Protein AF-A0A947X190-F1 (afdb_monomer)

Secondary structure (DSSP, 8-state):
-HHHHHHHHHHHTTTTTTTGGGS-TTSHHHHHHHHHHHSPPPTT-TTHHHHHHHHHHHHHHHHHTSSHHHHHHHHHHHHTT--HHHHHHHHHHHHHHHHHHHHHT-PPP-HHHHHHHHHTPSPPPHHHHHHHHHHHHHHSSSEEHHHHHHHHHHHTT-TTTHHHHHHHHHHHHHHHTTTTEEEETTTEEEEHHHHHTT-EEEEE--HHHHHHTEEE-TTTTGGGTT-SEEEETTS-EEEEEESSTT-EEEE-STTTTTT--TT-EEEEEEEEPPPSSSPPPEEEEEEEE-SSPPPP-HHHHHHHHHHHHHHHHHH-S-EEHHHHHHHHHHH-TTTTSS----HHHHHHHTT-EEETTEEESSHHHHHHHHHHHHHHHHHHH---HHHHHHHHHHHHHHH-TT--HHHHHHHHHHT-SHHHHHHHHHHHS-S---GGGGG--SSTTSTHHHHHHHHHHHHH--SHHHHHHHHHHHHHHHHHTT-HHHHHHHHHHHHHH-TT-HHHHHHHHHHHHHTT-HHHHHHHHTTSSS--TTHHHHGGGSSPPTT-----TTSBPTTSS-SBGGGTTTTGGGSPPHHHHHHHHHHHHHHHHHT--HHHHHHHHHHHHHHHHT-TT--HHHHHSS-HHHHHHHHHHHHHSHHHHHHHHHTTSHHHHHHHHHGGGS-HHHHHHHHHHTT--EEEEEEEEEETTTEEEEEETTT--EEEE--SSGGGT--TT-EEEEEEEE-SSSEEEEEEEEE--TT-HHHHHHHHHHT-HHHHHHHHHHHHSPPP--PPTTTTTTTS-HHHHHHHHHHHTT--HHHHHHHHHHHHHHHHHHHHTTS-BGGGTSB-HHHHHH-TTTHHHHHHHHHHHHHHHHHHHSS--S--S----S----HHHH-

Solvent-accessible surface area (backbone atoms only — not comparable to full-atom values): 48759 Å² total; per-residue (Å²): 111,75,68,56,49,55,51,47,34,67,68,52,34,75,70,50,62,72,64,49,86,81,49,53,82,89,40,73,66,47,39,39,52,48,31,61,71,62,57,63,76,75,89,87,58,98,53,61,73,61,52,50,53,39,43,30,52,46,52,47,22,44,69,71,44,56,59,54,36,50,45,52,24,49,53,51,30,47,76,70,66,50,56,72,66,58,49,49,49,56,50,25,52,58,49,50,52,53,52,47,44,36,69,74,74,66,45,77,85,54,68,69,57,53,42,49,41,34,65,58,43,67,75,80,51,72,64,57,48,35,32,38,51,46,50,52,25,68,75,46,67,60,36,40,52,76,56,45,52,53,52,34,42,58,73,70,70,29,84,74,44,40,87,64,47,49,61,49,46,48,56,51,48,63,64,33,42,83,57,46,28,30,73,46,70,84,51,21,31,32,37,42,60,74,50,56,56,73,32,22,36,16,40,72,41,41,65,66,36,61,74,72,56,38,47,76,28,30,43,36,38,20,82,64,71,84,53,75,39,44,22,38,84,86,66,50,64,40,50,76,47,62,83,46,98,76,34,40,30,38,32,55,60,94,67,74,62,68,92,60,54,67,72,40,42,35,31,39,34,55,49,63,73,80,70,53,35,92,62,83,38,55,30,39,38,48,80,44,78,53,86,72,82,49,79,89,47,73,67,57,18,50,49,51,40,50,34,47,56,50,42,27,68,74,76,55,37,55,41,43,32,43,57,39,47,54,46,45,29,64,80,35,72,76,59,35,69,50,68,49,62,31,49,63,62,35,35,54,71,42,59,32,50,75,62,84,30,31,34,32,77,47,73,68,27,53,46,47,41,55,47,53,58,46,45,54,52,38,59,74,75,37,87,51,70,70,59,38,55,51,50,49,51,31,50,55,38,56,70,35,94,81,50,51,74,65,56,41,42,50,35,29,38,68,37,55,41,66,92,37,41,58,60,52,37,62,68,67,40,76,74,84,42,58,74,69,32,63,74,36,71,88,49,89,85,28,64,12,48,50,50,55,39,40,51,49,40,48,73,68,36,81,50,44,43,15,33,20,34,23,22,40,43,41,15,54,51,27,38,34,34,46,34,43,74,61,10,50,57,26,39,51,51,12,31,72,41,37,76,75,41,48,64,55,31,48,53,50,12,47,56,23,46,50,42,68,31,44,62,53,15,54,59,33,36,66,72,42,97,57,83,53,81,68,54,68,70,38,54,78,65,67,57,81,82,86,81,74,83,78,78,54,64,72,37,70,30,91,85,72,78,71,42,37,18,64,82,67,48,53,75,64,67,74,52,77,59,56,71,78,41,48,72,50,56,53,46,50,54,50,51,50,57,75,71,46,61,67,73,66,38,50,53,54,47,51,33,35,41,3,18,62,69,34,32,56,87,51,51,70,71,80,61,60,88,52,60,69,71,58,41,53,54,45,51,55,50,36,78,65,38,51,40,55,58,37,30,43,26,60,49,57,48,43,47,61,50,47,43,58,39,46,32,90,50,29,44,73,71,54,34,55,47,53,62,56,44,82,76,44,65,54,39,42,28,33,31,72,42,70,44,69,53,54,16,34,31,36,29,33,69,87,79,64,51,72,47,63,28,58,35,47,68,63,23,64,74,63,53,71,72,43,34,32,37,37,27,64,30,74,32,89,85,58,27,27,75,54,69,31,71,48,79,49,58,92,92,42,58,65,62,52,40,50,50,42,71,68,40,47,39,36,54,54,25,5,54,51,21,43,68,76,43,81,83,79,81,84,80,56,94,66,52,71,81,72,65,59,65,61,70,63,52,50,54,53,55,67,74,49,66,93,54,55,68,65,60,47,52,53,51,51,51,52,52,52,26,50,50,50,52,64,46,50,41,70,39,64,33,68,94,64,75,54,33,20,52,56,56,25,64,72,32,86,88,37,29,66,55,51,54,49,53,48,51,52,52,54,56,49,55,50,57,59,63,73,55,80,77,82,71,88,78,80,76,92,70,77,82,64,75,60,53,77,80,73,102

pLDDT: mean 82.23, std 15.61, range [27.31, 98.56]

Radius of gyration: 35.64 Å; Cα contacts (8 Å, |Δi|>4): 1270; chains: 1; bounding box: 79×90×108 Å

Nearest PDB structures (foldseek):
  2dba-assembly1_A  TM=6.737E-01  e=2.102E+00  Homo sapiens
  8xup-assembly1_B  TM=3.691E-01  e=4.586E-01  Escherichia coli K-12
  3cv0-assembly1_A  TM=3.196E-01  e=8.073E-01  unclassified
  8hmd-assembly1_C  TM=2.553E-01  e=1.845E+00  Tetrahymena thermophila
  6voa-assembly1_F  TM=2.696E-01  e=1.927E+00  Bos taurus

Mean predicted aligned error: 16.57 Å

Sequence (887 aa):
MQRDRERLVYLFGEEALVGLDDYDLDDESDVLELVDRFLPVPAGASVVGAQSALRAIVVRQILDDDPPEAWRAVARMRDAGLDRDDVLSQLAMVISESVWITLSEKEKPDPARLAGTLDALPLPSVEQIAEALVAVVRAEPGIQADEHVERVLAMLGSENRRRILEPLAARVLDHLVDGPLYWLAGDVTVAFHDTIGGRTFTHRFNDAERELGILTVSVDLAAYGRFDIVRLADGTEIDQFSIEPGHLAWRGADGWLDGFQPGDLLGVSATFDLPAGDEPVEATVSIDRVADEPLMTVALAAAMRAAYDAEQHEHGLPVSAEDLVVWLCHHHPDLFTHPLRPLSDWCDEAGLELSGSMVAHDASVWRRELVHRRVHQVVDLVPEPHWRKLLGRAMEVLDDPNASIDDIRTSLGECAEPETLDVLADILIPEHFAPEDEFLRESVFSPGYVFDLVQRATAIARRPRETATAEYLACVLYERCGQPLIAAAHLARAVEARPQLGPVVERMGWYCFDRGDARGATRWWRELDEVHPAASTIAPFLTPATGRTKIGRNDPCWCGSGRKFKQCHQAVSELPALPDRIAWLCRKATLWLEHTIGETRELVTDLAIAWVAGDAEADAYDVLDVDETEMQARFSRAFADPLLFDTALHEGGLFSWFLSDRGELLPDDEHLLATAWLTSDRSVHEVVSVERGVGMTLRNLATGDVADVRERTASRTARVGERYCARVVPDGASRQIIGGVFPVRTGHEETVLELCAQADPLELCAWAGALAQPPRIVHRPGMFESMLDRDAIEAVLDELGDADESTVLARLHAEISRQAQARWLDDTIPALGGLTPRQAAADPTRREQLERLLAEFDLRDERVRDLDLGLDGVTGGPITYDTAALR

Structure (mmCIF, N/CA/C/O backbone):
data_AF-A0A947X190-F1
#
_entry.id   AF-A0A947X190-F1
#
loop_
_atom_site.group_PDB
_atom_site.id
_atom_site.type_symbol
_atom_site.label_atom_id
_atom_site.label_alt_id
_atom_site.label_comp_id
_atom_site.label_asym_id
_atom_site.label_entity_id
_atom_site.label_seq_id
_atom_site.pdbx_PDB_ins_code
_atom_site.Cartn_x
_atom_site.Cartn_y
_atom_site.Cartn_z
_atom_site.occupancy
_atom_site.B_iso_or_equiv
_atom_site.auth_seq_id
_atom_site.auth_comp_id
_atom_site.auth_asym_id
_atom_site.auth_atom_id
_atom_site.pdbx_PDB_model_num
ATOM 1 N N . MET A 1 1 ? 18.424 -5.015 58.286 1.00 43.94 1 MET A N 1
ATOM 2 C CA . MET A 1 1 ? 18.359 -6.495 58.291 1.00 43.94 1 MET A CA 1
ATOM 3 C C . MET A 1 1 ? 16.967 -7.058 58.009 1.00 43.94 1 MET A C 1
ATOM 5 O O . MET A 1 1 ? 16.830 -7.721 56.998 1.00 43.94 1 MET A O 1
ATOM 9 N N . GLN A 1 2 ? 15.929 -6.850 58.840 1.00 46.47 2 GLN A N 1
ATOM 10 C CA . GLN A 1 2 ? 14.586 -7.398 58.528 1.00 46.47 2 GLN A CA 1
ATOM 11 C C . GLN A 1 2 ? 13.784 -6.528 57.535 1.00 46.47 2 GLN A C 1
ATOM 13 O O . GLN A 1 2 ? 13.003 -7.073 56.766 1.00 46.47 2 GLN A O 1
ATOM 18 N N . ARG A 1 3 ? 14.020 -5.203 57.515 1.00 50.19 3 ARG A N 1
ATOM 19 C CA . ARG A 1 3 ? 13.452 -4.266 56.522 1.00 50.19 3 ARG A CA 1
ATOM 20 C C . ARG A 1 3 ? 14.071 -4.430 55.126 1.00 50.19 3 ARG A C 1
ATOM 22 O O . ARG A 1 3 ? 13.334 -4.452 54.153 1.00 50.19 3 ARG A O 1
ATOM 29 N N . ASP A 1 4 ? 15.387 -4.633 55.048 1.00 68.06 4 ASP A N 1
ATOM 30 C CA . ASP A 1 4 ? 16.101 -4.840 53.775 1.00 68.06 4 ASP A CA 1
ATOM 31 C C . ASP A 1 4 ? 15.642 -6.133 53.086 1.00 68.06 4 ASP A C 1
ATOM 33 O O . ASP A 1 4 ? 15.403 -6.150 51.885 1.00 68.06 4 ASP A O 1
ATOM 37 N N . ARG A 1 5 ? 15.401 -7.199 53.866 1.00 78.44 5 ARG A N 1
ATOM 38 C CA . ARG A 1 5 ? 14.895 -8.472 53.334 1.00 78.44 5 ARG A CA 1
ATOM 39 C C . ARG A 1 5 ? 13.503 -8.343 52.716 1.00 78.44 5 ARG A C 1
ATOM 41 O O . ARG A 1 5 ? 13.261 -8.943 51.683 1.00 78.44 5 ARG A O 1
ATOM 48 N N . GLU A 1 6 ? 12.593 -7.580 53.319 1.00 84.12 6 GLU A N 1
ATOM 49 C CA . GLU A 1 6 ? 11.239 -7.398 52.769 1.00 84.12 6 GLU A CA 1
ATOM 50 C C . GLU A 1 6 ? 11.269 -6.711 51.393 1.00 84.12 6 GLU A C 1
ATOM 52 O O . GLU A 1 6 ? 10.565 -7.131 50.478 1.00 84.12 6 GLU A O 1
ATOM 57 N N . ARG A 1 7 ? 12.126 -5.697 51.234 1.00 87.62 7 ARG A N 1
ATOM 58 C CA . ARG A 1 7 ? 12.315 -4.960 49.975 1.00 87.62 7 ARG A CA 1
ATOM 59 C C . ARG A 1 7 ? 12.973 -5.809 48.899 1.00 87.62 7 ARG A C 1
ATOM 61 O O . ARG A 1 7 ? 12.493 -5.828 47.773 1.00 87.62 7 ARG A O 1
ATOM 68 N N . LEU A 1 8 ? 14.021 -6.546 49.265 1.00 85.00 8 LEU A N 1
ATOM 69 C CA . LEU A 1 8 ? 14.718 -7.453 48.354 1.00 85.00 8 LEU A CA 1
ATOM 70 C C . LEU A 1 8 ? 13.801 -8.582 47.872 1.00 85.00 8 LEU A C 1
ATOM 72 O O . LEU A 1 8 ? 13.749 -8.851 46.678 1.00 85.00 8 LEU A O 1
ATOM 76 N N . VAL A 1 9 ? 13.016 -9.186 48.774 1.00 86.56 9 VAL A N 1
ATOM 77 C CA . VAL A 1 9 ? 12.019 -10.206 48.401 1.00 86.56 9 VAL A CA 1
ATOM 78 C C . VAL A 1 9 ? 10.952 -9.623 47.484 1.00 86.56 9 VAL A C 1
ATOM 80 O O . VAL A 1 9 ? 10.546 -10.282 46.534 1.00 86.56 9 VAL A O 1
ATOM 83 N N . TYR A 1 10 ? 10.489 -8.400 47.748 1.00 87.44 10 TYR A N 1
ATOM 84 C CA . TYR A 1 10 ? 9.511 -7.751 46.881 1.00 87.44 10 TYR A CA 1
ATOM 85 C C . TYR A 1 10 ? 10.069 -7.534 45.465 1.00 87.44 10 TYR A C 1
ATOM 87 O O . TYR A 1 10 ? 9.442 -7.948 44.491 1.00 87.44 10 TYR A O 1
ATOM 95 N N . LEU A 1 11 ? 11.257 -6.938 45.351 1.00 85.81 11 LEU A N 1
ATOM 96 C CA . LEU A 1 11 ? 11.868 -6.595 44.067 1.00 85.81 11 LEU A CA 1
ATOM 97 C C . LEU A 1 11 ? 12.297 -7.828 43.267 1.00 85.81 11 LEU A C 1
ATOM 99 O O . LEU A 1 11 ? 11.975 -7.920 42.091 1.00 85.81 11 LEU A O 1
ATOM 103 N N . PHE A 1 12 ? 12.959 -8.797 43.895 1.00 85.19 12 PHE A N 1
ATOM 104 C CA . PHE A 1 12 ? 13.644 -9.874 43.172 1.00 85.19 12 PHE A CA 1
ATOM 105 C C . PHE A 1 12 ? 13.062 -11.272 43.437 1.00 85.19 12 PHE A C 1
ATOM 107 O O . PHE A 1 12 ? 13.390 -12.223 42.735 1.00 85.19 12 PHE A O 1
ATOM 114 N N . GLY A 1 13 ? 12.136 -11.414 44.390 1.00 81.38 13 GLY A N 1
ATOM 115 C CA . GLY A 1 13 ? 11.599 -12.713 44.815 1.00 81.38 13 GLY A CA 1
ATOM 116 C C . GLY A 1 13 ? 12.499 -13.432 45.829 1.00 81.38 13 GLY A C 1
ATOM 117 O O . GLY A 1 13 ? 13.647 -13.054 46.049 1.00 81.38 13 GLY A O 1
ATOM 118 N N . GLU A 1 14 ? 11.977 -14.472 46.494 1.00 79.44 14 GLU A N 1
ATOM 119 C CA . GLU A 1 14 ? 12.763 -15.241 47.481 1.00 79.44 14 GLU A CA 1
ATOM 120 C C . GLU A 1 14 ? 13.876 -16.082 46.839 1.00 79.44 14 GLU A C 1
ATOM 122 O O . GLU A 1 14 ? 14.898 -16.317 47.480 1.00 79.44 14 GLU A O 1
ATOM 127 N N . GLU A 1 15 ? 13.699 -16.508 45.588 1.00 68.94 15 GLU A N 1
ATOM 128 C CA . GLU A 1 15 ? 14.662 -17.346 44.861 1.00 68.94 15 GLU A CA 1
ATOM 129 C C . GLU A 1 15 ? 15.924 -16.564 44.473 1.00 68.94 15 GLU A C 1
ATOM 131 O O . GLU A 1 15 ? 17.030 -17.076 44.623 1.00 68.94 15 GLU A O 1
ATOM 136 N N . ALA A 1 16 ? 15.785 -15.290 44.090 1.00 64.81 16 ALA A N 1
ATOM 137 C CA . ALA A 1 16 ? 16.913 -14.426 43.737 1.00 64.81 16 ALA A CA 1
ATOM 138 C C . ALA A 1 16 ? 17.776 -14.009 44.943 1.00 64.81 16 ALA A C 1
ATOM 140 O O . ALA A 1 16 ? 18.898 -13.540 44.769 1.00 64.81 16 ALA A O 1
ATOM 141 N N . LEU A 1 17 ? 17.292 -14.200 46.182 1.00 69.38 17 LEU A N 1
ATOM 142 C CA . LEU A 1 17 ? 18.107 -13.993 47.388 1.00 69.38 17 LEU A CA 1
ATOM 143 C C . LEU A 1 17 ? 19.280 -14.979 47.480 1.00 69.38 17 LEU A C 1
ATOM 145 O O . LEU A 1 17 ? 20.244 -14.707 48.194 1.00 69.38 17 LEU A O 1
ATOM 149 N N . VAL A 1 18 ? 19.202 -16.117 46.785 1.00 66.12 18 VAL A N 1
ATOM 150 C CA . VAL A 1 18 ? 20.277 -17.107 46.687 1.00 66.12 18 VAL A CA 1
ATOM 151 C C . VAL A 1 18 ? 21.195 -16.689 45.531 1.00 66.12 18 VAL A C 1
ATOM 153 O O . VAL A 1 18 ? 20.984 -17.093 44.395 1.00 66.12 18 VAL A O 1
ATOM 156 N N . GLY A 1 19 ? 22.167 -15.815 45.810 1.00 65.94 19 GLY A N 1
ATOM 157 C CA . GLY A 1 19 ? 23.104 -15.265 44.809 1.00 65.94 19 GLY A CA 1
ATOM 158 C C . GLY A 1 19 ? 23.200 -13.735 44.796 1.00 65.94 19 GLY A C 1
ATOM 159 O O . GLY A 1 19 ? 24.113 -13.179 44.202 1.00 65.94 19 GLY A O 1
ATOM 160 N N . LEU A 1 20 ? 22.314 -13.034 45.513 1.00 66.81 20 LEU A N 1
ATOM 161 C CA . LEU A 1 20 ? 22.385 -11.575 45.689 1.00 66.81 20 LEU A CA 1
ATOM 162 C C . LEU A 1 20 ? 23.667 -11.099 46.408 1.00 66.81 20 LEU A C 1
ATOM 164 O O . LEU A 1 20 ? 24.019 -9.934 46.282 1.00 66.81 20 LEU A O 1
ATOM 168 N N . ASP A 1 21 ? 24.365 -11.984 47.132 1.00 68.75 21 ASP A N 1
ATOM 169 C CA . ASP A 1 21 ? 25.657 -11.692 47.780 1.00 68.75 21 ASP A CA 1
ATOM 170 C C . ASP A 1 21 ? 26.804 -11.461 46.767 1.00 68.75 21 ASP A C 1
ATOM 172 O O . ASP A 1 21 ? 27.844 -10.919 47.148 1.00 68.75 21 ASP A O 1
ATOM 176 N N . ASP A 1 22 ? 26.619 -11.856 45.499 1.00 73.31 22 ASP A N 1
ATOM 177 C CA . ASP A 1 22 ? 27.591 -11.660 44.412 1.00 73.31 22 ASP A CA 1
ATOM 178 C C . ASP A 1 22 ? 27.496 -10.266 43.759 1.00 73.31 22 ASP A C 1
ATOM 180 O O . ASP A 1 22 ? 28.365 -9.910 42.964 1.00 73.31 22 ASP A O 1
ATOM 184 N N . TYR A 1 23 ? 26.477 -9.475 44.116 1.00 73.88 23 TYR A N 1
ATOM 185 C CA . TYR A 1 23 ? 26.198 -8.148 43.564 1.00 73.88 23 TYR A CA 1
ATOM 186 C C . TYR A 1 23 ? 26.402 -7.049 44.619 1.00 73.88 23 TYR A C 1
ATOM 188 O O . TYR A 1 23 ? 25.886 -7.142 45.738 1.00 73.88 23 TYR A O 1
ATOM 196 N N . ASP A 1 24 ? 27.115 -5.973 44.272 1.00 80.06 24 ASP A N 1
ATOM 197 C CA . ASP A 1 24 ? 27.251 -4.789 45.124 1.00 80.06 24 ASP A CA 1
ATOM 198 C C . ASP A 1 24 ? 26.073 -3.827 44.898 1.00 80.06 24 ASP A C 1
ATOM 200 O O . ASP A 1 24 ? 26.026 -3.073 43.931 1.00 80.06 24 ASP A O 1
ATOM 204 N N . LEU A 1 25 ? 25.107 -3.824 45.821 1.00 75.12 25 LEU A N 1
ATOM 205 C CA . LEU A 1 25 ? 23.915 -2.967 45.737 1.00 75.12 25 LEU A CA 1
ATOM 206 C C . LEU A 1 25 ? 24.216 -1.458 45.865 1.00 75.12 25 LEU A C 1
ATOM 208 O O . LEU A 1 25 ? 23.323 -0.644 45.619 1.00 75.12 25 LEU A O 1
ATOM 212 N N . ASP A 1 26 ? 25.442 -1.073 46.240 1.00 73.62 26 ASP A N 1
ATOM 213 C CA . ASP A 1 26 ? 25.895 0.321 46.209 1.00 73.62 26 ASP A CA 1
ATOM 214 C C . ASP A 1 26 ? 26.429 0.743 44.816 1.00 73.62 26 ASP A C 1
ATOM 216 O O . ASP A 1 26 ? 26.522 1.955 44.549 1.00 73.62 26 ASP A O 1
ATOM 220 N N . ASP A 1 27 ? 26.739 -0.219 43.930 1.00 79.31 27 ASP A N 1
ATOM 221 C CA . ASP A 1 27 ? 27.249 -0.019 42.567 1.00 79.31 27 ASP A CA 1
ATOM 222 C C . ASP A 1 27 ? 26.120 0.095 41.522 1.00 79.31 27 ASP A C 1
ATOM 224 O O . ASP A 1 27 ? 25.148 -0.659 41.507 1.00 79.31 27 ASP A O 1
ATOM 228 N N . GLU A 1 28 ? 26.229 1.079 40.624 1.00 68.19 28 GLU A N 1
ATOM 229 C CA . GLU A 1 28 ? 25.186 1.360 39.627 1.00 68.19 28 GLU A CA 1
ATOM 230 C C . GLU A 1 28 ? 25.111 0.307 38.513 1.00 68.19 28 GLU A C 1
ATOM 232 O O . GLU A 1 28 ? 24.028 0.082 37.973 1.00 68.19 28 GLU A O 1
ATOM 237 N N . SER A 1 29 ? 26.234 -0.327 38.164 1.00 74.12 29 SER A N 1
ATOM 238 C CA . SER A 1 29 ? 26.289 -1.354 37.122 1.00 74.12 29 SER A CA 1
ATOM 239 C C . SER A 1 29 ? 25.637 -2.646 37.604 1.00 74.12 29 SER A C 1
ATOM 241 O O . SER A 1 29 ? 24.849 -3.237 36.869 1.00 74.12 29 SER A O 1
ATOM 243 N N . ASP A 1 30 ? 25.909 -3.036 38.848 1.00 76.38 30 ASP A N 1
ATOM 244 C CA . ASP A 1 30 ? 25.371 -4.258 39.452 1.00 76.38 30 ASP A CA 1
ATOM 245 C C . ASP A 1 30 ? 23.852 -4.153 39.673 1.00 76.38 30 ASP A C 1
ATOM 247 O O . ASP A 1 30 ? 23.105 -5.088 39.383 1.00 76.38 30 ASP A O 1
ATOM 251 N N . VAL A 1 31 ? 23.355 -2.989 40.114 1.00 75.44 31 VAL A N 1
ATOM 252 C CA . VAL A 1 31 ? 21.905 -2.742 40.236 1.00 75.44 31 VAL A CA 1
ATOM 253 C C . VAL A 1 31 ? 21.217 -2.741 38.868 1.00 75.44 31 VAL A C 1
ATOM 255 O O . VAL A 1 31 ? 20.101 -3.250 38.750 1.00 75.44 31 VAL A O 1
ATOM 258 N N . LEU A 1 32 ? 21.856 -2.189 37.831 1.00 72.75 32 LEU A N 1
ATOM 259 C CA . LEU A 1 32 ? 21.314 -2.205 36.471 1.00 72.75 32 LEU A CA 1
ATOM 260 C C . LEU A 1 32 ? 21.244 -3.634 35.912 1.00 72.75 32 LEU A C 1
ATOM 262 O O . LEU A 1 32 ? 20.209 -4.013 35.369 1.00 72.75 32 LEU A O 1
ATOM 266 N N . GLU A 1 33 ? 22.284 -4.446 36.121 1.00 79.88 33 GLU A N 1
ATOM 267 C CA . GLU A 1 33 ? 22.295 -5.863 35.735 1.00 79.88 33 GLU A CA 1
ATOM 268 C C . GLU A 1 33 ? 21.179 -6.650 36.443 1.00 79.88 33 GLU A C 1
ATOM 270 O O . GLU A 1 33 ? 20.461 -7.429 35.813 1.00 79.88 33 GLU A O 1
ATOM 275 N N . LEU A 1 34 ? 20.969 -6.405 37.742 1.00 78.50 34 LEU A N 1
ATOM 276 C CA . LEU A 1 34 ? 19.871 -7.011 38.500 1.00 78.50 34 LEU A CA 1
ATOM 277 C C . LEU A 1 34 ? 18.490 -6.602 37.967 1.00 78.50 34 LEU A C 1
ATOM 279 O O . LEU A 1 34 ? 17.583 -7.436 37.923 1.00 78.50 34 LEU A O 1
ATOM 283 N N . VAL A 1 35 ? 18.315 -5.341 37.561 1.00 77.44 35 VAL A N 1
ATOM 284 C CA . VAL A 1 35 ? 17.068 -4.862 36.945 1.00 77.44 35 VAL A CA 1
ATOM 285 C C . VAL A 1 35 ? 16.822 -5.545 35.607 1.00 77.44 35 VAL A C 1
ATOM 287 O O . VAL A 1 35 ? 15.732 -6.074 35.408 1.00 77.44 35 VAL A O 1
ATOM 290 N N . ASP A 1 36 ? 17.816 -5.596 34.723 1.00 77.50 36 ASP A N 1
ATOM 291 C CA . ASP A 1 36 ? 17.668 -6.232 33.410 1.00 77.50 36 ASP A CA 1
ATOM 292 C C . ASP A 1 36 ? 17.388 -7.738 33.535 1.00 77.50 36 ASP A C 1
ATOM 294 O O . ASP A 1 36 ? 16.601 -8.300 32.773 1.00 77.50 36 ASP A O 1
ATOM 298 N N . ARG A 1 37 ? 17.983 -8.391 34.540 1.00 80.06 37 ARG A N 1
ATOM 299 C CA . ARG A 1 37 ? 17.834 -9.830 34.778 1.00 80.06 37 ARG A CA 1
ATOM 300 C C . ARG A 1 37 ? 16.507 -10.217 35.434 1.00 80.06 37 ARG A C 1
ATOM 302 O O . ARG A 1 37 ? 15.926 -11.234 35.063 1.00 80.06 37 ARG A O 1
ATOM 309 N N . PHE A 1 38 ? 16.051 -9.467 36.438 1.00 77.75 38 PHE A N 1
ATOM 310 C CA . PHE A 1 38 ? 14.934 -9.879 37.305 1.00 77.75 38 PHE A CA 1
ATOM 311 C C . PHE A 1 38 ? 13.694 -8.982 37.217 1.00 77.75 38 PHE A C 1
ATOM 313 O O . PHE A 1 38 ? 12.629 -9.367 37.706 1.00 77.75 38 PHE A O 1
ATOM 320 N N . LEU A 1 39 ? 13.817 -7.803 36.606 1.00 77.12 39 LEU A N 1
ATOM 321 C CA . LEU A 1 39 ? 12.749 -6.819 36.420 1.00 77.12 39 LEU A CA 1
ATOM 322 C C . LEU A 1 39 ? 12.704 -6.315 34.960 1.00 77.12 39 LEU A C 1
ATOM 324 O O . LEU A 1 39 ? 12.708 -5.093 34.741 1.00 77.12 39 LEU A O 1
ATOM 328 N N . PRO A 1 40 ? 12.659 -7.219 33.959 1.00 68.31 40 PRO A N 1
ATOM 329 C CA . PRO A 1 40 ? 12.755 -6.838 32.556 1.00 68.31 40 PRO A CA 1
ATOM 330 C C . PRO A 1 40 ? 11.620 -5.890 32.153 1.00 68.31 40 PRO A C 1
ATOM 332 O O . PRO A 1 40 ? 10.482 -5.984 32.624 1.00 68.31 40 PRO A O 1
ATOM 335 N N . VAL A 1 41 ? 11.947 -4.935 31.287 1.00 59.75 41 VAL A N 1
ATOM 336 C CA . VAL A 1 41 ? 10.968 -4.035 30.672 1.00 59.75 41 VAL A CA 1
ATOM 337 C C . VAL A 1 41 ? 10.273 -4.790 29.525 1.00 59.75 41 VAL A C 1
ATOM 339 O O . VAL A 1 41 ? 10.973 -5.433 28.743 1.00 59.75 41 VAL A O 1
ATOM 342 N N . PRO A 1 42 ? 8.932 -4.740 29.393 1.00 54.28 42 PRO A N 1
ATOM 343 C CA . PRO A 1 42 ? 8.220 -5.377 28.281 1.00 54.28 42 PRO A CA 1
ATOM 344 C C . PRO A 1 42 ? 8.731 -4.912 26.904 1.00 54.28 42 PRO A C 1
ATOM 346 O O . PRO A 1 42 ? 9.037 -3.731 26.717 1.00 54.28 42 PRO A O 1
ATOM 349 N N . ALA A 1 43 ? 8.806 -5.828 25.934 1.00 43.22 43 ALA A N 1
ATOM 350 C CA . ALA A 1 43 ? 9.196 -5.514 24.558 1.00 43.22 43 ALA A CA 1
ATOM 351 C C . ALA A 1 43 ? 8.166 -4.575 23.892 1.00 43.22 43 ALA A C 1
ATOM 353 O O . ALA A 1 43 ? 6.964 -4.761 24.060 1.00 43.22 43 ALA A O 1
ATOM 354 N N . GLY A 1 44 ? 8.640 -3.550 23.167 1.00 41.19 44 GLY A N 1
ATOM 355 C CA . GLY A 1 44 ? 7.799 -2.560 22.465 1.00 41.19 44 GLY A CA 1
ATOM 356 C C . GLY A 1 44 ? 8.035 -1.086 22.841 1.00 41.19 44 GLY A C 1
ATOM 357 O O . GLY A 1 44 ? 7.518 -0.190 22.177 1.00 41.19 44 GLY A O 1
ATOM 358 N N . ALA A 1 45 ? 8.841 -0.787 23.865 1.00 39.12 45 ALA A N 1
ATOM 359 C CA . ALA A 1 45 ? 9.225 0.589 24.189 1.00 39.12 45 ALA A CA 1
ATOM 360 C C . ALA A 1 45 ? 10.390 1.064 23.300 1.00 39.12 45 ALA A C 1
ATOM 362 O O . ALA A 1 45 ? 11.462 0.463 23.302 1.00 39.12 45 ALA A O 1
ATOM 363 N N . SER A 1 46 ? 10.231 2.196 22.605 1.00 35.16 46 SER A N 1
ATOM 364 C CA . SER A 1 46 ? 11.221 2.754 21.661 1.00 35.16 46 SER A CA 1
ATOM 365 C C . SER A 1 46 ? 12.590 3.125 22.268 1.00 35.16 46 SER A C 1
ATOM 367 O O . SER A 1 46 ? 13.489 3.543 21.541 1.00 35.16 46 SER A O 1
ATOM 369 N N . VAL A 1 47 ? 12.781 2.975 23.589 1.00 44.62 47 VAL A N 1
ATOM 370 C CA . VAL A 1 47 ? 14.031 3.290 24.302 1.00 44.62 47 VAL A CA 1
ATOM 371 C C . VAL A 1 47 ? 14.253 2.352 25.508 1.00 44.62 47 VAL A C 1
ATOM 373 O O . VAL A 1 47 ? 14.272 2.796 26.659 1.00 44.62 47 VAL A O 1
ATOM 376 N N . VAL A 1 48 ? 14.430 1.047 25.268 1.00 49.88 48 VAL A N 1
ATOM 377 C CA . VAL A 1 48 ? 14.622 0.012 26.318 1.00 49.88 48 VAL A CA 1
ATOM 378 C C . VAL A 1 48 ? 15.694 0.410 27.354 1.00 49.88 48 VAL A C 1
ATOM 380 O O . VAL A 1 48 ? 15.439 0.377 28.557 1.00 49.88 48 VAL A O 1
ATOM 383 N N . GLY A 1 49 ? 16.852 0.918 26.911 1.00 53.59 49 GLY A N 1
ATOM 384 C CA . GLY A 1 49 ? 17.957 1.289 27.811 1.00 53.59 49 GLY A CA 1
ATOM 385 C C . GLY A 1 49 ? 17.675 2.470 28.756 1.00 53.59 49 GLY A C 1
ATOM 386 O O . GLY A 1 49 ? 18.220 2.525 29.856 1.00 53.59 49 GLY A O 1
ATOM 387 N N . ALA A 1 50 ? 16.802 3.412 28.378 1.00 53.31 50 ALA A N 1
ATOM 388 C CA . ALA A 1 50 ? 16.436 4.528 29.256 1.00 53.31 50 ALA A CA 1
ATOM 389 C C . ALA A 1 50 ? 15.443 4.095 30.346 1.00 53.31 50 ALA A C 1
ATOM 391 O O . ALA A 1 50 ? 15.489 4.607 31.466 1.00 53.31 50 ALA A O 1
ATOM 392 N N . GLN A 1 51 ? 14.564 3.136 30.039 1.00 61.66 51 GLN A N 1
ATOM 393 C CA . GLN A 1 51 ? 13.595 2.613 31.000 1.00 61.66 51 GLN A CA 1
ATOM 394 C C . GLN A 1 51 ? 14.250 1.708 32.051 1.00 61.66 51 GLN A C 1
ATOM 396 O O . GLN A 1 51 ? 13.936 1.859 33.234 1.00 61.66 51 GLN A O 1
ATOM 401 N N . SER A 1 52 ? 15.215 0.860 31.669 1.00 67.69 52 SER A N 1
ATOM 402 C CA . SER A 1 52 ? 16.020 0.087 32.631 1.00 67.69 52 SER A CA 1
ATOM 403 C C . SER A 1 52 ? 16.780 0.998 33.601 1.00 67.69 52 SER A C 1
ATOM 405 O O . SER A 1 52 ? 16.744 0.783 34.812 1.00 67.69 52 SER A O 1
ATOM 407 N N . ALA A 1 53 ? 17.376 2.090 33.107 1.00 64.81 53 ALA A N 1
ATOM 408 C CA . ALA A 1 53 ? 18.059 3.069 33.955 1.00 64.81 53 ALA A CA 1
ATOM 409 C C . ALA A 1 53 ? 17.108 3.766 34.951 1.00 64.81 53 ALA A C 1
ATOM 411 O O . ALA A 1 53 ? 17.450 3.950 36.120 1.00 64.81 53 ALA A O 1
ATOM 412 N N . LEU A 1 54 ? 15.890 4.126 34.527 1.00 66.94 54 LEU A N 1
ATOM 413 C CA . LEU A 1 54 ? 14.874 4.696 35.422 1.00 66.94 54 LEU A CA 1
ATOM 414 C C . LEU A 1 54 ? 14.401 3.684 36.477 1.00 66.94 54 LEU A C 1
ATOM 416 O O . LEU A 1 54 ? 14.258 4.047 37.647 1.00 66.94 54 LEU A O 1
ATOM 420 N N . ARG A 1 55 ? 14.206 2.413 36.098 1.00 79.88 55 ARG A N 1
ATOM 421 C CA . ARG A 1 55 ? 13.872 1.331 37.039 1.00 79.88 55 ARG A CA 1
ATOM 422 C C . ARG A 1 55 ? 14.998 1.079 38.045 1.00 79.88 55 ARG A C 1
ATOM 424 O O . ARG A 1 55 ? 14.701 0.906 39.223 1.00 79.88 55 ARG A O 1
ATOM 431 N N . ALA A 1 56 ? 16.263 1.151 37.633 1.00 80.69 56 ALA A N 1
ATOM 432 C CA . ALA A 1 56 ? 17.412 1.058 38.537 1.00 80.69 56 ALA A CA 1
ATOM 433 C C . ALA A 1 56 ? 17.419 2.174 39.593 1.00 80.69 56 ALA A C 1
ATOM 435 O O . ALA A 1 56 ? 17.644 1.908 40.775 1.00 80.69 56 ALA A O 1
ATOM 436 N N . ILE A 1 57 ? 17.071 3.409 39.209 1.00 79.12 57 ILE A N 1
ATOM 437 C CA . ILE A 1 57 ? 16.913 4.517 40.165 1.00 79.12 57 ILE A CA 1
ATOM 438 C C . ILE A 1 57 ? 15.795 4.211 41.174 1.00 79.12 57 ILE A C 1
ATOM 440 O O . ILE A 1 57 ? 15.988 4.401 42.373 1.00 79.12 57 ILE A O 1
ATOM 444 N N . VAL A 1 58 ? 14.643 3.707 40.718 1.00 84.81 58 VAL A N 1
ATOM 445 C CA . VAL A 1 58 ? 13.519 3.327 41.596 1.00 84.81 58 VAL A CA 1
ATOM 446 C C . VAL A 1 58 ? 13.908 2.207 42.562 1.00 84.81 58 VAL A C 1
ATOM 448 O O . VAL A 1 58 ? 13.629 2.303 43.757 1.00 84.81 58 VAL A O 1
ATOM 451 N N . VAL A 1 59 ? 14.575 1.162 42.064 1.00 86.75 59 VAL A N 1
ATOM 452 C CA . VAL A 1 59 ? 15.085 0.045 42.872 1.00 86.75 59 VAL A CA 1
ATOM 453 C C . VAL A 1 59 ? 15.991 0.563 43.980 1.00 86.75 59 VAL A C 1
ATOM 455 O O . VAL A 1 59 ? 15.787 0.223 45.145 1.00 86.75 59 VAL A O 1
ATOM 458 N N . ARG A 1 60 ? 16.926 1.456 43.649 1.00 84.06 60 ARG A N 1
ATOM 459 C CA . ARG A 1 60 ? 17.831 2.054 44.628 1.00 84.06 60 ARG A CA 1
ATOM 460 C C . ARG A 1 60 ? 17.089 2.874 45.681 1.00 84.06 60 ARG A C 1
ATOM 462 O O . ARG A 1 60 ? 17.307 2.665 46.867 1.00 84.06 60 ARG A O 1
ATOM 469 N N . GLN A 1 61 ? 16.144 3.727 45.282 1.00 85.56 61 GLN A N 1
ATOM 470 C CA . GLN A 1 61 ? 15.327 4.497 46.234 1.00 85.56 61 GLN A CA 1
ATOM 471 C C . GLN A 1 61 ? 14.526 3.599 47.187 1.00 85.56 61 GLN A C 1
ATOM 473 O O . GLN A 1 61 ? 14.372 3.918 48.368 1.00 85.56 61 GLN A O 1
ATOM 478 N N . ILE A 1 62 ? 14.026 2.462 46.692 1.00 88.88 62 ILE A N 1
ATOM 479 C CA . ILE A 1 62 ? 13.336 1.463 47.513 1.00 88.88 62 ILE A CA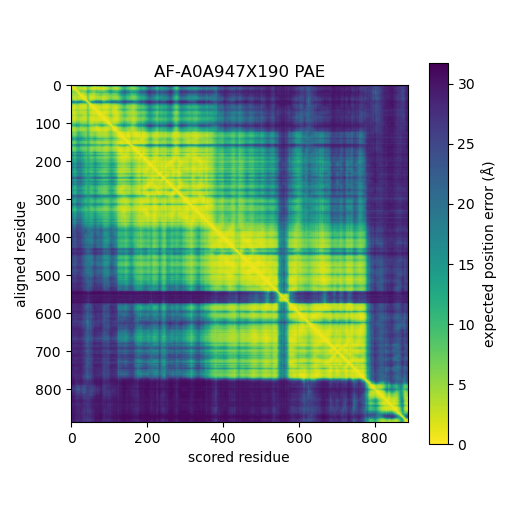 1
ATOM 480 C C . ILE A 1 62 ? 14.305 0.829 48.515 1.00 88.88 62 ILE A C 1
ATOM 482 O O . ILE A 1 62 ? 13.972 0.748 49.701 1.00 88.88 62 ILE A O 1
ATOM 486 N N . LEU A 1 63 ? 15.480 0.383 48.061 1.00 85.50 63 LEU A N 1
ATOM 487 C CA . LEU A 1 63 ? 16.489 -0.256 48.908 1.00 85.50 63 LEU A CA 1
ATOM 488 C C . LEU A 1 63 ? 17.003 0.711 49.985 1.00 85.50 63 LEU A C 1
ATOM 490 O O . LEU A 1 63 ? 16.935 0.377 51.173 1.00 85.50 63 LEU A O 1
ATOM 494 N N . ASP A 1 64 ? 17.375 1.926 49.581 1.00 84.56 64 ASP A N 1
ATOM 495 C CA . ASP A 1 64 ? 17.973 2.967 50.424 1.00 84.56 64 ASP A CA 1
ATOM 496 C C . ASP A 1 64 ? 16.966 3.647 51.370 1.00 84.56 64 ASP A C 1
ATOM 498 O O . ASP A 1 64 ? 17.364 4.287 52.345 1.00 84.56 64 ASP A O 1
ATOM 502 N N . ASP A 1 65 ? 15.655 3.472 51.145 1.00 85.44 65 ASP A N 1
ATOM 503 C CA . ASP A 1 65 ? 14.583 4.221 51.827 1.00 85.44 65 ASP A CA 1
ATOM 504 C C . ASP A 1 65 ? 14.694 5.744 51.654 1.00 85.44 65 ASP A C 1
ATOM 506 O O . ASP A 1 65 ? 14.323 6.497 52.561 1.00 85.44 65 ASP A O 1
ATOM 510 N N . ASP A 1 66 ? 15.233 6.202 50.525 1.00 82.25 66 ASP A N 1
ATOM 511 C CA . ASP A 1 66 ? 15.479 7.619 50.260 1.00 82.25 66 ASP A CA 1
ATOM 512 C C . ASP A 1 66 ? 14.970 8.018 48.860 1.00 82.25 66 ASP A C 1
ATOM 514 O O . ASP A 1 66 ? 15.586 7.652 47.859 1.00 82.25 66 ASP A O 1
ATOM 518 N N . PRO A 1 67 ? 13.851 8.759 48.751 1.00 85.62 67 PRO A N 1
ATOM 519 C CA . PRO A 1 67 ? 13.011 9.227 49.853 1.00 85.62 67 PRO A CA 1
ATOM 520 C C . PRO A 1 67 ? 12.168 8.085 50.464 1.00 85.62 67 PRO A C 1
ATOM 522 O O . PRO A 1 67 ? 11.707 7.198 49.738 1.00 85.62 67 PRO A O 1
ATOM 525 N N . PRO A 1 68 ? 11.863 8.115 51.777 1.00 87.50 68 PRO A N 1
ATOM 526 C CA . PRO A 1 68 ? 11.086 7.058 52.439 1.00 87.50 68 PRO A CA 1
ATOM 527 C C . PRO A 1 68 ? 9.650 6.942 51.906 1.00 87.50 68 PRO A C 1
ATOM 529 O O . PRO A 1 68 ? 8.963 5.936 52.108 1.00 87.50 68 PRO A O 1
ATOM 532 N N . GLU A 1 69 ? 9.167 7.982 51.228 1.00 92.25 69 GLU A N 1
ATOM 533 C CA . GLU A 1 69 ? 7.899 8.006 50.510 1.00 92.25 69 GLU A CA 1
ATOM 534 C C . GLU A 1 69 ? 7.843 6.971 49.372 1.00 92.25 69 GLU A C 1
ATOM 536 O O . GLU A 1 69 ? 6.757 6.460 49.104 1.00 92.25 69 GLU A O 1
ATOM 541 N N . ALA A 1 70 ? 8.976 6.574 48.772 1.00 89.56 70 ALA A N 1
ATOM 542 C CA . ALA A 1 70 ? 9.018 5.561 47.712 1.00 89.56 70 ALA A CA 1
ATOM 543 C C . ALA A 1 70 ? 8.540 4.190 48.220 1.00 89.56 70 ALA A C 1
ATOM 545 O O . ALA A 1 70 ? 7.606 3.603 47.672 1.00 89.56 70 ALA A O 1
ATOM 546 N N . TRP A 1 71 ? 9.092 3.707 49.340 1.00 91.44 71 TRP A N 1
ATOM 547 C CA . TRP A 1 71 ? 8.656 2.440 49.937 1.00 91.44 71 TRP A CA 1
ATOM 548 C C . TRP A 1 71 ? 7.236 2.515 50.519 1.00 91.44 71 TRP A C 1
ATOM 550 O O . TRP A 1 71 ? 6.477 1.545 50.459 1.00 91.44 71 TRP A O 1
ATOM 560 N N . ARG A 1 72 ? 6.828 3.675 51.056 1.00 93.00 72 ARG A N 1
ATOM 561 C CA . ARG A 1 72 ? 5.433 3.881 51.486 1.00 93.00 72 ARG A CA 1
ATOM 562 C C . ARG A 1 72 ? 4.466 3.794 50.308 1.00 93.00 72 ARG A C 1
ATOM 564 O O . ARG A 1 72 ? 3.395 3.214 50.471 1.00 93.00 72 ARG A O 1
ATOM 571 N N . ALA A 1 73 ? 4.835 4.340 49.151 1.00 91.56 73 ALA A N 1
ATOM 572 C CA . ALA A 1 73 ? 4.041 4.245 47.935 1.00 91.56 73 ALA A CA 1
ATOM 573 C C . ALA A 1 73 ? 3.913 2.789 47.467 1.00 91.56 73 ALA A C 1
ATOM 575 O O . ALA A 1 73 ? 2.791 2.341 47.247 1.00 91.56 73 ALA A O 1
ATOM 576 N N . VAL A 1 74 ? 5.014 2.021 47.441 1.00 92.81 74 VAL A N 1
ATOM 577 C CA . VAL A 1 74 ? 4.989 0.568 47.162 1.00 92.81 74 VAL A CA 1
ATOM 578 C C . VAL A 1 74 ? 3.986 -0.153 48.064 1.00 92.81 74 VAL A C 1
ATOM 580 O O . VAL A 1 74 ? 3.127 -0.884 47.577 1.00 92.81 74 VAL A O 1
ATOM 583 N N . ALA A 1 75 ? 4.052 0.082 49.379 1.00 90.94 75 ALA A N 1
ATOM 584 C CA . ALA A 1 75 ? 3.151 -0.563 50.330 1.00 90.94 75 ALA A CA 1
ATOM 585 C C . ALA A 1 75 ? 1.677 -0.209 50.069 1.00 90.94 75 ALA A C 1
ATOM 587 O O . ALA A 1 75 ? 0.837 -1.106 50.028 1.00 90.94 75 ALA A O 1
ATOM 588 N N . ARG A 1 76 ? 1.362 1.076 49.840 1.00 93.56 76 ARG A N 1
ATOM 589 C CA . ARG A 1 76 ? -0.011 1.518 49.538 1.00 93.56 76 ARG A CA 1
ATOM 590 C C . ARG A 1 76 ? -0.544 0.910 48.242 1.00 93.56 76 ARG A C 1
ATOM 592 O O . ARG A 1 76 ? -1.698 0.500 48.208 1.00 93.56 76 ARG A O 1
ATOM 599 N N . MET A 1 77 ? 0.273 0.858 47.192 1.00 93.06 77 MET A N 1
ATOM 600 C CA . MET A 1 77 ? -0.138 0.330 45.888 1.00 93.06 77 MET A CA 1
ATOM 601 C C . MET A 1 77 ? -0.313 -1.192 45.912 1.00 93.06 77 MET A C 1
ATOM 603 O O . MET A 1 77 ? -1.293 -1.701 45.376 1.00 93.06 77 MET A O 1
ATOM 607 N N . ARG A 1 78 ? 0.555 -1.914 46.631 1.00 90.69 78 ARG A N 1
ATOM 608 C CA . ARG A 1 78 ? 0.388 -3.353 46.878 1.00 90.69 78 ARG A CA 1
ATOM 609 C C . ARG A 1 78 ? -0.898 -3.647 47.651 1.00 90.69 78 ARG A C 1
ATOM 611 O O . ARG A 1 78 ? -1.626 -4.570 47.304 1.00 90.69 78 ARG A O 1
ATOM 618 N N . ASP A 1 79 ? -1.197 -2.855 48.682 1.00 90.31 79 ASP A N 1
ATOM 619 C CA . ASP A 1 79 ? -2.437 -2.995 49.457 1.00 90.31 79 ASP A CA 1
ATOM 620 C C . ASP A 1 79 ? -3.686 -2.649 48.619 1.00 90.31 79 ASP A C 1
ATOM 622 O O . ASP A 1 79 ? -4.774 -3.151 48.901 1.00 90.31 79 ASP A O 1
ATOM 626 N N . ALA A 1 80 ? -3.528 -1.829 47.572 1.00 85.69 80 ALA A N 1
ATOM 627 C CA . ALA A 1 80 ? -4.556 -1.538 46.572 1.00 85.69 80 ALA A CA 1
ATOM 628 C C . ALA A 1 80 ? -4.680 -2.619 45.478 1.00 85.69 80 ALA A C 1
ATOM 630 O O . ALA A 1 80 ? -5.592 -2.537 44.659 1.00 85.69 80 ALA A O 1
ATOM 631 N N . GLY A 1 81 ? -3.820 -3.645 45.490 1.00 88.56 81 GLY A N 1
ATOM 632 C CA . GLY A 1 81 ? -3.890 -4.796 44.589 1.00 88.56 81 GLY A CA 1
ATOM 633 C C . GLY A 1 81 ? -3.119 -4.655 43.275 1.00 88.56 81 GLY A C 1
ATOM 634 O O . GLY A 1 81 ? -3.298 -5.510 42.415 1.00 88.56 81 GLY A O 1
ATOM 635 N N . LEU A 1 82 ? -2.279 -3.624 43.119 1.00 87.06 82 LEU A N 1
ATOM 636 C CA . LEU A 1 82 ? -1.413 -3.490 41.944 1.00 87.06 82 LEU A CA 1
ATOM 637 C C . LEU A 1 82 ? -0.316 -4.557 41.978 1.00 87.06 82 LEU A C 1
ATOM 639 O O . LEU A 1 82 ? 0.225 -4.872 43.049 1.00 87.06 82 LEU A O 1
ATOM 643 N N . ASP A 1 83 ? 0.025 -5.090 40.807 1.00 88.44 83 ASP A N 1
ATOM 644 C CA . ASP A 1 83 ? 1.155 -5.997 40.684 1.00 88.44 83 ASP A CA 1
ATOM 645 C C . ASP A 1 83 ? 2.497 -5.249 40.782 1.00 88.44 83 ASP A C 1
ATOM 647 O O . ASP A 1 83 ? 2.574 -4.028 40.955 1.00 88.44 83 ASP A O 1
ATOM 651 N N . ARG A 1 84 ? 3.593 -6.006 40.769 1.00 87.56 84 ARG A N 1
ATOM 652 C CA . ARG A 1 84 ? 4.931 -5.440 40.951 1.00 87.56 84 ARG A CA 1
ATOM 653 C C . ARG A 1 84 ? 5.357 -4.553 39.781 1.00 87.56 84 ARG A C 1
ATOM 655 O O . ARG A 1 84 ? 6.035 -3.553 40.019 1.00 87.56 84 AR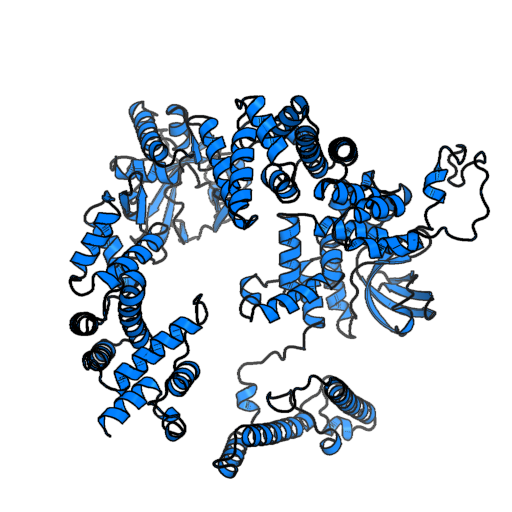G A O 1
ATOM 662 N N . ASP A 1 85 ? 4.975 -4.895 38.560 1.00 82.75 85 ASP A N 1
ATOM 663 C CA . ASP A 1 85 ? 5.420 -4.180 37.368 1.00 82.75 85 ASP A CA 1
ATOM 664 C C . ASP A 1 85 ? 4.663 -2.860 37.215 1.00 82.75 85 ASP A C 1
ATOM 666 O O . ASP A 1 85 ? 5.288 -1.837 36.917 1.00 82.75 85 ASP A O 1
ATOM 670 N N . ASP A 1 86 ? 3.371 -2.835 37.546 1.00 81.06 86 ASP A N 1
ATOM 671 C CA . ASP A 1 86 ? 2.567 -1.614 37.632 1.00 81.06 86 ASP A CA 1
ATOM 672 C C . ASP A 1 86 ? 3.127 -0.646 38.679 1.00 81.06 86 ASP A C 1
ATOM 674 O O . ASP A 1 86 ? 3.290 0.553 38.425 1.00 81.06 86 ASP A O 1
ATOM 678 N N . VAL A 1 87 ? 3.487 -1.166 39.857 1.00 88.69 87 VAL A N 1
ATOM 679 C CA . VAL A 1 87 ? 4.089 -0.372 40.937 1.00 88.69 87 VAL A CA 1
ATOM 680 C C . VAL A 1 87 ? 5.405 0.261 40.496 1.00 88.69 87 VAL A C 1
ATOM 682 O O . VAL A 1 87 ? 5.607 1.465 40.682 1.00 88.69 87 VAL A O 1
ATOM 685 N N . LEU A 1 88 ? 6.307 -0.532 39.915 1.00 85.94 88 LEU A N 1
ATOM 686 C CA . LEU A 1 88 ? 7.603 -0.038 39.455 1.00 85.94 88 LEU A CA 1
ATOM 687 C C . LEU A 1 88 ? 7.454 0.955 38.301 1.00 85.94 88 LEU A C 1
ATOM 689 O O . LEU A 1 88 ? 8.187 1.942 38.254 1.00 85.94 88 LEU A O 1
ATOM 693 N N . SER A 1 89 ? 6.483 0.742 37.414 1.00 81.56 89 SER A N 1
ATOM 694 C CA . SER A 1 89 ? 6.210 1.637 36.289 1.00 81.56 89 SER A CA 1
ATOM 695 C C . SER A 1 89 ? 5.682 2.994 36.762 1.00 81.56 89 SER A C 1
ATOM 697 O O . SER A 1 89 ? 6.207 4.027 36.342 1.00 81.56 89 SER A O 1
ATOM 699 N N . GLN A 1 90 ? 4.736 3.028 37.710 1.00 85.06 90 GLN A N 1
ATOM 700 C CA . GLN A 1 90 ? 4.253 4.294 38.278 1.00 85.06 90 GLN A CA 1
ATOM 701 C C . GLN A 1 90 ? 5.354 5.050 39.035 1.00 85.06 90 GLN A C 1
ATOM 703 O O . GLN A 1 90 ? 5.461 6.270 38.912 1.00 85.06 90 GLN A O 1
ATOM 708 N N . LEU A 1 91 ? 6.215 4.348 39.780 1.00 86.06 91 LEU A N 1
ATOM 709 C CA . LEU A 1 91 ? 7.373 4.971 40.428 1.00 86.06 91 LEU A CA 1
ATOM 710 C C . LEU A 1 91 ? 8.362 5.528 39.396 1.00 86.06 91 LEU A C 1
ATOM 712 O O . LEU A 1 91 ? 8.814 6.665 39.536 1.00 86.06 91 LEU A O 1
ATOM 716 N N . ALA A 1 92 ? 8.650 4.779 38.329 1.00 81.31 92 ALA A N 1
ATOM 717 C CA . ALA A 1 92 ? 9.544 5.217 37.260 1.00 81.31 92 ALA A CA 1
ATOM 718 C C . ALA A 1 92 ? 9.006 6.457 36.529 1.00 81.31 92 ALA A C 1
ATOM 720 O O . ALA A 1 92 ? 9.793 7.341 36.192 1.00 81.31 92 ALA A O 1
ATOM 721 N N . MET A 1 93 ? 7.684 6.586 36.352 1.00 74.94 93 MET A N 1
ATOM 722 C CA . MET A 1 93 ? 7.058 7.795 35.797 1.00 74.94 93 MET A CA 1
ATOM 723 C C . MET A 1 93 ? 7.315 9.036 36.664 1.00 74.94 93 MET A C 1
ATOM 725 O O . MET A 1 93 ? 7.682 10.086 36.134 1.00 74.94 93 MET A O 1
ATOM 729 N N . VAL A 1 94 ? 7.198 8.914 37.993 1.00 82.25 94 VAL A N 1
ATOM 730 C CA . VAL A 1 94 ? 7.499 10.014 38.931 1.00 82.25 94 VAL A CA 1
ATOM 731 C C . VAL A 1 94 ? 8.971 10.433 38.840 1.00 82.25 94 VAL A C 1
ATOM 733 O O . VAL A 1 94 ? 9.297 11.623 38.854 1.00 82.25 94 VAL A O 1
ATOM 736 N N . ILE A 1 95 ? 9.878 9.463 38.710 1.00 76.81 95 ILE A N 1
ATOM 737 C CA . ILE A 1 95 ? 11.312 9.738 38.557 1.00 76.81 95 ILE A CA 1
ATOM 738 C C . ILE A 1 95 ? 11.620 10.372 37.205 1.00 76.81 95 ILE A C 1
ATOM 740 O O . ILE A 1 95 ? 12.364 11.352 37.155 1.00 76.81 95 ILE A O 1
ATOM 744 N N . SER A 1 96 ? 11.008 9.876 36.132 1.00 68.94 96 SER A N 1
ATOM 745 C CA . SER A 1 96 ? 11.143 10.436 34.788 1.00 68.94 96 SER A CA 1
ATOM 746 C C . SER A 1 96 ? 10.756 11.916 34.753 1.00 68.94 96 SER A C 1
ATOM 748 O O . SER A 1 96 ? 11.477 12.719 34.165 1.00 68.94 96 SER A O 1
ATOM 750 N N . GLU A 1 97 ? 9.676 12.308 35.436 1.00 69.81 97 GLU A N 1
ATOM 751 C CA . GLU A 1 97 ? 9.267 13.715 35.558 1.00 69.81 97 GLU A CA 1
ATOM 752 C C . GLU A 1 97 ? 10.352 14.570 36.242 1.00 69.81 97 GLU A C 1
ATOM 754 O O . GLU A 1 97 ? 10.757 15.617 35.730 1.00 69.81 97 GLU A O 1
ATOM 759 N N . SER A 1 98 ? 10.873 14.104 37.382 1.00 68.56 98 SER A N 1
ATOM 760 C CA . SER A 1 98 ? 11.922 14.800 38.144 1.00 68.56 98 SER A CA 1
ATOM 761 C C . SER A 1 98 ? 13.219 14.971 37.334 1.00 68.56 98 SER A C 1
ATOM 763 O O . SER A 1 98 ? 13.842 16.043 37.333 1.00 68.56 98 SER A O 1
ATOM 765 N N . VAL A 1 99 ? 13.605 13.930 36.588 1.00 64.94 99 VAL A N 1
ATOM 766 C CA . VAL A 1 99 ? 14.755 13.950 35.672 1.00 64.94 99 VAL A CA 1
ATOM 767 C C . VAL A 1 99 ? 14.510 14.932 34.526 1.00 64.94 99 VAL A C 1
ATOM 769 O O . VAL A 1 99 ? 15.374 15.762 34.234 1.00 64.94 99 VAL A O 1
ATOM 772 N N . TRP A 1 100 ? 13.326 14.898 33.913 1.00 60.25 100 TRP A N 1
ATOM 773 C CA . TRP A 1 100 ? 12.975 15.776 32.801 1.00 60.25 100 TRP A CA 1
ATOM 774 C C . TRP A 1 100 ? 12.999 17.258 33.195 1.00 60.25 100 TRP A C 1
ATOM 776 O O . TRP A 1 100 ? 13.585 18.055 32.466 1.00 60.25 100 TRP A O 1
ATOM 786 N N . ILE A 1 101 ? 12.466 17.637 34.364 1.00 63.09 101 ILE A N 1
ATOM 787 C CA . ILE A 1 101 ? 12.526 19.017 34.895 1.00 63.09 101 ILE A CA 1
ATOM 788 C C . ILE A 1 101 ? 13.978 19.481 35.056 1.00 63.09 101 ILE A C 1
ATOM 790 O O . ILE A 1 101 ? 14.352 20.588 34.659 1.00 63.09 101 ILE A O 1
ATOM 794 N N . THR A 1 102 ? 14.823 18.610 35.607 1.00 61.59 102 THR A N 1
ATOM 795 C CA . THR A 1 102 ? 16.240 18.915 35.830 1.00 61.59 102 THR A CA 1
ATOM 796 C C . THR A 1 102 ? 16.972 19.174 34.507 1.00 61.59 102 THR A C 1
ATOM 798 O O . THR A 1 102 ? 17.807 20.079 34.418 1.00 61.59 102 THR A O 1
ATOM 801 N N . LEU A 1 103 ? 16.645 18.409 33.460 1.00 55.12 103 LEU A N 1
ATOM 802 C CA . LEU A 1 103 ? 17.274 18.512 32.142 1.00 55.12 103 LEU A CA 1
ATOM 803 C C . LEU A 1 103 ? 16.725 19.670 31.291 1.00 55.12 103 LEU A C 1
ATOM 805 O O . LEU A 1 103 ? 17.506 20.367 30.639 1.00 55.12 103 LEU A O 1
ATOM 809 N N . SER A 1 104 ? 15.408 19.881 31.290 1.00 50.12 104 SER A N 1
ATOM 810 C CA . SER A 1 104 ? 14.719 20.838 30.408 1.00 50.12 104 SER A CA 1
ATOM 811 C C . SER A 1 104 ? 14.667 22.256 30.987 1.00 50.12 104 SER A C 1
ATOM 813 O O . SER A 1 104 ? 15.054 23.215 30.316 1.00 50.12 104 SER A O 1
ATOM 815 N N . GLU A 1 105 ? 14.265 22.401 32.252 1.00 66.00 105 GLU A N 1
ATOM 816 C CA . GLU A 1 105 ? 14.062 23.696 32.917 1.00 66.00 105 GLU A CA 1
ATOM 817 C C . GLU A 1 105 ? 15.333 24.194 33.632 1.00 66.00 105 GLU A C 1
ATOM 819 O O . GLU A 1 105 ? 15.404 25.346 34.067 1.00 66.00 105 GLU A O 1
ATOM 824 N N . LYS A 1 106 ? 16.375 23.349 33.718 1.00 63.31 106 LYS A N 1
ATOM 825 C CA . LYS A 1 106 ? 17.623 23.590 34.477 1.00 63.31 106 LYS A CA 1
ATOM 826 C C . LYS A 1 106 ? 17.376 23.913 35.956 1.00 63.31 106 LYS A C 1
ATOM 828 O O . LYS A 1 106 ? 18.210 24.560 36.603 1.00 63.31 106 LYS A O 1
ATOM 833 N N . GLU A 1 107 ? 16.240 23.480 36.492 1.00 72.19 107 GLU A N 1
ATOM 834 C CA . GLU A 1 107 ? 15.939 23.566 37.916 1.00 72.19 107 GLU A CA 1
ATOM 835 C C . GLU A 1 107 ? 16.692 22.473 38.686 1.00 72.19 107 GLU A C 1
ATOM 837 O O . GLU A 1 107 ? 17.087 21.446 38.138 1.00 72.19 107 GLU A O 1
ATOM 842 N N . LYS A 1 108 ? 16.943 22.703 39.979 1.00 69.69 108 LYS A N 1
ATOM 843 C CA . LYS A 1 108 ? 17.508 21.658 40.843 1.00 69.69 108 LYS A CA 1
ATOM 844 C C . LYS A 1 108 ? 16.397 20.693 41.270 1.00 69.69 108 LYS A C 1
ATOM 846 O O . LYS A 1 108 ? 15.285 21.173 41.491 1.00 69.69 108 LYS A O 1
ATOM 851 N N . PRO A 1 109 ? 16.705 19.400 41.489 1.00 65.25 109 PRO A N 1
ATOM 852 C CA . PRO A 1 109 ? 15.754 18.457 42.066 1.00 65.25 109 PRO A CA 1
ATOM 853 C C . PRO A 1 109 ? 15.154 19.024 43.356 1.00 65.25 109 PRO A C 1
ATOM 855 O O . PRO A 1 109 ? 15.893 19.513 44.216 1.00 65.25 109 PRO A O 1
ATOM 858 N N . ASP A 1 110 ? 13.828 18.979 43.470 1.00 79.38 110 ASP A N 1
ATOM 859 C CA . ASP A 1 110 ? 13.056 19.451 44.622 1.00 79.38 110 ASP A CA 1
ATOM 860 C C . ASP A 1 110 ? 12.559 18.230 45.418 1.00 79.38 110 ASP A C 1
ATOM 862 O O . ASP A 1 110 ? 11.558 17.615 45.038 1.00 79.38 110 ASP A O 1
ATOM 866 N N . PRO A 1 111 ? 13.242 17.842 46.515 1.00 78.56 111 PRO A N 1
ATOM 867 C CA . PRO A 1 111 ? 12.902 16.627 47.254 1.00 78.56 111 PRO A CA 1
ATOM 868 C C . PRO A 1 111 ? 11.506 16.677 47.879 1.00 78.56 111 PRO A C 1
ATOM 870 O O . PRO A 1 111 ? 10.858 15.644 48.012 1.00 78.56 111 PRO A O 1
ATOM 873 N N . ALA A 1 112 ? 11.020 17.870 48.243 1.00 81.81 112 ALA A N 1
ATOM 874 C CA . ALA A 1 112 ? 9.681 18.029 48.806 1.00 81.81 112 ALA A CA 1
ATOM 875 C C . ALA A 1 112 ? 8.599 17.790 47.744 1.00 81.81 112 ALA A C 1
ATOM 877 O O . ALA A 1 112 ? 7.552 17.220 48.048 1.00 81.81 112 ALA A O 1
ATOM 878 N N . ARG A 1 113 ? 8.872 18.188 46.496 1.00 79.50 113 ARG A N 1
ATOM 879 C CA . ARG A 1 113 ? 8.000 17.920 45.348 1.00 79.50 113 ARG A CA 1
ATOM 880 C C . ARG A 1 113 ? 7.973 16.434 45.006 1.00 79.50 113 ARG A C 1
ATOM 882 O O . ARG A 1 113 ? 6.889 15.876 44.920 1.00 79.50 113 ARG A O 1
ATOM 889 N N . LEU A 1 114 ? 9.142 15.793 44.906 1.00 81.12 114 LEU A N 1
ATOM 890 C CA . LEU A 1 114 ? 9.248 14.348 44.668 1.00 81.12 114 LEU A CA 1
ATOM 891 C C . LEU A 1 114 ? 8.482 13.543 45.732 1.00 81.12 114 LEU A C 1
ATOM 893 O O . LEU A 1 114 ? 7.666 12.691 45.391 1.00 81.12 114 LEU A O 1
ATOM 897 N N . ALA A 1 115 ? 8.692 13.857 47.014 1.00 84.38 115 ALA A N 1
ATOM 898 C CA . ALA A 1 115 ? 7.973 13.228 48.120 1.00 84.38 115 ALA A CA 1
ATOM 899 C C . ALA A 1 115 ? 6.451 13.445 48.021 1.00 84.38 115 ALA A C 1
ATOM 901 O O . ALA A 1 115 ? 5.683 12.502 48.200 1.00 84.38 115 ALA A O 1
ATOM 902 N N . GLY A 1 116 ? 6.012 14.663 47.679 1.00 83.94 116 GLY A N 1
ATOM 903 C CA . GLY A 1 116 ? 4.598 14.985 47.481 1.00 83.94 116 GLY A CA 1
ATOM 904 C C . GLY A 1 116 ? 3.938 14.183 46.354 1.00 83.94 116 GLY A C 1
ATOM 905 O O . GLY A 1 116 ? 2.819 13.701 46.532 1.00 83.94 116 GLY A O 1
ATOM 906 N N . THR A 1 117 ? 4.631 13.994 45.227 1.00 81.38 117 THR A N 1
ATOM 907 C CA . THR A 1 117 ? 4.131 13.194 44.099 1.00 81.38 117 THR A CA 1
ATOM 908 C C . THR A 1 117 ? 4.088 11.701 44.440 1.00 81.38 117 THR A C 1
ATOM 910 O O . THR A 1 117 ? 3.089 11.038 44.161 1.00 81.38 117 THR A O 1
ATOM 913 N N . LEU A 1 118 ? 5.117 11.173 45.120 1.00 86.94 118 LEU A N 1
ATOM 914 C CA . LEU A 1 118 ? 5.143 9.786 45.607 1.00 86.94 118 LEU A CA 1
ATOM 915 C C . LEU A 1 118 ? 4.024 9.507 46.618 1.00 86.94 118 LEU A C 1
ATOM 917 O O . LEU A 1 118 ? 3.401 8.447 46.572 1.00 86.94 118 LEU A O 1
ATOM 921 N N . ASP A 1 119 ? 3.719 10.450 47.514 1.00 87.00 119 ASP A N 1
ATOM 922 C CA . ASP A 1 119 ? 2.615 10.322 48.474 1.00 87.00 119 ASP A CA 1
ATOM 923 C C . ASP A 1 119 ? 1.230 10.307 47.819 1.00 87.00 119 ASP A C 1
ATOM 925 O O . ASP A 1 119 ? 0.275 9.795 48.407 1.00 87.00 119 ASP A O 1
ATOM 929 N N . ALA A 1 120 ? 1.125 10.809 46.591 1.00 82.62 120 ALA A N 1
ATOM 930 C CA . ALA A 1 120 ? -0.121 10.833 45.848 1.00 82.62 120 ALA A CA 1
ATOM 931 C C . ALA A 1 120 ? -0.397 9.542 45.045 1.00 82.62 120 ALA A C 1
ATOM 933 O O . ALA A 1 120 ? -1.494 9.402 44.501 1.00 82.62 120 ALA A O 1
ATOM 934 N N . LEU A 1 121 ? 0.543 8.588 44.992 1.00 87.56 121 LEU A N 1
ATOM 935 C CA . LEU A 1 121 ? 0.336 7.267 44.377 1.00 87.56 121 LEU A CA 1
ATOM 936 C C . LEU A 1 121 ? -0.621 6.373 45.201 1.00 87.56 121 LEU A C 1
ATOM 938 O O . LEU A 1 121 ? -0.554 6.416 46.444 1.00 87.56 121 LEU A O 1
ATOM 942 N N . PRO A 1 122 ? -1.445 5.513 44.552 1.00 88.62 122 PRO A N 1
ATOM 943 C CA . PRO A 1 122 ? -1.452 5.192 43.110 1.00 88.62 122 PRO A CA 1
ATOM 944 C C . PRO A 1 122 ? -2.079 6.269 42.213 1.00 88.62 122 PRO A C 1
ATOM 946 O O . PRO A 1 122 ? -2.953 7.031 42.637 1.00 88.62 122 PRO A O 1
ATOM 949 N N . LEU A 1 123 ? -1.637 6.303 40.956 1.00 84.31 123 LEU A N 1
ATOM 950 C CA . LEU A 1 123 ? -2.331 6.990 39.868 1.00 84.31 123 LEU A CA 1
ATOM 951 C C . LEU A 1 123 ? -3.571 6.183 39.441 1.00 84.31 123 LEU A C 1
ATOM 953 O O . LEU A 1 123 ? -3.546 4.954 39.554 1.00 84.31 123 LEU A O 1
ATOM 957 N N . PRO A 1 124 ? -4.642 6.844 38.961 1.00 85.69 124 PRO A N 1
ATOM 958 C CA . PRO A 1 124 ? -5.727 6.161 38.261 1.00 85.69 124 PRO A CA 1
ATOM 959 C C . PRO A 1 124 ? -5.195 5.356 37.067 1.00 85.69 124 PRO A C 1
ATOM 961 O O . PRO A 1 124 ? -4.222 5.769 36.431 1.00 85.69 124 PRO A O 1
ATOM 964 N N . SER A 1 125 ? -5.829 4.217 36.782 1.00 84.00 125 SER A N 1
ATOM 965 C CA . SER A 1 125 ? -5.491 3.391 35.617 1.00 84.00 125 SER A CA 1
ATOM 966 C C . SER A 1 125 ? -5.884 4.081 34.307 1.00 84.00 125 SER A C 1
ATOM 968 O O . SER A 1 125 ? -6.651 5.049 34.311 1.00 84.00 125 SER A O 1
ATOM 970 N N . VAL A 1 126 ? -5.373 3.583 33.179 1.00 83.56 126 VAL A N 1
ATOM 971 C CA . VAL A 1 126 ? -5.737 4.099 31.849 1.00 83.56 126 VAL A CA 1
ATOM 972 C C . VAL A 1 126 ? -7.243 3.975 31.620 1.00 83.56 126 VAL A C 1
ATOM 974 O O . VAL A 1 126 ? -7.862 4.932 31.169 1.00 83.56 126 VAL A O 1
ATOM 977 N N . GLU A 1 127 ? -7.851 2.865 32.038 1.00 86.44 127 GLU A N 1
ATOM 978 C CA . GLU A 1 127 ? -9.295 2.627 31.945 1.00 86.44 127 GLU A CA 1
ATOM 979 C C . GLU A 1 127 ? -10.076 3.640 32.787 1.00 86.44 127 GLU A C 1
ATOM 981 O O . GLU A 1 127 ? -11.037 4.230 32.312 1.00 86.44 127 GLU A O 1
ATOM 986 N N . GLN A 1 128 ? -9.629 3.928 34.015 1.00 90.19 128 GLN A N 1
ATOM 987 C CA . GLN A 1 128 ? -10.273 4.935 34.867 1.00 90.19 128 GLN A CA 1
ATOM 988 C C . GLN A 1 128 ? -10.167 6.350 34.286 1.00 90.19 128 GLN A C 1
ATOM 990 O O . GLN A 1 128 ? -11.072 7.166 34.468 1.00 90.19 128 GLN A O 1
ATOM 995 N N . ILE A 1 129 ? -9.054 6.664 33.618 1.00 90.06 129 ILE A N 1
ATOM 996 C CA . ILE A 1 129 ? -8.869 7.939 32.918 1.00 90.06 129 ILE A CA 1
ATOM 997 C C . ILE A 1 129 ? -9.781 7.994 31.688 1.00 90.06 129 ILE A C 1
ATOM 999 O O . ILE A 1 129 ? -10.435 9.015 31.484 1.00 90.06 129 ILE A O 1
ATOM 1003 N N . ALA A 1 130 ? -9.875 6.909 30.918 1.00 92.31 130 ALA A N 1
ATOM 1004 C CA . ALA A 1 130 ? -10.758 6.804 29.762 1.00 92.31 130 ALA A CA 1
ATOM 1005 C C . ALA A 1 130 ? -12.235 6.963 30.158 1.00 92.31 130 ALA A C 1
ATOM 1007 O O . ALA A 1 130 ? -12.929 7.828 29.622 1.00 92.31 130 ALA A O 1
ATOM 1008 N N . GLU A 1 131 ? -12.675 6.236 31.190 1.00 95.00 131 GLU A N 1
ATOM 1009 C CA . GLU A 1 131 ? -14.006 6.374 31.792 1.00 95.00 131 GLU A CA 1
ATOM 1010 C C . GLU A 1 131 ? -14.290 7.811 32.230 1.00 95.00 131 GLU A C 1
ATOM 1012 O O . GLU A 1 131 ? -15.379 8.352 32.009 1.00 95.00 131 GLU A O 1
ATOM 1017 N N . ALA A 1 132 ? -13.297 8.460 32.840 1.00 94.75 132 ALA A N 1
ATOM 1018 C CA . ALA A 1 132 ? -13.417 9.837 33.276 1.00 94.75 132 ALA A CA 1
ATOM 1019 C C . ALA A 1 132 ? -13.538 10.821 32.099 1.00 94.75 132 ALA A C 1
ATOM 1021 O O . ALA A 1 132 ? -14.358 11.742 32.158 1.00 94.75 132 ALA A O 1
ATOM 1022 N N . LEU A 1 133 ? -12.753 10.626 31.037 1.00 94.81 133 LEU A N 1
ATOM 1023 C CA . LEU A 1 133 ? -12.790 11.431 29.815 1.00 94.81 133 LEU A CA 1
ATOM 1024 C C . LEU A 1 133 ? -14.176 11.364 29.164 1.00 94.81 133 LEU A C 1
ATOM 1026 O O . LEU A 1 133 ? -14.794 12.411 28.946 1.00 94.81 133 LEU A O 1
ATOM 1030 N N . VAL A 1 134 ? -14.707 10.161 28.946 1.00 95.38 134 VAL A N 1
ATOM 1031 C CA . VAL A 1 134 ? -16.042 9.967 28.360 1.00 95.38 134 VAL A CA 1
ATOM 1032 C C . VAL A 1 134 ? -17.134 10.541 29.264 1.00 95.38 134 VAL A C 1
ATOM 1034 O O . VAL A 1 134 ? -18.022 11.256 28.794 1.00 95.38 134 VAL A O 1
ATOM 1037 N N . ALA A 1 135 ? -17.061 10.304 30.578 1.00 95.38 135 ALA A N 1
ATOM 1038 C CA . ALA A 1 135 ? -18.058 10.804 31.523 1.00 95.38 135 ALA A CA 1
ATOM 1039 C C . ALA A 1 135 ? -18.138 12.340 31.563 1.00 95.38 135 ALA A C 1
ATOM 1041 O O . ALA A 1 135 ? -19.237 12.890 31.675 1.00 95.38 135 ALA A O 1
ATOM 1042 N N . VAL A 1 136 ? -17.002 13.040 31.458 1.00 95.75 136 VAL A N 1
ATOM 1043 C CA . VAL A 1 136 ? -16.964 14.512 31.438 1.00 95.75 136 VAL A CA 1
ATOM 1044 C C . VAL A 1 136 ? -17.665 15.068 30.198 1.00 95.75 136 VAL A C 1
ATOM 1046 O O . VAL A 1 136 ? -18.499 15.964 30.333 1.00 95.75 136 VAL A O 1
ATOM 1049 N N . VAL A 1 137 ? -17.396 14.507 29.017 1.00 95.25 137 VAL A N 1
ATOM 1050 C CA . VAL A 1 137 ? -18.032 14.941 27.759 1.00 95.25 137 VAL A CA 1
ATOM 1051 C C . VAL A 1 137 ? -19.511 14.575 27.725 1.00 95.25 137 VAL A C 1
ATOM 1053 O O . VAL A 1 137 ? -20.333 15.353 27.255 1.00 95.25 137 VAL A O 1
ATOM 1056 N N . ARG A 1 138 ? -19.899 13.426 28.283 1.00 94.00 138 ARG A N 1
ATOM 1057 C CA . ARG A 1 138 ? -21.315 13.055 28.400 1.00 94.00 138 ARG A CA 1
ATOM 1058 C C . ARG A 1 138 ? -22.087 14.004 29.323 1.00 94.00 138 ARG A C 1
ATOM 1060 O O . ARG A 1 138 ? -23.261 14.284 29.082 1.00 94.00 138 ARG A O 1
ATOM 1067 N N . ALA A 1 139 ? -21.451 14.495 30.387 1.00 94.38 139 ALA A N 1
ATOM 1068 C CA . ALA A 1 139 ? -22.070 15.439 31.315 1.00 94.38 139 ALA A CA 1
ATOM 1069 C C . ALA A 1 139 ? -22.260 16.835 30.700 1.00 94.38 139 ALA A C 1
ATOM 1071 O O . ALA A 1 139 ? -23.256 17.502 30.989 1.00 94.38 139 ALA A O 1
ATOM 1072 N N . GLU A 1 140 ? -21.327 17.268 29.855 1.00 91.94 140 GLU A N 1
ATOM 1073 C CA . GLU A 1 140 ? -21.408 18.520 29.108 1.00 91.94 140 GLU A CA 1
ATOM 1074 C C . GLU A 1 140 ? -20.851 18.291 27.696 1.00 91.94 140 GLU A C 1
ATOM 1076 O O . GLU A 1 140 ? -19.645 18.342 27.497 1.00 91.94 140 GLU A O 1
ATOM 1081 N N . PRO A 1 141 ? -21.709 17.982 26.710 1.00 88.38 141 PRO A N 1
ATOM 1082 C CA . PRO A 1 141 ? -21.257 17.770 25.339 1.00 88.38 141 PRO A CA 1
ATOM 1083 C C . PRO A 1 141 ? -20.731 19.065 24.718 1.00 88.38 141 PRO A C 1
ATOM 1085 O O . PRO A 1 141 ? -21.344 20.121 24.885 1.00 88.38 141 PRO A O 1
ATOM 1088 N N . GLY A 1 142 ? -19.651 18.970 23.941 1.00 89.81 142 GLY A N 1
ATOM 1089 C CA . GLY A 1 142 ? -19.074 20.108 23.228 1.00 89.81 142 GLY A CA 1
ATOM 1090 C C . GLY A 1 142 ? -18.087 20.938 24.058 1.00 89.81 142 GLY A C 1
ATOM 1091 O O . GLY A 1 142 ? -18.053 22.163 23.936 1.00 89.81 142 GLY A O 1
ATOM 1092 N N . ILE A 1 143 ? -17.299 20.290 24.922 1.00 93.25 143 ILE A N 1
ATOM 1093 C CA . ILE A 1 143 ? -16.233 20.945 25.701 1.00 93.25 143 ILE A CA 1
ATOM 1094 C C . ILE A 1 143 ? -15.002 21.139 24.809 1.00 93.25 143 ILE A C 1
ATOM 1096 O O . ILE A 1 143 ? -14.680 20.275 24.004 1.00 93.25 143 ILE A O 1
ATOM 1100 N N . GLN A 1 144 ? -14.288 22.252 24.967 1.00 92.44 144 GLN A N 1
ATOM 1101 C CA . GLN A 1 144 ? -12.997 22.472 24.300 1.00 92.44 144 GLN A CA 1
ATOM 1102 C C . GLN A 1 144 ? -11.950 21.453 24.774 1.00 92.44 144 GLN A C 1
ATOM 1104 O O . GLN A 1 144 ? -11.869 21.211 25.976 1.00 92.44 144 GLN A O 1
ATOM 1109 N N . ALA A 1 145 ? -11.118 20.905 23.888 1.00 86.06 145 ALA A N 1
ATOM 1110 C CA . ALA A 1 145 ? -10.147 19.852 24.216 1.00 86.06 145 ALA A CA 1
ATOM 1111 C C . ALA A 1 145 ? -9.246 20.217 25.418 1.00 86.06 145 ALA A C 1
ATOM 1113 O O . ALA A 1 145 ? -9.116 19.438 26.365 1.00 86.06 145 ALA A O 1
ATOM 1114 N N . ASP A 1 146 ? -8.737 21.453 25.463 1.00 83.44 146 ASP A N 1
ATOM 1115 C CA . ASP A 1 146 ? -7.952 21.964 26.598 1.00 83.44 146 ASP A CA 1
ATOM 1116 C C . ASP A 1 146 ? -8.750 21.972 27.919 1.00 83.44 146 ASP A C 1
ATOM 1118 O O . ASP A 1 146 ? -8.240 21.635 28.989 1.00 83.44 146 ASP A O 1
ATOM 1122 N N . GLU A 1 147 ? -10.031 22.349 27.870 1.00 92.44 147 GLU A N 1
ATOM 1123 C CA . GLU A 1 147 ? -10.907 22.368 29.046 1.00 92.44 147 GLU A CA 1
ATOM 1124 C C . GLU A 1 147 ? -11.339 20.953 29.462 1.00 92.44 147 GLU A C 1
ATOM 1126 O O . GLU A 1 147 ? -11.581 20.691 30.646 1.00 92.44 147 GLU A O 1
ATOM 1131 N N . HIS A 1 148 ? -11.416 20.028 28.507 1.00 93.06 148 HIS A N 1
ATOM 1132 C CA . HIS A 1 148 ? -11.784 18.641 28.747 1.00 93.06 148 HIS A CA 1
ATOM 1133 C C . HIS A 1 148 ? -10.771 17.972 29.676 1.00 93.06 148 HIS A C 1
ATOM 1135 O O . HIS A 1 148 ? -11.164 17.452 30.725 1.00 93.06 148 HIS A O 1
ATOM 1141 N N . VAL A 1 149 ? -9.474 18.092 29.371 1.00 90.06 149 VAL A N 1
ATOM 1142 C CA . VAL A 1 149 ? -8.398 17.572 30.228 1.00 90.06 149 VAL A CA 1
ATOM 1143 C C . VAL A 1 149 ? -8.448 18.212 31.621 1.00 90.06 149 VAL A C 1
ATOM 1145 O O . VAL A 1 149 ? -8.422 17.498 32.626 1.00 90.06 149 VAL A O 1
ATOM 1148 N N . GLU A 1 150 ? -8.622 19.535 31.725 1.00 90.75 150 GLU A N 1
ATOM 1149 C CA . GLU A 1 150 ? -8.721 20.220 33.026 1.00 90.75 150 GLU A CA 1
ATOM 1150 C C . GLU A 1 150 ? -9.861 19.681 33.902 1.00 90.75 150 GLU A C 1
ATOM 1152 O O . GLU A 1 150 ? -9.690 19.444 35.105 1.00 90.75 150 GLU A O 1
ATOM 1157 N N . ARG A 1 151 ? -11.039 19.470 33.311 1.00 92.38 151 ARG A N 1
ATOM 1158 C CA . ARG A 1 151 ? -12.221 18.969 34.026 1.00 92.38 151 ARG A CA 1
ATOM 1159 C C . ARG A 1 151 ? -12.055 17.518 34.462 1.00 92.38 151 ARG A C 1
ATOM 1161 O O . ARG A 1 151 ? -12.484 17.166 35.563 1.00 92.38 151 ARG A O 1
ATOM 1168 N N . VAL A 1 152 ? -11.389 16.699 33.654 1.00 92.50 152 VAL A N 1
ATOM 1169 C CA . VAL A 1 152 ? -11.046 15.312 33.997 1.00 92.50 152 VAL A CA 1
ATOM 1170 C C . VAL A 1 152 ? -10.084 15.277 35.178 1.00 92.50 152 VAL A C 1
ATOM 1172 O O . VAL A 1 152 ? -10.331 14.579 36.162 1.00 92.50 152 VAL A O 1
ATOM 1175 N N . LEU A 1 153 ? -9.036 16.102 35.154 1.00 90.19 153 LEU A N 1
ATOM 1176 C CA . LEU A 1 153 ? -8.084 16.209 36.261 1.00 90.19 153 LEU A CA 1
ATOM 1177 C C . LEU A 1 153 ? -8.759 16.670 37.559 1.00 90.19 153 LEU A C 1
ATOM 1179 O O . LEU A 1 153 ? -8.439 16.150 38.637 1.00 90.19 153 LEU A O 1
ATOM 1183 N N . ALA A 1 154 ? -9.709 17.606 37.467 1.00 89.25 154 ALA A N 1
ATOM 1184 C CA . ALA A 1 154 ? -10.519 18.044 38.598 1.00 89.25 154 ALA A CA 1
ATOM 1185 C C . ALA A 1 154 ? -11.409 16.913 39.143 1.00 89.25 154 ALA A C 1
ATOM 1187 O O . ALA A 1 154 ? -11.469 16.720 40.360 1.00 89.25 154 ALA A O 1
ATOM 1188 N N . MET A 1 155 ? -12.047 16.132 38.264 1.00 89.69 155 MET A N 1
ATOM 1189 C CA . MET A 1 155 ? -12.883 14.989 38.646 1.00 89.69 155 MET A CA 1
ATOM 1190 C C . MET A 1 155 ? -12.078 13.877 39.335 1.00 89.69 155 MET A C 1
ATOM 1192 O O . MET A 1 155 ? -12.539 13.308 40.323 1.00 89.69 155 MET A O 1
ATOM 1196 N N . LEU A 1 156 ? -10.852 13.622 38.876 1.00 87.06 156 LEU A N 1
ATOM 1197 C CA . LEU A 1 156 ? -9.934 12.632 39.453 1.00 87.06 156 LEU A CA 1
ATOM 1198 C C . LEU A 1 156 ? -9.249 13.106 40.759 1.00 87.06 156 LEU A C 1
ATOM 1200 O O . LEU A 1 156 ? -8.518 12.341 41.396 1.00 87.06 156 LEU A O 1
ATOM 1204 N N . GLY A 1 157 ? -9.480 14.355 41.192 1.00 76.12 157 GLY A N 1
ATOM 1205 C CA . GLY A 1 157 ? -8.938 14.907 42.441 1.00 76.12 157 GLY A CA 1
ATOM 1206 C C . GLY A 1 157 ? -7.410 15.051 42.423 1.00 76.12 157 GLY A C 1
ATOM 1207 O O . GLY A 1 157 ? -6.716 14.494 43.277 1.00 76.12 157 GLY A O 1
ATOM 1208 N N . SER A 1 158 ? -6.874 15.766 41.428 1.00 66.12 158 SER A N 1
ATOM 1209 C CA . SER A 1 158 ? -5.488 15.574 40.965 1.00 66.12 158 SER A CA 1
ATOM 1210 C C . SER A 1 158 ? -4.497 16.716 41.214 1.00 66.12 158 SER A C 1
ATOM 1212 O O . SER A 1 158 ? -3.420 16.687 40.626 1.00 66.12 158 SER A O 1
ATOM 1214 N N . GLU A 1 159 ? -4.779 17.711 42.066 1.00 68.06 159 GLU A N 1
ATOM 1215 C CA . GLU A 1 159 ? -3.921 18.916 42.162 1.00 68.06 159 GLU A CA 1
ATOM 1216 C C . GLU A 1 159 ? -2.430 18.613 42.428 1.00 68.06 159 GLU A C 1
ATOM 1218 O O . GLU A 1 159 ? -1.561 19.206 41.794 1.00 68.06 159 GLU A O 1
ATOM 1223 N N . ASN A 1 160 ? -2.119 17.627 43.280 1.00 67.12 160 ASN A N 1
ATOM 1224 C CA . ASN A 1 160 ? -0.735 17.230 43.593 1.00 67.12 160 ASN A CA 1
ATOM 1225 C C . ASN A 1 160 ? -0.106 16.256 42.572 1.00 67.12 160 ASN A C 1
ATOM 1227 O O . ASN A 1 160 ? 1.062 15.910 42.705 1.00 67.12 160 ASN A O 1
ATOM 1231 N N . ARG A 1 161 ? -0.873 15.792 41.577 1.00 73.75 161 ARG A N 1
ATOM 1232 C CA . ARG A 1 161 ? -0.472 14.804 40.549 1.00 73.75 161 ARG A CA 1
ATOM 1233 C C . ARG A 1 161 ? -0.553 15.346 39.126 1.00 73.75 161 ARG A C 1
ATOM 1235 O O . ARG A 1 161 ? -0.271 14.623 38.173 1.00 73.75 161 ARG A O 1
ATOM 1242 N N . ARG A 1 162 ? -0.959 16.609 38.989 1.00 77.25 162 ARG A N 1
ATOM 1243 C CA . ARG A 1 162 ? -1.319 17.237 37.722 1.00 77.25 162 ARG A CA 1
ATOM 1244 C C . ARG A 1 162 ? -0.253 17.049 36.646 1.00 77.25 162 ARG A C 1
ATOM 1246 O O . ARG A 1 162 ? -0.585 16.615 35.563 1.00 77.25 162 ARG A O 1
ATOM 1253 N N . ARG A 1 163 ? 1.024 17.268 36.959 1.00 73.88 163 ARG A N 1
ATOM 1254 C CA . ARG A 1 163 ? 2.117 17.186 35.973 1.00 73.88 163 ARG A CA 1
ATOM 1255 C C . ARG A 1 163 ? 2.334 15.802 35.354 1.00 73.88 163 ARG A C 1
ATOM 1257 O O . ARG A 1 163 ? 2.848 15.728 34.246 1.00 73.88 163 ARG A O 1
ATOM 1264 N N . ILE A 1 164 ? 1.952 14.730 36.049 1.00 74.31 164 ILE A N 1
ATOM 1265 C CA . ILE A 1 164 ? 2.028 13.360 35.518 1.00 74.31 164 ILE A CA 1
ATOM 1266 C C . ILE A 1 164 ? 0.711 12.973 34.851 1.00 74.31 164 ILE A C 1
ATOM 1268 O O . ILE A 1 164 ? 0.711 12.362 33.785 1.00 74.31 164 ILE A O 1
ATOM 1272 N N . LEU A 1 165 ? -0.414 13.331 35.474 1.00 79.31 165 LEU A N 1
ATOM 1273 C CA . LEU A 1 165 ? -1.735 12.957 34.977 1.00 79.31 165 LEU A CA 1
ATOM 1274 C C . LEU A 1 165 ? -2.179 13.762 33.764 1.00 79.31 165 LEU A C 1
ATOM 1276 O O . LEU A 1 165 ? -2.911 13.222 32.954 1.00 79.31 165 LEU A O 1
ATOM 1280 N N . GLU A 1 166 ? -1.755 15.013 33.619 1.00 84.38 166 GLU A N 1
ATOM 1281 C CA . GLU A 1 166 ? -2.136 15.875 32.497 1.00 84.38 166 GLU A CA 1
ATOM 1282 C C . GLU A 1 166 ? -1.588 15.337 31.161 1.00 84.38 166 GLU A C 1
ATOM 1284 O O . GLU A 1 166 ? -2.405 15.071 30.282 1.00 84.38 166 GLU A O 1
ATOM 1289 N N . PRO A 1 167 ? -0.280 15.024 31.008 1.00 73.00 167 PRO A N 1
ATOM 1290 C CA . PRO A 1 167 ? 0.219 14.381 29.791 1.00 73.00 167 PRO A CA 1
ATOM 1291 C C . PRO A 1 167 ? -0.374 12.991 29.557 1.00 73.00 167 PRO A C 1
ATOM 1293 O O . PRO A 1 167 ? -0.614 12.619 28.414 1.00 73.00 167 PRO A O 1
ATOM 1296 N N . LEU A 1 168 ? -0.608 12.211 30.622 1.00 78.56 168 LEU A N 1
ATOM 1297 C CA . LEU A 1 168 ? -1.217 10.886 30.495 1.00 78.56 168 LEU A CA 1
ATOM 1298 C C . LEU A 1 168 ? -2.667 10.991 30.007 1.00 78.56 168 LEU A C 1
ATOM 1300 O O . LEU A 1 168 ? -3.037 10.287 29.078 1.00 78.56 168 LEU A O 1
ATOM 1304 N N . ALA A 1 169 ? -3.465 11.884 30.593 1.00 86.19 169 ALA A N 1
ATOM 1305 C CA . ALA A 1 169 ? -4.853 12.114 30.210 1.00 86.19 169 ALA A CA 1
ATOM 1306 C C . ALA A 1 169 ? -4.973 12.689 28.798 1.00 86.19 169 ALA A C 1
ATOM 1308 O O . ALA A 1 169 ? -5.846 12.244 28.069 1.00 86.19 169 ALA A O 1
ATOM 1309 N N . ALA A 1 170 ? -4.086 13.604 28.394 1.00 82.88 170 ALA A N 1
ATOM 1310 C CA . ALA A 1 170 ? -4.025 14.086 27.015 1.00 82.88 170 ALA A CA 1
ATOM 1311 C C . ALA A 1 170 ? -3.747 12.934 26.036 1.00 82.88 170 ALA A C 1
ATOM 1313 O O . ALA A 1 170 ? -4.454 12.766 25.056 1.00 82.88 170 ALA A O 1
ATOM 1314 N N . ARG A 1 171 ? -2.792 12.057 26.362 1.00 79.81 171 ARG A N 1
ATOM 1315 C CA . ARG A 1 171 ? -2.453 10.911 25.509 1.00 79.81 171 ARG A CA 1
ATOM 1316 C C . ARG A 1 171 ? -3.570 9.862 25.432 1.00 79.81 171 ARG A C 1
ATOM 1318 O O . ARG A 1 171 ? -3.719 9.210 24.408 1.00 79.81 171 ARG A O 1
ATOM 1325 N N . VAL A 1 172 ? -4.323 9.666 26.520 1.00 85.31 172 VAL A N 1
ATOM 1326 C CA . VAL A 1 172 ? -5.521 8.807 26.519 1.00 85.31 172 VAL A CA 1
ATOM 1327 C C . VAL A 1 172 ? -6.659 9.480 25.751 1.00 85.31 172 VAL A C 1
ATOM 1329 O O . VAL A 1 172 ? -7.360 8.797 25.021 1.00 85.31 172 VAL A O 1
ATOM 1332 N N . LEU A 1 173 ? -6.829 10.800 25.869 1.00 89.69 173 LEU A N 1
ATOM 1333 C CA . LEU A 1 173 ? -7.796 11.557 25.074 1.00 89.69 173 LEU A CA 1
ATOM 1334 C C . LEU A 1 173 ? -7.528 11.372 23.580 1.00 89.69 173 LEU A C 1
ATOM 1336 O O . LEU A 1 173 ? -8.448 10.974 22.878 1.00 89.69 173 LEU A O 1
ATOM 1340 N N . ASP A 1 174 ? -6.286 11.575 23.134 1.00 84.75 174 ASP A N 1
ATOM 1341 C CA . ASP A 1 174 ? -5.887 11.391 21.732 1.00 84.75 174 ASP A CA 1
ATOM 1342 C C . ASP A 1 174 ? -6.263 9.991 21.216 1.00 84.75 174 ASP A C 1
ATOM 1344 O O . ASP A 1 174 ? -6.774 9.856 20.111 1.00 84.75 174 ASP A O 1
ATOM 1348 N N . HIS A 1 175 ? -6.079 8.953 22.041 1.00 85.31 175 HIS A N 1
ATOM 1349 C CA . HIS A 1 175 ? -6.453 7.573 21.699 1.00 85.31 175 HIS A CA 1
ATOM 1350 C C . HIS A 1 175 ? -7.974 7.365 21.595 1.00 85.31 175 HIS A C 1
ATOM 1352 O O . HIS A 1 175 ? -8.434 6.564 20.791 1.00 85.31 175 HIS A O 1
ATOM 1358 N N . LEU A 1 176 ? -8.775 8.095 22.376 1.00 89.88 176 LEU A N 1
ATOM 1359 C CA . LEU A 1 176 ? -10.236 7.952 22.380 1.00 89.88 176 LEU A CA 1
ATOM 1360 C C . LEU A 1 176 ? -10.956 8.757 21.287 1.00 89.88 176 LEU A C 1
ATOM 1362 O O . LEU A 1 176 ? -12.138 8.497 21.053 1.00 89.88 176 LEU A O 1
ATOM 1366 N N . VAL A 1 177 ? -10.301 9.737 20.651 1.00 86.88 177 VAL A N 1
ATOM 1367 C CA . VAL A 1 177 ? -10.889 10.610 19.603 1.00 86.88 177 VAL A CA 1
ATOM 1368 C C . VAL A 1 177 ? -11.257 9.834 18.327 1.00 86.88 177 VAL A C 1
ATOM 1370 O O . VAL A 1 177 ? -12.137 10.251 17.572 1.00 86.88 177 VAL A O 1
ATOM 1373 N N . ASP A 1 178 ? -10.673 8.651 18.138 1.00 75.81 178 ASP A N 1
ATOM 1374 C CA . ASP A 1 178 ? -11.029 7.723 17.059 1.00 75.81 178 ASP A CA 1
ATOM 1375 C C . ASP A 1 178 ? -11.985 6.597 17.501 1.00 75.81 178 ASP A C 1
ATOM 1377 O O . ASP A 1 178 ? -12.413 5.788 16.682 1.00 75.81 178 ASP A O 1
ATOM 1381 N N . GLY A 1 179 ? -12.400 6.592 18.774 1.00 86.12 179 GLY A N 1
ATOM 1382 C CA . GLY A 1 179 ? -13.332 5.620 19.351 1.00 86.12 179 GLY A CA 1
ATOM 1383 C C . GLY A 1 179 ? -14.604 6.280 19.907 1.00 86.12 179 GLY A C 1
ATOM 1384 O O . GLY A 1 179 ? -15.453 6.750 19.140 1.00 86.12 179 GLY A O 1
ATOM 1385 N N . PRO A 1 180 ? -14.803 6.310 21.240 1.00 92.38 180 PRO A N 1
ATOM 1386 C CA . PRO A 1 180 ? -16.024 6.835 21.857 1.00 92.38 180 PRO A CA 1
ATOM 1387 C C . PRO A 1 180 ? -16.136 8.368 21.819 1.00 92.38 180 PRO A C 1
ATOM 1389 O O . PRO A 1 180 ? -17.241 8.902 21.983 1.00 92.38 180 PRO A O 1
ATOM 1392 N N . LEU A 1 181 ? -15.021 9.079 21.646 1.00 94.44 181 LEU A N 1
ATOM 1393 C CA . LEU A 1 181 ? -14.962 10.535 21.550 1.00 94.44 181 LEU A CA 1
ATOM 1394 C C . LEU A 1 181 ? -14.724 10.967 20.104 1.00 94.44 181 LEU A C 1
ATOM 1396 O O . LEU A 1 181 ? -14.368 10.156 19.261 1.00 94.44 181 LEU A O 1
ATOM 1400 N N . TYR A 1 182 ? -14.972 12.242 19.819 1.00 93.06 182 TYR A N 1
ATOM 1401 C CA . TYR A 1 182 ? -14.777 12.839 18.501 1.00 93.06 182 TYR A CA 1
ATOM 1402 C C . TYR A 1 182 ? -14.442 14.324 18.638 1.00 93.06 182 TYR A C 1
ATOM 1404 O O . TYR A 1 182 ? -15.005 14.997 19.512 1.00 93.06 182 TYR A O 1
ATOM 1412 N N . TRP A 1 183 ? -13.578 14.843 17.765 1.00 92.12 183 TRP A N 1
ATOM 1413 C CA . TRP A 1 183 ? -13.275 16.271 17.671 1.00 92.12 183 TRP A CA 1
ATOM 1414 C C . TRP A 1 183 ? -13.968 16.905 16.469 1.00 92.12 183 TRP A C 1
ATOM 1416 O O . TRP A 1 183 ? -13.769 16.496 15.334 1.00 92.12 183 TRP A O 1
ATOM 1426 N N . LEU A 1 184 ? -14.801 17.904 16.749 1.00 89.94 184 LEU A N 1
ATOM 1427 C CA . LEU A 1 184 ? -15.398 18.794 15.756 1.00 89.94 184 LEU A CA 1
ATOM 1428 C C . LEU A 1 184 ? -14.594 20.088 15.648 1.00 89.94 184 LEU A C 1
ATOM 1430 O O . LEU A 1 184 ? -13.809 20.404 16.552 1.00 89.94 184 LEU A O 1
ATOM 1434 N N . ALA A 1 185 ? -14.890 20.873 14.609 1.00 85.94 185 ALA A N 1
ATOM 1435 C CA . ALA A 1 185 ? -14.191 22.119 14.352 1.00 85.94 185 ALA A CA 1
ATOM 1436 C C . ALA A 1 185 ? -14.070 23.028 15.591 1.00 85.94 185 ALA A C 1
ATOM 1438 O O . ALA A 1 185 ? -15.050 23.274 16.309 1.00 85.94 185 ALA A O 1
ATOM 1439 N N . GLY A 1 186 ? -12.884 23.597 15.800 1.00 83.94 186 GLY A N 1
ATOM 1440 C CA . GLY A 1 186 ? -12.540 24.432 16.946 1.00 83.94 186 GLY A CA 1
ATOM 1441 C C . GLY A 1 186 ? -12.214 23.627 18.201 1.00 83.94 186 GLY A C 1
ATOM 1442 O O . GLY A 1 186 ? -12.559 24.073 19.298 1.00 83.94 186 GLY A O 1
ATOM 1443 N N . ASP A 1 187 ? -11.603 22.451 18.036 1.00 86.44 187 ASP A N 1
ATOM 1444 C CA . ASP A 1 187 ? -11.180 21.537 19.105 1.00 86.44 187 ASP A CA 1
ATOM 1445 C C . ASP A 1 187 ? -12.315 21.200 20.090 1.00 86.44 187 ASP A C 1
ATOM 1447 O O . ASP A 1 187 ? -12.145 21.187 21.313 1.00 86.44 187 ASP A O 1
ATOM 1451 N N . VAL A 1 188 ? -13.525 20.977 19.567 1.00 90.75 188 VAL A N 1
ATOM 1452 C CA . VAL A 1 188 ? -14.717 20.680 20.371 1.00 90.75 188 VAL A CA 1
ATOM 1453 C C . VAL A 1 188 ? -14.866 19.171 20.527 1.00 90.75 188 VAL A C 1
ATOM 1455 O O . VAL A 1 188 ? -15.126 18.461 19.561 1.00 90.75 188 VAL A O 1
ATOM 1458 N N . THR A 1 189 ? -14.777 18.673 21.759 1.00 94.19 189 THR A N 1
ATOM 1459 C CA . THR A 1 189 ? -14.938 17.249 22.063 1.00 94.19 189 THR A CA 1
ATOM 1460 C C . THR A 1 189 ? -16.401 16.881 22.297 1.00 94.19 189 THR A C 1
ATOM 1462 O O . THR A 1 189 ? -17.096 17.466 23.139 1.00 94.19 189 THR A O 1
ATOM 1465 N N . VAL A 1 190 ? -16.864 15.862 21.575 1.00 94.94 190 VAL A N 1
ATOM 1466 C CA . VAL A 1 190 ? -18.194 15.259 21.714 1.00 94.94 190 VAL A CA 1
ATOM 1467 C C . VAL A 1 190 ? -18.081 13.750 21.929 1.00 94.94 190 VAL A C 1
ATOM 1469 O O . VAL A 1 190 ? -17.091 13.132 21.555 1.00 94.94 190 VAL A O 1
ATOM 1472 N N . ALA A 1 191 ? -19.093 13.149 22.555 1.00 95.00 191 ALA A N 1
ATOM 1473 C CA . ALA A 1 191 ? -19.203 11.698 22.652 1.00 95.00 191 ALA A CA 1
ATOM 1474 C C . ALA A 1 191 ? -19.924 11.199 21.394 1.00 95.00 191 ALA A C 1
ATOM 1476 O O . ALA A 1 191 ? -21.094 11.538 21.176 1.00 95.00 191 ALA A O 1
ATOM 1477 N N . PHE A 1 192 ? -19.217 10.455 20.544 1.00 94.88 192 PHE A N 1
ATOM 1478 C CA . PHE A 1 192 ? -19.673 10.083 19.202 1.00 94.88 192 PHE A CA 1
ATOM 1479 C C . PHE A 1 192 ? -20.986 9.294 19.262 1.00 94.88 192 PHE A C 1
ATOM 1481 O O . PHE A 1 192 ? -22.018 9.733 18.752 1.00 94.88 192 PHE A O 1
ATOM 1488 N N . HIS A 1 193 ? -20.968 8.183 19.999 1.00 94.69 193 HIS A N 1
ATOM 1489 C CA . HIS A 1 193 ? -22.088 7.256 20.167 1.00 94.69 193 HIS A CA 1
ATOM 1490 C C . HIS A 1 193 ? -23.316 7.907 20.825 1.00 94.69 193 HIS A C 1
ATOM 1492 O O . HIS A 1 193 ? -24.450 7.681 20.398 1.00 94.69 193 HIS A O 1
ATOM 1498 N N . ASP A 1 194 ? -23.100 8.782 21.812 1.00 94.19 194 ASP A N 1
ATOM 1499 C CA . ASP A 1 194 ? -24.158 9.595 22.420 1.00 94.19 194 ASP A CA 1
ATOM 1500 C C . ASP A 1 194 ? -24.786 10.566 21.399 1.00 94.19 194 ASP A C 1
ATOM 1502 O O . ASP A 1 194 ? -25.997 10.795 21.409 1.00 94.19 194 ASP A O 1
ATOM 1506 N N . THR A 1 195 ? -23.974 11.124 20.495 1.00 94.12 195 THR A N 1
ATOM 1507 C CA . THR A 1 195 ? -24.405 12.110 19.495 1.00 94.12 195 THR A CA 1
ATOM 1508 C C . THR A 1 195 ? -25.274 11.479 18.409 1.00 94.12 195 THR A C 1
ATOM 1510 O O . THR A 1 195 ? -26.264 12.088 17.990 1.00 94.12 195 THR A O 1
ATOM 1513 N N . ILE A 1 196 ? -24.955 10.259 17.972 1.00 94.25 196 ILE A N 1
ATOM 1514 C CA . ILE A 1 196 ? -25.678 9.548 16.904 1.00 94.25 196 ILE A CA 1
ATOM 1515 C C . ILE A 1 196 ? -26.819 8.649 17.417 1.00 94.25 196 ILE A C 1
ATOM 1517 O O . ILE A 1 196 ? -27.636 8.173 16.625 1.00 94.25 196 ILE A O 1
ATOM 1521 N N . GLY A 1 197 ? -26.882 8.400 18.728 1.00 93.88 197 GLY A N 1
ATOM 1522 C CA . GLY A 1 197 ? -27.821 7.464 19.342 1.00 93.88 197 GLY A CA 1
ATOM 1523 C C . GLY A 1 197 ? -29.289 7.775 19.042 1.00 93.88 197 GLY A C 1
ATOM 1524 O O . GLY A 1 197 ? -29.735 8.921 19.097 1.00 93.88 197 GLY A O 1
ATOM 1525 N N . GLY A 1 198 ? -30.066 6.733 18.726 1.00 93.38 198 GLY A N 1
ATOM 1526 C CA . GLY A 1 198 ? -31.506 6.851 18.467 1.00 93.38 198 GLY A CA 1
ATOM 1527 C C . GLY A 1 198 ? -31.875 7.545 17.151 1.00 93.38 198 GLY A C 1
ATOM 1528 O O . GLY A 1 198 ? -33.029 7.948 16.985 1.00 93.38 198 GLY A O 1
ATOM 1529 N N . ARG A 1 199 ? -30.922 7.697 16.225 1.00 96.38 199 ARG A N 1
ATOM 1530 C CA . ARG A 1 199 ? -31.152 8.290 14.902 1.00 96.38 199 ARG A CA 1
ATOM 1531 C C . ARG A 1 199 ? -31.492 7.242 13.847 1.00 96.38 199 ARG A C 1
ATOM 1533 O O . ARG A 1 199 ? -31.211 6.056 14.002 1.00 96.38 199 ARG A O 1
ATOM 1540 N N . THR A 1 200 ? -32.111 7.702 12.767 1.00 96.69 200 THR A N 1
ATOM 1541 C CA . THR A 1 200 ? -32.396 6.940 11.553 1.00 96.69 200 THR A CA 1
ATOM 1542 C C . THR A 1 200 ? -31.852 7.707 10.356 1.00 96.69 200 THR A C 1
ATOM 1544 O O . THR A 1 200 ? -32.367 8.773 10.006 1.00 96.69 200 THR A O 1
ATOM 1547 N N . PHE A 1 201 ? -30.822 7.154 9.727 1.00 97.19 201 PHE A N 1
ATOM 1548 C CA . PHE A 1 201 ? -30.251 7.679 8.490 1.00 97.19 201 PHE A CA 1
ATOM 1549 C C . PHE A 1 201 ? -30.881 6.989 7.288 1.00 97.19 201 PHE A C 1
ATOM 1551 O O . PHE A 1 201 ? -31.498 5.933 7.417 1.00 97.19 201 PHE A O 1
ATOM 1558 N N . THR A 1 202 ? -30.787 7.608 6.116 1.00 96.69 202 THR A N 1
ATOM 1559 C CA . THR A 1 202 ? -31.449 7.093 4.917 1.00 96.69 202 THR A CA 1
ATOM 1560 C C . THR A 1 202 ? -30.495 6.979 3.757 1.00 96.69 202 THR A C 1
ATOM 1562 O O . THR A 1 202 ? -29.797 7.943 3.472 1.00 96.69 202 THR A O 1
ATOM 1565 N N . HIS A 1 203 ? -30.553 5.865 3.039 1.00 96.38 203 HIS A N 1
ATOM 1566 C CA . HIS A 1 203 ? -29.716 5.598 1.880 1.00 96.38 203 HIS A CA 1
ATOM 1567 C C . HIS A 1 203 ? -30.566 5.188 0.677 1.00 96.38 203 HIS A C 1
ATOM 1569 O O . HIS A 1 203 ? -31.586 4.504 0.823 1.00 96.38 203 HIS A O 1
ATOM 1575 N N . ARG A 1 204 ? -30.171 5.625 -0.521 1.00 95.38 204 ARG A N 1
ATOM 1576 C CA . ARG A 1 204 ? -30.865 5.268 -1.760 1.00 95.38 204 ARG A CA 1
ATOM 1577 C C . ARG A 1 204 ? -30.209 4.047 -2.391 1.00 95.38 204 ARG A C 1
ATOM 1579 O O . ARG A 1 204 ? -29.200 4.172 -3.074 1.00 95.38 204 ARG A O 1
ATOM 1586 N N . PHE A 1 205 ? -30.859 2.900 -2.227 1.00 96.19 205 PHE A N 1
ATOM 1587 C CA . PHE A 1 205 ? -30.345 1.623 -2.708 1.00 96.19 205 PHE A CA 1
ATOM 1588 C C . PHE A 1 205 ? -30.221 1.609 -4.231 1.00 96.19 205 PHE A C 1
ATOM 1590 O O . PHE A 1 205 ? -31.186 1.935 -4.930 1.00 96.19 205 PHE A O 1
ATOM 1597 N N . ASN A 1 206 ? -29.060 1.230 -4.759 1.00 94.00 206 ASN A N 1
ATOM 1598 C CA . ASN A 1 206 ? -28.782 1.301 -6.196 1.00 94.00 206 ASN A CA 1
ATOM 1599 C C . ASN A 1 206 ? -28.541 -0.074 -6.856 1.00 94.00 206 ASN A C 1
ATOM 1601 O O . ASN A 1 206 ? -28.547 -1.121 -6.210 1.00 94.00 206 ASN A O 1
ATOM 1605 N N . ASP A 1 207 ? -28.401 -0.075 -8.186 1.00 93.94 207 ASP A N 1
ATOM 1606 C CA . ASP A 1 207 ? -28.224 -1.305 -8.970 1.00 93.94 207 ASP A CA 1
ATOM 1607 C C . ASP A 1 207 ? -26.898 -2.022 -8.652 1.00 93.94 207 ASP A C 1
ATOM 1609 O O . ASP A 1 207 ? -26.882 -3.250 -8.580 1.00 93.94 207 ASP A O 1
ATOM 1613 N N . ALA A 1 208 ? -25.810 -1.276 -8.427 1.00 90.19 208 ALA A N 1
ATOM 1614 C CA . ALA A 1 208 ? -24.490 -1.841 -8.142 1.00 90.19 208 ALA A CA 1
ATOM 1615 C C . ALA A 1 208 ? -24.451 -2.512 -6.763 1.00 90.19 208 ALA A C 1
ATOM 1617 O O . ALA A 1 208 ? -23.961 -3.627 -6.624 1.00 90.19 208 ALA A O 1
ATOM 1618 N N . GLU A 1 209 ? -25.041 -1.875 -5.756 1.00 93.75 209 GLU A N 1
ATOM 1619 C CA . GLU A 1 209 ? -25.205 -2.446 -4.417 1.00 93.75 209 GLU A CA 1
ATOM 1620 C C . GLU A 1 209 ? -26.004 -3.749 -4.436 1.00 93.75 209 GLU A C 1
ATOM 1622 O O . GLU A 1 209 ? -25.630 -4.728 -3.789 1.00 93.75 209 GLU A O 1
ATOM 1627 N N . ARG A 1 210 ? -27.069 -3.805 -5.246 1.00 93.00 210 ARG A N 1
ATOM 1628 C CA . ARG A 1 210 ? -27.839 -5.034 -5.449 1.00 93.00 210 ARG A CA 1
ATOM 1629 C C . ARG A 1 210 ? -27.024 -6.130 -6.123 1.00 93.00 210 ARG A C 1
ATOM 1631 O O . ARG A 1 210 ? -27.143 -7.287 -5.729 1.00 93.00 210 ARG A O 1
ATOM 1638 N N . GLU A 1 211 ? -26.269 -5.790 -7.160 1.00 90.56 211 GLU A N 1
ATOM 1639 C CA . GLU A 1 211 ? -25.443 -6.751 -7.892 1.00 90.56 211 GLU A CA 1
ATOM 1640 C C . GLU A 1 211 ? -24.327 -7.323 -7.009 1.00 90.56 211 GLU A C 1
ATOM 1642 O O . GLU A 1 211 ? -24.078 -8.527 -7.037 1.00 90.56 211 GLU A O 1
ATOM 1647 N N . LEU A 1 212 ? -23.708 -6.474 -6.187 1.00 90.19 212 LEU A N 1
ATOM 1648 C CA . LEU A 1 212 ? -22.615 -6.843 -5.289 1.00 90.19 212 LEU A CA 1
ATOM 1649 C C . LEU A 1 212 ? -23.095 -7.443 -3.955 1.00 90.19 212 LEU A C 1
ATOM 1651 O O . LEU A 1 212 ? -22.294 -8.048 -3.242 1.00 90.19 212 LEU A O 1
ATOM 1655 N N . GLY A 1 213 ? -24.377 -7.289 -3.609 1.00 93.19 213 GLY A N 1
ATOM 1656 C CA . GLY A 1 213 ? -24.951 -7.757 -2.344 1.00 93.19 213 GLY A CA 1
ATOM 1657 C C . GLY A 1 213 ? -24.497 -6.948 -1.124 1.00 93.19 213 GLY A C 1
ATOM 1658 O O . GLY A 1 213 ? -24.413 -7.497 -0.023 1.00 93.19 213 GLY A O 1
ATOM 1659 N N . ILE A 1 214 ? -24.191 -5.663 -1.316 1.00 94.81 214 ILE A N 1
ATOM 1660 C CA . ILE A 1 214 ? -23.590 -4.786 -0.301 1.00 94.81 214 ILE A CA 1
ATOM 1661 C C . ILE A 1 214 ? -24.454 -3.549 -0.053 1.00 94.81 214 ILE A C 1
ATOM 1663 O O . ILE A 1 214 ? -25.276 -3.192 -0.891 1.00 94.81 214 ILE A O 1
ATOM 1667 N N . LEU A 1 215 ? -24.233 -2.878 1.075 1.00 95.12 215 LEU A N 1
ATOM 1668 C CA . LEU A 1 215 ? -24.785 -1.556 1.370 1.00 95.12 215 LEU A CA 1
ATOM 1669 C C . LEU A 1 215 ? -23.643 -0.595 1.708 1.00 95.12 215 LEU A C 1
ATOM 1671 O O . LEU A 1 215 ? -22.831 -0.887 2.587 1.00 95.12 215 LEU A O 1
ATOM 1675 N N . THR A 1 216 ? -23.562 0.535 1.011 1.00 93.25 216 THR A N 1
ATOM 1676 C CA . THR A 1 216 ? -22.519 1.540 1.244 1.00 93.25 216 THR A CA 1
ATOM 1677 C C . THR A 1 216 ? -22.808 2.358 2.501 1.00 93.25 216 THR A C 1
ATOM 1679 O O . THR A 1 216 ? -23.927 2.819 2.726 1.00 93.25 216 THR A O 1
ATOM 1682 N N . VAL A 1 217 ? -21.787 2.542 3.343 1.00 93.06 217 VAL A N 1
ATOM 1683 C CA . VAL A 1 217 ? -21.922 3.239 4.634 1.00 93.06 217 VAL A CA 1
ATOM 1684 C C . VAL A 1 217 ? -21.318 4.641 4.585 1.00 93.06 217 VAL A C 1
ATOM 1686 O O . VAL A 1 217 ? -21.732 5.529 5.316 1.00 93.06 217 VAL A O 1
ATOM 1689 N N . SER A 1 218 ? -20.381 4.882 3.673 1.00 87.31 218 SER A N 1
ATOM 1690 C CA . SER A 1 218 ? -19.384 5.958 3.771 1.00 87.31 218 SER A CA 1
ATOM 1691 C C . SER A 1 218 ? -19.909 7.395 3.628 1.00 87.31 218 SER A C 1
ATOM 1693 O O . SER A 1 218 ? -19.161 8.328 3.897 1.00 87.31 218 SER A O 1
ATOM 1695 N N . VAL A 1 219 ? -21.158 7.596 3.191 1.00 93.25 219 VAL A N 1
ATOM 1696 C CA . VAL A 1 219 ? -21.768 8.934 3.041 1.00 93.25 219 VAL A CA 1
ATOM 1697 C C . VAL A 1 219 ? -23.099 8.997 3.775 1.00 93.25 219 VAL A C 1
ATOM 1699 O O . VAL A 1 219 ? -23.206 9.597 4.839 1.00 93.25 219 VAL A O 1
ATOM 1702 N N . ASP A 1 220 ? -24.127 8.348 3.229 1.00 95.75 220 ASP A N 1
ATOM 1703 C CA . ASP A 1 220 ? -25.495 8.462 3.739 1.00 95.75 220 ASP A CA 1
ATOM 1704 C C . ASP A 1 220 ? -25.681 7.849 5.127 1.00 95.75 220 ASP A C 1
ATOM 1706 O O . ASP A 1 220 ? -26.554 8.286 5.878 1.00 95.75 220 ASP A O 1
ATOM 1710 N N . LEU A 1 221 ? -24.864 6.850 5.461 1.00 96.06 221 LEU A N 1
ATOM 1711 C CA . LEU A 1 221 ? -24.873 6.154 6.742 1.00 96.06 221 LEU A CA 1
ATOM 1712 C C . LEU A 1 221 ? -23.569 6.396 7.518 1.00 96.06 221 LEU A C 1
ATOM 1714 O O . LEU A 1 221 ? -23.238 5.594 8.386 1.00 96.06 221 LEU A O 1
ATOM 1718 N N . ALA A 1 222 ? -22.837 7.484 7.230 1.00 93.88 222 ALA A N 1
ATOM 1719 C CA . ALA A 1 222 ? -21.482 7.712 7.751 1.00 93.88 222 ALA A CA 1
ATOM 1720 C C . ALA A 1 222 ? -21.408 7.673 9.288 1.00 93.88 222 ALA A C 1
ATOM 1722 O O . ALA A 1 222 ? -20.418 7.228 9.853 1.00 93.88 222 ALA A O 1
ATOM 1723 N N . ALA A 1 223 ? -22.500 8.036 9.967 1.00 93.12 223 ALA A N 1
ATOM 1724 C CA . ALA A 1 223 ? -22.634 7.942 11.419 1.00 93.12 223 ALA A CA 1
ATOM 1725 C C . ALA A 1 223 ? -22.488 6.512 11.975 1.00 93.12 223 ALA A C 1
ATOM 1727 O O . ALA A 1 223 ? -22.296 6.346 13.171 1.00 93.12 223 ALA A O 1
ATOM 1728 N N . TYR A 1 224 ? -22.620 5.479 11.146 1.00 94.19 224 TYR A N 1
ATOM 1729 C CA . TYR A 1 224 ? -22.514 4.075 11.544 1.00 94.19 224 TYR A CA 1
ATOM 1730 C C . TYR A 1 224 ? -21.177 3.441 11.149 1.00 94.19 224 TYR A C 1
ATOM 1732 O O . TYR A 1 224 ? -21.053 2.220 11.184 1.00 94.19 224 TYR A O 1
ATOM 1740 N N . GLY A 1 225 ? -20.183 4.256 10.779 1.00 89.50 225 GLY A N 1
ATOM 1741 C CA . GLY A 1 225 ? -18.860 3.781 10.380 1.00 89.50 225 GLY A CA 1
ATOM 1742 C C . GLY A 1 225 ? -17.967 3.284 11.522 1.00 89.50 225 GLY A C 1
ATOM 1743 O O . GLY A 1 225 ? -17.010 2.570 11.248 1.00 89.50 225 GLY A O 1
ATOM 1744 N N . ARG A 1 226 ? -18.283 3.627 12.780 1.00 89.56 226 ARG A N 1
ATOM 1745 C CA . ARG A 1 226 ? -17.452 3.347 13.971 1.00 89.56 226 ARG A CA 1
ATOM 1746 C C . ARG A 1 226 ? -17.994 2.241 14.886 1.00 89.56 226 ARG A C 1
ATOM 1748 O O . ARG A 1 226 ? -17.766 2.273 16.089 1.00 89.56 226 ARG A O 1
ATOM 1755 N N . PHE A 1 227 ? -18.752 1.288 14.348 1.00 92.81 227 PHE A N 1
ATOM 1756 C CA . PHE A 1 227 ? -19.151 0.102 15.113 1.00 92.81 227 PHE A CA 1
ATOM 1757 C C . PHE A 1 227 ? -18.159 -1.033 14.886 1.00 92.81 227 PHE A C 1
ATOM 1759 O O . PHE A 1 227 ? -17.897 -1.394 13.739 1.00 92.81 227 PHE A O 1
ATOM 1766 N N . ASP A 1 228 ? -17.675 -1.652 15.960 1.00 92.50 228 ASP A N 1
ATOM 1767 C CA . ASP A 1 228 ? -16.768 -2.801 15.870 1.00 92.50 228 ASP A CA 1
ATOM 1768 C C . ASP A 1 228 ? -17.487 -4.041 15.337 1.00 92.50 228 ASP A C 1
ATOM 1770 O O . ASP A 1 228 ? -16.964 -4.784 14.507 1.00 92.50 228 ASP A O 1
ATOM 1774 N N . ILE A 1 229 ? -18.724 -4.252 15.795 1.00 93.88 229 ILE A N 1
ATOM 1775 C CA . ILE A 1 229 ? -19.549 -5.400 15.418 1.00 93.88 229 ILE A CA 1
ATOM 1776 C C . ILE A 1 229 ? -20.937 -4.905 15.034 1.00 93.88 229 ILE A C 1
ATOM 1778 O O . ILE A 1 229 ? -21.612 -4.231 15.815 1.00 93.88 229 ILE A O 1
ATOM 1782 N N . VAL A 1 230 ? -21.403 -5.297 13.849 1.00 96.44 230 VAL A N 1
ATOM 1783 C CA . VAL A 1 230 ? -22.739 -4.956 13.354 1.00 96.44 230 VAL A CA 1
ATOM 1784 C C . VAL A 1 230 ? -23.558 -6.230 13.177 1.00 96.44 230 VAL A C 1
ATOM 1786 O O . VAL A 1 230 ? -23.130 -7.179 12.523 1.00 96.44 230 VAL A O 1
ATOM 1789 N N . ARG A 1 231 ? -24.765 -6.258 13.750 1.00 96.25 231 ARG A N 1
ATOM 1790 C CA . ARG A 1 231 ? -25.707 -7.379 13.643 1.00 96.25 231 ARG A CA 1
ATOM 1791 C C . ARG A 1 231 ? -27.079 -6.939 13.166 1.00 96.25 231 ARG A C 1
ATOM 1793 O O . ARG A 1 231 ? -27.553 -5.864 13.508 1.00 96.25 231 ARG A O 1
ATOM 1800 N N . LEU A 1 232 ? -27.775 -7.807 12.447 1.00 94.12 232 LEU A N 1
ATOM 1801 C CA . LEU A 1 232 ? -29.203 -7.674 12.174 1.00 94.12 232 LEU A CA 1
ATOM 1802 C C . LEU A 1 232 ? -30.039 -8.007 13.418 1.00 94.12 232 LEU A C 1
ATOM 1804 O O . LEU A 1 232 ? -29.585 -8.673 14.348 1.00 94.12 232 LEU A O 1
ATOM 1808 N N . ALA A 1 233 ? -31.313 -7.608 13.406 1.00 89.25 233 ALA A N 1
ATOM 1809 C CA . ALA A 1 233 ? -32.264 -7.869 14.493 1.00 89.25 233 ALA A CA 1
ATOM 1810 C C . ALA A 1 233 ? -32.489 -9.363 14.824 1.00 89.25 233 ALA A C 1
ATOM 1812 O O . ALA A 1 233 ? -33.013 -9.683 15.892 1.00 89.25 233 ALA A O 1
ATOM 1813 N N . ASP A 1 234 ? -32.126 -10.279 13.924 1.00 88.75 234 ASP A N 1
ATOM 1814 C CA . ASP A 1 234 ? -32.175 -11.727 14.155 1.00 88.75 234 ASP A CA 1
ATOM 1815 C C . ASP A 1 234 ? -30.869 -12.308 14.737 1.00 88.75 234 ASP A C 1
ATOM 1817 O O . ASP A 1 234 ? -30.802 -13.510 15.001 1.00 88.75 234 ASP A O 1
ATOM 1821 N N . GLY A 1 235 ? -29.866 -11.459 14.989 1.00 89.50 235 GLY A N 1
ATOM 1822 C CA . GLY A 1 235 ? -28.551 -11.812 15.527 1.00 89.50 235 GLY A CA 1
ATOM 1823 C C . GLY A 1 235 ? -27.497 -12.139 14.466 1.00 89.50 235 GLY A C 1
ATOM 1824 O O . GLY A 1 235 ? -26.349 -12.405 14.825 1.00 89.50 235 GLY A O 1
ATOM 1825 N N . THR A 1 236 ? -27.855 -12.119 13.179 1.00 91.94 236 THR A N 1
ATOM 1826 C CA . THR A 1 236 ? -26.911 -12.367 12.081 1.00 91.94 236 THR A CA 1
ATOM 1827 C C . THR A 1 236 ? -25.877 -11.251 12.014 1.00 91.94 236 THR A C 1
ATOM 1829 O O . THR A 1 236 ? -26.243 -10.081 11.983 1.00 91.94 236 THR A O 1
ATOM 1832 N N . GLU A 1 237 ? -24.596 -11.604 11.990 1.00 94.31 237 GLU A N 1
ATOM 1833 C CA . GLU A 1 237 ? -23.504 -10.639 11.832 1.00 94.31 237 GLU A CA 1
ATOM 1834 C C . GLU A 1 237 ? -23.422 -10.120 10.395 1.00 94.31 237 GLU A C 1
ATOM 1836 O O . GLU A 1 237 ? -23.742 -10.841 9.447 1.00 94.31 237 GLU A O 1
ATOM 1841 N N . ILE A 1 238 ? -23.022 -8.861 10.253 1.00 95.06 238 ILE A N 1
ATOM 1842 C CA . ILE A 1 238 ? -22.756 -8.201 8.981 1.00 95.06 238 ILE A CA 1
ATOM 1843 C C . ILE A 1 238 ? -21.246 -8.025 8.860 1.00 95.06 238 ILE A C 1
ATOM 1845 O O . ILE A 1 238 ? -20.620 -7.415 9.726 1.00 95.06 238 ILE A O 1
ATOM 1849 N N . ASP A 1 239 ? -20.687 -8.502 7.754 1.00 93.88 239 ASP A N 1
ATOM 1850 C CA . ASP A 1 239 ? -19.288 -8.287 7.415 1.00 93.88 239 ASP A CA 1
ATOM 1851 C C . ASP A 1 239 ? -19.077 -6.818 7.036 1.00 93.88 239 ASP A C 1
ATOM 1853 O O . ASP A 1 239 ? -19.801 -6.257 6.204 1.00 93.88 239 ASP A O 1
ATOM 1857 N N . GLN A 1 240 ? -18.057 -6.202 7.624 1.00 92.00 240 GLN A N 1
ATOM 1858 C CA . GLN A 1 240 ? -17.661 -4.822 7.360 1.00 92.00 240 GLN A CA 1
ATOM 1859 C C . GLN A 1 240 ? -16.325 -4.815 6.621 1.00 92.00 240 GLN A C 1
ATOM 1861 O O . GLN A 1 240 ? -15.378 -5.473 7.046 1.00 92.00 240 GLN A O 1
ATOM 1866 N N . PHE A 1 241 ? -16.234 -4.095 5.505 1.00 87.06 241 PHE A N 1
ATOM 1867 C CA . PHE A 1 241 ? -14.994 -4.003 4.733 1.00 87.06 241 PHE A CA 1
ATOM 1868 C C . PHE A 1 241 ? -14.932 -2.699 3.934 1.00 87.06 241 PHE A C 1
ATOM 1870 O O . PHE A 1 241 ? -15.955 -2.079 3.640 1.00 87.06 241 PHE A O 1
ATOM 1877 N N . SER A 1 242 ? -13.721 -2.285 3.567 1.00 79.75 242 SER A N 1
ATOM 1878 C CA . SER A 1 242 ? -13.496 -1.112 2.722 1.00 79.75 242 SER A CA 1
ATOM 1879 C C . SER A 1 242 ? -13.469 -1.542 1.256 1.00 79.75 242 SER A C 1
ATOM 1881 O O . SER A 1 242 ? -12.694 -2.425 0.898 1.00 79.75 242 SER A O 1
ATOM 1883 N N . ILE A 1 243 ? -14.305 -0.942 0.403 1.00 74.19 243 ILE A N 1
ATOM 1884 C CA . ILE A 1 243 ? -14.258 -1.181 -1.054 1.00 74.19 243 ILE A CA 1
ATOM 1885 C C . ILE A 1 243 ? -12.977 -0.566 -1.637 1.00 74.19 243 ILE A C 1
ATOM 1887 O O . ILE A 1 243 ? -12.288 -1.177 -2.444 1.00 74.19 243 ILE A O 1
ATOM 1891 N N . GLU A 1 244 ? -12.656 0.635 -1.165 1.00 66.56 244 GLU A N 1
ATOM 1892 C CA . GLU A 1 244 ? -11.421 1.388 -1.389 1.00 66.56 244 GLU A CA 1
ATOM 1893 C C . GLU A 1 244 ? -11.063 2.079 -0.063 1.00 66.56 244 GLU A C 1
ATOM 1895 O O . GLU A 1 244 ? -11.953 2.209 0.787 1.00 66.56 244 GLU A O 1
ATOM 1900 N N . PRO A 1 245 ? -9.821 2.543 0.170 1.00 57.25 245 PRO A N 1
ATOM 1901 C CA . PRO A 1 245 ? -9.466 3.238 1.408 1.00 57.25 245 PRO A CA 1
ATOM 1902 C C . PRO A 1 245 ? -10.459 4.368 1.744 1.00 57.25 245 PRO A C 1
ATOM 1904 O O . PRO A 1 245 ? -10.702 5.259 0.929 1.00 57.25 245 PRO A O 1
ATOM 1907 N N . GLY A 1 246 ? -11.081 4.301 2.928 1.00 63.81 246 GLY A N 1
ATOM 1908 C CA . GLY A 1 246 ? -12.080 5.276 3.393 1.00 63.81 246 GLY A CA 1
ATOM 1909 C C . GLY A 1 246 ? -13.519 5.068 2.889 1.00 63.81 246 GLY A C 1
ATOM 1910 O O . GLY A 1 246 ? -14.378 5.909 3.162 1.00 63.81 246 GLY A O 1
ATOM 1911 N N . HIS A 1 247 ? -13.800 3.965 2.181 1.00 79.06 247 HIS A N 1
ATOM 1912 C CA . HIS A 1 247 ? -15.119 3.618 1.637 1.00 79.06 247 HIS A CA 1
ATOM 1913 C C . HIS A 1 247 ? -15.696 2.350 2.270 1.00 79.06 247 HIS A C 1
ATOM 1915 O O . HIS A 1 247 ? -15.700 1.275 1.665 1.00 79.06 247 HIS A O 1
ATOM 1921 N N . LEU A 1 248 ? -16.196 2.481 3.500 1.00 88.31 248 LEU A N 1
ATOM 1922 C CA . LEU A 1 248 ? -16.814 1.381 4.237 1.00 88.31 248 LEU A CA 1
ATOM 1923 C C . LEU A 1 248 ? -18.120 0.893 3.587 1.00 88.31 248 LEU A C 1
ATOM 1925 O O . LEU A 1 248 ? -18.997 1.695 3.241 1.00 88.31 248 LEU A O 1
ATOM 1929 N N . ALA A 1 249 ? -18.268 -0.427 3.501 1.00 93.06 249 ALA A N 1
ATOM 1930 C CA . ALA A 1 249 ? -19.481 -1.111 3.087 1.00 93.06 249 ALA A CA 1
ATOM 1931 C C . ALA A 1 249 ? -19.799 -2.311 3.987 1.00 93.06 249 ALA A C 1
ATOM 1933 O O . ALA A 1 249 ? -18.928 -2.907 4.623 1.00 93.06 249 ALA A O 1
ATOM 1934 N N . TRP A 1 250 ? -21.078 -2.668 3.999 1.00 96.12 250 TRP A N 1
ATOM 1935 C CA . TRP A 1 250 ? -21.638 -3.786 4.747 1.00 96.12 250 TRP A CA 1
ATOM 1936 C C . TRP A 1 250 ? -22.077 -4.907 3.812 1.00 96.12 250 TRP A C 1
ATOM 1938 O O . TRP A 1 250 ? -22.720 -4.653 2.791 1.00 96.12 250 TRP A O 1
ATOM 1948 N N . ARG A 1 251 ? -21.792 -6.156 4.186 1.00 94.94 251 ARG A N 1
ATOM 1949 C CA . ARG A 1 251 ? -22.253 -7.364 3.494 1.00 94.94 251 ARG A CA 1
ATOM 1950 C C . ARG A 1 251 ? -22.855 -8.341 4.500 1.00 94.94 251 ARG A C 1
ATOM 1952 O O . ARG A 1 251 ? -22.190 -8.797 5.416 1.00 94.94 251 ARG A O 1
ATOM 1959 N N . GLY A 1 252 ? -24.129 -8.666 4.319 1.00 90.88 252 GLY A N 1
ATOM 1960 C CA . GLY A 1 252 ? -24.796 -9.738 5.054 1.00 90.88 252 GLY A CA 1
ATOM 1961 C C . GLY A 1 252 ? -24.774 -11.062 4.288 1.00 90.88 252 GLY A C 1
ATOM 1962 O O . GLY A 1 252 ? -24.166 -11.186 3.225 1.00 90.88 252 GLY A O 1
ATOM 1963 N N . ALA A 1 253 ? -25.500 -12.048 4.815 1.00 89.94 253 ALA A N 1
ATOM 1964 C CA . ALA A 1 253 ? -25.686 -13.339 4.156 1.00 89.94 253 ALA A CA 1
ATOM 1965 C C . ALA A 1 253 ? -26.360 -13.209 2.774 1.00 89.94 253 ALA A C 1
ATOM 1967 O O . ALA A 1 253 ? -27.108 -12.263 2.511 1.00 89.94 253 ALA A O 1
ATOM 1968 N N . ASP A 1 254 ? -26.154 -14.207 1.911 1.00 87.62 254 ASP A N 1
ATOM 1969 C CA . ASP A 1 254 ? -26.758 -14.255 0.577 1.00 87.62 254 ASP A CA 1
ATOM 1970 C C . ASP A 1 254 ? -28.269 -13.966 0.617 1.00 87.62 254 ASP A C 1
ATOM 1972 O O . ASP A 1 254 ? -29.045 -14.646 1.296 1.00 87.62 254 ASP A O 1
ATOM 1976 N N . GLY A 1 255 ? -28.689 -12.947 -0.137 1.00 86.06 255 GLY A N 1
ATOM 1977 C CA . GLY A 1 255 ? -30.088 -12.533 -0.251 1.00 86.06 255 GLY A CA 1
ATOM 1978 C C . GLY A 1 255 ? -30.610 -11.634 0.879 1.00 86.06 255 GLY A C 1
ATOM 1979 O O . GLY A 1 255 ? -31.804 -11.331 0.892 1.00 86.06 255 GLY A O 1
ATOM 1980 N N . TRP A 1 256 ? -29.765 -11.150 1.802 1.00 92.25 256 TRP A N 1
ATOM 1981 C CA . TRP A 1 256 ? -30.197 -10.260 2.897 1.00 92.25 256 TRP A CA 1
ATOM 1982 C C . TRP A 1 256 ? -30.865 -8.952 2.423 1.00 92.25 256 TRP A C 1
ATOM 1984 O O . TRP A 1 256 ? -31.688 -8.384 3.140 1.00 92.25 256 TRP A O 1
ATOM 1994 N N . LEU A 1 257 ? -30.587 -8.520 1.185 1.00 94.06 257 LEU A N 1
ATOM 1995 C CA . LEU A 1 257 ? -31.178 -7.337 0.543 1.00 94.06 257 LEU A CA 1
ATOM 1996 C C . LEU A 1 257 ? -32.278 -7.658 -0.491 1.00 94.06 257 LEU A C 1
ATOM 1998 O O . LEU A 1 257 ? -32.824 -6.739 -1.102 1.00 94.06 257 LEU A O 1
ATOM 2002 N N . ASP A 1 258 ? -32.678 -8.924 -0.674 1.00 91.75 258 ASP A N 1
ATOM 2003 C CA . ASP A 1 258 ? -33.651 -9.338 -1.710 1.00 91.75 258 ASP A CA 1
ATOM 2004 C C . ASP A 1 258 ? -35.047 -8.702 -1.547 1.00 91.75 258 ASP A C 1
ATOM 2006 O O . ASP A 1 258 ? -35.835 -8.629 -2.499 1.00 91.75 258 ASP A O 1
ATOM 2010 N N . GLY A 1 259 ? -35.370 -8.230 -0.338 1.00 91.62 259 GLY A N 1
ATOM 2011 C CA . GLY A 1 259 ? -36.609 -7.509 -0.033 1.00 91.62 259 GLY A CA 1
ATOM 2012 C C . GLY A 1 259 ? -36.686 -6.093 -0.624 1.00 91.62 259 GLY A C 1
ATOM 2013 O O . GLY A 1 259 ? -37.775 -5.502 -0.678 1.00 91.62 259 GLY A O 1
ATOM 2014 N N . PHE A 1 260 ? -35.562 -5.557 -1.099 1.00 95.38 260 PHE A N 1
ATOM 2015 C CA . PHE A 1 260 ? -35.435 -4.196 -1.611 1.00 95.38 260 PHE A CA 1
ATOM 2016 C C . PHE A 1 260 ? -35.217 -4.183 -3.125 1.00 95.38 260 PHE A C 1
ATOM 2018 O O . PHE A 1 260 ? -34.790 -5.161 -3.739 1.00 95.38 260 PHE A O 1
ATOM 2025 N N . GLN A 1 261 ? -35.596 -3.081 -3.761 1.00 94.56 261 GLN A N 1
ATOM 2026 C CA . GLN A 1 261 ? -35.416 -2.846 -5.187 1.00 94.56 261 GLN A CA 1
ATOM 2027 C C . GLN A 1 261 ? -34.569 -1.586 -5.395 1.00 94.56 261 GLN A C 1
ATOM 2029 O O . GLN A 1 261 ? -34.718 -0.638 -4.627 1.00 94.56 261 GLN A O 1
ATOM 2034 N N . PRO A 1 262 ? -33.722 -1.539 -6.436 1.00 95.62 262 PRO A N 1
ATOM 2035 C CA . PRO A 1 262 ? -32.986 -0.335 -6.791 1.00 95.62 262 PRO A CA 1
ATOM 2036 C C . PRO A 1 262 ? -33.932 0.860 -6.951 1.00 95.62 262 PRO A C 1
ATOM 2038 O O . PRO A 1 262 ? -34.993 0.756 -7.575 1.00 95.62 262 PRO A O 1
ATOM 2041 N N . GLY A 1 263 ? -33.561 1.983 -6.344 1.00 92.81 263 GLY A N 1
ATOM 2042 C CA . GLY A 1 263 ? -34.375 3.186 -6.192 1.00 92.81 263 GLY A CA 1
ATOM 2043 C C . GLY A 1 263 ? -35.181 3.256 -4.891 1.00 92.81 263 GLY A C 1
ATOM 2044 O O . GLY A 1 263 ? -35.686 4.337 -4.576 1.00 92.81 263 GLY A O 1
ATOM 2045 N N . ASP A 1 264 ? -35.294 2.162 -4.127 1.00 95.88 264 ASP A N 1
ATOM 2046 C CA . ASP A 1 264 ? -35.895 2.192 -2.793 1.00 95.88 264 ASP A CA 1
ATOM 2047 C C . ASP A 1 264 ? -35.089 3.104 -1.859 1.00 95.88 264 ASP A C 1
ATOM 2049 O O . ASP A 1 264 ? -33.858 3.086 -1.839 1.00 95.88 264 ASP A O 1
ATOM 2053 N N . LEU A 1 265 ? -35.806 3.878 -1.044 1.00 96.69 265 LEU A N 1
ATOM 2054 C CA . LEU A 1 265 ? -35.212 4.634 0.048 1.00 96.69 265 LEU A CA 1
ATOM 2055 C C . LEU A 1 265 ? -35.220 3.763 1.306 1.00 96.69 265 LEU A C 1
ATOM 2057 O O . LEU A 1 265 ? -36.289 3.401 1.807 1.00 96.69 265 LEU A O 1
ATOM 2061 N N . LEU A 1 266 ? -34.037 3.415 1.795 1.00 97.12 266 LEU A N 1
ATOM 2062 C CA . LEU A 1 266 ? -33.849 2.588 2.981 1.00 97.12 266 LEU A CA 1
ATOM 2063 C C . LEU A 1 266 ? -33.620 3.492 4.185 1.00 97.12 266 LEU A C 1
ATOM 2065 O O . LEU A 1 266 ? -32.765 4.365 4.131 1.00 97.12 266 LEU A O 1
ATOM 2069 N N . GLY A 1 267 ? -34.384 3.296 5.253 1.00 96.75 267 GLY A N 1
ATOM 2070 C CA . GLY A 1 267 ? -34.137 3.875 6.565 1.00 96.75 267 GLY A CA 1
ATOM 2071 C C . GLY A 1 267 ? -33.369 2.868 7.404 1.00 96.75 267 GLY A C 1
ATOM 2072 O O . GLY A 1 267 ? -33.833 1.744 7.585 1.00 96.75 267 GLY A O 1
ATOM 2073 N N . VAL A 1 268 ? -32.204 3.273 7.892 1.00 97.12 268 VAL A N 1
ATOM 2074 C CA . VAL A 1 268 ? -31.312 2.449 8.702 1.00 97.12 268 VAL A CA 1
ATOM 2075 C C . VAL A 1 268 ? -31.225 3.063 10.088 1.00 97.12 268 VAL A C 1
ATOM 2077 O O . VAL A 1 268 ? -30.927 4.250 10.230 1.00 97.12 268 VAL A O 1
ATOM 2080 N N . SER A 1 269 ? -31.499 2.258 11.107 1.00 96.50 269 SER A N 1
ATOM 2081 C CA . SER A 1 269 ? -31.338 2.642 12.509 1.00 96.50 269 SER A CA 1
ATOM 2082 C C . SER A 1 269 ? -30.516 1.609 13.259 1.00 96.50 269 SER A C 1
ATOM 2084 O O . SER A 1 269 ? -30.631 0.417 12.983 1.00 96.50 269 SER A O 1
ATOM 2086 N N . ALA A 1 270 ? -29.734 2.066 14.233 1.00 96.31 270 ALA A N 1
ATOM 2087 C CA . ALA A 1 270 ? -28.892 1.226 15.074 1.00 96.31 270 ALA A CA 1
ATOM 2088 C C . ALA A 1 270 ? -29.288 1.351 16.553 1.00 96.31 270 ALA A C 1
ATOM 2090 O O . ALA A 1 270 ? -29.611 2.439 17.034 1.00 96.31 270 ALA A O 1
ATOM 2091 N N . THR A 1 271 ? -29.253 0.231 17.274 1.00 96.06 271 THR A N 1
ATOM 2092 C CA . THR A 1 271 ? -29.362 0.164 18.738 1.00 96.06 271 THR A CA 1
ATOM 2093 C C . THR A 1 271 ? -28.081 -0.445 19.292 1.00 96.06 271 THR A C 1
ATOM 2095 O O . THR A 1 271 ? -27.682 -1.513 18.840 1.00 96.06 271 THR A O 1
ATOM 2098 N N . PHE A 1 272 ? -27.457 0.216 20.259 1.00 95.69 272 PHE A N 1
ATOM 2099 C CA . PHE A 1 272 ? -26.175 -0.174 20.849 1.00 95.69 272 PHE A CA 1
ATOM 2100 C C . PHE A 1 272 ? -26.097 0.337 22.291 1.00 95.69 272 PHE A C 1
ATOM 2102 O O . PHE A 1 272 ? -26.813 1.276 22.662 1.00 95.69 272 PHE A O 1
ATOM 2109 N N . ASP A 1 273 ? -25.233 -0.282 23.091 1.00 94.06 273 ASP A N 1
ATOM 2110 C CA . ASP A 1 273 ? -24.887 0.222 24.416 1.00 94.06 273 ASP A CA 1
ATOM 2111 C C . ASP A 1 273 ? -23.832 1.329 24.294 1.00 94.06 273 ASP A C 1
ATOM 2113 O O . ASP A 1 273 ? -22.984 1.312 23.404 1.00 94.06 273 ASP A O 1
ATOM 2117 N N . LEU A 1 274 ? -23.912 2.335 25.168 1.00 92.81 274 LEU A N 1
ATOM 2118 C CA . LEU A 1 274 ? -22.975 3.455 25.139 1.00 92.81 274 LEU A CA 1
ATOM 2119 C C . LEU A 1 274 ? -21.650 3.050 25.795 1.00 92.81 274 LEU A C 1
ATOM 2121 O O . LEU A 1 274 ? -21.686 2.640 26.962 1.00 92.81 274 LEU A O 1
ATOM 2125 N N . PRO A 1 275 ? -20.505 3.247 25.121 1.00 91.69 275 PRO A N 1
ATOM 2126 C CA . PRO A 1 275 ? -19.210 2.965 25.717 1.00 91.69 275 PRO A CA 1
ATOM 2127 C C . PRO A 1 275 ? -18.937 3.909 26.896 1.00 91.69 275 PRO A C 1
ATOM 2129 O O . PRO A 1 275 ? -19.344 5.081 26.919 1.00 91.69 275 PRO A O 1
ATOM 2132 N N . ALA A 1 276 ? -18.280 3.377 27.913 1.00 87.62 276 ALA A N 1
ATOM 2133 C CA . ALA A 1 276 ? -17.706 4.082 29.040 1.00 87.62 276 ALA A CA 1
ATOM 2134 C C . ALA A 1 276 ? -16.239 4.447 28.775 1.00 87.62 276 ALA A C 1
ATOM 2136 O O . ALA A 1 276 ? -15.826 5.501 29.236 1.00 87.62 276 ALA A O 1
ATOM 2137 N N . GLY A 1 277 ? -15.487 3.652 28.014 1.00 88.44 277 GLY A N 1
ATOM 2138 C CA . GLY A 1 277 ? -14.102 3.895 27.615 1.00 88.44 277 GLY A CA 1
ATOM 2139 C C . GLY A 1 277 ? -13.822 3.328 26.220 1.00 88.44 277 GLY A C 1
ATOM 2140 O O . GLY A 1 277 ? -14.578 3.595 25.292 1.00 88.44 277 GLY A O 1
ATOM 2141 N N . ASP A 1 278 ? -12.728 2.580 26.079 1.00 82.31 278 ASP A N 1
ATOM 2142 C CA . ASP A 1 278 ? -12.236 2.028 24.803 1.00 82.31 278 ASP A CA 1
ATOM 2143 C C . ASP A 1 278 ? -12.764 0.609 24.503 1.00 82.31 278 ASP A C 1
ATOM 2145 O O . ASP A 1 278 ? -12.137 -0.178 23.797 1.00 82.31 278 ASP A O 1
ATOM 2149 N N . GLU A 1 279 ? -13.877 0.207 25.120 1.00 87.88 279 GLU A N 1
ATOM 2150 C CA . GLU A 1 279 ? -14.480 -1.092 24.832 1.00 87.88 279 GLU A CA 1
ATOM 2151 C C . GLU A 1 279 ? -15.136 -1.142 23.440 1.00 87.88 279 GLU A C 1
ATOM 2153 O O . GLU A 1 279 ? -15.698 -0.141 22.986 1.00 87.88 279 GLU A O 1
ATOM 2158 N N . PRO A 1 280 ? -15.141 -2.322 22.788 1.00 90.06 280 PRO A N 1
ATOM 2159 C CA . PRO A 1 280 ? -15.771 -2.474 21.486 1.00 90.06 280 PRO A CA 1
ATOM 2160 C C . PRO A 1 280 ? -17.289 -2.276 21.570 1.00 90.06 280 PRO A C 1
ATOM 2162 O O . PRO A 1 280 ? -17.956 -2.780 22.482 1.00 90.06 280 PRO A O 1
ATOM 2165 N N . VAL A 1 281 ? -17.846 -1.589 20.578 1.00 93.38 281 VAL A N 1
ATOM 2166 C CA . VAL A 1 281 ? -19.266 -1.265 20.468 1.00 93.38 281 VAL A CA 1
ATOM 2167 C C . VAL A 1 281 ? -19.955 -2.220 19.497 1.00 93.38 281 VAL A C 1
ATOM 2169 O O . VAL A 1 281 ? -19.705 -2.233 18.291 1.00 93.38 281 VAL A O 1
ATOM 2172 N N . GLU A 1 282 ? -20.893 -2.999 20.034 1.00 95.44 282 GLU A N 1
ATOM 2173 C CA . GLU A 1 282 ? -21.768 -3.873 19.255 1.00 95.44 282 GLU A CA 1
ATOM 2174 C C . GLU A 1 282 ? -23.105 -3.180 18.955 1.00 95.44 282 GLU A C 1
ATOM 2176 O O . GLU A 1 282 ? -23.828 -2.751 19.861 1.00 95.44 282 GLU A O 1
ATOM 2181 N N . ALA A 1 283 ? -23.463 -3.106 17.672 1.00 96.75 283 ALA A N 1
ATOM 2182 C CA . ALA A 1 283 ? -24.691 -2.483 17.200 1.00 96.75 283 ALA A CA 1
ATOM 2183 C C . ALA A 1 283 ? -25.644 -3.490 16.551 1.00 96.75 283 ALA A C 1
ATOM 2185 O O . ALA A 1 283 ? -25.277 -4.265 15.671 1.00 96.75 283 ALA A O 1
ATOM 2186 N N . THR A 1 284 ? -26.919 -3.423 16.934 1.00 97.44 284 THR A N 1
ATOM 2187 C CA . THR A 1 284 ? -28.017 -4.088 16.226 1.00 97.44 284 THR A CA 1
ATOM 2188 C C . THR A 1 284 ? -28.681 -3.105 15.267 1.00 97.44 284 THR A C 1
ATOM 2190 O O . THR A 1 284 ? -29.297 -2.130 15.705 1.00 97.44 284 THR A O 1
ATOM 2193 N N . VAL A 1 285 ? -28.590 -3.368 13.965 1.00 96.62 285 VAL A N 1
ATOM 2194 C CA . VAL A 1 285 ? -29.153 -2.539 12.898 1.00 96.62 285 VAL A CA 1
ATOM 2195 C C . VAL A 1 285 ? -30.477 -3.093 12.370 1.00 96.62 285 VAL A C 1
ATOM 2197 O O . VAL A 1 285 ? -30.684 -4.303 12.237 1.00 96.62 285 VAL A O 1
ATOM 2200 N N . SER A 1 286 ? -31.388 -2.183 12.038 1.00 94.88 286 SER A N 1
ATOM 2201 C CA . SER A 1 286 ? -32.637 -2.469 11.333 1.00 94.88 286 SER A CA 1
ATOM 2202 C C . SER A 1 286 ? -32.723 -1.640 10.059 1.00 94.88 286 SER A C 1
ATOM 2204 O O . SER A 1 286 ? -32.395 -0.453 10.063 1.00 94.88 286 SER A O 1
ATOM 2206 N N . ILE A 1 287 ? -33.177 -2.278 8.980 1.00 95.38 287 ILE A N 1
ATOM 2207 C CA . ILE A 1 287 ? -33.286 -1.683 7.648 1.00 95.38 287 ILE A CA 1
ATOM 2208 C C . ILE A 1 287 ? -34.739 -1.800 7.197 1.00 95.38 287 ILE A C 1
ATOM 2210 O O . ILE A 1 287 ? -35.253 -2.904 7.012 1.00 95.38 287 ILE A O 1
ATOM 2214 N N . ASP A 1 288 ? -35.392 -0.661 6.995 1.00 94.88 288 ASP A N 1
ATOM 2215 C CA . ASP A 1 288 ? -36.795 -0.578 6.600 1.00 94.88 288 ASP A CA 1
ATOM 2216 C C . ASP A 1 288 ? -36.966 0.283 5.346 1.00 94.88 288 ASP A C 1
ATOM 2218 O O . ASP A 1 288 ? -36.267 1.274 5.143 1.00 94.88 288 ASP A O 1
ATOM 2222 N N . ARG A 1 289 ? -37.947 -0.040 4.497 1.00 96.00 289 ARG A N 1
ATOM 2223 C CA . ARG A 1 289 ? -38.284 0.819 3.353 1.00 96.00 289 ARG A CA 1
ATOM 2224 C C . ARG A 1 289 ? -39.054 2.052 3.830 1.00 96.00 289 ARG A C 1
ATOM 2226 O O . ARG A 1 289 ? -40.135 1.931 4.410 1.00 96.00 289 ARG A O 1
ATOM 2233 N N . VAL A 1 290 ? -38.561 3.239 3.493 1.00 95.38 290 VAL A N 1
ATOM 2234 C CA . VAL A 1 290 ? -39.248 4.511 3.739 1.00 95.38 290 VAL A CA 1
ATOM 2235 C C . VAL A 1 290 ? -40.340 4.700 2.682 1.00 95.38 290 VAL A C 1
ATOM 2237 O O . VAL A 1 290 ? -40.061 4.797 1.490 1.00 95.38 290 VAL A O 1
ATOM 2240 N N . ALA A 1 291 ? -41.605 4.712 3.114 1.00 87.81 291 ALA A N 1
ATOM 2241 C CA . ALA A 1 291 ? -42.754 4.745 2.204 1.00 87.81 291 ALA A CA 1
ATOM 2242 C C . ALA A 1 291 ? -43.007 6.126 1.574 1.00 87.81 291 ALA A C 1
ATOM 2244 O O . ALA A 1 291 ? -43.349 6.205 0.395 1.00 87.81 291 ALA A O 1
ATOM 2245 N N . ASP A 1 292 ? -42.844 7.194 2.357 1.00 87.62 292 ASP A N 1
ATOM 2246 C CA . ASP A 1 292 ? -43.043 8.575 1.920 1.00 87.62 292 ASP A CA 1
ATOM 2247 C C . ASP A 1 292 ? -41.688 9.285 1.887 1.00 87.62 292 ASP A C 1
ATOM 2249 O O . ASP A 1 292 ? -41.084 9.521 2.933 1.00 87.62 292 ASP A O 1
ATOM 2253 N N . GLU A 1 293 ? -41.205 9.618 0.688 1.00 87.00 293 GLU A N 1
ATOM 2254 C CA . GLU A 1 293 ? -39.908 10.274 0.518 1.00 87.00 293 GLU A CA 1
ATOM 2255 C C . GLU A 1 293 ? -39.915 11.674 1.166 1.00 87.00 293 GLU A C 1
ATOM 2257 O O . GLU A 1 293 ? -40.704 12.539 0.757 1.00 87.00 293 GLU A O 1
ATOM 2262 N N . PRO A 1 294 ? -39.040 11.932 2.156 1.00 87.88 294 PRO A N 1
ATOM 2263 C CA . PRO A 1 294 ? -38.972 13.225 2.826 1.00 87.88 294 PRO A CA 1
ATOM 2264 C C . PRO A 1 294 ? -38.640 14.363 1.854 1.00 87.88 294 PRO A C 1
ATOM 2266 O O . PRO A 1 294 ? -37.972 14.179 0.834 1.00 87.88 294 PRO A O 1
ATOM 2269 N N . LEU A 1 295 ? -39.103 15.578 2.155 1.00 88.44 295 LEU A N 1
ATOM 2270 C CA . LEU A 1 295 ? -38.801 16.750 1.331 1.00 88.44 295 LEU A CA 1
ATOM 2271 C C . LEU A 1 295 ? -37.438 17.335 1.703 1.00 88.44 295 LEU A C 1
ATOM 2273 O O . LEU A 1 295 ? -37.175 17.600 2.875 1.00 88.44 295 LEU A O 1
ATOM 2277 N N . MET A 1 296 ? -36.622 17.630 0.690 1.00 89.56 296 MET A N 1
ATOM 2278 C CA . MET A 1 296 ? -35.479 18.520 0.866 1.00 89.56 296 MET A CA 1
ATOM 2279 C C . MET A 1 296 ? -35.987 19.935 1.154 1.00 89.56 296 MET A C 1
ATOM 2281 O O . MET A 1 296 ? -36.877 20.436 0.460 1.00 89.56 296 MET A O 1
ATOM 2285 N N . THR A 1 297 ? -35.434 20.593 2.174 1.00 90.75 297 THR A N 1
ATOM 2286 C CA . THR A 1 297 ? -35.777 21.984 2.491 1.00 90.75 297 THR A CA 1
ATOM 2287 C C . THR A 1 297 ? -34.539 22.863 2.461 1.00 90.75 297 THR A C 1
ATOM 2289 O O . THR A 1 297 ? -33.441 22.421 2.786 1.00 90.75 297 THR A O 1
ATOM 2292 N N . VAL A 1 298 ? -34.737 24.148 2.160 1.00 90.12 298 VAL A N 1
ATOM 2293 C CA . VAL A 1 298 ? -33.664 25.157 2.168 1.00 90.12 298 VAL A CA 1
ATOM 2294 C C . VAL A 1 298 ? -32.961 25.232 3.530 1.00 90.12 298 VAL A C 1
ATOM 2296 O O . VAL A 1 298 ? -31.776 25.532 3.590 1.00 90.12 298 VAL A O 1
ATOM 2299 N N . ALA A 1 299 ? -33.671 24.943 4.627 1.00 92.19 299 ALA A N 1
ATOM 2300 C CA . ALA A 1 299 ? -33.083 24.934 5.963 1.00 92.19 299 ALA A CA 1
ATOM 2301 C C . ALA A 1 299 ? -32.105 23.765 6.169 1.00 92.19 299 ALA A C 1
ATOM 2303 O O . ALA A 1 299 ? -31.076 23.962 6.804 1.00 92.19 299 ALA A O 1
ATOM 2304 N N . LEU A 1 300 ? -32.397 22.583 5.611 1.00 93.19 300 LEU A N 1
ATOM 2305 C CA . LEU A 1 300 ? -31.512 21.414 5.699 1.00 93.19 300 LEU A CA 1
ATOM 2306 C C . LEU A 1 300 ? -30.246 21.620 4.858 1.00 93.19 300 LEU A C 1
ATOM 2308 O O . LEU A 1 300 ? -29.144 21.442 5.364 1.00 93.19 300 LEU A O 1
ATOM 2312 N N . ALA A 1 301 ? -30.395 22.112 3.624 1.00 93.19 301 ALA A N 1
ATOM 2313 C CA . ALA A 1 301 ? -29.255 22.464 2.776 1.00 93.19 301 ALA A CA 1
ATOM 2314 C C . ALA A 1 301 ? -28.384 23.570 3.407 1.00 93.19 301 ALA A C 1
ATOM 2316 O O . ALA A 1 301 ? -27.158 23.499 3.379 1.00 93.19 301 ALA A O 1
ATOM 2317 N N . ALA A 1 302 ? -29.001 24.575 4.043 1.00 94.94 302 ALA A N 1
ATOM 2318 C CA . ALA A 1 302 ? -28.267 25.613 4.766 1.00 94.94 302 ALA A CA 1
ATOM 2319 C C . ALA A 1 302 ? -27.538 25.076 6.010 1.00 94.94 302 ALA A C 1
ATOM 2321 O O . ALA A 1 302 ? -26.443 25.547 6.306 1.00 94.94 302 ALA A O 1
ATOM 2322 N N . ALA A 1 303 ? -28.116 24.102 6.724 1.00 95.81 303 ALA A N 1
ATOM 2323 C CA . ALA A 1 303 ? -27.456 23.443 7.850 1.00 95.81 303 ALA A CA 1
ATOM 2324 C C . ALA A 1 303 ? -26.245 22.620 7.385 1.00 95.81 303 ALA A C 1
ATOM 2326 O O . ALA A 1 303 ? -25.174 22.755 7.966 1.00 95.81 303 ALA A O 1
ATOM 2327 N N . MET A 1 304 ? -26.383 21.854 6.294 1.00 96.06 304 MET A N 1
ATOM 2328 C CA . MET A 1 304 ? -25.262 21.141 5.664 1.00 96.06 304 MET A CA 1
ATOM 2329 C C . MET A 1 304 ? -24.146 22.105 5.260 1.00 96.06 304 MET A C 1
ATOM 2331 O O . MET A 1 304 ? -22.974 21.877 5.547 1.00 96.06 304 MET A O 1
ATOM 2335 N N . ARG A 1 305 ? -24.512 23.233 4.639 1.00 96.19 305 ARG A N 1
ATOM 2336 C CA . ARG A 1 305 ? -23.539 24.251 4.251 1.00 96.19 305 ARG A CA 1
ATOM 2337 C C . ARG A 1 305 ? -22.815 24.856 5.455 1.00 96.19 305 ARG A C 1
ATOM 2339 O O . ARG A 1 305 ? -21.615 25.083 5.376 1.00 96.19 305 ARG A O 1
ATOM 2346 N N . ALA A 1 306 ? -23.529 25.107 6.551 1.00 95.44 306 ALA A N 1
ATOM 2347 C CA . ALA A 1 306 ? -22.940 25.631 7.779 1.00 95.44 306 ALA A CA 1
ATOM 2348 C C . ALA A 1 306 ? -21.979 24.631 8.440 1.00 95.44 306 ALA A C 1
ATOM 2350 O O . ALA A 1 306 ? -20.921 25.054 8.893 1.00 95.44 306 ALA A O 1
ATOM 2351 N N . ALA A 1 307 ? -22.326 23.338 8.445 1.00 94.75 307 ALA A N 1
ATOM 2352 C CA . ALA A 1 307 ? -21.446 22.267 8.912 1.00 94.75 307 ALA A CA 1
ATOM 2353 C C . ALA A 1 307 ? -20.139 22.256 8.112 1.00 94.75 307 ALA A C 1
ATOM 2355 O O . ALA A 1 307 ? -19.055 22.376 8.671 1.00 94.75 307 ALA A O 1
ATOM 2356 N N . TYR A 1 308 ? -20.262 22.235 6.782 1.00 96.00 308 TYR A N 1
ATOM 2357 C CA . TYR A 1 308 ? -19.118 22.263 5.881 1.00 96.00 308 TYR A CA 1
ATOM 2358 C C . TYR A 1 308 ? -18.244 23.509 6.062 1.00 96.00 308 TYR A C 1
ATOM 2360 O O . TYR A 1 308 ? -17.030 23.391 6.179 1.00 96.00 308 TYR A O 1
ATOM 2368 N N . ASP A 1 309 ? -18.839 24.707 6.071 1.00 94.75 309 ASP A N 1
ATOM 2369 C CA . ASP A 1 309 ? -18.078 25.955 6.173 1.00 94.75 309 ASP A CA 1
ATOM 2370 C C . ASP A 1 309 ? -17.376 26.084 7.546 1.00 94.75 309 ASP A C 1
ATOM 2372 O O . ASP A 1 309 ? -16.357 26.767 7.625 1.00 94.75 309 ASP A O 1
ATOM 2376 N N . ALA A 1 310 ? -17.890 25.451 8.612 1.00 91.56 310 ALA A N 1
ATOM 2377 C CA . ALA A 1 310 ? -17.250 25.431 9.929 1.00 91.56 310 ALA A CA 1
ATOM 2378 C C . ALA A 1 310 ? -15.975 24.574 9.930 1.00 91.56 310 ALA A C 1
ATOM 2380 O O . ALA A 1 310 ? -14.907 25.098 10.243 1.00 91.56 310 ALA A O 1
ATOM 2381 N N . GLU A 1 311 ? -16.084 23.314 9.504 1.00 90.38 311 GLU A N 1
ATOM 2382 C CA . GLU A 1 311 ? -14.956 22.374 9.411 1.00 90.38 311 GLU A CA 1
ATOM 2383 C C . GLU A 1 311 ? -13.914 22.869 8.391 1.00 90.38 311 GLU A C 1
ATOM 2385 O O . GLU A 1 311 ? -12.734 23.064 8.691 1.00 90.38 311 GLU A O 1
ATOM 2390 N N . GLN A 1 312 ? -14.362 23.235 7.185 1.00 91.12 312 GLN A N 1
ATOM 2391 C CA . GLN A 1 312 ? -13.467 23.665 6.113 1.00 91.12 312 GLN A CA 1
ATOM 2392 C C . GLN A 1 312 ? -12.687 24.940 6.457 1.00 91.12 312 GLN A C 1
ATOM 2394 O O . GLN A 1 312 ? -11.566 25.111 5.970 1.00 91.12 312 GLN A O 1
ATOM 2399 N N . HIS A 1 313 ? -13.253 25.851 7.255 1.00 88.62 313 HIS A N 1
ATOM 2400 C CA . HIS A 1 313 ? -12.563 27.082 7.640 1.00 88.62 313 HIS A CA 1
ATOM 2401 C C . HIS A 1 313 ? -11.305 26.815 8.470 1.00 88.62 313 HIS A C 1
ATOM 2403 O O . HIS A 1 313 ? -10.351 27.592 8.388 1.00 88.62 313 HIS A O 1
ATOM 2409 N N . GLU A 1 314 ? -11.302 25.735 9.244 1.00 81.56 314 GLU A N 1
ATOM 2410 C CA . GLU A 1 314 ? -10.222 25.400 10.159 1.00 81.56 314 GLU A CA 1
ATOM 2411 C C . GLU A 1 314 ? -9.021 24.796 9.439 1.00 81.56 314 GLU A C 1
ATOM 2413 O O . GLU A 1 314 ? -7.918 25.342 9.508 1.00 81.56 314 GLU A O 1
ATOM 2418 N N . HIS A 1 315 ? -9.236 23.710 8.696 1.00 79.75 315 HIS A N 1
ATOM 2419 C CA . HIS A 1 315 ? -8.143 22.965 8.070 1.00 79.75 315 HIS A CA 1
ATOM 2420 C C . HIS A 1 315 ? -7.967 23.289 6.576 1.00 79.75 315 HIS A C 1
ATOM 2422 O O . HIS A 1 315 ? -6.897 23.081 6.005 1.00 79.75 315 HIS A O 1
ATOM 2428 N N . GLY A 1 316 ? -8.983 23.847 5.909 1.00 85.88 316 GLY A N 1
ATOM 2429 C CA . GLY A 1 316 ? -8.903 24.247 4.501 1.00 85.88 316 GLY A CA 1
ATOM 2430 C C . GLY A 1 316 ? -8.861 23.091 3.493 1.00 85.88 316 GLY A C 1
ATOM 2431 O O . GLY A 1 316 ? -8.612 23.360 2.309 1.00 85.88 316 GLY A O 1
ATOM 2432 N N . LEU A 1 317 ? -9.111 21.858 3.948 1.00 89.50 317 LEU A N 1
ATOM 2433 C CA . LEU A 1 317 ? -9.164 20.605 3.174 1.00 89.50 317 LEU A CA 1
ATOM 2434 C C . LEU A 1 317 ? -10.632 20.180 2.933 1.00 89.50 317 LEU A C 1
ATOM 2436 O O . LEU A 1 317 ? -11.544 20.834 3.448 1.00 89.50 317 LEU A O 1
ATOM 244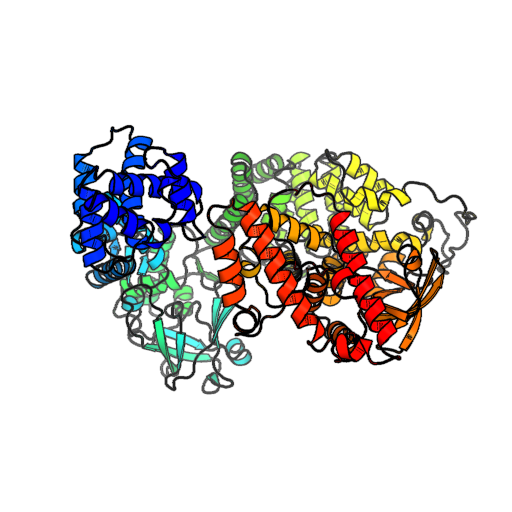0 N N . PRO A 1 318 ? -10.898 19.145 2.115 1.00 91.00 318 PRO A N 1
ATOM 2441 C CA . PRO A 1 318 ? -12.206 18.508 2.046 1.00 91.00 318 PRO A CA 1
ATOM 2442 C C . PRO A 1 318 ? -12.634 18.009 3.425 1.00 91.00 318 PRO A C 1
ATOM 2444 O O . PRO A 1 318 ? -11.788 17.632 4.230 1.00 91.00 318 PRO A O 1
ATOM 2447 N N . VAL A 1 319 ? -13.937 18.008 3.676 1.00 93.31 319 VAL A N 1
ATOM 2448 C CA . VAL A 1 319 ? -14.530 17.610 4.963 1.00 93.31 319 VAL A CA 1
ATOM 2449 C C . VAL A 1 319 ? -15.133 16.219 4.796 1.00 93.31 319 VAL A C 1
ATOM 2451 O O . VAL A 1 319 ? -15.681 15.937 3.729 1.00 93.31 319 VAL A O 1
ATOM 2454 N N . SER A 1 320 ? -15.024 15.333 5.784 1.00 92.00 320 SER A N 1
ATOM 2455 C CA . SER A 1 320 ? -15.616 13.998 5.665 1.00 92.00 320 SER A CA 1
ATOM 2456 C C . SER A 1 320 ? -17.133 14.033 5.892 1.00 92.00 320 SER A C 1
ATOM 2458 O O . SER A 1 320 ? -17.667 14.906 6.578 1.00 92.00 320 SER A O 1
ATOM 2460 N N . ALA A 1 321 ? -17.863 13.073 5.323 1.00 93.50 321 ALA A N 1
ATOM 2461 C CA . ALA A 1 321 ? -19.285 12.901 5.612 1.00 93.50 321 ALA A CA 1
ATOM 2462 C C . ALA A 1 321 ? -19.532 12.573 7.099 1.00 93.50 321 ALA A C 1
ATOM 2464 O O . ALA A 1 321 ? -20.588 12.930 7.627 1.00 93.50 321 ALA A O 1
ATOM 2465 N N . GLU A 1 322 ? -18.557 11.945 7.770 1.00 93.00 322 GLU A N 1
ATOM 2466 C CA . GLU A 1 322 ? -18.564 11.695 9.215 1.00 93.00 322 GLU A CA 1
ATOM 2467 C C . GLU A 1 322 ? -18.535 13.016 10.006 1.00 93.00 322 GLU A C 1
ATOM 2469 O O . GLU A 1 322 ? -19.439 13.265 10.805 1.00 93.00 322 GLU A O 1
ATOM 2474 N N . ASP A 1 323 ? -17.601 13.923 9.701 1.00 93.06 323 ASP A N 1
ATOM 2475 C CA . ASP A 1 323 ? -17.527 15.248 10.340 1.00 93.06 323 ASP A CA 1
ATOM 2476 C C . ASP A 1 323 ? -18.848 16.007 10.180 1.00 93.06 323 ASP A C 1
ATOM 2478 O O . ASP A 1 323 ? -19.425 16.512 11.146 1.00 93.06 323 ASP A O 1
ATOM 2482 N N . LEU A 1 324 ? -19.384 16.033 8.953 1.00 95.12 324 LEU A N 1
ATOM 2483 C CA . LEU A 1 324 ? -20.643 16.713 8.658 1.00 95.12 324 LEU A CA 1
ATOM 2484 C C . LEU A 1 324 ? -21.803 16.140 9.472 1.00 95.12 324 LEU A C 1
ATOM 2486 O O . LEU A 1 324 ? -22.604 16.900 10.024 1.00 95.12 324 LEU A O 1
ATOM 2490 N N . VAL A 1 325 ? -21.933 14.811 9.532 1.00 95.06 325 VAL A N 1
ATOM 2491 C CA . VAL A 1 325 ? -23.057 14.187 10.231 1.00 95.06 325 VAL A CA 1
ATOM 2492 C C . VAL A 1 325 ? -22.930 14.362 11.739 1.00 95.06 325 VAL A C 1
ATOM 2494 O O . VAL A 1 325 ? -23.929 14.712 12.369 1.00 95.06 325 VAL A O 1
ATOM 2497 N N . VAL A 1 326 ? -21.736 14.214 12.320 1.00 94.75 326 VAL A N 1
ATOM 2498 C CA . VAL A 1 326 ? -21.505 14.432 13.757 1.00 94.75 326 VAL A CA 1
ATOM 2499 C C . VAL A 1 326 ? -21.779 15.894 14.112 1.00 94.75 326 VAL A C 1
ATOM 2501 O O . VAL A 1 326 ? -22.523 16.162 15.062 1.00 94.75 326 VAL A O 1
ATOM 2504 N N . TRP A 1 327 ? -21.300 16.842 13.299 1.00 95.19 327 TRP A N 1
ATOM 2505 C CA . TRP A 1 327 ? -21.559 18.269 13.482 1.00 95.19 327 TRP A CA 1
ATOM 2506 C C . TRP A 1 327 ? -23.056 18.588 13.449 1.00 95.19 327 TRP A C 1
ATOM 2508 O O . TRP A 1 327 ? -23.574 19.257 14.352 1.00 95.19 327 TRP A O 1
ATOM 2518 N N . LEU A 1 328 ? -23.773 18.087 12.433 1.00 96.19 328 LEU A N 1
ATOM 2519 C CA . LEU A 1 328 ? -25.220 18.281 12.278 1.00 96.19 328 LEU A CA 1
ATOM 2520 C C . LEU A 1 328 ? -25.972 17.695 13.466 1.00 96.19 328 LEU A C 1
ATOM 2522 O O . LEU A 1 328 ? -26.900 18.313 13.988 1.00 96.19 328 LEU A O 1
ATOM 2526 N N . CYS A 1 329 ? -25.563 16.508 13.901 1.00 95.50 329 CYS A N 1
ATOM 2527 C CA . CYS A 1 329 ? -26.173 15.808 15.010 1.00 95.50 329 CYS A CA 1
ATOM 2528 C C . CYS A 1 329 ? -25.989 16.563 16.332 1.00 95.50 329 CYS A C 1
ATOM 2530 O O . CYS A 1 329 ? -26.955 16.699 17.089 1.00 95.50 329 CYS A O 1
ATOM 2532 N N . HIS A 1 330 ? -24.794 17.094 16.581 1.00 94.69 330 HIS A N 1
ATOM 2533 C CA . HIS A 1 330 ? -24.479 17.871 17.775 1.00 94.69 330 HIS A CA 1
ATOM 2534 C C . HIS A 1 330 ? -25.249 19.204 17.823 1.00 94.69 330 HIS A C 1
ATOM 2536 O O . HIS A 1 330 ? -25.909 19.512 18.817 1.00 94.69 330 HIS A O 1
ATOM 2542 N N . HIS A 1 331 ? -25.230 19.977 16.733 1.00 94.50 331 HIS A N 1
ATOM 2543 C CA . HIS A 1 331 ? -25.841 21.312 16.684 1.00 94.50 331 HIS A CA 1
ATOM 2544 C C . HIS A 1 331 ? -27.360 21.288 16.482 1.00 94.50 331 HIS A C 1
ATOM 2546 O O . HIS A 1 331 ? -28.062 22.238 16.849 1.00 94.50 331 HIS A O 1
ATOM 2552 N N . HIS A 1 332 ? -27.887 20.200 15.919 1.00 94.56 332 HIS A N 1
ATOM 2553 C CA . HIS A 1 332 ? -29.313 20.006 15.687 1.00 94.56 332 HIS A CA 1
ATOM 2554 C C . HIS A 1 332 ? -29.782 18.630 16.201 1.00 94.56 332 HIS A C 1
ATOM 2556 O O . HIS A 1 332 ? -30.018 17.708 15.411 1.00 94.56 332 HIS A O 1
ATOM 2562 N N . PRO A 1 333 ? -30.004 18.491 17.525 1.00 92.06 333 PRO A N 1
ATOM 2563 C CA . PRO A 1 333 ? -30.414 17.225 18.145 1.00 92.06 333 PRO A CA 1
ATOM 2564 C C . PRO A 1 333 ? -31.736 16.645 17.618 1.00 92.06 333 PRO A C 1
ATOM 2566 O O . PRO A 1 333 ? -31.964 15.446 17.719 1.00 92.06 333 PRO A O 1
ATOM 2569 N N . ASP A 1 334 ? -32.602 17.479 17.034 1.00 93.06 334 ASP A N 1
ATOM 2570 C CA . ASP A 1 334 ? -33.891 17.047 16.479 1.00 93.06 334 ASP A CA 1
ATOM 2571 C C . ASP A 1 334 ? -33.768 16.365 15.096 1.00 93.06 334 ASP A C 1
ATOM 2573 O O . ASP A 1 334 ? -34.717 15.712 14.643 1.00 93.06 334 ASP A O 1
ATOM 2577 N N . LEU A 1 335 ? -32.628 16.511 14.401 1.00 95.12 335 LEU A N 1
ATOM 2578 C CA . LEU A 1 335 ? -32.406 15.900 13.085 1.00 95.12 335 LEU A CA 1
ATOM 2579 C C . LEU A 1 335 ? -32.223 14.385 13.189 1.00 95.12 335 LEU A C 1
ATOM 2581 O O . LEU A 1 335 ? -31.681 13.872 14.165 1.00 95.12 335 LEU A O 1
ATOM 2585 N N . PHE A 1 336 ? -32.654 13.668 12.148 1.00 95.31 336 PHE A N 1
ATOM 2586 C CA . PHE A 1 336 ? -32.560 12.205 12.042 1.00 95.31 336 PHE A CA 1
ATOM 2587 C C . PHE A 1 336 ? -33.319 11.429 13.133 1.00 95.31 336 PHE A C 1
ATOM 2589 O O . PHE A 1 336 ? -33.200 10.216 13.218 1.00 95.31 336 PHE A O 1
ATOM 2596 N N . THR A 1 337 ? -34.170 12.083 13.929 1.00 94.00 337 THR A N 1
ATOM 2597 C CA . THR A 1 337 ? -35.133 11.411 14.833 1.00 94.00 337 THR A CA 1
ATOM 2598 C C . THR A 1 337 ? -36.243 10.664 14.078 1.00 94.00 337 THR A C 1
ATOM 2600 O O . THR A 1 337 ? -37.036 9.923 14.656 1.00 94.00 337 THR A O 1
ATOM 2603 N N . HIS A 1 338 ? -36.324 10.902 12.773 1.00 91.50 338 HIS A N 1
ATOM 2604 C CA . HIS A 1 338 ? -37.159 10.239 11.786 1.00 91.50 338 HIS A CA 1
ATOM 2605 C C . HIS A 1 338 ? -36.403 10.251 10.446 1.00 91.50 338 HIS A C 1
ATOM 2607 O O . HIS A 1 338 ? -35.512 11.090 10.277 1.00 91.50 338 HIS A O 1
ATOM 2613 N N . PRO A 1 339 ? -36.760 9.377 9.485 1.00 94.19 339 PRO A N 1
ATOM 2614 C CA . PRO A 1 339 ? -36.130 9.363 8.170 1.00 94.19 339 PRO A CA 1
ATOM 2615 C C . PRO A 1 339 ? -36.173 10.741 7.495 1.00 94.19 339 PRO A C 1
ATOM 2617 O O . PRO A 1 339 ? -37.247 11.332 7.344 1.00 94.19 339 PRO A O 1
ATOM 2620 N N . LEU A 1 340 ? -35.006 11.242 7.087 1.00 95.06 340 LEU A N 1
ATOM 2621 C CA . LEU A 1 340 ? -34.851 12.437 6.252 1.00 95.06 340 LEU A CA 1
ATOM 2622 C C . LEU A 1 340 ? -34.420 12.025 4.836 1.00 95.06 340 LEU A C 1
ATOM 2624 O O . LEU A 1 340 ? -34.545 10.864 4.468 1.00 95.06 340 LEU A O 1
ATOM 2628 N N . ARG A 1 341 ? -34.014 12.976 3.991 1.00 93.94 341 ARG A N 1
ATOM 2629 C CA . ARG A 1 341 ? -33.370 12.623 2.719 1.00 93.94 341 ARG A CA 1
ATOM 2630 C C . ARG A 1 341 ? -31.937 12.131 2.953 1.00 93.94 341 ARG A C 1
ATOM 2632 O O . ARG A 1 341 ? -31.339 12.601 3.925 1.00 93.94 341 ARG A O 1
ATOM 2639 N N . PRO A 1 342 ? -31.388 11.289 2.056 1.00 94.69 342 PRO A N 1
ATOM 2640 C CA . PRO A 1 342 ? -29.985 10.877 2.100 1.00 94.69 342 PRO A CA 1
ATOM 2641 C C . PRO A 1 342 ? -29.035 12.071 2.172 1.00 94.69 342 PRO A C 1
ATOM 2643 O O . PRO A 1 342 ? -29.327 13.101 1.568 1.00 94.69 342 PRO A O 1
ATOM 2646 N N . LEU A 1 343 ? -27.929 11.954 2.911 1.00 94.31 343 LEU A N 1
ATOM 2647 C CA . LEU A 1 343 ? -26.963 13.049 3.086 1.00 94.31 343 LEU A CA 1
ATOM 2648 C C . LEU A 1 343 ? -26.357 13.489 1.749 1.00 94.31 343 LEU A C 1
ATOM 2650 O O . LEU A 1 343 ? -26.123 14.680 1.554 1.00 94.31 343 LEU A O 1
ATOM 2654 N N . SER A 1 344 ? -26.204 12.558 0.808 1.00 93.19 344 SER A N 1
ATOM 2655 C CA . SER A 1 344 ? -25.801 12.838 -0.572 1.00 93.19 344 SER A CA 1
ATOM 2656 C C . SER A 1 344 ? -26.679 13.898 -1.252 1.00 93.19 344 SER A C 1
ATOM 2658 O O . SER A 1 344 ? -26.159 14.886 -1.771 1.00 93.19 344 SER A O 1
ATOM 2660 N N . ASP A 1 345 ? -28.009 13.790 -1.130 1.00 93.12 345 ASP A N 1
ATOM 2661 C CA . ASP A 1 345 ? -28.950 14.797 -1.644 1.00 93.12 345 ASP A CA 1
ATOM 2662 C C . ASP A 1 345 ? -28.740 16.179 -0.971 1.00 93.12 345 ASP A C 1
ATOM 2664 O O . ASP A 1 345 ? -29.052 17.216 -1.561 1.00 93.12 345 ASP A O 1
ATOM 2668 N N . TRP A 1 346 ? -28.262 16.226 0.284 1.00 95.00 346 TRP A N 1
ATOM 2669 C CA . TRP A 1 346 ? -28.037 17.486 1.013 1.00 95.00 346 TRP A CA 1
ATOM 2670 C C . TRP A 1 346 ? -26.768 18.179 0.535 1.00 95.00 346 TRP A C 1
ATOM 2672 O O . TRP A 1 346 ? -26.767 19.405 0.425 1.00 95.00 346 TRP A O 1
ATOM 2682 N N . CYS A 1 347 ? -25.708 17.416 0.260 1.00 93.88 347 CYS A N 1
ATOM 2683 C CA . CYS A 1 347 ? -24.470 17.934 -0.313 1.00 93.88 347 CYS A CA 1
ATOM 2684 C C . CYS A 1 347 ? -24.744 18.599 -1.667 1.00 93.88 347 CYS A C 1
ATOM 2686 O O . CYS A 1 347 ? -24.386 19.766 -1.851 1.00 93.88 347 CYS A O 1
ATOM 2688 N N . ASP A 1 348 ? -25.482 17.918 -2.546 1.00 91.75 348 ASP A N 1
ATOM 2689 C CA . ASP A 1 348 ? -25.867 18.441 -3.859 1.00 91.75 348 ASP A CA 1
ATOM 2690 C C . ASP A 1 348 ? -26.649 19.762 -3.744 1.00 91.75 348 ASP A C 1
ATOM 2692 O O . ASP A 1 348 ? -26.298 20.766 -4.372 1.00 91.75 348 ASP A O 1
ATOM 2696 N N . GLU A 1 349 ? -27.685 19.807 -2.896 1.00 94.38 349 GLU A N 1
ATOM 2697 C CA . GLU A 1 349 ? -28.506 21.013 -2.705 1.00 94.38 349 GLU A CA 1
ATOM 2698 C C . GLU A 1 349 ? -27.726 22.151 -2.010 1.00 94.38 349 GLU A C 1
ATOM 2700 O O . GLU A 1 349 ? -28.002 23.332 -2.238 1.00 94.38 349 GLU A O 1
ATOM 2705 N N . ALA A 1 350 ? -26.721 21.823 -1.191 1.00 94.94 350 ALA A N 1
ATOM 2706 C CA . ALA A 1 350 ? -25.804 22.785 -0.573 1.00 94.94 350 ALA A CA 1
ATOM 2707 C C . ALA A 1 350 ? -24.711 23.299 -1.537 1.00 94.94 350 ALA A C 1
ATOM 2709 O O . ALA A 1 350 ? -23.928 24.185 -1.167 1.00 94.94 350 ALA A O 1
ATOM 2710 N N . GLY A 1 351 ? -24.666 22.782 -2.771 1.00 93.56 351 GLY A N 1
ATOM 2711 C CA . GLY A 1 351 ? -23.649 23.116 -3.767 1.00 93.56 351 GLY A CA 1
ATOM 2712 C C . GLY A 1 351 ? -22.264 22.589 -3.394 1.00 93.56 351 GLY A C 1
ATOM 2713 O O . GLY A 1 351 ? -21.272 23.287 -3.613 1.00 93.56 351 GLY A O 1
ATOM 2714 N N . LEU A 1 352 ? -22.213 21.411 -2.774 1.00 94.75 352 LEU A N 1
ATOM 2715 C CA . LEU A 1 352 ? -20.994 20.691 -2.429 1.00 94.75 352 LEU A CA 1
ATOM 2716 C C . LEU A 1 352 ? -20.823 19.512 -3.387 1.00 94.75 352 LEU A C 1
ATOM 2718 O O . LEU A 1 352 ? -21.769 18.787 -3.672 1.00 94.75 352 LEU A O 1
ATOM 2722 N N . GLU A 1 353 ? -19.608 19.336 -3.882 1.00 92.00 353 GLU A N 1
ATOM 2723 C CA . GLU A 1 353 ? -19.197 18.181 -4.667 1.00 92.00 353 GLU A CA 1
ATOM 2724 C C . GLU A 1 353 ? -18.807 17.047 -3.716 1.00 92.00 353 GLU A C 1
ATOM 2726 O O . GLU A 1 353 ? -18.037 17.262 -2.777 1.00 92.00 353 GLU A O 1
ATOM 2731 N N . LEU A 1 354 ? -19.332 15.849 -3.970 1.00 88.44 354 LEU A N 1
ATOM 2732 C CA . LEU A 1 354 ? -18.956 14.615 -3.287 1.00 88.44 354 LEU A CA 1
ATOM 2733 C C . LEU A 1 354 ? -17.911 13.865 -4.111 1.00 88.44 354 LEU A C 1
ATOM 2735 O O . LEU A 1 354 ? -18.098 13.640 -5.306 1.00 88.44 354 LEU A O 1
ATOM 2739 N N . SER A 1 355 ? -16.837 13.438 -3.455 1.00 84.62 355 SER A N 1
ATOM 2740 C CA . SER A 1 355 ? -15.862 12.507 -4.017 1.00 84.62 355 SER A CA 1
ATOM 2741 C C . SER A 1 355 ? -15.554 11.468 -2.955 1.00 84.62 355 SER A C 1
ATOM 2743 O O . SER A 1 355 ? -14.800 11.721 -2.013 1.00 84.62 355 SER A O 1
ATOM 2745 N N . GLY A 1 356 ? -16.170 10.302 -3.106 1.00 83.69 356 GLY A N 1
ATOM 2746 C CA . GLY A 1 356 ? -16.117 9.268 -2.092 1.00 83.69 356 GLY A CA 1
ATOM 2747 C C . GLY A 1 356 ? -16.848 9.650 -0.809 1.00 83.69 356 GLY A C 1
ATOM 2748 O O . GLY A 1 356 ? -17.979 10.124 -0.871 1.00 83.69 356 GLY A O 1
ATOM 2749 N N . SER A 1 357 ? -16.199 9.476 0.343 1.00 88.06 357 SER A N 1
ATOM 2750 C CA . SER A 1 357 ? -16.700 9.916 1.657 1.00 88.06 357 SER A CA 1
ATOM 2751 C C . SER A 1 357 ? -16.390 11.380 1.992 1.00 88.06 357 SER A C 1
ATOM 2753 O O . SER A 1 357 ? -16.767 11.857 3.060 1.00 88.06 357 SER A O 1
ATOM 2755 N N . MET A 1 358 ? -15.729 12.113 1.094 1.00 90.62 358 MET A N 1
ATOM 2756 C CA . MET A 1 358 ? -15.320 13.500 1.318 1.00 90.62 358 MET A CA 1
ATOM 2757 C C . MET A 1 358 ? -16.199 14.477 0.531 1.00 90.62 358 MET A C 1
ATOM 2759 O O . MET A 1 358 ? -16.706 14.155 -0.548 1.00 90.62 358 MET A O 1
ATOM 2763 N N . VAL A 1 359 ? -16.300 15.714 1.022 1.00 92.19 359 VAL A N 1
ATOM 2764 C CA . VAL A 1 359 ? -16.992 16.827 0.360 1.00 92.19 359 VAL A CA 1
ATOM 2765 C C . VAL A 1 359 ? -16.098 18.047 0.166 1.00 92.19 359 VAL A C 1
ATOM 2767 O O . VAL A 1 359 ? -15.277 18.393 1.021 1.00 92.19 359 VAL A O 1
ATOM 2770 N N . ALA A 1 360 ? -16.314 18.780 -0.926 1.00 93.38 360 ALA A N 1
ATOM 2771 C CA . ALA A 1 360 ? -15.735 20.105 -1.103 1.00 93.38 360 ALA A CA 1
ATOM 2772 C C . ALA A 1 360 ? -16.638 21.065 -1.885 1.00 93.38 360 ALA A C 1
ATOM 2774 O O . ALA A 1 360 ? -17.487 20.654 -2.663 1.00 93.38 360 ALA A O 1
ATOM 2775 N N . HIS A 1 361 ? -16.433 22.373 -1.716 1.00 92.50 361 HIS A N 1
ATOM 2776 C CA . HIS A 1 361 ? -17.178 23.392 -2.462 1.00 92.50 361 HIS A CA 1
ATOM 2777 C C . HIS A 1 361 ? -16.550 23.757 -3.814 1.00 92.50 361 HIS A C 1
ATOM 2779 O O . HIS A 1 361 ? -17.217 24.388 -4.635 1.00 92.50 361 HIS A O 1
ATOM 2785 N N . ASP A 1 362 ? -15.271 23.425 -4.036 1.00 87.19 362 ASP A N 1
ATOM 2786 C CA . ASP A 1 362 ? -14.588 23.676 -5.303 1.00 87.19 362 ASP A CA 1
ATOM 2787 C C . ASP A 1 362 ? -13.291 22.860 -5.489 1.00 87.19 362 ASP A C 1
ATOM 2789 O O . ASP A 1 362 ? -12.649 22.408 -4.538 1.00 87.19 362 ASP A O 1
ATOM 2793 N N . ALA A 1 363 ? -12.845 22.763 -6.745 1.00 81.25 363 ALA A N 1
ATOM 2794 C CA . ALA A 1 363 ? -11.650 22.025 -7.162 1.00 81.25 363 ALA A CA 1
ATOM 2795 C C . ALA A 1 363 ? -10.326 22.479 -6.513 1.00 81.25 363 ALA A C 1
ATOM 2797 O O . ALA A 1 363 ? -9.336 21.750 -6.553 1.00 81.25 363 ALA A O 1
ATOM 2798 N N . SER A 1 364 ? -10.231 23.690 -5.959 1.00 83.56 364 SER A N 1
ATOM 2799 C CA . SER A 1 364 ? -9.037 24.129 -5.226 1.00 83.56 364 SER A CA 1
ATOM 2800 C C . SER A 1 364 ? -8.866 23.414 -3.891 1.00 83.56 364 SER A C 1
ATOM 2802 O O . SER A 1 364 ? -7.729 23.164 -3.499 1.00 83.56 364 SER A O 1
ATOM 2804 N N . VAL A 1 365 ? -9.960 23.034 -3.232 1.00 88.19 365 VAL A N 1
ATOM 2805 C CA . VAL A 1 365 ? -9.926 22.305 -1.961 1.00 88.19 365 VAL A CA 1
ATOM 2806 C C . VAL A 1 365 ? -9.458 20.864 -2.188 1.00 88.19 365 VAL A C 1
ATOM 2808 O O . VAL A 1 365 ? -8.540 20.413 -1.508 1.00 88.19 365 VAL A O 1
ATOM 2811 N N . TRP A 1 366 ? -9.965 20.192 -3.228 1.00 85.50 366 TRP A N 1
ATOM 2812 C CA . TRP A 1 366 ? -9.481 18.867 -3.645 1.00 85.50 366 TRP A CA 1
ATOM 2813 C C . TRP A 1 366 ? -7.986 18.846 -3.974 1.00 85.50 366 TRP A C 1
ATOM 2815 O O . TRP A 1 366 ? -7.268 17.920 -3.607 1.00 85.50 366 TRP A O 1
ATOM 2825 N N . ARG A 1 367 ? -7.481 19.900 -4.627 1.00 79.69 367 ARG A N 1
ATOM 2826 C CA . ARG A 1 367 ? -6.046 20.022 -4.923 1.00 79.69 367 ARG A CA 1
ATOM 2827 C C . ARG A 1 367 ? -5.198 20.184 -3.668 1.00 79.69 367 ARG A C 1
ATOM 2829 O O . ARG A 1 367 ? -4.104 19.634 -3.621 1.00 79.69 367 ARG A O 1
ATOM 2836 N N . ARG A 1 368 ? -5.673 20.918 -2.656 1.00 83.38 368 ARG A N 1
ATOM 2837 C CA . ARG A 1 368 ? -4.945 21.037 -1.381 1.00 83.38 368 ARG A CA 1
ATOM 2838 C C . ARG A 1 368 ? -4.828 19.694 -0.680 1.00 83.38 368 ARG A C 1
ATOM 2840 O O . ARG A 1 368 ? -3.759 19.408 -0.163 1.00 83.38 368 ARG A O 1
ATOM 2847 N N . GLU A 1 369 ? -5.872 18.871 -0.726 1.00 84.12 369 GLU A N 1
ATOM 2848 C CA . GLU A 1 369 ? -5.821 17.506 -0.194 1.00 84.12 369 GLU A CA 1
ATOM 2849 C C . GLU A 1 369 ? -4.809 16.636 -0.934 1.00 84.12 369 GLU A C 1
ATOM 2851 O O . GLU A 1 369 ? -3.985 15.971 -0.311 1.00 84.12 369 GLU A O 1
ATOM 2856 N N . LEU A 1 370 ? -4.800 16.699 -2.268 1.00 79.50 370 LEU A N 1
ATOM 2857 C CA . LEU A 1 370 ? -3.801 15.993 -3.068 1.00 79.50 370 LEU A CA 1
ATOM 2858 C C . LEU A 1 370 ? -2.371 16.420 -2.692 1.00 79.50 370 LEU A C 1
ATOM 2860 O O . LEU A 1 370 ? -1.502 15.571 -2.494 1.00 79.50 370 LEU A O 1
ATOM 2864 N N . VAL A 1 371 ? -2.128 17.727 -2.554 1.00 81.00 371 VAL A N 1
ATOM 2865 C CA . VAL A 1 371 ? -0.827 18.258 -2.116 1.00 81.00 371 VAL A CA 1
ATOM 2866 C C . VAL A 1 371 ? -0.506 17.808 -0.689 1.00 81.00 371 VAL A C 1
ATOM 2868 O O . VAL A 1 371 ? 0.619 17.390 -0.438 1.00 81.00 371 VAL A O 1
ATOM 2871 N N . HIS A 1 372 ? -1.474 17.841 0.230 1.00 82.88 372 HIS A N 1
ATOM 2872 C CA . HIS A 1 372 ? -1.309 17.413 1.620 1.00 82.88 372 HIS A CA 1
ATOM 2873 C C . HIS A 1 372 ? -0.875 15.942 1.713 1.00 82.88 372 HIS A C 1
ATOM 2875 O O . HIS A 1 372 ? 0.152 15.654 2.329 1.00 82.88 372 HIS A O 1
ATOM 2881 N N . ARG A 1 373 ? -1.565 15.027 1.017 1.00 80.19 373 ARG A N 1
ATOM 2882 C CA . ARG A 1 373 ? -1.196 13.598 0.957 1.00 80.19 373 ARG A CA 1
ATOM 2883 C C . ARG A 1 373 ? 0.219 13.389 0.435 1.00 80.19 373 ARG A C 1
ATOM 2885 O O . ARG A 1 373 ? 1.006 12.648 1.017 1.00 80.19 373 ARG A O 1
ATOM 2892 N N . ARG A 1 374 ? 0.569 14.076 -0.649 1.00 83.31 374 ARG A N 1
ATOM 2893 C CA . ARG A 1 374 ? 1.898 13.962 -1.250 1.00 83.31 374 ARG A CA 1
ATOM 2894 C C . ARG A 1 374 ? 2.995 14.558 -0.366 1.00 83.31 374 ARG A C 1
ATOM 2896 O O . ARG A 1 374 ? 4.115 14.065 -0.378 1.00 83.31 374 ARG A O 1
ATOM 2903 N N . VAL A 1 375 ? 2.713 15.613 0.403 1.00 82.19 375 VAL A N 1
ATOM 2904 C CA . VAL A 1 375 ? 3.687 16.187 1.348 1.00 82.19 375 VAL A CA 1
ATOM 2905 C C . VAL A 1 375 ? 4.057 15.176 2.431 1.00 82.19 375 VAL A C 1
ATOM 2907 O O . VAL A 1 375 ? 5.238 15.089 2.762 1.00 82.19 375 VAL A O 1
ATOM 2910 N N . HIS A 1 376 ? 3.104 14.380 2.925 1.00 79.31 376 HIS A N 1
ATOM 2911 C CA . HIS A 1 376 ? 3.412 13.271 3.838 1.00 79.31 376 HIS A CA 1
ATOM 2912 C C . HIS A 1 376 ? 4.356 12.254 3.185 1.00 79.31 376 HIS A C 1
ATOM 2914 O O . HIS A 1 376 ? 5.411 11.970 3.742 1.00 79.31 376 HIS A O 1
ATOM 2920 N N . GLN A 1 377 ? 4.093 11.855 1.936 1.00 80.06 377 GLN A N 1
ATOM 2921 C CA . GLN A 1 377 ? 5.004 10.975 1.184 1.00 80.06 377 GLN A CA 1
ATOM 2922 C C . GLN A 1 377 ? 6.421 11.566 1.042 1.00 80.06 377 GLN A C 1
ATOM 2924 O O . GLN A 1 377 ? 7.414 10.854 1.176 1.00 80.06 377 GLN A O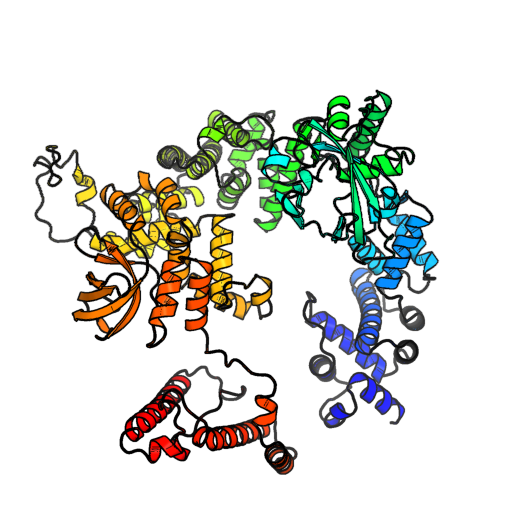 1
ATOM 2929 N N . VAL A 1 378 ? 6.553 12.880 0.811 1.00 84.69 378 VAL A N 1
ATOM 2930 C CA . VAL A 1 378 ? 7.869 13.552 0.772 1.00 84.69 378 VAL A CA 1
ATOM 2931 C C . VAL A 1 378 ? 8.596 13.441 2.115 1.00 84.69 378 VAL A C 1
ATOM 2933 O O . VAL A 1 378 ? 9.821 13.308 2.136 1.00 84.69 378 VAL A O 1
ATOM 2936 N N . VAL A 1 379 ? 7.879 13.558 3.237 1.00 80.94 379 VAL A N 1
ATOM 2937 C CA . VAL A 1 379 ? 8.485 13.504 4.575 1.00 80.94 379 VAL A CA 1
ATOM 2938 C C . VAL A 1 379 ? 9.143 12.149 4.818 1.00 80.94 379 VAL A C 1
ATOM 2940 O O . VAL A 1 379 ? 10.275 12.135 5.322 1.00 80.94 379 VAL A O 1
ATOM 2943 N N . ASP A 1 380 ? 8.475 11.081 4.384 1.00 76.12 380 ASP A N 1
ATOM 2944 C CA . ASP A 1 380 ? 8.921 9.694 4.520 1.00 76.12 380 ASP A CA 1
ATOM 2945 C C . ASP A 1 380 ? 10.086 9.366 3.580 1.00 76.12 380 ASP A C 1
ATOM 2947 O O . ASP A 1 380 ? 11.071 8.752 3.990 1.00 76.12 380 ASP A O 1
ATOM 2951 N N . LEU A 1 381 ? 10.015 9.822 2.325 1.00 80.19 381 LEU A N 1
ATOM 2952 C CA . LEU A 1 381 ? 11.004 9.487 1.295 1.00 80.19 381 LEU A CA 1
ATOM 2953 C C . LEU A 1 381 ? 12.287 10.323 1.368 1.00 80.19 381 LEU A C 1
ATOM 2955 O O . LEU A 1 381 ? 13.334 9.888 0.891 1.00 80.19 381 LEU A O 1
ATOM 2959 N N . VAL A 1 382 ? 12.224 11.540 1.916 1.00 85.88 382 VAL A N 1
ATOM 2960 C CA . VAL A 1 382 ? 13.325 12.510 1.825 1.00 85.88 382 VAL A CA 1
ATOM 2961 C C . VAL A 1 382 ? 13.728 12.996 3.210 1.00 85.88 382 VAL A C 1
ATOM 2963 O O . VAL A 1 382 ? 13.068 13.884 3.744 1.00 85.88 382 VAL A O 1
ATOM 2966 N N . PRO A 1 383 ? 14.827 12.502 3.805 1.00 81.38 383 PRO A N 1
ATOM 2967 C CA . PRO A 1 383 ? 15.226 12.888 5.156 1.00 81.38 383 PRO A CA 1
ATOM 2968 C C . PRO A 1 383 ? 15.693 14.351 5.263 1.00 81.38 383 PRO A C 1
ATOM 2970 O O . PRO A 1 383 ? 15.510 14.988 6.309 1.00 81.38 383 PRO A O 1
ATOM 2973 N N . GLU A 1 384 ? 16.274 14.929 4.206 1.00 89.50 384 GLU A N 1
ATOM 2974 C CA . GLU A 1 384 ? 16.847 16.275 4.244 1.00 89.50 384 GLU A CA 1
ATOM 2975 C C . GLU A 1 384 ? 15.784 17.392 4.159 1.00 89.50 384 GLU A C 1
ATOM 2977 O O . GLU A 1 384 ? 15.108 17.551 3.138 1.00 89.50 384 GLU A O 1
ATOM 2982 N N . PRO A 1 385 ? 15.705 18.305 5.152 1.00 89.19 385 PRO A N 1
ATOM 2983 C CA . PRO A 1 385 ? 14.667 19.343 5.189 1.00 89.19 385 PRO A CA 1
ATOM 2984 C C . PRO A 1 385 ? 14.649 20.306 3.993 1.00 89.19 385 PRO A C 1
ATOM 2986 O O . PRO A 1 385 ? 13.602 20.847 3.637 1.00 89.19 385 PRO A O 1
ATOM 2989 N N . HIS A 1 386 ? 15.807 20.569 3.381 1.00 90.69 386 HIS A N 1
ATOM 2990 C CA . HIS A 1 386 ? 15.893 21.501 2.257 1.00 90.69 386 HIS A CA 1
ATOM 2991 C C . HIS A 1 386 ? 15.307 20.912 0.967 1.00 90.69 386 HIS A C 1
ATOM 2993 O O . HIS A 1 386 ? 14.637 21.642 0.235 1.00 90.69 386 HIS A O 1
ATOM 2999 N N . TRP A 1 387 ? 15.487 19.607 0.733 1.00 90.94 387 TRP A N 1
ATOM 3000 C CA . TRP A 1 387 ? 14.873 18.896 -0.386 1.00 90.94 387 TRP A CA 1
ATOM 3001 C C . TRP A 1 387 ? 13.370 18.744 -0.199 1.00 90.94 387 TRP A C 1
ATOM 3003 O O . TRP A 1 387 ? 12.627 19.063 -1.125 1.00 90.94 387 TRP A O 1
ATOM 3013 N N . ARG A 1 388 ? 12.907 18.428 1.021 1.00 91.44 388 ARG A N 1
ATOM 3014 C CA . ARG A 1 388 ? 11.469 18.422 1.345 1.00 91.44 388 ARG A CA 1
ATOM 3015 C C . ARG A 1 388 ? 10.787 19.737 0.968 1.00 91.44 388 ARG A C 1
ATOM 3017 O O . ARG A 1 388 ? 9.756 19.750 0.304 1.00 91.44 388 ARG A O 1
ATOM 3024 N N . LYS A 1 389 ? 11.393 20.866 1.354 1.00 89.81 389 LYS A N 1
ATOM 3025 C CA . LYS A 1 389 ? 10.853 22.202 1.059 1.00 89.81 389 LYS A CA 1
ATOM 3026 C C . LYS A 1 389 ? 10.820 22.506 -0.441 1.00 89.81 389 LYS A C 1
ATOM 3028 O O . LYS A 1 389 ? 9.885 23.152 -0.912 1.00 89.81 389 LYS A O 1
ATOM 3033 N N . LEU A 1 390 ? 11.851 22.087 -1.173 1.00 92.94 390 LEU A N 1
ATOM 3034 C CA . LEU A 1 390 ? 11.945 22.279 -2.618 1.00 92.94 390 LEU A CA 1
ATOM 3035 C C . LEU A 1 390 ? 10.864 21.473 -3.354 1.00 92.94 390 LEU A C 1
ATOM 3037 O O . LEU A 1 390 ? 10.137 22.041 -4.166 1.00 92.94 390 LEU A O 1
ATOM 3041 N N . LEU A 1 391 ? 10.724 20.190 -3.012 1.00 93.69 391 LEU A N 1
ATOM 3042 C CA . LEU A 1 391 ? 9.722 19.283 -3.574 1.00 93.69 391 LEU A CA 1
ATOM 3043 C C . LEU A 1 391 ? 8.300 19.745 -3.254 1.00 93.69 391 LEU A C 1
ATOM 3045 O O . LEU A 1 391 ? 7.502 19.890 -4.174 1.00 93.69 391 LEU A O 1
ATOM 3049 N N . GLY A 1 392 ? 8.014 20.096 -1.995 1.00 90.50 392 GLY A N 1
ATOM 3050 C CA . GLY A 1 392 ? 6.699 20.607 -1.595 1.00 90.50 392 GLY A CA 1
ATOM 3051 C C . GLY A 1 392 ? 6.277 21.842 -2.399 1.00 90.50 392 GLY A C 1
ATOM 3052 O O . GLY A 1 392 ? 5.161 21.896 -2.911 1.00 90.50 392 GLY A O 1
ATOM 3053 N N . ARG A 1 393 ? 7.195 22.799 -2.614 1.00 90.81 393 ARG A N 1
ATOM 3054 C CA . ARG A 1 393 ? 6.940 23.967 -3.477 1.00 90.81 393 ARG A CA 1
ATOM 3055 C C . ARG A 1 393 ? 6.721 23.566 -4.936 1.00 90.81 393 ARG A C 1
ATOM 3057 O O . ARG A 1 393 ? 5.867 24.137 -5.611 1.00 90.81 393 ARG A O 1
ATOM 3064 N N . ALA A 1 394 ? 7.531 22.647 -5.457 1.00 93.44 394 ALA A N 1
ATOM 3065 C CA . ALA A 1 394 ? 7.422 22.216 -6.843 1.00 93.44 394 ALA A CA 1
ATOM 3066 C C . ALA A 1 394 ? 6.085 21.526 -7.114 1.00 93.44 394 ALA A C 1
ATOM 3068 O O . ALA A 1 394 ? 5.450 21.845 -8.114 1.00 93.44 394 ALA A O 1
ATOM 3069 N N . MET A 1 395 ? 5.645 20.659 -6.204 1.00 91.06 395 MET A N 1
ATOM 3070 C CA . MET A 1 395 ? 4.350 19.987 -6.255 1.00 91.06 395 MET A CA 1
ATOM 3071 C C . MET A 1 395 ? 3.203 20.991 -6.208 1.00 91.06 395 MET A C 1
ATOM 3073 O O . MET A 1 395 ? 2.401 21.003 -7.129 1.00 91.06 395 MET A O 1
ATOM 3077 N N . GLU A 1 396 ? 3.186 21.904 -5.231 1.00 88.56 396 GLU A N 1
ATOM 3078 C CA . GLU A 1 396 ? 2.149 22.941 -5.119 1.00 88.56 396 GLU A CA 1
ATOM 3079 C C . GLU A 1 396 ? 2.002 23.754 -6.419 1.00 88.56 396 GLU A C 1
ATOM 3081 O O . GLU A 1 396 ? 0.896 23.985 -6.907 1.00 88.56 396 GLU A O 1
ATOM 3086 N N . VAL A 1 397 ? 3.127 24.151 -7.024 1.00 92.50 397 VAL A N 1
ATOM 3087 C CA . VAL A 1 397 ? 3.146 24.928 -8.272 1.00 92.50 397 VAL A CA 1
ATOM 3088 C C . VAL A 1 397 ? 2.748 24.088 -9.486 1.00 92.50 397 VAL A C 1
ATOM 3090 O O . VAL A 1 397 ? 2.032 24.575 -10.359 1.00 92.50 397 VAL A O 1
ATOM 3093 N N . LEU A 1 398 ? 3.241 22.853 -9.595 1.00 90.88 398 LEU A N 1
ATOM 3094 C CA . LEU A 1 398 ? 2.924 21.976 -10.722 1.00 90.88 398 LEU A CA 1
ATOM 3095 C C . LEU A 1 398 ? 1.469 21.504 -10.663 1.00 90.88 398 LEU A C 1
ATOM 3097 O O . LEU A 1 398 ? 0.854 21.359 -11.722 1.00 90.88 398 LEU A O 1
ATOM 3101 N N . ASP A 1 399 ? 0.915 21.350 -9.458 1.00 86.00 399 ASP A N 1
ATOM 3102 C CA . ASP A 1 399 ? -0.464 20.938 -9.211 1.00 86.00 399 ASP A CA 1
ATOM 3103 C C . ASP A 1 399 ? -1.503 22.057 -9.407 1.00 86.00 399 ASP A C 1
ATOM 3105 O O . ASP A 1 399 ? -2.706 21.801 -9.513 1.00 86.00 399 ASP A O 1
ATOM 3109 N N . ASP A 1 400 ? -1.074 23.316 -9.500 1.00 85.88 400 ASP A N 1
ATOM 3110 C CA . ASP A 1 400 ? -1.983 24.419 -9.788 1.00 85.88 400 ASP A CA 1
ATOM 3111 C C . ASP A 1 400 ? -2.097 24.678 -11.306 1.00 85.88 400 ASP A C 1
ATOM 3113 O O . ASP A 1 400 ? -1.169 25.216 -11.917 1.00 85.88 400 ASP A O 1
ATOM 3117 N N . PRO A 1 401 ? -3.246 24.387 -11.956 1.00 83.19 401 PRO A N 1
ATOM 3118 C CA . PRO A 1 401 ? -3.467 24.734 -13.362 1.00 83.19 401 PRO A CA 1
ATOM 3119 C C . PRO A 1 401 ? -3.394 26.241 -13.640 1.00 83.19 401 PRO A C 1
ATOM 3121 O O . PRO A 1 401 ? -3.235 26.633 -14.797 1.00 83.19 401 PRO A O 1
ATOM 3124 N N . ASN A 1 402 ? -3.507 27.082 -12.607 1.00 87.06 402 ASN A N 1
ATOM 3125 C CA . ASN A 1 402 ? -3.411 28.535 -12.718 1.00 87.06 402 ASN A CA 1
ATOM 3126 C C . ASN A 1 402 ? -2.031 29.089 -12.336 1.00 87.06 402 ASN A C 1
ATOM 3128 O O . ASN A 1 402 ? -1.851 30.312 -12.374 1.00 87.06 402 ASN A O 1
ATOM 3132 N N . ALA A 1 403 ? -1.060 28.230 -11.999 1.00 91.00 403 ALA A N 1
ATOM 3133 C CA . ALA A 1 403 ? 0.287 28.669 -11.668 1.00 91.00 403 ALA A CA 1
ATOM 3134 C C . ALA A 1 403 ? 0.901 29.484 -12.811 1.00 91.00 403 ALA A C 1
ATOM 3136 O O . ALA A 1 403 ? 0.704 29.216 -14.004 1.00 91.00 403 ALA A O 1
ATOM 3137 N N . SER A 1 404 ? 1.679 30.506 -12.448 1.00 96.38 404 SER A N 1
ATOM 3138 C CA . SER A 1 404 ? 2.334 31.332 -13.452 1.00 96.38 404 SER A CA 1
ATOM 3139 C C . SER A 1 404 ? 3.382 30.515 -14.215 1.00 96.38 404 SER A C 1
ATOM 3141 O O . SER A 1 404 ? 4.062 29.646 -13.666 1.00 96.38 404 SER A O 1
ATOM 3143 N N . ILE A 1 405 ? 3.559 30.826 -15.503 1.00 96.38 405 ILE A N 1
ATOM 3144 C CA . ILE A 1 405 ? 4.576 30.174 -16.343 1.00 96.38 405 ILE A CA 1
ATOM 3145 C C . ILE A 1 405 ? 5.976 30.298 -15.718 1.00 96.38 405 ILE A C 1
ATOM 3147 O O . ILE A 1 405 ? 6.799 29.393 -15.864 1.00 96.38 405 ILE A O 1
ATOM 3151 N N . ASP A 1 406 ? 6.260 31.418 -15.051 1.00 96.88 406 ASP A N 1
ATOM 3152 C CA . ASP A 1 406 ? 7.563 31.670 -14.439 1.00 96.88 406 ASP A CA 1
ATOM 3153 C C . ASP A 1 406 ? 7.767 30.846 -13.161 1.00 96.88 406 ASP A C 1
ATOM 3155 O O . ASP A 1 406 ? 8.875 30.348 -12.945 1.00 96.88 406 ASP A O 1
ATOM 3159 N N . ASP A 1 407 ? 6.716 30.628 -12.366 1.00 97.06 407 ASP A N 1
ATOM 3160 C CA . ASP A 1 407 ? 6.781 29.764 -11.182 1.00 97.06 407 ASP A CA 1
ATOM 3161 C C . ASP A 1 407 ? 7.014 28.312 -11.589 1.00 97.06 407 ASP A C 1
ATOM 3163 O O . ASP A 1 407 ? 7.954 27.691 -11.096 1.00 97.06 407 ASP A O 1
ATOM 3167 N N . ILE A 1 408 ? 6.255 27.800 -12.566 1.00 96.88 408 ILE A N 1
ATOM 3168 C CA . ILE A 1 408 ? 6.433 26.428 -13.062 1.00 96.88 408 ILE A CA 1
ATOM 3169 C C . ILE A 1 408 ? 7.857 26.232 -13.599 1.00 96.88 408 ILE A C 1
ATOM 3171 O O . ILE A 1 408 ? 8.529 25.263 -13.251 1.00 96.88 408 ILE A O 1
ATOM 3175 N N . ARG A 1 409 ? 8.366 27.163 -14.420 1.00 97.94 409 ARG 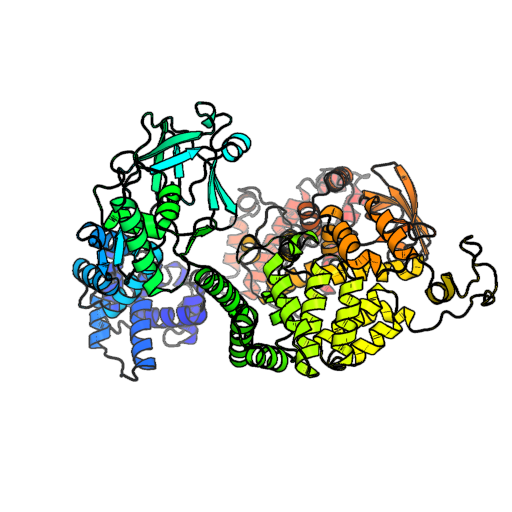A N 1
ATOM 3176 C CA . ARG A 1 409 ? 9.753 27.093 -14.916 1.00 97.94 409 ARG A CA 1
ATOM 3177 C C . ARG A 1 409 ? 10.771 27.111 -13.783 1.00 97.94 409 ARG A C 1
ATOM 3179 O O . ARG A 1 409 ? 11.756 26.380 -13.844 1.00 97.94 409 ARG A O 1
ATOM 3186 N N . THR A 1 410 ? 10.553 27.942 -12.769 1.00 97.81 410 THR A N 1
ATOM 3187 C CA . THR A 1 410 ? 11.446 28.017 -11.610 1.00 97.81 410 THR A CA 1
ATOM 3188 C C . THR A 1 410 ? 11.469 26.682 -10.872 1.00 97.81 410 THR A C 1
ATOM 3190 O O . THR A 1 410 ? 12.551 26.124 -10.713 1.00 97.81 410 THR A O 1
ATOM 3193 N N . SER A 1 411 ? 10.302 26.118 -10.546 1.00 97.25 411 SER A N 1
ATOM 3194 C CA . SER A 1 411 ? 10.174 24.816 -9.878 1.00 97.25 411 SER A CA 1
ATOM 3195 C C . SER A 1 411 ? 10.822 23.679 -10.674 1.00 97.25 411 SER A C 1
ATOM 3197 O O . SER A 1 411 ? 11.616 22.917 -10.125 1.00 97.25 411 SER A O 1
ATOM 3199 N N . LEU A 1 412 ? 10.577 23.607 -11.990 1.00 97.94 412 LEU A N 1
ATOM 3200 C CA . LEU A 1 412 ? 11.209 22.609 -12.864 1.00 97.94 412 LEU A CA 1
ATOM 3201 C C . LEU A 1 412 ? 12.737 22.743 -12.872 1.00 97.94 412 LEU A C 1
ATOM 3203 O O . LEU A 1 412 ? 13.455 21.749 -12.821 1.00 97.94 412 LEU A O 1
ATOM 3207 N N . GLY A 1 413 ? 13.248 23.973 -12.963 1.00 97.44 413 GLY A N 1
ATOM 3208 C CA . GLY A 1 413 ? 14.684 24.234 -12.979 1.00 97.44 413 GLY A CA 1
ATOM 3209 C C . GLY A 1 413 ? 15.368 23.964 -11.637 1.00 97.44 413 GLY A C 1
ATOM 3210 O O . GLY A 1 413 ? 16.536 23.568 -11.628 1.00 97.44 413 GLY A O 1
ATOM 3211 N N . GLU A 1 414 ? 14.667 24.186 -10.527 1.00 96.94 414 GLU A N 1
ATOM 3212 C CA . GLU A 1 414 ? 15.114 23.908 -9.160 1.00 96.94 414 GLU A CA 1
ATOM 3213 C C . GLU A 1 414 ? 15.194 22.395 -8.891 1.00 96.94 414 GLU A C 1
ATOM 3215 O O . GLU A 1 414 ? 16.199 21.956 -8.345 1.00 96.94 414 GLU A O 1
ATOM 3220 N N . CYS A 1 415 ? 14.243 21.596 -9.394 1.00 96.62 415 CYS A N 1
ATOM 3221 C CA . CYS A 1 415 ? 14.219 20.128 -9.242 1.00 96.62 415 CYS A CA 1
ATOM 3222 C C . CYS A 1 415 ? 15.092 19.359 -10.255 1.00 96.62 415 CYS A C 1
ATOM 3224 O O . CYS A 1 415 ? 14.992 18.143 -10.386 1.00 96.62 415 CYS A O 1
ATOM 3226 N N . ALA A 1 416 ? 15.944 20.049 -11.018 1.00 95.94 416 ALA A N 1
ATOM 3227 C CA . ALA A 1 416 ? 16.855 19.420 -11.982 1.00 95.94 416 ALA A CA 1
ATOM 3228 C C . ALA A 1 416 ? 18.131 18.858 -11.312 1.00 95.94 416 ALA A C 1
ATOM 3230 O O . ALA A 1 416 ? 19.239 19.051 -11.839 1.00 95.94 416 ALA A O 1
ATOM 3231 N N . GLU A 1 417 ? 17.961 18.213 -10.154 1.00 94.50 417 GLU A N 1
ATOM 3232 C CA . GLU A 1 417 ? 19.007 17.644 -9.295 1.00 94.50 417 GLU A CA 1
ATOM 3233 C C . GLU A 1 417 ? 18.716 16.161 -8.984 1.00 94.50 417 GLU A C 1
ATOM 3235 O O . GLU A 1 417 ? 17.538 15.797 -8.882 1.00 94.50 417 GLU A O 1
ATOM 3240 N N . PRO A 1 418 ? 19.749 15.306 -8.834 1.00 92.00 418 PRO A N 1
ATOM 3241 C CA . PRO A 1 418 ? 19.582 13.870 -8.583 1.00 92.00 418 PRO A CA 1
ATOM 3242 C C . PRO A 1 418 ? 18.667 13.537 -7.401 1.00 92.00 418 PRO A C 1
ATOM 3244 O O . PRO A 1 418 ? 17.814 12.669 -7.522 1.00 92.00 418 PRO A O 1
ATOM 3247 N N . GLU A 1 419 ? 18.785 14.277 -6.300 1.00 91.44 419 GLU A N 1
ATOM 3248 C CA . GLU A 1 419 ? 18.081 14.038 -5.034 1.00 91.44 419 GLU A CA 1
ATOM 3249 C C . GLU A 1 419 ? 16.580 14.353 -5.098 1.00 91.44 419 GLU A C 1
ATOM 3251 O O . GLU A 1 419 ? 15.836 14.056 -4.169 1.00 91.44 419 GLU A O 1
ATOM 3256 N N . THR A 1 420 ? 16.129 15.003 -6.172 1.00 94.19 420 THR A N 1
ATOM 3257 C CA . THR A 1 420 ? 14.753 15.514 -6.282 1.00 94.19 420 THR A CA 1
ATOM 3258 C C . THR A 1 420 ? 14.020 14.994 -7.503 1.00 94.19 420 THR A C 1
ATOM 3260 O O . THR A 1 420 ? 12.798 14.913 -7.475 1.00 94.19 420 THR A O 1
ATOM 3263 N N . LEU A 1 421 ? 14.732 14.644 -8.575 1.00 95.19 421 LEU A N 1
ATOM 3264 C CA . LEU A 1 421 ? 14.101 14.362 -9.857 1.00 95.19 421 LEU A CA 1
ATOM 3265 C C . LEU A 1 421 ? 13.264 13.071 -9.852 1.00 95.19 421 LEU A C 1
ATOM 3267 O O . LEU A 1 421 ? 12.131 13.106 -10.328 1.00 95.19 421 LEU A O 1
ATOM 3271 N N . ASP A 1 422 ? 13.802 11.965 -9.327 1.00 91.44 422 ASP A N 1
ATOM 3272 C CA . ASP A 1 422 ? 13.057 10.700 -9.223 1.00 91.44 422 ASP A CA 1
ATOM 3273 C C . ASP A 1 422 ? 11.905 10.818 -8.237 1.00 91.44 422 ASP A C 1
ATOM 3275 O O . ASP A 1 422 ? 10.765 10.558 -8.603 1.00 91.44 422 ASP A O 1
ATOM 3279 N N . VAL A 1 423 ? 12.177 11.353 -7.044 1.00 91.69 423 VAL A N 1
ATOM 3280 C CA . VAL A 1 423 ? 11.158 11.563 -6.008 1.00 91.69 423 VAL A CA 1
ATOM 3281 C C . VAL A 1 423 ? 10.001 12.420 -6.529 1.00 91.69 423 VAL A C 1
ATOM 3283 O O . VAL A 1 423 ? 8.837 12.097 -6.316 1.00 91.69 423 VAL A O 1
ATOM 3286 N N . LEU A 1 424 ? 10.293 13.500 -7.264 1.00 94.38 424 LEU A N 1
ATOM 3287 C CA . LEU A 1 424 ? 9.255 14.331 -7.870 1.00 94.38 424 LEU A CA 1
ATOM 3288 C C . LEU A 1 424 ? 8.416 13.544 -8.887 1.00 94.38 424 LEU A C 1
ATOM 3290 O O . LEU A 1 424 ? 7.202 13.733 -8.942 1.00 94.38 424 LEU A O 1
ATOM 3294 N N . ALA A 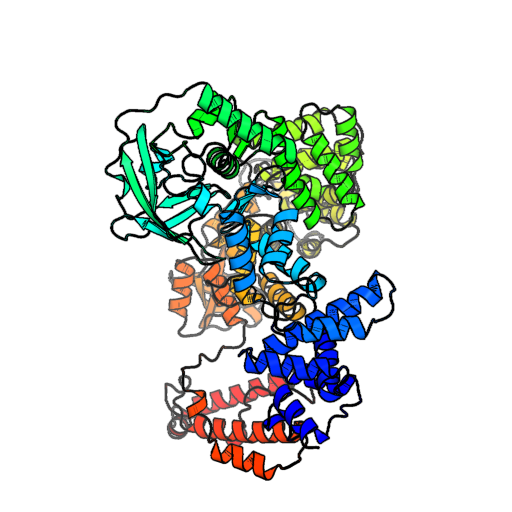1 425 ? 9.046 12.697 -9.704 1.00 92.88 425 ALA A N 1
ATOM 3295 C CA . ALA A 1 425 ? 8.337 11.870 -10.672 1.00 92.88 425 ALA A CA 1
ATOM 3296 C C . ALA A 1 425 ? 7.456 10.824 -9.978 1.00 92.88 425 ALA A C 1
ATOM 3298 O O . ALA A 1 425 ? 6.290 10.694 -10.342 1.00 92.88 425 ALA A O 1
ATOM 3299 N N . ASP A 1 426 ? 7.984 10.148 -8.958 1.00 88.19 426 ASP A N 1
ATOM 3300 C CA . ASP A 1 426 ? 7.286 9.094 -8.220 1.00 88.19 426 ASP A CA 1
ATOM 3301 C C . ASP A 1 426 ? 6.069 9.621 -7.453 1.00 88.19 426 ASP A C 1
ATOM 3303 O O . ASP A 1 426 ? 5.051 8.942 -7.377 1.00 88.19 426 ASP A O 1
ATOM 3307 N N . ILE A 1 427 ? 6.137 10.856 -6.953 1.00 87.06 427 ILE A N 1
ATOM 3308 C CA . ILE A 1 427 ? 5.035 11.497 -6.225 1.00 87.06 427 ILE A CA 1
ATOM 3309 C C . ILE A 1 427 ? 3.961 12.058 -7.167 1.00 87.06 427 ILE A C 1
ATOM 3311 O O . ILE A 1 427 ? 2.760 11.986 -6.886 1.00 87.06 427 ILE A O 1
ATOM 3315 N N . LEU A 1 428 ? 4.371 12.691 -8.272 1.00 88.94 428 LEU A N 1
ATOM 3316 C CA . LEU A 1 428 ? 3.427 13.354 -9.179 1.00 88.94 428 LEU A CA 1
ATOM 3317 C C . LEU A 1 428 ? 2.700 12.379 -10.100 1.00 88.94 428 LEU A C 1
ATOM 3319 O O . LEU A 1 428 ? 1.588 12.673 -10.545 1.00 88.94 428 LEU A O 1
ATOM 3323 N N . ILE A 1 429 ? 3.338 11.259 -10.415 1.00 88.69 429 ILE A N 1
ATOM 3324 C CA . ILE A 1 429 ? 2.880 10.295 -11.400 1.00 88.69 429 ILE A CA 1
ATOM 3325 C C . ILE A 1 429 ? 2.607 9.007 -10.622 1.00 88.69 429 ILE A C 1
ATOM 3327 O O . ILE A 1 429 ? 3.546 8.465 -10.065 1.00 88.69 429 ILE A O 1
ATOM 3331 N N . PRO A 1 430 ? 1.354 8.541 -10.521 1.00 81.06 430 PRO A N 1
ATOM 3332 C CA . PRO A 1 430 ? 0.997 7.199 -10.047 1.00 81.06 430 PRO A CA 1
ATOM 3333 C C . PRO A 1 430 ? 1.590 6.071 -10.903 1.00 81.06 430 PRO A C 1
ATOM 3335 O O . PRO A 1 430 ? 2.091 6.320 -11.997 1.00 81.06 430 PRO A O 1
ATOM 3338 N N . GLU A 1 431 ? 1.583 4.835 -10.407 1.00 70.12 431 GLU A N 1
ATOM 3339 C CA . GLU A 1 431 ? 2.206 3.663 -11.055 1.00 70.12 431 GLU A CA 1
ATOM 3340 C C . GLU A 1 431 ? 1.451 3.107 -12.247 1.00 70.12 431 GLU A C 1
ATOM 3342 O O . GLU A 1 431 ? 2.067 2.767 -13.254 1.00 70.12 431 GLU A O 1
ATOM 3347 N N . HIS A 1 432 ? 0.131 3.034 -12.123 1.00 67.12 432 HIS A N 1
ATOM 3348 C CA . HIS A 1 432 ? -0.720 2.383 -13.099 1.00 67.12 432 HIS A CA 1
ATOM 3349 C C . HIS A 1 432 ? -1.494 3.439 -13.868 1.00 67.12 432 HIS A C 1
ATOM 3351 O O . HIS A 1 432 ? -2.355 4.123 -13.316 1.00 67.12 432 HIS A O 1
ATOM 3357 N N . PHE A 1 433 ? -1.160 3.561 -15.150 1.00 73.44 433 PHE A N 1
ATOM 3358 C CA . PHE A 1 433 ? -1.933 4.331 -16.106 1.00 73.44 433 PHE A CA 1
ATOM 3359 C C . PHE A 1 433 ? -2.323 3.444 -17.280 1.00 73.44 433 PHE A C 1
ATOM 3361 O O . PHE A 1 433 ? -1.481 2.805 -17.911 1.00 73.44 433 PHE A O 1
ATOM 3368 N N . ALA A 1 434 ? -3.599 3.456 -17.634 1.00 75.44 434 ALA A N 1
ATOM 3369 C CA . ALA A 1 434 ? -4.038 2.997 -18.937 1.00 75.44 434 ALA A CA 1
ATOM 3370 C C . ALA A 1 434 ? -3.873 4.134 -19.965 1.00 75.44 434 ALA A C 1
ATOM 3372 O O . ALA A 1 434 ? -4.073 5.301 -19.638 1.00 75.44 434 ALA A O 1
ATOM 3373 N N . PRO A 1 435 ? -3.577 3.859 -21.246 1.00 74.62 435 PRO A N 1
ATOM 3374 C CA . PRO A 1 435 ? -3.543 4.905 -22.274 1.00 74.62 435 PRO A CA 1
ATOM 3375 C C . PRO A 1 435 ? -4.846 5.718 -22.388 1.00 74.62 435 PRO A C 1
ATOM 3377 O O . PRO A 1 435 ? -4.820 6.885 -22.778 1.00 74.62 435 PRO A O 1
ATOM 3380 N N . GLU A 1 436 ? -5.986 5.114 -22.048 1.00 78.56 436 GLU A N 1
ATOM 3381 C CA . GLU A 1 436 ? -7.299 5.771 -22.023 1.00 78.56 436 GLU A CA 1
ATOM 3382 C C . GLU A 1 436 ? -7.459 6.793 -20.881 1.00 78.56 436 GLU A C 1
ATOM 3384 O O . GLU A 1 436 ? -8.289 7.700 -20.995 1.00 78.56 436 GLU A O 1
ATOM 3389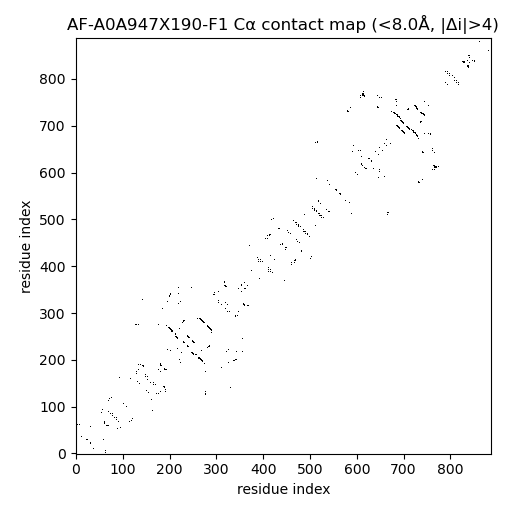 N N . ASP A 1 437 ? -6.637 6.706 -19.834 1.00 80.69 437 ASP A N 1
ATOM 3390 C CA . ASP A 1 437 ? -6.677 7.588 -18.665 1.00 80.69 437 ASP A CA 1
ATOM 3391 C C . ASP A 1 437 ? -6.413 9.055 -19.013 1.00 80.69 437 ASP A C 1
ATOM 3393 O O . ASP A 1 437 ? -6.934 9.950 -18.348 1.00 80.69 437 ASP A O 1
ATOM 3397 N N . GLU A 1 438 ? -5.687 9.322 -20.107 1.00 81.19 438 GLU A N 1
ATOM 3398 C CA . GLU A 1 438 ? -5.476 10.674 -20.648 1.00 81.19 438 GLU A CA 1
ATOM 3399 C C . GLU A 1 438 ? -6.807 11.417 -20.884 1.00 81.19 438 GLU A C 1
ATOM 3401 O O . GLU A 1 438 ? -6.880 12.651 -20.822 1.00 81.19 438 GLU A O 1
ATOM 3406 N N . PHE A 1 439 ? -7.880 10.676 -21.171 1.00 80.00 439 PHE A N 1
ATOM 3407 C CA . PHE A 1 439 ? -9.182 11.241 -21.500 1.00 80.00 439 PHE A CA 1
ATOM 3408 C C . PHE A 1 439 ? -10.118 11.382 -20.290 1.00 80.00 439 PHE A C 1
ATOM 3410 O O . PHE A 1 439 ? -11.136 12.069 -20.418 1.00 80.00 439 PHE A O 1
ATOM 3417 N N . LEU A 1 440 ? -9.774 10.811 -19.129 1.00 77.12 440 LEU A N 1
ATOM 3418 C CA . LEU A 1 440 ? -10.565 10.892 -17.898 1.00 77.12 440 LEU A CA 1
ATOM 3419 C C . LEU A 1 440 ? -10.271 12.205 -17.158 1.00 77.12 440 LEU A C 1
ATOM 3421 O O . LEU A 1 440 ? -9.202 12.386 -16.578 1.00 77.12 440 LEU A O 1
ATOM 3425 N N . ARG A 1 441 ? -11.221 13.147 -17.193 1.00 72.50 441 ARG A N 1
ATOM 3426 C CA . ARG A 1 441 ? -11.089 14.501 -16.609 1.00 72.50 441 ARG A CA 1
ATOM 3427 C C . ARG A 1 441 ? -12.264 14.878 -15.703 1.00 72.50 441 ARG A C 1
ATOM 3429 O O . ARG A 1 441 ? -12.668 16.039 -15.660 1.00 72.50 441 ARG A O 1
ATOM 3436 N N . GLU A 1 442 ? -12.868 13.891 -15.059 1.00 64.94 442 GLU A N 1
ATOM 3437 C CA . GLU A 1 442 ? -14.123 14.068 -14.325 1.00 64.94 442 GLU A CA 1
ATOM 3438 C C . GLU A 1 442 ? -13.913 14.787 -12.984 1.00 64.94 442 GLU A C 1
ATOM 3440 O O . GLU A 1 442 ? -14.788 15.531 -12.556 1.00 64.94 442 GLU A O 1
ATOM 3445 N N . SER A 1 443 ? -12.731 14.648 -12.374 1.00 66.62 443 SER A N 1
ATOM 3446 C CA . SER A 1 443 ? -12.359 15.254 -11.090 1.00 66.62 443 SER A CA 1
ATOM 3447 C C . SER A 1 443 ? -10.851 15.543 -10.990 1.00 66.62 443 SER A C 1
ATOM 3449 O O . SER A 1 443 ? -10.061 15.154 -11.851 1.00 66.62 443 SER A O 1
ATOM 3451 N N . VAL A 1 444 ? -10.424 16.209 -9.909 1.00 64.38 444 VAL A N 1
ATOM 3452 C CA . VAL A 1 444 ? -8.996 16.454 -9.598 1.00 64.38 444 VAL A CA 1
ATOM 3453 C C . VAL A 1 444 ? -8.225 15.154 -9.320 1.00 64.38 444 VAL A C 1
ATOM 3455 O O . VAL A 1 444 ? -7.014 15.112 -9.519 1.00 64.38 444 VAL A O 1
ATOM 3458 N N . PHE A 1 445 ? -8.922 14.094 -8.907 1.00 67.19 445 PHE A N 1
ATOM 3459 C CA . PHE A 1 445 ? -8.347 12.761 -8.712 1.00 67.19 445 PHE A CA 1
ATOM 3460 C C . PHE A 1 445 ? -8.345 11.924 -9.994 1.00 67.19 445 PHE A C 1
ATOM 3462 O O . PHE A 1 445 ? -7.784 10.833 -10.008 1.00 67.19 445 PHE A O 1
ATOM 3469 N N . SER A 1 446 ? -8.957 12.416 -11.079 1.00 73.69 446 SER A N 1
ATOM 3470 C CA . SER A 1 446 ? -8.957 11.686 -12.341 1.00 73.69 446 SER A CA 1
ATOM 3471 C C . SER A 1 446 ? -7.537 11.592 -12.916 1.00 73.69 446 SER A C 1
ATOM 3473 O O . SER A 1 446 ? -6.837 12.610 -12.989 1.00 73.69 446 SER A O 1
ATOM 3475 N N . PRO A 1 447 ? -7.132 10.410 -13.410 1.00 77.25 447 PRO A N 1
ATOM 3476 C CA . PRO A 1 447 ? -5.813 10.176 -13.996 1.00 77.25 447 PRO A CA 1
ATOM 3477 C C . PRO A 1 447 ? -5.375 11.206 -15.058 1.00 77.25 447 PRO A C 1
ATOM 3479 O O . PRO A 1 447 ? -4.207 11.607 -15.101 1.00 77.25 447 PRO A O 1
ATOM 3482 N N . GLY A 1 448 ? -6.306 11.718 -15.875 1.00 83.06 448 GLY A N 1
ATOM 3483 C CA . GLY A 1 448 ? -6.023 12.684 -16.943 1.00 83.06 448 GLY A CA 1
ATOM 3484 C C . GLY A 1 448 ? -5.409 14.003 -16.462 1.00 83.06 448 GLY A C 1
ATOM 3485 O O . GLY A 1 448 ? -4.709 14.675 -17.224 1.00 83.06 448 GLY A O 1
ATOM 3486 N N . TYR A 1 449 ? -5.587 14.360 -15.186 1.00 83.75 449 TYR A N 1
ATOM 3487 C CA . TYR A 1 449 ? -4.956 15.541 -14.599 1.00 83.75 449 TYR A CA 1
ATOM 3488 C C . TYR A 1 449 ? -3.415 15.481 -14.661 1.00 83.75 449 TYR A C 1
ATOM 3490 O O . TYR A 1 449 ? -2.761 16.493 -14.943 1.00 83.75 449 TYR A O 1
ATOM 3498 N N . VAL A 1 450 ? -2.824 14.296 -14.467 1.00 89.25 450 VAL A N 1
ATOM 3499 C CA . VAL A 1 450 ? -1.364 14.098 -14.519 1.00 89.25 450 VAL A CA 1
ATOM 3500 C C . VAL A 1 450 ? -0.833 14.332 -15.935 1.00 89.25 450 VAL A C 1
ATOM 3502 O O . VAL A 1 450 ? 0.201 14.984 -16.112 1.00 89.25 450 VAL A O 1
ATOM 3505 N N . PHE A 1 451 ? -1.576 13.899 -16.958 1.00 91.00 451 PHE A N 1
ATOM 3506 C CA . PHE A 1 451 ? -1.245 14.184 -18.356 1.00 91.00 451 PHE A CA 1
ATOM 3507 C C . PHE A 1 451 ? -1.262 15.685 -18.631 1.00 91.00 451 PHE A C 1
ATOM 3509 O O . PHE A 1 451 ? -0.297 16.216 -19.185 1.00 91.00 451 PHE A O 1
ATOM 3516 N N . ASP A 1 452 ? -2.311 16.390 -18.200 1.00 89.25 452 ASP A N 1
ATOM 3517 C CA . ASP A 1 452 ? -2.417 17.836 -18.390 1.00 89.25 452 ASP A CA 1
ATOM 3518 C C . ASP A 1 452 ? -1.249 18.570 -17.692 1.00 89.25 452 ASP A C 1
ATOM 3520 O O . ASP A 1 452 ? -0.638 19.465 -18.284 1.00 89.25 452 ASP A O 1
ATOM 3524 N N . LEU A 1 453 ? -0.867 18.165 -16.474 1.00 91.94 453 LEU A N 1
ATOM 3525 C CA . LEU A 1 453 ? 0.292 18.704 -15.748 1.00 91.94 453 LEU A CA 1
ATOM 3526 C C . LEU A 1 453 ? 1.599 18.528 -16.535 1.00 91.94 453 LEU A C 1
ATOM 3528 O O . LEU A 1 453 ? 2.324 19.503 -16.773 1.00 91.94 453 LEU A O 1
ATOM 3532 N N . VAL A 1 454 ? 1.899 17.305 -16.972 1.00 95.44 454 VAL A N 1
ATOM 3533 C CA . VAL A 1 454 ? 3.141 16.973 -17.687 1.00 95.44 454 VAL A CA 1
ATOM 3534 C C . VAL A 1 454 ? 3.185 17.640 -19.069 1.00 95.44 454 VAL A C 1
ATOM 3536 O O . VAL A 1 454 ? 4.225 18.168 -19.489 1.00 95.44 454 VAL A O 1
ATOM 3539 N N . GLN A 1 455 ? 2.051 17.706 -19.770 1.00 94.56 455 GLN A N 1
ATOM 3540 C CA . GLN A 1 455 ? 1.927 18.416 -21.044 1.00 94.56 455 GLN A CA 1
ATOM 3541 C C . GLN A 1 455 ? 2.153 19.923 -20.871 1.00 94.56 455 GLN A C 1
ATOM 3543 O O . GLN A 1 455 ? 2.877 20.527 -21.667 1.00 94.56 455 GLN A O 1
ATOM 3548 N N . ARG A 1 456 ? 1.622 20.548 -19.808 1.00 95.19 456 ARG A N 1
ATOM 3549 C CA . ARG A 1 456 ? 1.935 21.952 -19.481 1.00 95.19 456 ARG A CA 1
ATOM 3550 C C . ARG A 1 456 ? 3.432 22.138 -19.246 1.00 95.19 456 ARG A C 1
ATOM 3552 O O . ARG A 1 456 ? 4.025 23.031 -19.855 1.00 95.19 456 ARG A O 1
ATOM 3559 N N . ALA A 1 457 ? 4.046 21.301 -18.408 1.00 96.81 457 ALA A N 1
ATOM 3560 C CA . ALA A 1 457 ? 5.466 21.393 -18.066 1.00 96.81 457 ALA A CA 1
ATOM 3561 C C . ALA A 1 457 ? 6.363 21.319 -19.316 1.00 96.81 457 ALA A C 1
ATOM 3563 O O . ALA A 1 457 ? 7.193 22.205 -19.551 1.00 96.81 457 ALA A O 1
ATOM 3564 N N . THR A 1 458 ? 6.144 20.317 -20.171 1.00 97.88 458 THR A N 1
ATOM 3565 C CA . THR A 1 458 ? 6.897 20.137 -21.426 1.00 97.88 458 THR A CA 1
ATOM 3566 C C . THR A 1 458 ? 6.639 21.267 -22.426 1.00 97.88 458 THR A C 1
ATOM 3568 O O . THR A 1 458 ? 7.574 21.775 -23.052 1.00 97.88 458 THR A O 1
ATOM 3571 N N . ALA A 1 459 ? 5.397 21.750 -22.536 1.00 97.06 459 ALA A N 1
ATOM 3572 C CA . ALA A 1 459 ? 5.038 22.828 -23.453 1.00 97.06 459 ALA A CA 1
ATOM 3573 C C . ALA A 1 459 ? 5.691 24.171 -23.101 1.00 97.06 459 ALA A C 1
ATOM 3575 O O . ALA A 1 459 ? 5.937 24.978 -24.007 1.00 97.06 459 ALA A O 1
ATOM 3576 N N . ILE A 1 460 ? 5.997 24.442 -21.826 1.00 96.44 460 ILE A N 1
ATOM 3577 C CA . ILE A 1 460 ? 6.525 25.742 -21.382 1.00 96.44 460 ILE A CA 1
ATOM 3578 C C . ILE A 1 460 ? 8.023 25.750 -21.066 1.00 96.44 460 ILE A C 1
ATOM 3580 O O . ILE A 1 460 ? 8.605 26.840 -21.097 1.00 96.44 460 ILE A O 1
ATOM 3584 N N . ALA A 1 461 ? 8.644 24.601 -20.781 1.00 97.06 461 ALA A N 1
ATOM 3585 C CA . ALA A 1 461 ? 10.068 24.498 -20.465 1.00 97.06 461 ALA A CA 1
ATOM 3586 C C . ALA A 1 461 ? 10.936 25.000 -21.630 1.00 97.06 461 ALA A C 1
ATOM 3588 O O . ALA A 1 461 ? 10.682 24.685 -22.798 1.00 97.06 461 ALA A O 1
ATOM 3589 N N . ARG A 1 462 ? 11.939 25.839 -21.348 1.00 95.88 462 ARG A N 1
ATOM 3590 C CA . ARG A 1 462 ? 12.814 26.415 -22.391 1.00 95.88 462 ARG A CA 1
ATOM 3591 C C . ARG A 1 462 ? 14.295 26.301 -22.068 1.00 95.88 462 ARG A C 1
ATOM 3593 O O . ARG A 1 462 ? 15.099 26.234 -22.997 1.00 95.88 462 ARG A O 1
ATOM 3600 N N . ARG A 1 463 ? 14.678 26.360 -20.791 1.00 97.81 463 ARG A N 1
ATOM 3601 C CA . ARG A 1 463 ? 16.086 26.263 -20.380 1.00 97.81 463 ARG A CA 1
ATOM 3602 C C . ARG A 1 463 ? 16.491 24.805 -20.153 1.00 97.81 463 ARG A C 1
ATOM 3604 O O . ARG A 1 463 ? 15.646 24.014 -19.760 1.00 97.81 463 ARG A O 1
ATOM 3611 N N . PRO A 1 464 ? 17.786 24.460 -20.281 1.00 98.12 464 PRO A N 1
ATOM 3612 C CA . PRO A 1 464 ? 18.240 23.073 -20.167 1.00 98.12 464 PRO A CA 1
ATOM 3613 C C . PRO A 1 464 ? 17.805 22.356 -18.879 1.00 98.12 464 PRO A C 1
ATOM 3615 O O . PRO A 1 464 ? 17.386 21.209 -18.931 1.00 98.12 464 PRO A O 1
ATOM 3618 N N . ARG A 1 465 ? 17.851 23.038 -17.727 1.00 98.06 465 ARG A N 1
ATOM 3619 C CA . ARG A 1 465 ? 17.395 22.469 -16.446 1.00 98.06 465 ARG A CA 1
ATOM 3620 C C . ARG A 1 465 ? 15.886 22.201 -16.438 1.00 98.06 465 ARG A C 1
ATOM 3622 O O . ARG A 1 465 ? 15.474 21.105 -16.106 1.00 98.06 465 ARG A O 1
ATOM 3629 N N . GLU A 1 466 ? 15.092 23.173 -16.886 1.00 98.06 466 GLU A N 1
ATOM 3630 C CA . GLU A 1 466 ? 13.628 23.061 -16.987 1.00 98.06 466 GLU A CA 1
ATOM 3631 C C . GLU A 1 466 ? 13.216 21.919 -17.926 1.00 98.06 466 GLU A C 1
ATOM 3633 O O . GLU A 1 466 ? 12.343 21.121 -17.601 1.00 98.06 466 GLU A O 1
ATOM 3638 N N . THR A 1 467 ? 13.853 21.852 -19.102 1.00 98.50 467 THR A N 1
ATOM 3639 C CA . THR A 1 467 ? 13.575 20.847 -20.131 1.00 98.50 467 THR A CA 1
ATOM 3640 C C . THR A 1 467 ? 13.948 19.453 -19.654 1.00 98.50 467 THR A C 1
ATOM 3642 O O . THR A 1 467 ? 13.179 18.534 -19.893 1.00 98.50 467 THR A O 1
ATOM 3645 N N . ALA A 1 468 ? 15.077 19.289 -18.958 1.00 98.19 468 ALA A N 1
ATOM 3646 C CA . ALA A 1 468 ? 15.454 17.992 -18.408 1.00 98.19 468 ALA A CA 1
ATOM 3647 C C . ALA A 1 468 ? 14.395 17.455 -17.442 1.00 98.19 468 ALA A C 1
ATOM 3649 O O . ALA A 1 468 ? 13.937 16.336 -17.636 1.00 98.19 468 ALA A O 1
ATOM 3650 N N . THR A 1 469 ? 13.951 18.267 -16.480 1.00 98.38 469 THR A N 1
ATOM 3651 C CA . THR A 1 469 ? 12.912 17.871 -15.520 1.00 98.38 469 THR A CA 1
ATOM 3652 C C . THR A 1 469 ? 11.587 17.566 -16.219 1.00 98.38 469 THR A C 1
ATOM 3654 O O . THR A 1 469 ? 11.027 16.494 -16.030 1.00 98.38 469 THR A O 1
ATOM 3657 N N . ALA A 1 470 ? 11.096 18.462 -17.083 1.00 98.44 470 ALA A N 1
ATOM 3658 C CA . ALA A 1 470 ? 9.805 18.272 -17.750 1.00 98.44 470 ALA A CA 1
ATOM 3659 C C . ALA A 1 470 ? 9.780 17.050 -18.683 1.00 98.44 470 ALA A C 1
ATOM 3661 O O . ALA A 1 470 ? 8.805 16.303 -18.706 1.00 98.44 470 ALA A O 1
ATOM 3662 N N . GLU A 1 471 ? 10.846 16.838 -19.458 1.00 98.56 471 GLU A N 1
ATOM 3663 C CA . GLU A 1 471 ? 10.958 15.676 -20.343 1.00 98.56 471 GLU A CA 1
ATOM 3664 C C . GLU A 1 471 ? 11.178 14.383 -19.550 1.00 98.56 471 GLU A C 1
ATOM 3666 O O . GLU A 1 471 ? 10.730 13.327 -19.982 1.00 98.56 471 GLU A O 1
ATOM 3671 N N . TYR A 1 472 ? 11.810 14.443 -18.376 1.00 98.38 472 TYR A N 1
ATOM 3672 C CA . TYR A 1 472 ? 11.921 13.286 -17.492 1.00 98.38 472 TYR A CA 1
ATOM 3673 C C . TYR A 1 472 ? 10.572 12.876 -16.893 1.00 98.38 472 TYR A C 1
ATOM 3675 O O . TYR A 1 472 ? 10.218 11.704 -16.964 1.00 98.38 472 TYR A O 1
ATOM 3683 N N . LEU A 1 473 ? 9.777 13.835 -16.402 1.00 97.75 473 LEU A N 1
ATOM 3684 C CA . LEU A 1 473 ? 8.408 13.566 -15.941 1.00 97.75 473 LEU A CA 1
ATOM 3685 C C . LEU A 1 473 ? 7.569 12.924 -17.056 1.00 97.75 473 LEU A C 1
ATOM 3687 O O . LEU A 1 473 ? 6.863 11.949 -16.830 1.00 97.75 473 LEU A O 1
ATOM 3691 N N . ALA A 1 474 ? 7.705 13.411 -18.290 1.00 97.56 474 ALA A N 1
ATOM 3692 C CA . ALA A 1 474 ? 7.037 12.802 -19.434 1.00 97.56 474 ALA A CA 1
ATOM 3693 C C . ALA A 1 474 ? 7.566 11.403 -19.778 1.00 97.56 474 ALA A C 1
ATOM 3695 O O . ALA A 1 474 ? 6.780 10.545 -20.165 1.00 97.56 474 ALA A O 1
ATOM 3696 N N . CYS A 1 475 ? 8.868 11.144 -19.619 1.00 96.69 475 CYS A N 1
ATOM 3697 C CA . CYS A 1 475 ? 9.412 9.791 -19.729 1.00 96.69 475 CYS A CA 1
ATOM 3698 C C . CYS A 1 475 ? 8.713 8.847 -18.746 1.00 96.69 475 CYS A C 1
ATOM 3700 O O . CYS A 1 475 ? 8.177 7.832 -19.177 1.00 96.69 475 CYS A O 1
ATOM 3702 N N . VAL A 1 476 ? 8.672 9.210 -17.462 1.00 94.50 476 VAL A N 1
ATOM 3703 C CA . VAL A 1 476 ? 8.083 8.380 -16.402 1.00 94.50 476 VAL A CA 1
ATOM 3704 C C . VAL A 1 476 ? 6.588 8.149 -16.643 1.00 94.50 476 VAL A C 1
ATOM 3706 O O . VAL A 1 476 ? 6.144 7.008 -16.574 1.00 94.50 476 VAL A O 1
ATOM 3709 N N . LEU A 1 477 ? 5.831 9.194 -17.009 1.00 94.00 477 LEU A N 1
ATOM 3710 C CA . LEU A 1 477 ? 4.408 9.078 -17.355 1.00 94.00 477 LEU A CA 1
ATOM 3711 C C . LEU A 1 477 ? 4.180 8.026 -18.444 1.00 94.00 477 LEU A C 1
ATOM 3713 O O . LEU A 1 477 ? 3.409 7.092 -18.253 1.00 94.00 477 LEU A O 1
ATOM 3717 N N . TYR A 1 478 ? 4.873 8.149 -19.577 1.00 92.62 478 TYR A N 1
ATOM 3718 C CA . TYR A 1 478 ? 4.658 7.242 -20.703 1.00 92.62 478 TYR A CA 1
ATOM 3719 C C . TYR A 1 478 ? 5.233 5.839 -20.476 1.00 92.62 478 TYR A C 1
ATOM 3721 O O . TYR A 1 478 ? 4.757 4.898 -21.104 1.00 92.62 478 TYR A O 1
ATOM 3729 N N . GLU A 1 479 ? 6.215 5.659 -19.588 1.00 90.56 479 GLU A N 1
ATOM 3730 C CA . GLU A 1 479 ? 6.622 4.314 -19.152 1.00 90.56 479 GLU A CA 1
ATOM 3731 C C . GLU A 1 479 ? 5.496 3.610 -18.415 1.00 90.56 479 GLU A C 1
ATOM 3733 O O . GLU A 1 479 ? 5.164 2.482 -18.759 1.00 90.56 479 GLU A O 1
ATOM 3738 N N . ARG A 1 480 ? 4.875 4.312 -17.469 1.00 88.06 480 ARG A N 1
ATOM 3739 C CA . ARG A 1 480 ? 3.783 3.802 -16.634 1.00 88.06 480 ARG A CA 1
ATOM 3740 C C . ARG A 1 480 ? 2.460 3.633 -17.385 1.00 88.06 480 ARG A C 1
ATOM 3742 O O . ARG A 1 480 ? 1.581 2.919 -16.929 1.00 88.06 480 ARG A O 1
ATOM 3749 N N . CYS A 1 481 ? 2.351 4.239 -18.570 1.00 88.25 481 CYS A N 1
ATOM 3750 C CA . CYS A 1 481 ? 1.268 4.003 -19.530 1.00 88.25 481 CYS A CA 1
ATOM 3751 C C . CYS A 1 481 ? 1.510 2.795 -20.459 1.00 88.25 481 CYS A C 1
ATOM 3753 O O . CYS A 1 481 ? 0.766 2.619 -21.427 1.00 88.25 481 CYS A O 1
ATOM 3755 N N . GLY A 1 482 ? 2.604 2.041 -20.287 1.00 87.69 482 GLY A N 1
ATOM 3756 C CA . GLY A 1 482 ? 2.985 0.968 -21.212 1.00 87.69 482 GLY A CA 1
ATOM 3757 C C . GLY A 1 482 ? 3.393 1.470 -22.607 1.00 87.69 482 GLY A C 1
ATOM 3758 O O . GLY A 1 482 ? 3.208 0.779 -23.607 1.00 87.69 482 GLY A O 1
ATOM 3759 N N . GLN A 1 483 ? 3.929 2.694 -22.717 1.00 91.56 483 GLN A N 1
ATOM 3760 C CA . GLN A 1 483 ? 4.348 3.324 -23.981 1.00 91.56 483 GLN A CA 1
ATOM 3761 C C . GLN A 1 483 ? 5.865 3.612 -24.012 1.00 91.56 483 GLN A C 1
ATOM 3763 O O . GLN A 1 483 ? 6.299 4.764 -24.181 1.00 91.56 483 GLN A O 1
ATOM 3768 N N . PRO A 1 484 ? 6.723 2.577 -23.923 1.00 92.38 484 PRO A N 1
ATOM 3769 C CA . PRO A 1 484 ? 8.164 2.742 -23.724 1.00 92.38 484 PRO A CA 1
ATOM 3770 C C . PRO A 1 484 ? 8.874 3.452 -24.887 1.00 92.38 484 PRO A C 1
ATOM 3772 O O . PRO A 1 484 ? 9.904 4.101 -24.704 1.00 92.38 484 PRO A O 1
ATOM 3775 N N . LEU A 1 485 ? 8.354 3.369 -26.116 1.00 93.19 485 LEU A N 1
ATOM 3776 C CA . LEU A 1 485 ? 8.947 4.071 -27.261 1.00 93.19 485 LEU A CA 1
ATOM 3777 C C . LEU A 1 485 ? 8.719 5.587 -27.207 1.00 93.19 485 LEU A C 1
ATOM 3779 O O . LEU A 1 485 ? 9.603 6.351 -27.610 1.00 93.19 485 LEU A O 1
ATOM 3783 N N . ILE A 1 486 ? 7.563 6.022 -26.699 1.00 95.19 486 ILE A N 1
ATOM 3784 C CA . ILE A 1 486 ? 7.263 7.442 -26.484 1.00 95.19 486 ILE A CA 1
ATOM 3785 C C . ILE A 1 486 ? 8.137 7.954 -25.342 1.00 95.19 486 ILE A C 1
ATOM 3787 O O . ILE A 1 486 ? 8.856 8.944 -25.520 1.00 95.19 486 ILE A O 1
ATOM 3791 N N . ALA A 1 487 ? 8.180 7.220 -24.231 1.00 95.69 487 ALA A N 1
ATOM 3792 C CA . ALA A 1 487 ? 9.051 7.526 -23.107 1.00 95.69 487 ALA A CA 1
ATOM 3793 C C . ALA A 1 487 ? 10.528 7.653 -23.512 1.00 95.69 487 ALA A C 1
ATOM 3795 O O . ALA A 1 487 ? 11.172 8.651 -23.191 1.00 95.69 487 ALA A O 1
ATOM 3796 N N . ALA A 1 488 ? 11.051 6.732 -24.331 1.00 95.38 488 ALA A N 1
ATOM 3797 C CA . ALA A 1 488 ? 12.423 6.807 -24.836 1.00 95.38 488 ALA A CA 1
ATOM 3798 C C . ALA A 1 488 ? 12.724 8.114 -25.591 1.00 95.38 488 ALA A C 1
ATOM 3800 O O . ALA A 1 488 ? 13.848 8.622 -25.538 1.00 95.38 488 ALA A O 1
ATOM 3801 N N . ALA A 1 489 ? 11.747 8.653 -26.327 1.00 96.75 489 ALA A N 1
ATOM 3802 C CA . ALA A 1 489 ? 11.909 9.906 -27.055 1.00 96.75 489 ALA A CA 1
ATOM 3803 C C . ALA A 1 489 ? 11.969 11.112 -26.106 1.00 96.75 489 ALA A C 1
ATOM 3805 O O . ALA A 1 489 ? 12.740 12.041 -26.355 1.00 96.75 489 ALA A O 1
ATOM 3806 N N . HIS A 1 490 ? 11.178 11.095 -25.031 1.00 98.38 490 HIS A N 1
ATOM 3807 C CA . HIS A 1 490 ? 11.241 12.081 -23.952 1.00 98.38 490 HIS A CA 1
ATOM 3808 C C . HIS A 1 490 ? 12.572 11.986 -23.191 1.00 98.38 490 HIS A C 1
ATOM 3810 O O . HIS A 1 490 ? 13.288 12.981 -23.074 1.00 98.38 490 HIS A O 1
ATOM 3816 N N . LEU A 1 491 ? 12.991 10.777 -22.812 1.00 97.81 491 LEU A N 1
ATOM 3817 C CA . LEU A 1 491 ? 14.267 10.532 -22.142 1.00 97.81 491 LEU A CA 1
ATOM 3818 C C . LEU A 1 491 ? 15.465 11.035 -22.956 1.00 97.81 491 LEU A C 1
ATOM 3820 O O . LEU A 1 491 ? 16.375 11.657 -22.413 1.00 97.81 491 LEU A O 1
ATOM 3824 N N . ALA A 1 492 ? 15.459 10.825 -24.277 1.00 96.62 492 ALA A N 1
ATOM 3825 C CA . ALA A 1 492 ? 16.502 11.347 -25.157 1.00 96.62 492 ALA A CA 1
ATOM 3826 C C . ALA A 1 492 ? 16.601 12.882 -25.099 1.00 96.62 492 ALA A C 1
ATOM 3828 O O . ALA A 1 492 ? 17.707 13.419 -25.032 1.00 96.62 492 ALA A O 1
ATOM 3829 N N . ARG A 1 493 ? 15.466 13.592 -25.060 1.00 98.12 493 ARG A N 1
ATOM 3830 C CA . ARG A 1 493 ? 15.443 15.059 -24.923 1.00 98.12 493 ARG A CA 1
ATOM 3831 C C . ARG A 1 493 ? 15.888 15.516 -23.535 1.00 98.12 493 ARG A C 1
ATOM 3833 O O . ARG A 1 493 ? 16.601 16.515 -23.436 1.00 98.12 493 ARG A O 1
ATOM 3840 N N . ALA A 1 494 ? 15.545 14.768 -22.485 1.00 97.94 494 ALA A N 1
ATOM 3841 C CA . ALA A 1 494 ? 16.036 15.030 -21.135 1.00 97.94 494 ALA A CA 1
ATOM 3842 C C . ALA A 1 494 ? 17.572 14.919 -21.059 1.00 97.94 494 ALA A C 1
ATOM 3844 O O . ALA A 1 494 ? 18.232 15.831 -20.555 1.00 97.94 494 ALA A O 1
ATOM 3845 N N . VAL A 1 495 ? 18.154 13.864 -21.650 1.00 95.62 495 VAL A N 1
ATOM 3846 C CA . VAL A 1 495 ? 19.616 13.677 -21.746 1.00 95.62 495 VAL A CA 1
ATOM 3847 C C . VAL A 1 495 ? 20.269 14.788 -22.563 1.00 95.62 495 VAL A C 1
ATOM 3849 O O . VAL A 1 495 ? 21.298 15.322 -22.157 1.00 95.62 495 VAL A O 1
ATOM 3852 N N . GLU A 1 496 ? 19.702 15.160 -23.714 1.00 96.00 496 GLU A N 1
ATOM 3853 C CA . GLU A 1 496 ? 20.242 16.251 -24.538 1.00 96.00 496 GLU A CA 1
ATOM 3854 C C . GLU A 1 496 ? 20.285 17.581 -23.774 1.00 96.00 496 GLU A C 1
ATOM 3856 O O . GLU A 1 496 ? 21.238 18.352 -23.917 1.00 96.00 496 GLU A O 1
ATOM 3861 N N . ALA A 1 497 ? 19.281 17.836 -22.933 1.00 97.12 497 ALA A N 1
ATOM 3862 C CA . ALA A 1 497 ? 19.221 19.022 -22.096 1.00 97.12 497 ALA A CA 1
ATOM 3863 C C . ALA A 1 497 ? 20.212 18.959 -20.915 1.00 97.12 497 ALA A C 1
ATOM 3865 O O . ALA A 1 497 ? 20.875 19.957 -20.611 1.00 97.12 497 ALA A O 1
ATOM 3866 N N . ARG A 1 498 ? 20.351 17.800 -20.255 1.00 95.25 498 ARG A N 1
ATOM 3867 C CA . ARG A 1 498 ? 21.254 17.581 -19.108 1.00 95.25 498 ARG A CA 1
ATOM 3868 C C . ARG A 1 498 ? 21.971 16.219 -19.210 1.00 95.25 498 ARG A C 1
ATOM 3870 O O . ARG A 1 498 ? 21.541 15.253 -18.589 1.00 95.25 498 ARG A O 1
ATOM 3877 N N . PRO A 1 499 ? 23.126 16.145 -19.902 1.00 88.69 499 PRO A N 1
ATOM 3878 C CA . PRO A 1 499 ? 23.787 14.870 -20.224 1.00 88.69 499 PRO A CA 1
ATOM 3879 C C . PRO A 1 499 ? 24.411 14.092 -19.054 1.00 88.69 499 PRO A C 1
ATOM 3881 O O . PRO A 1 499 ? 24.929 13.005 -19.278 1.00 88.69 499 PRO A O 1
ATOM 3884 N N . GLN A 1 500 ? 24.435 14.671 -17.852 1.00 89.25 500 GLN A N 1
ATOM 3885 C CA . GLN A 1 500 ? 25.096 14.130 -16.653 1.00 89.25 500 GLN A CA 1
ATOM 3886 C C . GLN A 1 500 ? 24.165 14.135 -15.433 1.00 89.25 500 GLN A C 1
ATOM 3888 O O . GLN A 1 500 ? 24.623 14.056 -14.300 1.00 89.25 500 GLN A O 1
ATOM 3893 N N . LEU A 1 501 ? 22.859 14.315 -15.642 1.00 93.69 501 LEU A N 1
ATOM 3894 C CA . LEU A 1 501 ? 21.900 14.237 -14.547 1.00 93.69 501 LEU A CA 1
ATOM 3895 C C . LEU A 1 501 ? 21.668 12.760 -14.213 1.00 93.69 501 LEU A C 1
ATOM 3897 O O . LEU A 1 501 ? 21.162 12.035 -15.067 1.00 93.69 501 LEU A O 1
ATOM 3901 N N . GLY A 1 502 ? 22.070 12.342 -13.007 1.00 93.12 502 GLY A N 1
ATOM 3902 C CA . GLY A 1 502 ? 22.142 10.939 -12.570 1.00 93.12 502 GLY A CA 1
ATOM 3903 C C . GLY A 1 502 ? 20.936 10.086 -12.977 1.00 93.12 502 GLY A C 1
ATOM 3904 O O . GLY A 1 502 ? 21.118 9.204 -13.817 1.00 93.12 502 GLY A O 1
ATOM 3905 N N . PRO A 1 503 ? 19.711 10.417 -12.523 1.00 94.19 503 PRO A N 1
ATOM 3906 C CA . PRO A 1 503 ? 18.494 9.667 -12.861 1.00 94.19 503 PRO A CA 1
ATOM 3907 C C . PRO A 1 503 ? 18.255 9.487 -14.367 1.00 94.19 503 PRO A C 1
ATOM 3909 O O . PRO A 1 503 ? 17.893 8.421 -14.860 1.00 94.19 503 PRO A O 1
ATOM 3912 N N . VAL A 1 504 ? 18.533 10.532 -15.152 1.00 95.62 504 VAL A N 1
ATOM 3913 C CA . VAL A 1 504 ? 18.352 10.511 -16.610 1.00 95.62 504 VAL A CA 1
ATOM 3914 C C . VAL A 1 504 ? 19.385 9.593 -17.278 1.00 95.62 504 VAL A C 1
ATOM 3916 O O . VAL A 1 504 ? 19.066 8.850 -18.210 1.00 95.62 504 VAL A O 1
ATOM 3919 N N . VAL A 1 505 ? 20.635 9.649 -16.815 1.00 93.75 505 VAL A N 1
ATOM 3920 C CA . VAL A 1 505 ? 21.745 8.822 -17.308 1.00 93.75 505 VAL A CA 1
ATOM 3921 C C . VAL A 1 505 ? 21.527 7.354 -16.957 1.00 93.75 505 VAL A C 1
ATOM 3923 O O . VAL A 1 505 ? 21.698 6.488 -17.819 1.00 93.75 505 VAL A O 1
ATOM 3926 N N . GLU A 1 506 ? 21.137 7.079 -15.717 1.00 93.81 506 GLU A N 1
ATOM 3927 C CA . GLU A 1 506 ? 20.832 5.740 -15.231 1.00 93.81 506 GLU A CA 1
ATOM 3928 C C . GLU A 1 506 ? 19.721 5.102 -16.062 1.00 93.81 506 GLU A C 1
ATOM 3930 O O . GLU A 1 506 ? 19.950 4.059 -16.691 1.00 93.81 506 GLU A O 1
ATOM 3935 N N . ARG A 1 507 ? 18.582 5.799 -16.184 1.00 93.88 507 ARG A N 1
ATOM 3936 C CA . ARG A 1 507 ? 17.431 5.351 -16.971 1.00 93.88 507 ARG A CA 1
ATOM 3937 C C . ARG A 1 507 ? 17.803 5.146 -18.441 1.00 93.88 507 ARG A C 1
ATOM 3939 O O . ARG A 1 507 ? 17.422 4.147 -19.046 1.00 93.88 507 ARG A O 1
ATOM 3946 N N . MET A 1 508 ? 18.630 6.011 -19.039 1.00 94.38 508 MET A N 1
ATOM 3947 C CA . MET A 1 508 ? 19.108 5.811 -20.419 1.00 94.38 508 MET A CA 1
ATOM 3948 C C . MET A 1 508 ? 19.965 4.544 -20.561 1.00 94.38 508 MET A C 1
ATOM 3950 O O . MET A 1 508 ? 19.869 3.828 -21.565 1.00 94.38 508 MET A O 1
ATOM 3954 N N . GLY A 1 509 ? 20.782 4.238 -19.552 1.00 92.75 509 GLY A N 1
ATOM 3955 C CA . GLY A 1 509 ? 21.513 2.979 -19.475 1.00 92.75 509 GLY A CA 1
ATOM 3956 C C . GLY A 1 509 ? 20.582 1.765 -19.488 1.00 92.75 509 GLY A C 1
ATOM 3957 O O . GLY A 1 509 ? 20.859 0.805 -20.211 1.00 92.75 509 GLY A O 1
ATOM 3958 N N . TRP A 1 510 ? 19.440 1.838 -18.800 1.00 92.50 510 TRP A N 1
ATOM 3959 C CA . TRP A 1 510 ? 18.436 0.768 -18.772 1.00 92.50 510 TRP A CA 1
ATOM 3960 C C . TRP A 1 510 ? 17.756 0.574 -20.125 1.00 92.50 510 TRP A C 1
ATOM 3962 O O . TRP A 1 510 ? 17.647 -0.549 -20.607 1.00 92.50 510 TRP A O 1
ATOM 3972 N N . TYR A 1 511 ? 17.396 1.654 -20.822 1.00 93.19 511 TYR A N 1
ATOM 3973 C CA . TYR A 1 511 ? 16.860 1.547 -22.187 1.00 93.19 511 TYR A CA 1
ATOM 3974 C C . TYR A 1 511 ? 17.839 0.873 -23.151 1.00 93.19 511 TYR A C 1
ATOM 3976 O O . TYR A 1 511 ? 17.438 0.100 -24.024 1.00 93.19 511 TYR A O 1
ATOM 3984 N N . CYS A 1 512 ? 19.136 1.162 -23.023 1.00 92.75 512 CYS A N 1
ATOM 3985 C CA . CYS A 1 512 ? 20.160 0.442 -23.773 1.00 92.75 512 CYS A CA 1
ATOM 3986 C C . CYS A 1 512 ? 20.246 -1.031 -23.346 1.00 92.75 512 CYS A C 1
ATOM 3988 O O . CYS A 1 512 ? 20.386 -1.899 -24.207 1.00 92.75 512 CYS A O 1
ATOM 3990 N N . PHE A 1 513 ? 20.145 -1.318 -22.048 1.00 93.25 513 PHE A N 1
ATOM 3991 C CA . PHE A 1 513 ? 20.162 -2.673 -21.504 1.00 93.25 513 PHE A CA 1
ATOM 3992 C C . PHE A 1 513 ? 19.014 -3.519 -22.075 1.00 93.25 513 PHE A C 1
ATOM 3994 O O . PHE A 1 513 ? 19.269 -4.594 -22.625 1.00 93.25 513 PHE A O 1
ATOM 4001 N N . ASP A 1 514 ? 17.787 -3.000 -22.070 1.00 93.38 514 ASP A N 1
ATOM 4002 C CA . ASP A 1 514 ? 16.600 -3.687 -22.593 1.00 93.38 514 ASP A CA 1
ATOM 4003 C C . ASP A 1 514 ? 16.676 -3.922 -24.099 1.00 93.38 514 ASP A C 1
ATOM 4005 O O . ASP A 1 514 ? 16.357 -5.011 -24.575 1.00 93.38 514 ASP A O 1
ATOM 4009 N N . ARG A 1 515 ? 17.242 -2.972 -24.849 1.00 92.25 515 ARG A N 1
ATOM 4010 C CA . ARG A 1 515 ? 17.481 -3.101 -26.299 1.00 92.25 515 ARG A CA 1
ATOM 4011 C C . ARG A 1 515 ? 18.583 -4.086 -26.682 1.00 92.25 515 ARG A C 1
ATOM 4013 O O . ARG A 1 515 ? 18.850 -4.275 -27.869 1.00 92.25 515 ARG A O 1
ATOM 4020 N N . GLY A 1 516 ? 19.265 -4.690 -25.710 1.00 89.50 516 GLY A N 1
ATOM 4021 C CA . GLY A 1 516 ? 20.415 -5.552 -25.973 1.00 89.50 516 GLY A CA 1
ATOM 4022 C C . GLY A 1 516 ? 21.684 -4.776 -26.360 1.00 89.50 516 GLY A C 1
ATOM 4023 O O . GLY A 1 516 ? 22.626 -5.359 -26.893 1.00 89.50 516 GLY A O 1
ATOM 4024 N N . ASP A 1 517 ? 21.761 -3.471 -26.088 1.00 88.94 517 ASP A N 1
ATOM 4025 C CA . ASP A 1 517 ? 22.948 -2.645 -26.331 1.00 88.94 517 ASP A CA 1
ATOM 4026 C C . ASP A 1 517 ? 23.838 -2.558 -25.080 1.00 88.94 517 ASP A C 1
ATOM 4028 O O . ASP A 1 517 ? 23.874 -1.557 -24.361 1.00 88.94 517 ASP A O 1
ATOM 4032 N N . ALA A 1 518 ? 24.622 -3.614 -24.844 1.00 89.56 518 ALA A N 1
ATOM 4033 C CA . ALA A 1 518 ? 25.548 -3.699 -23.710 1.00 89.56 518 ALA A CA 1
ATOM 4034 C C . ALA A 1 518 ? 26.570 -2.546 -23.691 1.00 89.56 518 ALA A C 1
ATOM 4036 O O . ALA A 1 518 ? 26.984 -2.075 -22.628 1.00 89.56 518 ALA A O 1
ATOM 4037 N N . ARG A 1 519 ? 26.997 -2.076 -24.872 1.00 87.31 519 ARG A N 1
ATOM 4038 C CA . ARG A 1 519 ? 27.979 -0.988 -24.984 1.00 87.31 519 ARG A CA 1
ATOM 4039 C C . ARG A 1 519 ? 27.351 0.357 -24.660 1.00 87.31 519 ARG A C 1
ATOM 4041 O O . ARG A 1 519 ? 27.995 1.149 -23.977 1.00 87.31 519 ARG A O 1
ATOM 4048 N N . GLY A 1 520 ? 26.136 0.603 -25.141 1.00 87.88 520 GLY A N 1
ATOM 4049 C CA . GLY A 1 520 ? 25.345 1.777 -24.793 1.00 87.88 520 GLY A CA 1
ATOM 4050 C C . GLY A 1 520 ? 25.067 1.840 -23.296 1.00 87.88 520 GLY A C 1
ATOM 4051 O O . GLY A 1 520 ? 25.397 2.845 -22.674 1.00 87.88 520 GLY A O 1
ATOM 4052 N N . ALA A 1 521 ? 24.591 0.740 -22.704 1.00 91.19 521 ALA A N 1
ATOM 4053 C CA . ALA A 1 521 ? 24.301 0.660 -21.272 1.00 91.19 521 ALA A CA 1
ATOM 4054 C C . ALA A 1 521 ? 25.551 0.962 -20.432 1.00 91.19 521 ALA A C 1
ATOM 4056 O O . ALA A 1 521 ? 25.559 1.873 -19.610 1.00 91.19 521 ALA A O 1
ATOM 4057 N N . THR A 1 522 ? 26.667 0.290 -20.740 1.00 91.31 522 THR A N 1
ATOM 4058 C CA . THR A 1 522 ? 27.954 0.526 -20.063 1.00 91.31 522 THR A CA 1
ATOM 4059 C C . THR A 1 522 ? 28.474 1.949 -20.264 1.00 91.31 522 THR A C 1
ATOM 4061 O O . THR A 1 522 ? 29.137 2.490 -19.385 1.00 91.31 522 THR A O 1
ATOM 4064 N N . ARG A 1 523 ? 28.244 2.562 -21.431 1.00 90.25 523 ARG A N 1
ATOM 4065 C CA . ARG A 1 523 ? 28.666 3.943 -21.685 1.00 90.25 523 ARG A CA 1
ATOM 4066 C C . ARG A 1 523 ? 27.932 4.912 -20.764 1.00 90.25 523 ARG A C 1
ATOM 4068 O O . ARG A 1 523 ? 28.588 5.800 -20.242 1.00 90.25 523 ARG A O 1
ATOM 4075 N N . TRP A 1 524 ? 26.623 4.749 -20.594 1.00 91.31 524 TRP A N 1
ATOM 4076 C CA . TRP A 1 524 ? 25.825 5.630 -19.743 1.00 91.31 524 TRP A CA 1
ATOM 4077 C C . TRP A 1 524 ? 26.118 5.411 -18.264 1.00 91.31 524 TRP A C 1
ATOM 4079 O O . TRP A 1 524 ? 26.478 6.358 -17.579 1.00 91.31 524 TRP A O 1
ATOM 4089 N N . TRP A 1 525 ? 26.109 4.164 -17.791 1.00 92.75 525 TRP A N 1
ATOM 4090 C CA . TRP A 1 525 ? 26.378 3.861 -16.381 1.00 92.75 525 TRP A CA 1
ATOM 4091 C C . TRP A 1 525 ? 27.797 4.216 -15.910 1.00 92.75 525 TRP A C 1
ATOM 4093 O O . TRP A 1 525 ? 28.036 4.285 -14.715 1.00 92.75 525 TRP A O 1
ATOM 4103 N N . ARG A 1 526 ? 28.750 4.466 -16.818 1.00 90.44 526 ARG A N 1
ATOM 4104 C CA . ARG A 1 526 ? 30.084 4.993 -16.463 1.00 90.44 526 ARG A CA 1
ATOM 4105 C C . ARG A 1 526 ? 30.091 6.464 -16.065 1.00 90.44 526 ARG A C 1
ATOM 4107 O O . ARG A 1 526 ? 31.097 6.913 -15.529 1.00 90.44 526 ARG A O 1
ATOM 4114 N N . GLU A 1 527 ? 29.043 7.203 -16.404 1.00 89.44 527 GLU A N 1
ATOM 4115 C CA . GLU A 1 527 ? 28.892 8.606 -16.014 1.00 89.44 527 GLU A CA 1
ATOM 4116 C C . GLU A 1 527 ? 28.240 8.739 -14.624 1.00 89.44 527 GLU A C 1
ATOM 4118 O O . GLU A 1 527 ? 28.159 9.852 -14.115 1.00 89.44 527 GLU A O 1
ATOM 4123 N N . LEU A 1 528 ? 27.780 7.631 -14.023 1.00 89.25 528 LEU A N 1
ATOM 4124 C CA . LEU A 1 528 ? 27.302 7.584 -12.639 1.00 89.25 528 LEU A CA 1
ATOM 4125 C C . LEU A 1 528 ? 28.484 7.557 -11.661 1.00 89.25 528 LEU A C 1
ATOM 4127 O O . LEU A 1 528 ? 29.565 7.062 -11.993 1.00 89.25 528 LEU A O 1
ATOM 4131 N N . ASP A 1 529 ? 28.257 8.052 -10.445 1.00 85.44 529 ASP A N 1
ATOM 4132 C CA . ASP A 1 529 ? 29.268 8.050 -9.380 1.00 85.44 529 ASP A CA 1
ATOM 4133 C C . ASP A 1 529 ? 29.564 6.632 -8.862 1.00 85.44 529 ASP A C 1
ATOM 4135 O O . ASP A 1 529 ? 30.692 6.331 -8.458 1.00 85.44 529 ASP A O 1
ATOM 4139 N N . GLU A 1 530 ? 28.576 5.737 -8.940 1.00 86.44 530 GLU A N 1
ATOM 4140 C CA . GLU A 1 530 ? 28.670 4.346 -8.504 1.00 86.44 530 GLU A CA 1
ATOM 4141 C C . GLU A 1 530 ? 28.514 3.355 -9.663 1.00 86.44 530 GLU A C 1
ATOM 4143 O O . GLU A 1 530 ? 27.908 3.628 -10.702 1.00 86.44 530 GLU A O 1
ATOM 4148 N N . VAL A 1 531 ? 29.083 2.158 -9.491 1.00 86.31 531 VAL A N 1
ATOM 4149 C CA . VAL A 1 531 ? 28.958 1.092 -10.489 1.00 86.31 531 VAL A CA 1
ATOM 4150 C C . VAL A 1 531 ? 27.555 0.508 -10.417 1.00 86.31 531 VAL A C 1
ATOM 4152 O O . VAL A 1 531 ? 27.209 -0.161 -9.449 1.00 86.31 531 VAL A O 1
ATOM 4155 N N . HIS A 1 532 ? 26.792 0.678 -11.494 1.00 88.19 532 HIS A N 1
ATOM 4156 C CA . HIS A 1 532 ? 25.448 0.122 -11.589 1.00 88.19 532 HIS A CA 1
ATOM 4157 C C . HIS A 1 532 ? 25.442 -1.416 -11.385 1.00 88.19 532 HIS A C 1
ATOM 4159 O O . HIS A 1 532 ? 26.173 -2.118 -12.103 1.00 88.19 532 HIS A O 1
ATOM 4165 N N . PRO A 1 533 ? 24.599 -1.981 -10.494 1.00 84.50 533 PRO A N 1
ATOM 4166 C CA . PRO A 1 533 ? 24.602 -3.414 -10.157 1.00 84.50 533 PRO A CA 1
ATOM 4167 C C . PRO A 1 533 ? 24.458 -4.346 -11.372 1.00 84.50 533 PRO A C 1
ATOM 4169 O O . PRO A 1 533 ? 25.151 -5.364 -11.499 1.00 84.50 533 PRO A O 1
ATOM 4172 N N . ALA A 1 534 ? 23.624 -3.953 -12.341 1.00 87.19 534 ALA A N 1
ATOM 4173 C CA . ALA A 1 534 ? 23.390 -4.727 -13.561 1.00 87.19 534 ALA A CA 1
ATOM 4174 C C . ALA A 1 534 ? 24.564 -4.713 -14.568 1.00 87.19 534 ALA A C 1
ATOM 4176 O O . ALA A 1 534 ? 24.556 -5.486 -15.531 1.00 87.19 534 ALA A O 1
ATOM 4177 N N . ALA A 1 535 ? 25.610 -3.899 -14.364 1.00 87.69 535 ALA A N 1
ATOM 4178 C CA . ALA A 1 535 ? 26.771 -3.844 -15.262 1.00 87.69 535 ALA A CA 1
ATOM 4179 C C . ALA A 1 535 ? 27.512 -5.193 -15.358 1.00 87.69 535 ALA A C 1
ATOM 4181 O O . ALA A 1 535 ? 28.038 -5.549 -16.416 1.00 87.69 535 ALA A O 1
ATOM 4182 N N . SER A 1 536 ? 27.510 -5.976 -14.275 1.00 88.00 536 SER A N 1
ATOM 4183 C CA . SER A 1 536 ? 28.095 -7.323 -14.223 1.00 88.00 536 SER A CA 1
ATOM 4184 C C . SER A 1 536 ? 27.429 -8.300 -15.204 1.00 88.00 536 SER A C 1
ATOM 4186 O O . SER A 1 536 ? 28.115 -9.112 -15.829 1.00 88.00 536 SER A O 1
ATOM 4188 N N . THR A 1 537 ? 26.115 -8.165 -15.415 1.00 88.88 537 THR A N 1
ATOM 4189 C CA . THR A 1 537 ? 25.318 -9.027 -16.304 1.00 88.88 537 THR A CA 1
ATOM 4190 C C . THR A 1 537 ? 25.729 -8.860 -17.764 1.00 88.88 537 THR A C 1
ATOM 4192 O O . THR A 1 537 ? 25.808 -9.835 -18.511 1.00 88.88 537 THR A O 1
ATOM 4195 N N . ILE A 1 538 ? 26.041 -7.628 -18.175 1.00 89.00 538 ILE A N 1
ATOM 4196 C CA . ILE A 1 538 ? 26.395 -7.307 -19.564 1.00 89.00 538 ILE A CA 1
ATOM 4197 C C . ILE A 1 538 ? 27.895 -7.396 -19.863 1.00 89.00 538 ILE A C 1
ATOM 4199 O O . ILE A 1 538 ? 28.294 -7.341 -21.029 1.00 89.00 538 ILE A O 1
ATOM 4203 N N . ALA A 1 539 ? 28.741 -7.585 -18.846 1.00 88.38 539 ALA A N 1
ATOM 4204 C CA . ALA A 1 539 ? 30.192 -7.668 -19.007 1.00 88.38 539 ALA A CA 1
ATOM 4205 C C . ALA A 1 539 ? 30.653 -8.718 -20.048 1.00 88.38 539 ALA A C 1
ATOM 4207 O O . ALA A 1 539 ? 31.519 -8.385 -20.870 1.00 88.38 539 ALA A O 1
ATOM 4208 N N . PRO A 1 540 ? 30.067 -9.938 -20.122 1.00 86.94 540 PRO A N 1
ATOM 4209 C CA . PRO A 1 540 ? 30.428 -10.927 -21.144 1.00 86.94 540 PRO A CA 1
ATOM 4210 C C . PRO A 1 540 ? 30.164 -10.467 -22.588 1.00 86.94 540 PRO A C 1
ATOM 4212 O O . PRO A 1 540 ? 30.811 -10.948 -23.518 1.00 86.94 540 PRO A O 1
ATOM 4215 N N . PHE A 1 541 ? 29.251 -9.513 -22.786 1.00 84.69 541 PHE A N 1
ATOM 4216 C CA . PHE A 1 541 ? 28.782 -9.050 -24.096 1.00 84.69 541 PHE A CA 1
ATOM 4217 C C . PHE A 1 541 ? 29.582 -7.855 -24.640 1.00 84.69 541 PHE A C 1
ATOM 4219 O O . PHE A 1 541 ? 29.391 -7.436 -25.782 1.00 84.69 541 PHE A O 1
ATOM 4226 N N . LEU A 1 542 ? 30.523 -7.312 -23.860 1.00 82.12 542 LEU A N 1
ATOM 4227 C CA . LEU A 1 542 ? 31.356 -6.179 -24.279 1.00 82.12 542 LEU A CA 1
ATOM 4228 C C . LEU A 1 542 ? 32.452 -6.573 -25.284 1.00 82.12 542 LEU A C 1
ATOM 4230 O O . LEU A 1 542 ? 32.911 -5.734 -26.070 1.00 82.12 542 LEU A O 1
ATOM 4234 N N . THR A 1 543 ? 32.843 -7.851 -25.304 1.00 69.25 543 THR A N 1
ATOM 4235 C CA . THR A 1 543 ? 33.887 -8.382 -26.193 1.00 69.25 543 THR A CA 1
ATOM 4236 C C . THR A 1 543 ? 33.264 -8.976 -27.466 1.00 69.25 543 THR A C 1
ATOM 4238 O O . THR A 1 543 ? 32.369 -9.810 -27.363 1.00 69.25 543 THR A O 1
ATOM 4241 N N . PRO A 1 544 ? 33.718 -8.611 -28.684 1.00 54.78 544 PRO A N 1
ATOM 4242 C CA . PRO A 1 544 ? 33.188 -9.200 -29.915 1.00 54.78 544 PRO A CA 1
ATOM 4243 C C . PRO A 1 544 ? 33.427 -10.716 -29.966 1.00 54.78 544 PRO A C 1
ATOM 4245 O O . PRO A 1 544 ? 34.564 -11.166 -29.807 1.00 54.78 544 PRO A O 1
ATOM 4248 N N . ALA A 1 545 ? 32.387 -11.500 -30.268 1.00 50.94 545 ALA A N 1
ATOM 4249 C CA . ALA A 1 545 ? 32.522 -12.938 -30.486 1.00 50.94 545 ALA A CA 1
ATOM 4250 C C . ALA A 1 545 ? 33.489 -13.216 -31.655 1.00 50.94 545 ALA A C 1
ATOM 4252 O O . ALA A 1 545 ? 33.243 -12.845 -32.807 1.00 50.94 545 ALA A O 1
ATOM 4253 N N . THR A 1 546 ? 34.611 -13.876 -31.372 1.00 40.50 546 THR A N 1
ATOM 4254 C CA . THR A 1 546 ? 35.567 -14.301 -32.399 1.00 40.50 546 THR A CA 1
ATOM 4255 C C . THR A 1 546 ? 35.051 -15.589 -33.050 1.00 40.50 546 THR A C 1
ATOM 4257 O O . THR A 1 546 ? 35.040 -16.636 -32.418 1.00 40.50 546 THR A O 1
ATOM 4260 N N . GLY A 1 547 ? 34.592 -15.536 -34.313 1.00 45.88 547 GLY A N 1
ATOM 4261 C CA . GLY A 1 547 ? 34.406 -16.770 -35.103 1.00 45.88 547 GLY A CA 1
ATOM 4262 C C . GLY A 1 547 ? 33.215 -16.913 -36.061 1.00 45.88 547 GLY A C 1
ATOM 4263 O O . GLY A 1 547 ? 33.100 -17.974 -36.666 1.00 45.88 547 GLY A O 1
ATOM 4264 N N . ARG A 1 548 ? 32.335 -15.922 -36.274 1.00 49.16 548 ARG A N 1
ATOM 4265 C CA . ARG A 1 548 ? 31.253 -16.068 -37.278 1.00 49.16 548 ARG A CA 1
ATOM 4266 C C . ARG A 1 548 ? 31.724 -15.735 -38.702 1.00 49.16 548 ARG A C 1
ATOM 4268 O O . ARG A 1 548 ? 32.274 -14.661 -38.954 1.00 49.16 548 ARG A O 1
ATOM 4275 N N . THR A 1 549 ? 31.458 -16.634 -39.652 1.00 49.12 549 THR A N 1
ATOM 4276 C CA . THR A 1 549 ? 31.576 -16.389 -41.098 1.00 49.12 549 THR A CA 1
ATOM 4277 C C . THR A 1 549 ? 30.663 -15.218 -41.464 1.00 49.12 549 THR A C 1
ATOM 4279 O O . THR A 1 549 ? 29.444 -15.314 -41.343 1.00 49.12 549 THR A O 1
ATOM 4282 N N . LYS A 1 550 ? 31.244 -14.079 -41.853 1.00 54.09 550 LYS A N 1
ATOM 4283 C CA . LYS A 1 550 ? 30.489 -12.852 -42.145 1.00 54.09 550 LYS A CA 1
ATOM 4284 C C . LYS A 1 550 ? 29.561 -13.066 -43.345 1.00 54.09 550 LYS A C 1
ATOM 4286 O O . LYS A 1 550 ? 30.044 -13.166 -44.470 1.00 54.09 550 LYS A O 1
ATOM 4291 N N . ILE A 1 551 ? 28.247 -13.066 -43.109 1.00 63.69 551 ILE A N 1
ATOM 4292 C CA . ILE A 1 551 ? 27.246 -12.829 -44.158 1.00 63.69 551 ILE A CA 1
ATOM 4293 C C . ILE A 1 551 ? 27.532 -11.445 -44.753 1.00 63.69 551 ILE A C 1
ATOM 4295 O O . ILE A 1 551 ? 27.733 -10.467 -44.023 1.00 63.69 551 ILE A O 1
ATOM 4299 N N . GLY A 1 552 ? 27.611 -11.352 -46.079 1.00 67.38 552 GLY A N 1
ATOM 4300 C CA . GLY A 1 552 ? 27.870 -10.099 -46.764 1.00 67.38 552 GLY A CA 1
ATOM 4301 C C . GLY A 1 552 ? 26.746 -9.102 -46.499 1.00 67.38 552 GLY A C 1
ATOM 4302 O O . GLY A 1 552 ? 25.565 -9.428 -46.537 1.00 67.38 552 GLY A O 1
ATOM 4303 N N . ARG A 1 553 ? 27.096 -7.833 -46.272 1.00 73.50 553 ARG A N 1
ATOM 4304 C CA . ARG A 1 553 ? 26.153 -6.747 -45.936 1.00 73.50 553 ARG A CA 1
ATOM 4305 C C . ARG A 1 553 ? 24.955 -6.617 -46.907 1.00 73.50 553 ARG A C 1
ATOM 4307 O O . ARG A 1 553 ? 23.915 -6.072 -46.541 1.00 73.50 553 ARG A O 1
ATOM 4314 N N . ASN A 1 554 ? 25.091 -7.083 -48.150 1.00 79.75 554 ASN A N 1
ATOM 4315 C CA . ASN A 1 554 ? 24.041 -7.044 -49.172 1.00 79.75 554 ASN A CA 1
ATOM 4316 C C . ASN A 1 554 ? 23.433 -8.420 -49.506 1.00 79.75 554 ASN A C 1
ATOM 4318 O O . ASN A 1 554 ? 22.581 -8.466 -50.393 1.00 79.75 554 ASN A O 1
ATOM 4322 N N . ASP A 1 555 ? 23.846 -9.496 -48.835 1.00 78.88 555 ASP A N 1
ATOM 4323 C CA . ASP A 1 555 ? 23.319 -10.841 -49.073 1.00 78.88 555 ASP A CA 1
ATOM 4324 C C . ASP A 1 555 ? 21.875 -10.963 -48.548 1.00 78.88 555 ASP A C 1
ATOM 4326 O O . ASP A 1 555 ? 21.465 -10.172 -47.683 1.00 78.88 555 ASP A O 1
ATOM 4330 N N . PRO A 1 556 ? 21.075 -11.911 -49.074 1.00 73.00 556 PRO A N 1
ATOM 4331 C CA . PRO A 1 556 ? 19.756 -12.220 -48.533 1.00 73.00 556 PRO A CA 1
ATOM 4332 C C . PRO A 1 556 ? 19.848 -12.575 -47.048 1.00 73.00 556 PRO A C 1
ATOM 4334 O O . PRO A 1 556 ? 20.708 -13.354 -46.637 1.00 73.00 556 PRO A O 1
ATOM 4337 N N . CYS A 1 557 ? 18.972 -11.984 -46.238 1.00 66.94 557 CYS A N 1
ATOM 4338 C CA . CYS A 1 557 ? 18.956 -12.237 -44.805 1.00 66.94 557 CYS A CA 1
ATOM 4339 C C . CYS A 1 557 ? 18.572 -13.695 -44.497 1.00 66.94 557 CYS A C 1
ATOM 4341 O O . CYS A 1 557 ? 17.660 -14.248 -45.112 1.00 66.94 557 CYS A O 1
ATOM 4343 N N . TRP A 1 558 ? 19.239 -14.294 -43.507 1.00 60.88 558 TRP A N 1
ATOM 4344 C CA . TRP A 1 558 ? 19.058 -15.696 -43.110 1.00 60.88 558 TRP A CA 1
ATOM 4345 C C . TRP A 1 558 ? 17.669 -16.003 -42.522 1.00 60.88 558 TRP A C 1
ATOM 4347 O O . TRP A 1 558 ? 17.249 -17.152 -42.544 1.00 60.88 558 TRP A O 1
ATOM 4357 N N . CYS A 1 559 ? 16.930 -14.987 -42.064 1.00 53.97 559 CYS A N 1
ATOM 4358 C CA . CYS A 1 559 ? 15.573 -15.114 -41.515 1.00 53.97 559 CYS A CA 1
ATOM 4359 C C . CYS A 1 559 ? 14.480 -15.414 -42.564 1.00 53.97 559 CYS A C 1
ATOM 4361 O O . CYS A 1 559 ? 13.301 -15.446 -42.233 1.00 53.97 559 CYS A O 1
ATOM 4363 N N . GLY A 1 560 ? 14.834 -15.552 -43.847 1.00 54.81 560 GLY A N 1
ATOM 4364 C CA . GLY A 1 560 ? 13.870 -15.860 -44.910 1.00 54.81 560 GLY A CA 1
ATOM 4365 C C . GLY A 1 560 ? 13.012 -14.678 -45.382 1.00 54.81 560 GLY A C 1
ATOM 4366 O O . GLY A 1 560 ? 12.192 -14.851 -46.277 1.00 54.81 560 GLY A O 1
ATOM 4367 N N . SER A 1 561 ? 13.233 -13.458 -44.872 1.00 68.00 561 SER A N 1
ATOM 4368 C CA . SER A 1 561 ? 12.452 -12.257 -45.235 1.00 68.00 561 SER A CA 1
ATOM 4369 C C . SER A 1 561 ? 12.664 -11.748 -46.669 1.00 68.00 561 SER A C 1
ATOM 4371 O O . SER A 1 561 ? 11.971 -10.834 -47.115 1.00 68.00 561 SER A O 1
ATOM 4373 N N . GLY A 1 562 ? 13.675 -12.257 -47.382 1.00 68.44 562 GLY A N 1
ATOM 4374 C CA . GLY A 1 562 ? 14.062 -11.793 -48.721 1.00 68.44 562 GLY A CA 1
ATOM 4375 C C . GLY A 1 562 ? 14.708 -10.396 -48.770 1.00 68.44 562 GLY A C 1
ATOM 4376 O O . GLY A 1 562 ? 15.140 -9.963 -49.840 1.00 68.44 562 GLY A O 1
ATOM 4377 N N . ARG A 1 563 ? 14.821 -9.682 -47.638 1.00 75.62 563 ARG A N 1
ATOM 4378 C CA . ARG A 1 563 ? 15.476 -8.362 -47.545 1.00 75.62 563 ARG A CA 1
ATOM 4379 C C . ARG A 1 563 ? 17.005 -8.499 -47.480 1.00 75.62 563 ARG A C 1
ATOM 4381 O O . ARG A 1 563 ? 17.534 -9.524 -47.049 1.00 75.62 563 ARG A O 1
ATOM 4388 N N . LYS A 1 564 ? 17.733 -7.443 -47.880 1.00 74.81 564 LYS A N 1
ATOM 4389 C CA . LYS A 1 564 ? 19.202 -7.372 -47.723 1.00 74.81 564 LYS A CA 1
ATOM 4390 C C . LYS A 1 564 ? 19.559 -7.391 -46.239 1.00 74.81 564 LYS A C 1
ATOM 4392 O O . LYS A 1 564 ? 18.944 -6.663 -45.465 1.00 74.81 564 LYS A O 1
ATOM 4397 N N . PHE A 1 565 ? 20.597 -8.134 -45.863 1.00 72.00 565 PHE A N 1
ATOM 4398 C CA . PHE A 1 565 ? 21.036 -8.301 -44.475 1.00 72.00 565 PHE A CA 1
ATOM 4399 C C . PHE A 1 565 ? 21.207 -6.970 -43.710 1.00 72.00 565 PHE A C 1
ATOM 4401 O O . PHE A 1 565 ? 20.726 -6.842 -42.587 1.00 72.00 565 PHE A O 1
ATOM 4408 N N . LYS A 1 566 ? 21.751 -5.926 -44.355 1.00 70.56 566 LYS A N 1
ATOM 4409 C CA . LYS A 1 566 ? 21.859 -4.560 -43.791 1.00 70.56 566 LYS A CA 1
ATOM 4410 C C . LYS A 1 566 ? 20.560 -3.840 -43.439 1.00 70.56 566 LYS A C 1
ATOM 4412 O O . LYS A 1 566 ? 20.603 -2.848 -42.728 1.00 70.56 566 LYS A O 1
ATOM 4417 N N . GLN A 1 567 ? 19.448 -4.263 -44.025 1.00 70.00 567 GLN A N 1
ATOM 4418 C CA . GLN A 1 567 ? 18.114 -3.685 -43.838 1.00 70.00 567 GLN A CA 1
ATOM 4419 C C . GLN A 1 567 ? 17.216 -4.604 -43.000 1.00 70.00 567 GLN A C 1
ATOM 4421 O O . GLN A 1 567 ? 16.013 -4.378 -42.932 1.00 70.00 567 GLN A O 1
ATOM 4426 N N . CYS A 1 568 ? 17.782 -5.674 -42.435 1.00 70.00 568 CYS A N 1
ATOM 4427 C CA . CYS A 1 568 ? 17.048 -6.662 -41.661 1.00 70.00 568 CYS A CA 1
ATOM 4428 C C . CYS A 1 568 ? 17.775 -6.917 -40.332 1.00 70.00 568 CYS A C 1
ATOM 4430 O O . CYS A 1 568 ? 17.529 -6.206 -39.373 1.00 70.00 568 CYS A O 1
ATOM 4432 N N . HIS A 1 569 ? 18.736 -7.844 -40.288 1.00 58.47 569 HIS A N 1
ATOM 4433 C CA . HIS A 1 569 ? 19.343 -8.319 -39.037 1.00 58.47 569 HIS A CA 1
ATOM 4434 C C . HIS A 1 569 ? 20.806 -7.888 -38.841 1.00 58.47 569 HIS A C 1
ATOM 4436 O O . HIS A 1 569 ? 21.521 -8.507 -38.062 1.00 58.47 569 HIS A O 1
ATOM 4442 N N . GLN A 1 570 ? 21.310 -6.860 -39.536 1.00 60.22 570 GLN A N 1
ATOM 4443 C CA . GLN A 1 570 ? 22.717 -6.455 -39.372 1.00 60.22 570 GLN A CA 1
ATOM 4444 C C . GLN A 1 570 ? 23.040 -5.986 -37.940 1.00 60.22 570 GLN A C 1
ATOM 4446 O O . GLN A 1 570 ? 24.134 -6.282 -37.473 1.00 60.22 570 GLN A O 1
ATOM 4451 N N . ALA A 1 571 ? 22.109 -5.317 -37.250 1.00 51.59 571 ALA A N 1
ATOM 4452 C CA . ALA A 1 571 ? 22.258 -4.964 -35.833 1.00 51.59 571 ALA A CA 1
ATOM 4453 C C . ALA A 1 571 ? 22.102 -6.196 -34.915 1.00 51.59 571 ALA A C 1
ATOM 4455 O O . ALA A 1 571 ? 22.940 -6.428 -34.052 1.00 51.59 571 ALA A O 1
ATOM 4456 N N . VAL A 1 572 ? 21.112 -7.058 -35.187 1.00 49.34 572 VAL A N 1
ATOM 4457 C CA . VAL A 1 572 ? 20.860 -8.315 -34.445 1.00 49.34 572 VAL A CA 1
ATOM 4458 C C . VAL A 1 572 ? 22.020 -9.320 -34.577 1.00 49.34 572 VAL A C 1
ATOM 4460 O O . VAL A 1 572 ? 22.307 -10.083 -33.665 1.00 49.34 572 VAL A O 1
ATOM 4463 N N . SER A 1 573 ? 22.760 -9.306 -35.690 1.00 49.78 573 SER A N 1
ATOM 4464 C CA . SER A 1 573 ? 23.895 -10.208 -35.928 1.00 49.78 573 SER A CA 1
ATOM 4465 C C . SER A 1 573 ? 25.151 -9.893 -35.106 1.00 49.78 573 SER A C 1
ATOM 4467 O O . SER A 1 573 ? 26.088 -10.703 -35.133 1.00 49.78 573 SER A O 1
ATOM 4469 N N . GLU A 1 574 ? 25.212 -8.746 -34.427 1.00 60.38 574 GLU A N 1
ATOM 4470 C CA . GLU A 1 574 ? 26.280 -8.454 -33.463 1.00 60.38 574 GLU A CA 1
ATOM 4471 C C . GLU A 1 574 ? 26.019 -9.109 -32.098 1.00 60.38 574 GLU A C 1
ATOM 4473 O O . GLU A 1 574 ? 26.973 -9.324 -31.348 1.00 60.38 574 GLU A O 1
ATOM 4478 N N . LEU A 1 575 ? 24.772 -9.507 -31.811 1.00 70.44 575 LEU A N 1
ATOM 4479 C CA . LEU A 1 575 ? 24.409 -10.169 -30.563 1.00 70.44 575 LEU A CA 1
ATOM 4480 C C . LEU A 1 575 ? 24.795 -11.663 -30.575 1.00 70.44 575 LEU A C 1
ATOM 4482 O O . LEU A 1 575 ? 24.738 -12.342 -31.618 1.00 70.44 575 LEU A O 1
ATOM 4486 N N . PRO A 1 576 ? 25.202 -12.216 -29.417 1.00 80.31 576 PRO A N 1
ATOM 4487 C CA . PRO A 1 576 ? 25.344 -13.658 -29.246 1.00 80.31 576 PRO A CA 1
ATOM 4488 C C . PRO A 1 576 ? 24.044 -14.416 -29.540 1.00 80.31 576 PRO A C 1
ATOM 4490 O O . PRO A 1 576 ? 22.962 -13.837 -29.637 1.00 80.31 576 PRO A O 1
ATOM 4493 N N . ALA A 1 577 ? 24.144 -15.734 -29.725 1.00 85.75 577 ALA A N 1
ATOM 4494 C CA . ALA A 1 577 ? 22.954 -16.557 -29.937 1.00 85.75 577 ALA A CA 1
ATOM 4495 C C . ALA A 1 577 ? 22.002 -16.459 -28.728 1.00 85.75 577 ALA A C 1
ATOM 4497 O O . ALA A 1 577 ? 22.463 -16.232 -27.611 1.00 85.75 577 ALA A O 1
ATOM 4498 N N . LEU A 1 578 ? 20.692 -16.646 -28.942 1.00 88.38 578 LEU A N 1
ATOM 4499 C CA . LEU A 1 578 ? 19.683 -16.599 -27.869 1.00 88.38 578 LEU A CA 1
ATOM 4500 C C . LEU A 1 578 ? 20.060 -17.438 -26.629 1.00 88.38 578 LEU A C 1
ATOM 4502 O O . LEU A 1 578 ? 20.024 -16.876 -25.536 1.00 88.38 578 LEU A O 1
ATOM 4506 N N . PRO A 1 579 ? 20.567 -18.687 -26.756 1.00 90.38 579 PRO A N 1
ATOM 4507 C CA . PRO A 1 579 ? 20.988 -19.483 -25.599 1.00 90.38 579 PRO A CA 1
ATOM 4508 C C . PRO A 1 579 ? 22.065 -18.843 -24.715 1.00 90.38 579 PRO A C 1
ATOM 4510 O O . PRO A 1 579 ? 22.222 -19.239 -23.565 1.00 90.38 579 PRO A O 1
ATOM 4513 N N . ASP A 1 580 ? 22.851 -17.906 -25.253 1.00 89.19 580 ASP A N 1
ATOM 4514 C CA . ASP A 1 580 ? 23.897 -17.194 -24.516 1.00 89.19 580 ASP A CA 1
ATOM 4515 C C . ASP A 1 580 ? 23.380 -15.879 -23.895 1.00 89.19 580 ASP A C 1
ATOM 4517 O O . ASP A 1 580 ? 24.106 -15.256 -23.126 1.00 89.19 580 ASP A O 1
ATOM 4521 N N . ARG A 1 581 ? 22.148 -15.455 -24.217 1.00 90.81 581 ARG A N 1
ATOM 4522 C CA . ARG A 1 581 ? 21.499 -14.221 -23.732 1.00 90.81 581 ARG A CA 1
ATOM 4523 C C . ARG A 1 581 ? 20.415 -14.456 -22.676 1.00 90.81 581 ARG A C 1
ATOM 4525 O O . ARG A 1 581 ? 19.953 -13.487 -22.090 1.00 90.81 581 ARG A O 1
ATOM 4532 N N . ILE A 1 582 ? 20.049 -15.707 -22.385 1.00 92.06 582 ILE A N 1
ATOM 4533 C CA . ILE A 1 582 ? 18.958 -16.050 -21.450 1.00 92.06 582 ILE A CA 1
ATOM 4534 C C . ILE A 1 582 ? 19.122 -15.375 -20.086 1.00 92.06 582 ILE A C 1
ATOM 4536 O O . ILE A 1 582 ? 18.200 -14.715 -19.626 1.00 92.06 582 ILE A O 1
ATOM 4540 N N . ALA A 1 583 ? 20.313 -15.441 -19.485 1.00 90.12 583 ALA A N 1
ATOM 4541 C CA . ALA A 1 583 ? 20.577 -14.791 -18.199 1.00 90.12 583 ALA A CA 1
ATOM 4542 C C . ALA A 1 583 ? 20.393 -13.262 -18.249 1.00 90.12 583 ALA A C 1
ATOM 4544 O O . ALA A 1 583 ? 19.955 -12.662 -17.272 1.00 90.12 583 ALA A O 1
ATOM 4545 N N . TRP A 1 584 ? 20.694 -12.629 -19.389 1.00 93.81 584 TRP A N 1
ATOM 4546 C CA . TRP A 1 584 ? 20.448 -11.201 -19.576 1.00 93.81 584 TRP A CA 1
ATOM 4547 C C . TRP A 1 584 ? 18.947 -10.919 -19.694 1.00 93.81 584 TRP A C 1
ATOM 4549 O O . TRP A 1 584 ? 18.460 -10.020 -19.022 1.00 93.81 584 TRP A O 1
ATOM 4559 N N . LEU A 1 585 ? 18.200 -11.714 -20.466 1.00 95.00 585 LEU A N 1
ATOM 4560 C CA . LEU A 1 585 ? 16.744 -11.580 -20.566 1.00 95.00 585 LEU A CA 1
ATOM 4561 C C . LEU A 1 585 ? 16.048 -11.772 -19.207 1.00 95.00 585 LEU A C 1
ATOM 4563 O O . LEU A 1 585 ? 15.209 -10.955 -18.847 1.00 95.00 585 LEU A O 1
ATOM 4567 N N . CYS A 1 586 ? 16.454 -12.769 -18.411 1.00 93.44 586 CYS A N 1
ATOM 4568 C CA . CYS A 1 586 ? 15.967 -12.926 -17.037 1.00 93.44 586 CYS A CA 1
ATOM 4569 C C . CYS A 1 586 ? 16.297 -11.695 -16.184 1.00 93.44 586 CYS A C 1
ATOM 4571 O O . CYS A 1 586 ? 15.420 -11.182 -15.500 1.00 93.44 586 CYS A O 1
ATOM 4573 N N . ARG A 1 587 ? 17.530 -11.169 -16.272 1.00 92.81 587 ARG A N 1
ATOM 4574 C CA . ARG A 1 587 ? 17.909 -9.967 -15.518 1.00 92.81 587 ARG A CA 1
ATOM 4575 C C . ARG A 1 587 ? 17.107 -8.732 -15.929 1.00 92.81 587 ARG A C 1
ATOM 4577 O O . ARG A 1 587 ? 16.889 -7.892 -15.073 1.00 92.81 587 ARG A O 1
ATOM 4584 N N . LYS A 1 588 ? 16.668 -8.599 -17.187 1.00 94.94 588 LYS A N 1
ATOM 4585 C CA . LYS A 1 588 ? 15.771 -7.499 -17.604 1.00 94.94 588 LYS A CA 1
ATOM 4586 C C . LYS A 1 588 ? 14.458 -7.540 -16.830 1.00 94.94 588 LYS A C 1
ATOM 4588 O O . LYS A 1 588 ? 14.067 -6.528 -16.267 1.00 94.94 588 LYS A O 1
ATOM 4593 N N . ALA A 1 589 ? 13.841 -8.718 -16.746 1.00 94.50 589 ALA A N 1
ATOM 4594 C CA . ALA A 1 589 ? 12.590 -8.898 -16.019 1.00 94.50 589 ALA A CA 1
ATOM 4595 C C . ALA A 1 589 ? 12.760 -8.684 -14.505 1.00 94.50 589 ALA A C 1
ATOM 4597 O O . ALA A 1 589 ? 11.969 -7.970 -13.900 1.00 94.50 589 ALA A O 1
ATOM 4598 N N . THR A 1 590 ? 13.820 -9.225 -13.888 1.00 91.12 590 THR A N 1
ATOM 4599 C CA . THR A 1 590 ? 14.048 -9.015 -12.446 1.00 91.12 590 THR A CA 1
ATOM 4600 C C . THR A 1 590 ? 14.451 -7.576 -12.121 1.00 91.12 590 THR A C 1
ATOM 4602 O O . THR A 1 590 ? 14.048 -7.056 -11.094 1.00 91.12 590 THR A O 1
ATOM 4605 N N . LEU A 1 591 ? 15.243 -6.916 -12.977 1.00 87.81 591 LEU A N 1
ATOM 4606 C CA . LEU A 1 591 ? 15.619 -5.511 -12.784 1.00 87.81 591 LEU A CA 1
ATOM 4607 C C . LEU A 1 591 ? 14.398 -4.593 -12.926 1.00 87.81 591 LEU A C 1
ATOM 4609 O O . LEU A 1 591 ? 14.287 -3.628 -12.188 1.00 87.81 591 LEU A O 1
ATOM 4613 N N . TRP A 1 592 ? 13.465 -4.903 -13.832 1.00 90.12 592 TRP A N 1
ATOM 4614 C CA . TRP A 1 592 ? 12.189 -4.188 -13.912 1.00 90.12 592 TRP A CA 1
ATOM 4615 C C . TRP A 1 592 ? 11.415 -4.274 -12.584 1.00 90.12 592 TRP A C 1
ATOM 4617 O O . TRP A 1 592 ? 11.019 -3.229 -12.073 1.00 90.12 592 TRP A O 1
ATOM 4627 N N . LEU A 1 593 ? 11.330 -5.461 -11.959 1.00 87.56 593 LEU A N 1
ATOM 4628 C CA . LEU A 1 593 ? 10.736 -5.619 -10.620 1.00 87.56 593 LEU A CA 1
ATOM 4629 C C . LEU A 1 593 ? 11.457 -4.810 -9.535 1.00 87.56 593 LEU A C 1
ATOM 4631 O O . LEU A 1 593 ? 10.805 -4.165 -8.723 1.00 87.56 593 LEU A O 1
ATOM 4635 N N . GLU A 1 594 ? 12.795 -4.809 -9.534 1.00 82.00 594 GLU A N 1
ATOM 4636 C CA . GLU A 1 594 ? 13.608 -4.042 -8.571 1.00 82.00 594 GLU A CA 1
ATOM 4637 C C . GLU A 1 594 ? 13.321 -2.525 -8.616 1.00 82.00 594 GLU A C 1
ATOM 4639 O O . GLU A 1 594 ? 13.590 -1.822 -7.643 1.00 82.00 594 GLU A O 1
ATOM 4644 N N . HIS A 1 595 ? 12.771 -2.023 -9.727 1.00 75.81 595 HIS A N 1
ATOM 4645 C CA . HIS A 1 595 ? 12.450 -0.610 -9.944 1.00 75.81 595 HIS A CA 1
ATOM 4646 C C . HIS A 1 595 ? 10.953 -0.309 -10.005 1.00 75.81 595 HIS A C 1
ATOM 4648 O O . HIS A 1 595 ? 10.572 0.831 -10.276 1.00 75.81 595 HIS A O 1
ATOM 4654 N N . THR A 1 596 ? 10.109 -1.311 -9.763 1.00 74.06 596 THR A N 1
ATOM 4655 C CA . THR A 1 596 ? 8.674 -1.086 -9.593 1.00 74.06 596 THR A CA 1
ATOM 4656 C C . THR A 1 596 ? 8.409 -0.645 -8.148 1.00 74.06 596 THR A C 1
ATOM 4658 O O . THR A 1 596 ? 9.147 -1.005 -7.226 1.00 74.06 596 THR A O 1
ATOM 4661 N N . ILE A 1 597 ? 7.385 0.177 -7.950 1.00 65.44 597 ILE A N 1
ATOM 4662 C CA . ILE A 1 597 ? 6.928 0.648 -6.636 1.00 65.44 597 ILE A CA 1
ATOM 4663 C C . ILE A 1 597 ? 5.535 0.036 -6.324 1.00 65.44 597 ILE A C 1
ATOM 4665 O O . ILE A 1 597 ? 5.157 -0.926 -6.999 1.00 65.44 597 ILE A O 1
ATOM 4669 N N . GLY A 1 598 ? 4.870 0.476 -5.243 1.00 67.62 598 GLY A N 1
ATOM 4670 C CA . GLY A 1 598 ? 3.438 0.222 -4.969 1.00 67.62 598 GLY A CA 1
ATOM 4671 C C . GLY A 1 598 ? 3.018 -1.245 -4.960 1.00 67.62 598 GLY A C 1
ATOM 4672 O O . GLY A 1 598 ? 3.728 -2.060 -4.378 1.00 67.62 598 GLY A O 1
ATOM 4673 N N . GLU A 1 599 ? 1.892 -1.601 -5.591 1.00 69.81 599 GLU A N 1
ATOM 4674 C CA . GLU A 1 599 ? 1.286 -2.951 -5.506 1.00 69.81 599 GLU A CA 1
ATOM 4675 C C . GLU A 1 599 ? 2.256 -4.069 -5.929 1.00 69.81 599 GLU A C 1
ATOM 4677 O O . GLU A 1 599 ? 2.296 -5.150 -5.340 1.00 69.81 599 GLU A O 1
ATOM 4682 N N . THR A 1 600 ? 3.101 -3.810 -6.933 1.00 79.00 600 THR A N 1
ATOM 4683 C CA . THR A 1 600 ? 4.121 -4.784 -7.356 1.00 79.00 600 THR A CA 1
ATOM 4684 C C . THR A 1 600 ? 5.178 -4.984 -6.269 1.00 79.00 600 THR A C 1
ATOM 4686 O O . THR A 1 600 ? 5.636 -6.105 -6.028 1.00 79.00 600 THR A O 1
ATOM 4689 N N . ARG A 1 601 ? 5.578 -3.898 -5.601 1.00 81.44 601 ARG A N 1
ATOM 4690 C CA . ARG A 1 601 ? 6.523 -3.940 -4.485 1.00 81.44 601 ARG A CA 1
ATOM 4691 C C . ARG A 1 601 ? 5.904 -4.589 -3.248 1.00 81.44 601 ARG A C 1
ATOM 4693 O O . ARG A 1 601 ? 6.619 -5.314 -2.558 1.00 81.44 601 ARG A O 1
ATOM 4700 N N . GLU A 1 602 ? 4.622 -4.353 -2.987 1.00 81.12 602 GLU A N 1
ATOM 4701 C CA . GLU A 1 602 ? 3.857 -4.998 -1.913 1.00 81.12 602 GLU A CA 1
ATOM 4702 C C . GLU A 1 602 ? 3.859 -6.512 -2.106 1.00 81.12 602 GLU A C 1
ATOM 4704 O O . GLU A 1 602 ? 4.381 -7.215 -1.247 1.00 81.12 602 GLU A O 1
ATOM 4709 N N . LEU A 1 603 ? 3.485 -7.009 -3.293 1.00 86.31 603 LEU A N 1
ATOM 4710 C CA . LEU A 1 603 ? 3.543 -8.444 -3.586 1.00 86.31 603 LEU A CA 1
ATOM 4711 C C . LEU A 1 603 ? 4.947 -9.028 -3.360 1.00 86.31 603 LEU A C 1
ATOM 4713 O O . LEU A 1 603 ? 5.097 -10.062 -2.718 1.00 86.31 603 LEU A O 1
ATOM 4717 N N . VAL A 1 604 ? 6.007 -8.391 -3.869 1.00 88.81 604 VAL A N 1
ATOM 4718 C CA . VAL A 1 604 ? 7.385 -8.877 -3.646 1.00 88.81 604 VAL A CA 1
ATOM 4719 C C . VAL A 1 604 ? 7.757 -8.869 -2.156 1.00 88.81 604 VAL A C 1
ATOM 4721 O O . VAL A 1 604 ? 8.504 -9.743 -1.711 1.00 88.81 604 VAL A O 1
ATOM 4724 N N . THR A 1 605 ? 7.242 -7.906 -1.392 1.00 87.50 605 THR A N 1
ATOM 4725 C CA . THR A 1 605 ? 7.445 -7.814 0.059 1.00 87.50 605 THR A CA 1
ATOM 4726 C C . THR A 1 605 ? 6.731 -8.953 0.779 1.00 87.50 605 THR A C 1
ATOM 4728 O O . THR A 1 605 ? 7.378 -9.647 1.560 1.00 87.50 605 THR A O 1
ATOM 4731 N N . ASP A 1 606 ? 5.474 -9.234 0.443 1.00 88.81 606 ASP A N 1
ATOM 4732 C CA . ASP A 1 606 ? 4.705 -10.348 1.010 1.00 88.81 606 ASP A CA 1
ATOM 4733 C C . ASP A 1 606 ? 5.364 -11.695 0.696 1.00 88.81 606 ASP A C 1
ATOM 4735 O O . ASP A 1 606 ? 5.541 -12.543 1.569 1.00 88.81 606 ASP A O 1
ATOM 4739 N N . LEU A 1 607 ? 5.857 -11.872 -0.534 1.00 92.69 607 LEU A N 1
ATOM 4740 C CA . LEU A 1 607 ? 6.621 -13.063 -0.910 1.00 92.69 607 LEU A CA 1
ATOM 4741 C C . LEU A 1 607 ? 7.927 -13.196 -0.119 1.00 92.69 607 LEU A C 1
ATOM 4743 O O . LEU A 1 607 ? 8.359 -14.314 0.178 1.00 92.69 607 LEU A O 1
ATOM 4747 N N . ALA A 1 608 ? 8.574 -12.076 0.212 1.00 90.19 608 ALA A N 1
ATOM 4748 C CA . ALA A 1 608 ? 9.774 -12.076 1.037 1.00 90.19 608 ALA A CA 1
ATOM 4749 C C . ALA A 1 608 ? 9.441 -12.410 2.496 1.00 90.19 608 ALA A C 1
ATOM 4751 O O . ALA A 1 608 ? 10.183 -13.182 3.100 1.00 90.19 608 ALA A O 1
ATOM 4752 N N . ILE A 1 609 ? 8.327 -11.903 3.034 1.00 86.31 609 ILE A N 1
ATOM 4753 C CA . ILE A 1 609 ? 7.807 -12.257 4.364 1.00 86.31 609 ILE A CA 1
ATOM 4754 C C . ILE A 1 609 ? 7.513 -13.757 4.420 1.00 86.31 609 ILE A C 1
ATOM 4756 O O . ILE A 1 609 ? 8.084 -14.446 5.267 1.00 86.31 609 ILE A O 1
ATOM 4760 N N . ALA A 1 610 ? 6.753 -14.290 3.460 1.00 89.88 610 ALA A N 1
ATOM 4761 C CA . ALA A 1 610 ? 6.433 -15.712 3.387 1.00 89.88 610 ALA A CA 1
ATOM 4762 C C . ALA A 1 610 ? 7.697 -16.584 3.314 1.00 89.88 610 ALA A C 1
ATOM 4764 O O . ALA A 1 610 ? 7.825 -17.590 4.016 1.00 89.88 610 ALA A O 1
ATOM 4765 N N . TRP A 1 611 ? 8.694 -16.173 2.520 1.00 90.88 611 TRP A N 1
ATOM 4766 C CA . TRP A 1 611 ? 9.990 -16.855 2.457 1.00 90.88 611 TRP A CA 1
ATOM 4767 C C . TRP A 1 611 ? 10.767 -16.763 3.780 1.00 90.88 611 TRP A C 1
ATOM 4769 O O . TRP A 1 611 ? 11.358 -17.746 4.230 1.00 90.88 611 TRP A O 1
ATOM 4779 N N . VAL A 1 612 ? 10.789 -15.597 4.429 1.00 85.94 612 VAL A N 1
ATOM 4780 C CA . VAL A 1 612 ? 11.502 -15.396 5.700 1.00 85.94 612 VAL A CA 1
ATOM 4781 C C . VAL A 1 612 ? 10.854 -16.194 6.826 1.00 85.94 612 VAL A C 1
ATOM 4783 O O . VAL A 1 612 ? 11.587 -16.798 7.611 1.00 85.94 612 VAL A O 1
ATOM 4786 N N . ALA A 1 613 ? 9.524 -16.232 6.891 1.00 82.81 613 ALA A N 1
ATOM 4787 C CA . ALA A 1 613 ? 8.759 -16.983 7.879 1.00 82.81 613 ALA A CA 1
ATOM 4788 C C . ALA A 1 613 ? 8.785 -18.494 7.602 1.00 82.81 613 ALA A C 1
ATOM 4790 O O . ALA A 1 613 ? 8.885 -19.298 8.533 1.00 82.81 613 ALA A O 1
ATOM 4791 N N . GLY A 1 614 ? 8.800 -18.885 6.325 1.00 85.56 614 GLY A N 1
ATOM 4792 C CA . GLY A 1 614 ? 8.564 -20.262 5.898 1.00 85.56 614 GLY A CA 1
ATOM 4793 C C . GLY A 1 614 ? 7.092 -20.664 6.029 1.00 85.56 614 GLY A C 1
ATOM 4794 O O . GLY A 1 614 ? 6.810 -21.839 6.261 1.00 85.56 614 GLY A O 1
ATOM 4795 N N . ASP A 1 615 ? 6.191 -19.685 5.934 1.00 83.69 615 ASP A N 1
ATOM 4796 C CA . ASP A 1 615 ? 4.746 -19.807 6.125 1.00 83.69 615 ASP A CA 1
ATOM 4797 C C . ASP A 1 615 ? 4.035 -18.844 5.163 1.00 83.69 615 ASP A C 1
ATOM 4799 O O . ASP A 1 615 ? 4.459 -17.699 5.027 1.00 83.69 615 ASP A O 1
ATOM 4803 N N . ALA A 1 616 ? 3.015 -19.323 4.453 1.00 85.56 616 ALA A N 1
ATOM 4804 C CA . ALA A 1 616 ? 2.302 -18.547 3.441 1.00 85.56 616 ALA A CA 1
ATOM 4805 C C . ALA A 1 616 ? 1.269 -17.588 4.053 1.00 85.56 616 ALA A C 1
ATOM 4807 O O . ALA A 1 616 ? 0.888 -16.623 3.397 1.00 85.56 616 ALA A O 1
ATOM 4808 N N . GLU A 1 617 ? 0.840 -17.842 5.293 1.00 82.06 617 GLU A N 1
ATOM 4809 C CA . GLU A 1 617 ? -0.129 -17.010 6.019 1.00 82.06 617 GLU A CA 1
ATOM 4810 C C . GLU A 1 617 ? 0.546 -15.945 6.902 1.00 82.06 617 GLU A C 1
ATOM 4812 O O . GLU A 1 617 ? -0.149 -15.189 7.576 1.00 82.06 617 GLU A O 1
ATOM 4817 N N . ALA A 1 618 ? 1.884 -15.883 6.912 1.00 71.56 618 ALA A N 1
ATOM 4818 C CA . ALA A 1 618 ? 2.630 -14.954 7.754 1.00 71.56 618 ALA A CA 1
ATOM 4819 C C . ALA A 1 618 ? 2.500 -13.501 7.286 1.00 71.56 618 ALA A C 1
ATOM 4821 O O . ALA A 1 618 ? 2.583 -13.211 6.090 1.00 71.56 618 ALA A O 1
ATOM 4822 N N . ASP A 1 619 ? 2.400 -12.587 8.247 1.00 75.69 619 ASP A N 1
ATOM 4823 C CA . ASP A 1 619 ? 2.375 -11.149 8.008 1.00 75.69 619 ASP A CA 1
ATOM 4824 C C . ASP A 1 619 ? 3.661 -10.451 8.489 1.00 75.69 619 ASP A C 1
ATOM 4826 O O . ASP A 1 619 ? 4.646 -11.074 8.908 1.00 75.69 619 ASP A O 1
ATOM 4830 N N . ALA A 1 620 ? 3.694 -9.121 8.381 1.00 67.44 620 ALA A N 1
ATOM 4831 C CA . ALA A 1 620 ? 4.845 -8.344 8.817 1.00 67.44 620 ALA A CA 1
ATOM 4832 C C . ALA A 1 620 ? 5.140 -8.545 10.316 1.00 67.44 620 ALA A C 1
ATOM 4834 O O . ALA A 1 620 ? 6.305 -8.651 10.694 1.00 67.44 620 ALA A O 1
ATOM 4835 N N . TYR A 1 621 ? 4.128 -8.646 11.177 1.00 65.38 621 TYR A N 1
ATOM 4836 C CA . TYR A 1 621 ? 4.323 -8.798 12.618 1.00 65.38 621 TYR A CA 1
ATOM 4837 C C . TYR A 1 621 ? 5.020 -10.115 12.975 1.00 65.38 621 TYR A C 1
ATOM 4839 O O . TYR A 1 621 ? 5.864 -10.123 13.873 1.00 65.38 621 TYR A O 1
ATOM 4847 N N . ASP A 1 622 ? 4.775 -11.191 12.223 1.00 64.75 622 ASP A N 1
ATOM 4848 C CA . ASP A 1 622 ? 5.401 -12.503 12.448 1.00 64.75 622 ASP A CA 1
ATOM 4849 C C . ASP A 1 622 ? 6.929 -12.510 12.267 1.00 64.75 622 ASP A C 1
ATOM 4851 O O . ASP A 1 622 ? 7.633 -13.385 12.786 1.00 64.75 622 ASP A O 1
ATOM 4855 N N . VAL A 1 623 ? 7.469 -11.542 11.520 1.00 66.19 623 VAL A N 1
ATOM 4856 C CA . VAL A 1 623 ? 8.903 -11.454 11.195 1.00 66.19 623 VAL A CA 1
ATOM 4857 C C . VAL A 1 623 ? 9.613 -10.270 11.856 1.00 66.19 623 VAL A C 1
ATOM 4859 O O . VAL A 1 623 ? 10.840 -10.174 11.752 1.00 66.19 623 VAL A O 1
ATOM 4862 N N . LEU A 1 624 ? 8.873 -9.401 12.556 1.00 57.56 624 LEU A N 1
ATOM 4863 C CA . LEU A 1 624 ? 9.384 -8.174 13.176 1.00 57.56 624 LEU A CA 1
ATOM 4864 C C . LEU A 1 624 ? 9.853 -8.337 14.642 1.00 57.56 624 LEU A C 1
ATOM 4866 O O . LEU A 1 624 ? 10.475 -7.419 15.168 1.00 57.56 624 LEU A O 1
ATOM 4870 N N . ASP A 1 625 ? 9.645 -9.495 15.287 1.00 55.03 625 ASP A N 1
ATOM 4871 C CA . ASP A 1 625 ? 10.026 -9.776 16.696 1.00 55.03 625 ASP A CA 1
ATOM 4872 C C . ASP A 1 625 ? 11.504 -10.207 16.886 1.00 55.03 625 ASP A C 1
ATOM 4874 O O . ASP A 1 625 ? 11.855 -11.003 17.757 1.00 55.03 625 ASP A O 1
ATOM 4878 N N . VAL A 1 626 ? 12.408 -9.740 16.021 1.00 58.03 626 VAL A N 1
ATOM 4879 C CA . VAL A 1 626 ? 13.846 -10.056 16.095 1.00 58.03 626 VAL A CA 1
ATOM 4880 C C . VAL A 1 626 ? 14.692 -8.793 15.986 1.00 58.03 626 VAL A C 1
ATOM 4882 O O . VAL A 1 626 ? 14.245 -7.778 15.457 1.00 58.03 626 VAL A O 1
ATOM 4885 N N . ASP A 1 627 ? 15.938 -8.860 16.465 1.00 65.69 627 ASP A N 1
ATOM 4886 C CA . ASP A 1 627 ? 16.903 -7.763 16.323 1.00 65.69 627 ASP A CA 1
ATOM 4887 C C . ASP A 1 627 ? 17.017 -7.295 14.858 1.00 65.69 627 ASP A C 1
ATOM 4889 O O . ASP A 1 627 ? 17.050 -8.111 13.930 1.00 65.69 627 ASP A O 1
ATOM 4893 N N . GLU A 1 628 ? 17.127 -5.978 14.652 1.00 63.69 628 GLU A N 1
ATOM 4894 C CA . GLU A 1 628 ? 17.167 -5.330 13.331 1.00 63.69 628 GLU A CA 1
ATOM 4895 C C . GLU A 1 628 ? 18.268 -5.918 12.426 1.00 63.69 628 GLU A C 1
ATOM 4897 O O . GLU A 1 628 ? 18.072 -6.111 11.223 1.00 63.69 628 GLU A O 1
ATOM 4902 N N . THR A 1 629 ? 19.414 -6.296 13.002 1.00 69.31 629 THR A N 1
ATOM 4903 C CA . THR A 1 629 ? 20.531 -6.899 12.260 1.00 69.31 629 THR A CA 1
ATOM 4904 C C . THR A 1 629 ? 20.171 -8.285 11.733 1.00 69.31 629 THR A C 1
ATOM 4906 O O . THR A 1 629 ? 20.518 -8.647 10.602 1.00 69.31 629 THR A O 1
ATOM 4909 N N . GLU A 1 630 ? 19.484 -9.085 12.549 1.00 69.94 630 GLU A N 1
ATOM 4910 C CA . GLU A 1 630 ? 19.048 -10.423 12.167 1.00 69.94 630 GLU A CA 1
ATOM 4911 C C . GLU A 1 630 ? 17.932 -10.358 11.121 1.00 69.94 630 GLU A C 1
ATOM 4913 O O . GLU A 1 630 ? 17.992 -11.076 10.117 1.00 69.94 630 GLU A O 1
ATOM 4918 N N . MET A 1 631 ? 16.968 -9.456 11.310 1.00 70.94 631 MET A N 1
ATOM 4919 C CA . MET A 1 631 ? 15.909 -9.172 10.345 1.00 70.94 631 MET A CA 1
ATOM 4920 C C . MET A 1 631 ? 16.498 -8.811 8.979 1.00 70.94 631 MET A C 1
ATOM 4922 O O . MET A 1 631 ? 16.222 -9.481 7.978 1.00 70.94 631 MET A O 1
ATOM 4926 N N . GLN A 1 632 ? 17.402 -7.829 8.947 1.00 70.88 632 GLN A N 1
ATOM 4927 C CA . GLN A 1 632 ? 18.065 -7.396 7.723 1.00 70.88 632 GLN A CA 1
ATOM 4928 C C . GLN A 1 632 ? 18.805 -8.555 7.045 1.00 70.88 632 GLN A C 1
ATOM 4930 O O . GLN A 1 632 ? 18.754 -8.694 5.820 1.00 70.88 632 GLN A O 1
ATOM 4935 N N . ALA A 1 633 ? 19.474 -9.423 7.810 1.00 76.38 633 ALA A N 1
ATOM 4936 C CA . ALA A 1 633 ? 20.170 -10.586 7.266 1.00 76.38 633 ALA A CA 1
ATOM 4937 C C . ALA A 1 633 ? 19.210 -11.630 6.668 1.00 76.38 633 ALA A C 1
ATOM 4939 O O . ALA A 1 633 ? 19.531 -12.223 5.633 1.00 76.38 633 ALA A O 1
ATOM 4940 N N . ARG A 1 634 ? 18.045 -11.860 7.287 1.00 78.69 634 ARG A N 1
ATOM 4941 C CA . ARG A 1 634 ? 17.014 -12.783 6.782 1.00 78.69 634 ARG A CA 1
ATOM 4942 C C . ARG A 1 634 ? 16.410 -12.277 5.473 1.00 78.69 634 ARG A C 1
ATOM 4944 O O . ARG A 1 634 ? 16.459 -13.004 4.481 1.00 78.69 634 ARG A O 1
ATOM 4951 N N . PHE A 1 635 ? 15.962 -11.023 5.430 1.00 82.00 635 PHE A N 1
ATOM 4952 C CA . PHE A 1 635 ? 15.438 -10.414 4.203 1.00 82.00 635 PHE A CA 1
ATOM 4953 C C . PHE A 1 635 ? 16.498 -10.343 3.101 1.00 82.00 635 PHE A C 1
ATOM 4955 O O . PHE A 1 635 ? 16.220 -10.679 1.953 1.00 82.00 635 PHE A O 1
ATOM 4962 N N . SER A 1 636 ? 17.752 -10.026 3.440 1.00 81.88 636 SER A N 1
ATOM 4963 C CA . SER A 1 636 ? 18.850 -10.036 2.462 1.00 81.88 636 SER A CA 1
ATOM 4964 C C . SER A 1 636 ? 19.052 -11.411 1.809 1.00 81.88 636 SER A C 1
ATOM 4966 O O . SER A 1 636 ? 19.459 -11.478 0.651 1.00 81.88 636 SER A O 1
ATOM 4968 N N . ARG A 1 637 ? 18.773 -12.517 2.517 1.00 82.94 637 ARG A N 1
ATOM 4969 C CA . ARG A 1 637 ? 18.807 -13.869 1.930 1.00 82.94 637 ARG A CA 1
ATOM 4970 C C . ARG A 1 637 ? 17.605 -14.130 1.029 1.00 82.94 637 ARG A C 1
ATOM 4972 O O . ARG A 1 637 ? 17.813 -14.691 -0.041 1.00 82.94 637 ARG A O 1
ATOM 4979 N N . ALA A 1 638 ? 16.410 -13.695 1.429 1.00 86.50 638 ALA A N 1
ATOM 4980 C CA . ALA A 1 638 ? 15.200 -13.811 0.615 1.00 86.50 638 ALA A CA 1
ATOM 4981 C C . ALA A 1 638 ? 15.378 -13.103 -0.737 1.00 86.50 638 ALA A C 1
ATOM 4983 O O . ALA A 1 638 ? 15.237 -13.721 -1.788 1.00 86.50 638 ALA A O 1
ATOM 4984 N N . PHE A 1 639 ? 15.821 -11.841 -0.720 1.00 85.19 639 PHE A N 1
ATOM 4985 C CA . PHE A 1 639 ? 16.092 -11.056 -1.932 1.00 85.19 639 PHE A CA 1
ATOM 4986 C C . PHE A 1 639 ? 17.274 -11.581 -2.763 1.00 85.19 639 PHE A C 1
ATOM 4988 O O . PHE A 1 639 ? 17.389 -11.267 -3.948 1.00 85.19 639 PHE A O 1
ATOM 4995 N N . ALA A 1 640 ? 18.160 -12.382 -2.168 1.00 84.88 640 ALA A N 1
ATOM 4996 C CA . ALA A 1 640 ? 19.238 -13.053 -2.888 1.00 84.88 640 ALA A CA 1
ATOM 4997 C C . ALA A 1 640 ? 18.809 -14.395 -3.510 1.00 84.88 640 ALA A C 1
ATOM 4999 O O . ALA A 1 640 ? 19.540 -14.912 -4.362 1.00 84.88 640 ALA A O 1
ATOM 5000 N N . ASP A 1 641 ? 17.670 -14.969 -3.103 1.00 87.00 641 ASP A N 1
ATOM 5001 C CA . ASP A 1 641 ? 17.135 -16.207 -3.669 1.00 87.00 641 ASP A CA 1
ATOM 5002 C C . ASP A 1 641 ? 16.438 -15.913 -5.012 1.00 87.00 641 ASP A C 1
ATOM 5004 O O . ASP A 1 641 ? 15.435 -15.194 -5.049 1.00 87.00 641 ASP A O 1
ATOM 5008 N N . PRO A 1 642 ? 16.914 -16.475 -6.143 1.00 88.50 642 PRO A N 1
ATOM 5009 C CA . PRO A 1 642 ? 16.277 -16.272 -7.441 1.00 88.50 642 PRO A CA 1
ATOM 5010 C C . PRO A 1 642 ? 14.818 -16.733 -7.501 1.00 88.50 642 PRO A C 1
ATOM 5012 O O . PRO A 1 642 ? 14.112 -16.326 -8.423 1.00 88.50 642 PRO A O 1
ATOM 5015 N N . LEU A 1 643 ? 14.374 -17.593 -6.575 1.00 90.06 643 LEU A N 1
ATOM 5016 C CA . LEU A 1 643 ? 12.987 -18.036 -6.520 1.00 90.06 643 LEU A CA 1
ATOM 5017 C C . LEU A 1 643 ? 12.028 -16.886 -6.219 1.00 90.06 643 LEU A C 1
ATOM 5019 O O . LEU A 1 643 ? 10.969 -16.857 -6.829 1.00 90.06 643 LEU A O 1
ATOM 5023 N N . LEU A 1 644 ? 12.409 -15.927 -5.369 1.00 92.19 644 LEU A N 1
ATOM 5024 C CA . LEU A 1 644 ? 11.541 -14.813 -4.979 1.00 92.19 644 LEU A CA 1
ATOM 5025 C C . LEU A 1 644 ? 11.017 -14.058 -6.213 1.00 92.19 644 LEU A C 1
ATOM 5027 O O . LEU A 1 644 ? 9.816 -14.015 -6.476 1.00 92.19 644 LEU A O 1
ATOM 5031 N N . PHE A 1 645 ? 11.934 -13.523 -7.023 1.00 91.81 645 PHE A N 1
ATOM 5032 C CA . PHE A 1 645 ? 11.574 -12.763 -8.221 1.00 91.81 645 PHE A CA 1
ATOM 5033 C C . PHE A 1 645 ? 11.000 -13.644 -9.333 1.00 91.81 645 PHE A C 1
ATOM 5035 O O . PHE A 1 645 ? 10.140 -13.200 -10.084 1.00 91.81 645 PHE A O 1
ATOM 5042 N N . ASP A 1 646 ? 11.467 -14.884 -9.478 1.00 93.88 646 ASP A N 1
ATOM 5043 C CA . ASP A 1 646 ? 10.951 -15.800 -10.499 1.00 93.88 646 ASP A CA 1
ATOM 5044 C C . ASP A 1 646 ? 9.485 -16.176 -10.252 1.00 93.88 646 ASP A C 1
ATOM 5046 O O . ASP A 1 646 ? 8.697 -16.210 -11.199 1.00 93.88 646 ASP A O 1
ATOM 5050 N N . THR A 1 647 ? 9.131 -16.404 -8.987 1.00 94.69 647 THR A N 1
ATOM 5051 C CA . THR A 1 647 ? 7.765 -16.667 -8.538 1.00 94.69 647 THR A CA 1
ATOM 5052 C C . THR A 1 647 ? 6.886 -15.428 -8.703 1.00 94.69 647 THR A C 1
ATOM 5054 O O . THR A 1 647 ? 5.810 -15.532 -9.284 1.00 94.69 647 THR A O 1
ATOM 5057 N N . ALA A 1 648 ? 7.369 -14.240 -8.316 1.00 94.75 648 ALA A N 1
ATOM 5058 C CA . ALA A 1 648 ? 6.657 -12.980 -8.555 1.00 94.75 648 ALA A CA 1
ATOM 5059 C C . ALA A 1 648 ? 6.365 -12.754 -10.054 1.00 94.75 648 ALA A C 1
ATOM 5061 O O . ALA A 1 648 ? 5.255 -12.395 -10.441 1.00 94.75 648 ALA A O 1
ATOM 5062 N N . LEU A 1 649 ? 7.349 -13.021 -10.921 1.00 94.81 649 LEU A N 1
ATOM 5063 C CA . LEU A 1 649 ? 7.202 -12.896 -12.371 1.00 94.81 649 LEU A CA 1
ATOM 5064 C C . LEU A 1 649 ? 6.176 -13.887 -12.937 1.00 94.81 649 LEU A C 1
ATOM 5066 O O . LEU A 1 649 ? 5.298 -13.494 -13.698 1.00 94.81 649 LEU A O 1
ATOM 5070 N N . HIS A 1 650 ? 6.286 -15.175 -12.635 1.00 95.00 650 HIS A N 1
ATOM 5071 C CA . HIS A 1 650 ? 5.515 -16.178 -13.371 1.00 95.00 650 HIS A CA 1
ATOM 5072 C C . HIS A 1 650 ? 4.227 -16.578 -12.655 1.00 95.00 650 HIS A C 1
ATOM 5074 O O . HIS A 1 650 ? 3.160 -16.477 -13.253 1.00 95.00 650 HIS A O 1
ATOM 5080 N N . GLU A 1 651 ? 4.313 -17.007 -11.398 1.00 95.12 651 GLU A N 1
ATOM 5081 C CA . GLU A 1 651 ? 3.145 -17.372 -10.592 1.00 95.12 651 GLU A CA 1
ATOM 5082 C C . GLU A 1 651 ? 2.344 -16.136 -10.150 1.00 95.12 651 GLU A C 1
ATOM 5084 O O . GLU A 1 651 ? 1.120 -16.145 -10.220 1.00 95.12 651 GLU A O 1
ATOM 5089 N N . GLY A 1 652 ? 3.021 -15.028 -9.829 1.00 92.00 652 GLY A N 1
ATOM 5090 C CA . GLY A 1 652 ? 2.389 -13.728 -9.564 1.00 92.00 652 GLY A CA 1
ATOM 5091 C C . GLY A 1 652 ? 1.914 -12.977 -10.818 1.00 92.00 652 GLY A C 1
ATOM 5092 O O . GLY A 1 652 ? 1.360 -11.888 -10.714 1.00 92.00 652 GLY A O 1
ATOM 5093 N N . GLY A 1 653 ? 2.135 -13.517 -12.024 1.00 92.31 653 GLY A N 1
ATOM 5094 C CA . GLY A 1 653 ? 1.650 -12.945 -13.288 1.00 92.31 653 GLY A CA 1
ATOM 5095 C C . GLY A 1 653 ? 2.410 -11.717 -13.820 1.00 92.31 653 GLY A C 1
ATOM 5096 O O . GLY A 1 653 ? 2.173 -11.304 -14.965 1.00 92.31 653 GLY A O 1
ATOM 5097 N N . LEU A 1 654 ? 3.368 -11.170 -13.066 1.00 92.88 654 LEU A N 1
ATOM 5098 C CA . LEU A 1 654 ? 4.072 -9.921 -13.391 1.00 92.88 654 LEU A CA 1
ATOM 5099 C C . LEU A 1 654 ? 4.964 -9.996 -14.645 1.00 92.88 654 LEU A C 1
ATOM 5101 O O . LEU A 1 654 ? 5.311 -8.979 -15.239 1.00 92.88 654 LEU A O 1
ATOM 5105 N N . PHE A 1 655 ? 5.316 -11.188 -15.125 1.00 95.12 655 PHE A N 1
ATOM 5106 C CA . PHE A 1 655 ? 6.074 -11.367 -16.366 1.00 95.12 655 PHE A CA 1
ATOM 5107 C C . PHE A 1 655 ? 5.272 -10.912 -17.590 1.00 95.12 655 PHE A C 1
ATOM 5109 O O . PHE A 1 655 ? 5.841 -10.425 -18.569 1.00 95.12 655 PHE A O 1
ATOM 5116 N N . SER A 1 656 ? 3.943 -11.048 -17.543 1.00 93.62 656 SER A N 1
ATOM 5117 C CA . SER A 1 656 ? 3.064 -10.527 -18.591 1.00 93.62 656 SER A CA 1
ATOM 5118 C C . SER A 1 656 ? 3.056 -8.995 -18.612 1.00 93.62 656 SER A C 1
ATOM 5120 O O . SER A 1 656 ? 3.068 -8.401 -19.691 1.00 93.62 656 SER A O 1
ATOM 5122 N N . TRP A 1 657 ? 3.142 -8.365 -17.438 1.00 90.56 657 TRP A N 1
ATOM 5123 C CA . TRP A 1 657 ? 3.232 -6.915 -17.283 1.00 90.56 657 TRP A CA 1
ATOM 5124 C C . TRP A 1 657 ? 4.588 -6.397 -17.757 1.00 90.56 657 TRP A C 1
ATOM 5126 O O . TRP A 1 657 ? 4.631 -5.507 -18.598 1.00 90.56 657 TRP A O 1
ATOM 5136 N N . PHE A 1 658 ? 5.689 -7.059 -17.386 1.00 92.69 658 PHE A N 1
ATOM 5137 C CA . PHE A 1 658 ? 7.014 -6.773 -17.949 1.00 92.69 658 PHE A CA 1
ATOM 5138 C C . PHE A 1 658 ? 7.008 -6.765 -19.489 1.00 92.69 658 PHE A C 1
ATOM 5140 O O . PHE A 1 658 ? 7.619 -5.898 -20.119 1.00 92.69 658 PHE A O 1
ATOM 5147 N N . LEU A 1 659 ? 6.320 -7.723 -20.121 1.00 93.81 659 LEU A N 1
ATOM 5148 C CA . LEU A 1 659 ? 6.204 -7.772 -21.580 1.00 93.81 659 LEU A CA 1
ATOM 5149 C C . LEU A 1 659 ? 5.344 -6.644 -22.149 1.00 93.81 659 LEU A C 1
ATOM 5151 O O . LEU A 1 659 ? 5.693 -6.117 -23.206 1.00 93.81 659 LEU A O 1
ATOM 5155 N N . SER A 1 660 ? 4.266 -6.266 -21.465 1.00 89.88 660 SER A N 1
ATOM 5156 C CA . SER A 1 660 ? 3.460 -5.097 -21.825 1.00 89.88 660 SER A CA 1
ATOM 5157 C C . SER A 1 660 ? 4.300 -3.815 -21.776 1.00 89.88 660 SER A C 1
ATOM 5159 O O . SER A 1 660 ? 4.347 -3.059 -22.745 1.00 89.88 660 SER A O 1
ATOM 5161 N N . ASP A 1 661 ? 5.059 -3.633 -20.698 1.00 89.44 661 ASP A N 1
ATOM 5162 C CA . ASP A 1 661 ? 5.772 -2.389 -20.410 1.00 89.44 661 ASP A CA 1
ATOM 5163 C C . ASP A 1 661 ? 7.069 -2.239 -21.200 1.00 89.44 661 ASP A C 1
ATOM 5165 O O . ASP A 1 661 ? 7.437 -1.144 -21.630 1.00 89.44 661 ASP A O 1
ATOM 5169 N N . ARG A 1 662 ? 7.818 -3.336 -21.358 1.00 91.69 662 ARG A N 1
ATOM 5170 C CA . ARG A 1 662 ? 9.191 -3.318 -21.891 1.00 91.69 662 ARG A CA 1
ATOM 5171 C C . ARG A 1 662 ? 9.357 -4.132 -23.167 1.00 91.69 662 ARG A C 1
ATOM 5173 O O . ARG A 1 662 ? 10.386 -3.987 -23.829 1.00 91.69 662 ARG A O 1
ATOM 5180 N N . GLY A 1 663 ? 8.373 -4.944 -23.561 1.00 92.88 663 GLY A N 1
ATOM 5181 C CA . GLY A 1 663 ? 8.470 -5.861 -24.703 1.00 92.88 663 GLY A CA 1
ATOM 5182 C C . GLY A 1 663 ? 8.856 -5.177 -26.017 1.00 92.88 663 GLY A C 1
ATOM 5183 O O . GLY A 1 663 ? 9.709 -5.688 -26.742 1.00 92.88 663 GLY A O 1
ATOM 5184 N N . GLU A 1 664 ? 8.326 -3.977 -26.290 1.00 92.75 664 GLU A N 1
ATOM 5185 C CA . GLU A 1 664 ? 8.660 -3.198 -27.497 1.00 92.75 664 GLU A CA 1
ATOM 5186 C C . GLU A 1 664 ? 10.119 -2.708 -27.550 1.00 92.75 664 GLU A C 1
ATOM 5188 O O . GLU A 1 664 ? 10.618 -2.339 -28.618 1.00 92.75 664 GLU A O 1
ATOM 5193 N N . LEU A 1 665 ? 10.817 -2.673 -26.410 1.00 93.06 665 LEU A N 1
ATOM 5194 C CA . LEU A 1 665 ? 12.236 -2.322 -26.356 1.00 93.06 665 LEU A CA 1
ATOM 5195 C C . LEU A 1 665 ? 13.140 -3.516 -26.644 1.00 93.06 665 LEU A C 1
ATOM 5197 O O . LEU A 1 665 ? 14.283 -3.309 -27.059 1.00 93.06 665 LEU A O 1
ATOM 5201 N N . LEU A 1 666 ? 12.664 -4.738 -26.409 1.00 94.62 666 LEU A N 1
ATOM 5202 C CA . LEU A 1 666 ? 13.474 -5.941 -26.531 1.00 94.62 666 LEU A CA 1
ATOM 5203 C C . LEU A 1 666 ? 13.848 -6.214 -27.999 1.00 94.62 666 LEU A C 1
ATOM 5205 O O . LEU A 1 666 ? 13.077 -5.916 -28.913 1.00 94.62 666 LEU A O 1
ATOM 5209 N N . PRO A 1 667 ? 15.014 -6.833 -28.266 1.00 91.50 667 PRO A N 1
ATOM 5210 C CA . PRO A 1 667 ? 15.280 -7.440 -29.565 1.00 91.50 667 PRO A CA 1
ATOM 5211 C C . PRO A 1 667 ? 14.138 -8.380 -29.981 1.00 91.50 667 PRO A C 1
ATOM 5213 O O . PRO A 1 667 ? 13.702 -9.193 -29.169 1.00 91.50 667 PRO A O 1
ATOM 5216 N N . ASP A 1 668 ? 13.708 -8.333 -31.249 1.00 87.69 668 ASP A N 1
ATOM 5217 C CA . ASP A 1 668 ? 12.574 -9.126 -31.769 1.00 87.69 668 ASP A CA 1
ATOM 5218 C C . ASP A 1 668 ? 12.629 -10.616 -31.377 1.00 87.69 668 ASP A C 1
ATOM 5220 O O . ASP A 1 668 ? 11.605 -11.249 -31.120 1.00 87.69 668 ASP A O 1
ATOM 5224 N N . ASP A 1 669 ? 13.835 -11.191 -31.351 1.00 88.56 669 ASP A N 1
ATOM 5225 C CA . ASP A 1 669 ? 14.049 -12.600 -31.041 1.00 88.56 669 ASP A CA 1
ATOM 5226 C C . ASP A 1 669 ? 13.994 -12.919 -29.539 1.00 88.56 669 ASP A C 1
ATOM 5228 O O . ASP A 1 669 ? 13.572 -14.014 -29.174 1.00 88.56 669 ASP A O 1
ATOM 5232 N N . GLU A 1 670 ? 14.360 -11.969 -28.676 1.00 94.38 670 GLU A N 1
ATOM 5233 C CA . GLU A 1 670 ? 14.154 -12.049 -27.227 1.00 94.38 670 GLU A CA 1
ATOM 5234 C C . GLU A 1 670 ? 12.692 -11.823 -26.864 1.00 94.38 670 GLU A C 1
ATOM 5236 O O . GLU A 1 670 ? 12.173 -12.569 -26.043 1.00 94.38 670 GLU A O 1
ATOM 5241 N N . HIS A 1 671 ? 12.018 -10.862 -27.505 1.00 94.75 671 HIS A N 1
ATOM 5242 C CA . HIS A 1 671 ? 10.596 -10.617 -27.280 1.00 94.75 671 HIS A CA 1
ATOM 5243 C C . HIS A 1 671 ? 9.774 -11.871 -27.597 1.00 94.75 671 HIS A C 1
ATOM 5245 O O . HIS A 1 671 ? 9.038 -12.356 -26.744 1.00 94.75 671 HIS A O 1
ATOM 5251 N N . LEU A 1 672 ? 9.985 -12.471 -28.777 1.00 92.69 672 LEU A N 1
ATOM 5252 C CA . LEU A 1 672 ? 9.317 -13.715 -29.164 1.00 92.69 672 LEU A CA 1
ATOM 5253 C C . LEU A 1 672 ? 9.611 -14.868 -28.191 1.00 92.69 672 LEU A C 1
ATOM 5255 O O . LEU A 1 672 ? 8.723 -15.668 -27.893 1.00 92.69 672 LEU A O 1
ATOM 5259 N N . LEU A 1 673 ? 10.859 -14.977 -27.726 1.00 94.44 673 LEU A N 1
ATOM 5260 C CA . LEU A 1 673 ? 11.259 -16.015 -26.782 1.00 94.44 673 LEU A CA 1
ATOM 5261 C C . LEU A 1 673 ? 10.586 -15.824 -25.419 1.00 94.44 673 LEU A C 1
ATOM 5263 O O . LEU A 1 673 ? 10.043 -16.782 -24.878 1.00 94.44 673 LEU A O 1
ATOM 5267 N N . ALA A 1 674 ? 10.584 -14.596 -24.906 1.00 95.94 674 ALA A N 1
ATOM 5268 C CA . ALA A 1 674 ? 9.943 -14.243 -23.651 1.00 95.94 674 ALA A CA 1
ATOM 5269 C C . ALA A 1 674 ? 8.427 -14.485 -23.721 1.00 95.94 674 ALA A C 1
ATOM 5271 O O . ALA A 1 674 ? 7.876 -15.132 -22.840 1.00 95.94 674 ALA A O 1
ATOM 5272 N N . THR A 1 675 ? 7.750 -14.111 -24.814 1.00 95.44 675 THR A N 1
ATOM 5273 C CA . THR A 1 675 ? 6.328 -14.452 -25.005 1.00 95.44 675 THR A CA 1
ATOM 5274 C C . THR A 1 675 ? 6.083 -15.963 -24.942 1.00 95.44 675 THR A C 1
ATOM 5276 O O . THR A 1 675 ? 5.072 -16.400 -24.402 1.00 95.44 675 THR A O 1
ATOM 5279 N N . ALA A 1 676 ? 7.002 -16.791 -25.455 1.00 94.94 676 ALA A N 1
ATOM 5280 C CA . ALA A 1 676 ? 6.870 -18.245 -25.359 1.00 94.94 676 ALA A CA 1
ATOM 5281 C C . ALA A 1 676 ? 6.998 -18.764 -23.912 1.00 94.94 676 ALA A C 1
ATOM 5283 O O . ALA A 1 676 ? 6.401 -19.791 -23.579 1.00 94.94 676 ALA A O 1
ATOM 5284 N N . TRP A 1 677 ? 7.738 -18.067 -23.043 1.00 95.94 677 TRP A N 1
ATOM 5285 C CA . TRP A 1 677 ? 7.899 -18.443 -21.634 1.00 95.94 677 TRP A CA 1
ATOM 5286 C C . TRP A 1 677 ? 6.610 -18.322 -20.822 1.00 95.94 677 TRP A C 1
ATOM 5288 O O . TRP A 1 677 ? 6.447 -19.096 -19.885 1.00 95.94 677 TRP A O 1
ATOM 5298 N N . LEU A 1 678 ? 5.649 -17.487 -21.244 1.00 94.69 678 LEU A N 1
ATOM 5299 C CA . LEU A 1 678 ? 4.309 -17.405 -20.633 1.00 94.69 678 LEU A CA 1
ATOM 5300 C C . LEU A 1 678 ? 3.538 -18.737 -20.650 1.00 94.69 678 LEU A C 1
ATOM 5302 O O . LEU A 1 678 ? 2.534 -18.877 -19.968 1.00 94.69 678 LEU A O 1
ATOM 5306 N N . THR A 1 679 ? 3.981 -19.705 -21.456 1.00 91.62 679 THR A N 1
ATOM 5307 C CA . THR A 1 679 ? 3.372 -21.044 -21.557 1.00 91.62 679 THR A CA 1
ATOM 5308 C C . THR A 1 679 ? 4.213 -22.142 -20.902 1.00 91.62 679 THR A C 1
ATOM 5310 O O . THR A 1 679 ? 3.964 -23.327 -21.118 1.00 91.62 679 THR A O 1
ATOM 5313 N N . SER A 1 680 ? 5.279 -21.770 -20.186 1.00 92.94 680 SER A N 1
ATOM 5314 C CA . SER A 1 680 ? 6.219 -22.708 -19.572 1.00 92.94 680 SER A CA 1
ATOM 5315 C C . SER A 1 680 ? 6.044 -22.726 -18.060 1.00 92.94 680 SER A C 1
ATOM 5317 O O . SER A 1 680 ? 6.580 -21.863 -17.367 1.00 92.94 680 SER A O 1
ATOM 5319 N N . ASP A 1 681 ? 5.352 -23.741 -17.552 1.00 93.38 681 ASP A N 1
ATOM 5320 C CA . ASP A 1 681 ? 5.072 -23.883 -16.122 1.00 93.38 681 ASP A CA 1
ATOM 5321 C C . ASP A 1 681 ? 6.243 -24.503 -15.348 1.00 93.38 681 ASP A C 1
ATOM 5323 O O . ASP A 1 681 ? 7.077 -25.249 -15.885 1.00 93.38 681 ASP A O 1
ATOM 5327 N N . ARG A 1 682 ? 6.299 -24.204 -14.049 1.00 95.25 682 ARG A N 1
ATOM 5328 C CA . ARG A 1 682 ? 7.196 -24.874 -13.110 1.00 95.25 682 ARG A CA 1
ATOM 5329 C C . ARG A 1 682 ? 6.713 -26.303 -12.883 1.00 95.25 682 ARG A C 1
ATOM 5331 O O . ARG A 1 682 ? 5.521 -26.586 -12.862 1.00 95.25 682 ARG A O 1
ATOM 5338 N N . SER A 1 683 ? 7.649 -27.234 -12.714 1.00 96.44 683 SER A N 1
ATOM 5339 C CA . SER A 1 683 ? 7.297 -28.608 -12.356 1.00 96.44 683 SER A CA 1
ATOM 5340 C C . SER A 1 683 ? 8.440 -29.337 -11.658 1.00 96.44 683 SER A C 1
ATOM 5342 O O . SER A 1 683 ? 9.580 -28.858 -11.604 1.00 96.44 683 SER A O 1
ATOM 5344 N N . VAL A 1 684 ? 8.148 -30.542 -11.170 1.00 97.06 684 VAL A N 1
ATOM 5345 C CA . VAL A 1 684 ? 9.144 -31.460 -10.621 1.00 97.06 684 VAL A CA 1
ATOM 5346 C C . VAL A 1 684 ? 9.773 -32.267 -11.750 1.00 97.06 684 VAL A C 1
ATOM 5348 O O . VAL A 1 684 ? 9.096 -32.955 -12.515 1.00 97.06 684 VAL A O 1
ATOM 5351 N N . HIS A 1 685 ? 11.096 -32.205 -11.832 1.00 96.81 685 HIS A N 1
ATOM 5352 C CA . HIS A 1 685 ? 11.893 -32.827 -12.874 1.00 96.81 685 HIS A CA 1
ATOM 5353 C C . HIS A 1 685 ? 12.872 -33.839 -12.279 1.00 96.81 685 HIS A C 1
ATOM 5355 O O . HIS A 1 685 ? 13.656 -33.504 -11.394 1.00 96.81 685 HIS A O 1
ATOM 5361 N N . GLU A 1 686 ? 12.865 -35.068 -12.794 1.00 97.00 686 GLU A N 1
ATOM 5362 C CA . GLU A 1 686 ? 13.856 -36.095 -12.463 1.00 97.00 686 GLU A CA 1
ATOM 5363 C C . GLU A 1 686 ? 15.038 -36.041 -13.439 1.00 97.00 686 GLU A C 1
ATOM 5365 O O . GLU A 1 686 ? 14.854 -36.026 -14.661 1.00 97.00 686 GLU A O 1
ATOM 5370 N N . VAL A 1 687 ? 16.259 -36.076 -12.906 1.00 96.19 687 VAL A N 1
ATOM 5371 C CA . VAL A 1 687 ? 17.492 -36.153 -13.694 1.00 96.19 687 VAL A CA 1
ATOM 5372 C C . VAL A 1 687 ? 17.667 -37.563 -14.258 1.00 96.19 687 VAL A C 1
ATOM 5374 O O . VAL A 1 687 ? 17.948 -38.510 -13.524 1.00 96.19 687 VAL A O 1
ATOM 5377 N N . VAL A 1 688 ? 17.559 -37.711 -15.578 1.00 97.06 688 VAL A N 1
ATOM 5378 C CA . VAL A 1 688 ? 17.673 -39.008 -16.273 1.00 97.06 688 VAL A CA 1
ATOM 5379 C C . VAL A 1 688 ? 19.104 -39.278 -16.740 1.00 97.06 688 VAL A C 1
ATOM 5381 O O . VAL A 1 688 ? 19.601 -40.400 -16.634 1.00 97.06 688 VAL A O 1
ATOM 5384 N N . SER A 1 689 ? 19.794 -38.250 -17.231 1.00 95.94 689 SER A N 1
ATOM 5385 C CA . SER A 1 689 ? 21.207 -38.324 -17.617 1.00 95.94 689 SER A CA 1
ATOM 5386 C C . SER A 1 689 ? 21.902 -36.983 -17.431 1.00 95.94 689 SER A C 1
ATOM 5388 O O . SER A 1 689 ? 21.271 -35.935 -17.516 1.00 95.94 689 SER A O 1
ATOM 5390 N N . VAL A 1 690 ? 23.212 -37.016 -17.181 1.00 94.56 690 VAL A N 1
ATOM 5391 C CA . VAL A 1 690 ? 24.029 -35.818 -16.943 1.00 94.56 690 VAL A CA 1
ATOM 5392 C C . VAL A 1 690 ? 25.287 -35.870 -17.798 1.00 94.56 690 VAL A C 1
ATOM 5394 O O . VAL A 1 690 ? 26.050 -36.836 -17.729 1.00 94.56 690 VAL A O 1
ATOM 5397 N N . GLU A 1 691 ? 25.542 -34.798 -18.544 1.00 94.00 691 GLU A N 1
ATOM 5398 C CA . GLU A 1 691 ? 26.831 -34.520 -19.169 1.00 94.00 691 GLU A CA 1
ATOM 5399 C C . GLU A 1 691 ? 27.505 -33.364 -18.416 1.00 94.00 691 GLU A C 1
ATOM 5401 O O . GLU A 1 691 ? 27.139 -32.193 -18.550 1.00 94.00 691 GLU A O 1
ATOM 5406 N N . ARG A 1 692 ? 28.489 -33.703 -17.573 1.00 91.38 692 ARG A N 1
ATOM 5407 C CA . ARG A 1 692 ? 29.064 -32.767 -16.597 1.00 91.38 692 ARG A CA 1
ATOM 5408 C C . ARG A 1 692 ? 29.621 -31.505 -17.254 1.00 91.38 692 ARG A C 1
ATOM 5410 O O . ARG A 1 692 ? 30.559 -31.573 -18.045 1.00 91.38 692 ARG A O 1
ATOM 5417 N N . GLY A 1 693 ? 29.104 -30.347 -16.844 1.00 85.19 693 GLY A N 1
ATOM 5418 C CA . GLY A 1 693 ? 29.544 -29.041 -17.339 1.00 85.19 693 GLY A CA 1
ATOM 5419 C C . GLY A 1 693 ? 28.958 -28.648 -18.699 1.00 85.19 693 GLY A C 1
ATOM 5420 O O . GLY A 1 693 ? 29.328 -27.593 -19.220 1.00 85.19 693 GLY A O 1
ATOM 5421 N N . VAL A 1 694 ? 28.066 -29.468 -19.265 1.00 88.69 694 VAL A N 1
ATOM 5422 C CA . VAL A 1 694 ? 27.427 -29.247 -20.570 1.00 88.69 694 VAL A CA 1
ATOM 5423 C C . VAL A 1 694 ? 25.913 -29.123 -20.419 1.00 88.69 694 VAL A C 1
ATOM 5425 O O . VAL A 1 694 ? 25.354 -28.105 -20.832 1.00 88.69 694 VAL A O 1
ATOM 5428 N N . GLY A 1 695 ? 25.266 -30.134 -19.836 1.00 91.50 695 GLY A N 1
ATOM 5429 C CA . GLY A 1 695 ? 23.812 -30.218 -19.743 1.00 91.50 695 GLY A CA 1
ATOM 5430 C C . GLY A 1 695 ? 23.319 -31.466 -19.019 1.00 91.50 695 GLY A C 1
ATOM 5431 O O . GLY A 1 695 ? 24.098 -32.298 -18.548 1.00 91.50 695 GLY A O 1
ATOM 5432 N N . MET A 1 696 ? 22.002 -31.596 -18.936 1.00 95.12 696 MET A N 1
ATOM 5433 C CA . MET A 1 696 ? 21.330 -32.759 -18.364 1.00 95.12 696 MET A CA 1
ATOM 5434 C C . MET A 1 696 ? 20.011 -33.028 -19.083 1.00 95.12 696 MET A C 1
ATOM 5436 O O . MET A 1 696 ? 19.402 -32.120 -19.640 1.00 95.12 696 MET A O 1
ATOM 5440 N N . THR A 1 697 ? 19.568 -34.278 -19.059 1.00 96.56 697 THR A N 1
ATOM 5441 C CA . THR A 1 697 ? 18.256 -34.676 -19.569 1.00 96.56 697 THR A CA 1
ATOM 5442 C C . THR A 1 697 ? 17.301 -34.775 -18.392 1.00 96.56 697 THR A C 1
ATOM 5444 O O . THR A 1 697 ? 17.553 -35.530 -17.447 1.00 96.56 697 THR A O 1
ATOM 5447 N N . LEU A 1 698 ? 16.213 -34.016 -18.456 1.00 96.56 698 LEU A N 1
ATOM 5448 C CA . LEU A 1 698 ? 15.202 -33.937 -17.412 1.00 96.56 698 LEU A CA 1
ATOM 5449 C C . LEU A 1 698 ? 13.902 -34.575 -17.878 1.00 96.56 698 LEU A C 1
ATOM 5451 O O . LEU A 1 698 ? 13.478 -34.371 -19.015 1.00 96.56 698 LEU A O 1
ATOM 5455 N N . ARG A 1 699 ? 13.263 -35.326 -16.982 1.00 97.62 699 ARG A N 1
ATOM 5456 C CA . ARG A 1 699 ? 11.913 -35.855 -17.168 1.00 97.62 699 ARG A CA 1
ATOM 5457 C C . ARG A 1 699 ? 10.951 -35.120 -16.250 1.00 97.62 699 ARG A C 1
ATOM 5459 O O . ARG A 1 699 ? 11.097 -35.213 -15.035 1.00 97.62 699 ARG A O 1
ATOM 5466 N N . ASN A 1 700 ? 9.982 -34.423 -16.826 1.00 97.19 700 ASN A N 1
ATOM 5467 C CA . ASN A 1 700 ? 8.889 -33.801 -16.090 1.00 97.19 700 ASN A CA 1
ATOM 5468 C C . ASN A 1 700 ? 8.001 -34.905 -15.491 1.00 97.19 700 ASN A C 1
ATOM 5470 O O . ASN A 1 700 ? 7.554 -35.797 -16.213 1.00 97.19 700 ASN A O 1
ATOM 5474 N N . LEU A 1 701 ? 7.786 -34.889 -14.175 1.00 96.44 701 LEU A N 1
ATOM 5475 C CA . LEU A 1 701 ? 7.012 -35.924 -13.486 1.00 96.44 701 LEU A CA 1
ATOM 5476 C C . LEU A 1 701 ? 5.495 -35.741 -13.623 1.00 96.44 701 LEU A C 1
ATOM 5478 O O . LEU A 1 701 ? 4.777 -36.733 -13.524 1.00 96.44 701 LEU A O 1
ATOM 5482 N N . ALA A 1 702 ? 5.017 -34.525 -13.901 1.00 94.88 702 ALA A N 1
ATOM 5483 C CA . ALA A 1 702 ? 3.605 -34.255 -14.157 1.00 94.88 702 ALA A CA 1
ATOM 5484 C C . ALA A 1 702 ? 3.171 -34.766 -15.540 1.00 94.88 702 ALA A C 1
ATOM 5486 O O . ALA A 1 702 ? 2.144 -35.429 -15.671 1.00 94.88 702 ALA A O 1
ATOM 5487 N N . THR A 1 703 ? 3.961 -34.475 -16.580 1.00 94.94 703 THR A N 1
ATOM 5488 C CA . THR A 1 703 ? 3.596 -34.780 -17.978 1.00 94.94 703 THR A CA 1
ATOM 5489 C C . THR A 1 703 ? 4.260 -36.043 -18.524 1.00 94.94 703 THR A C 1
ATOM 5491 O O . THR A 1 703 ? 3.767 -36.648 -19.475 1.00 94.94 703 THR A O 1
ATOM 5494 N N . GLY A 1 704 ? 5.385 -36.460 -17.938 1.00 94.44 704 GLY A N 1
ATOM 5495 C CA . GLY A 1 704 ? 6.242 -37.527 -18.456 1.00 94.44 704 GLY A CA 1
ATOM 5496 C C . GLY A 1 704 ? 7.189 -37.088 -19.579 1.00 94.44 704 GLY A C 1
ATOM 5497 O O . GLY A 1 704 ? 7.967 -37.917 -20.061 1.00 94.44 704 GLY A O 1
ATOM 5498 N N . ASP A 1 705 ? 7.156 -35.817 -19.993 1.00 95.06 705 ASP A N 1
ATOM 5499 C CA . ASP A 1 705 ? 7.993 -35.305 -21.079 1.00 95.06 705 ASP A CA 1
ATOM 5500 C C . ASP A 1 705 ? 9.475 -35.338 -20.718 1.00 95.06 705 ASP A C 1
ATOM 5502 O O . ASP A 1 705 ? 9.875 -35.003 -19.604 1.00 95.06 705 ASP A O 1
ATOM 5506 N N . VAL A 1 706 ? 10.307 -35.698 -21.695 1.00 96.25 706 VAL A N 1
ATOM 5507 C CA . VAL A 1 706 ? 11.763 -35.763 -21.545 1.00 96.25 706 VAL A CA 1
ATOM 5508 C C . VAL A 1 706 ? 12.407 -34.712 -22.439 1.00 96.25 706 VAL A C 1
ATOM 5510 O O . VAL A 1 706 ? 12.143 -34.678 -23.642 1.00 96.25 706 VAL A O 1
ATOM 5513 N N . ALA A 1 707 ? 13.263 -33.870 -21.864 1.00 93.62 707 ALA A N 1
ATOM 5514 C CA . ALA A 1 707 ? 13.947 -32.809 -22.589 1.00 93.62 707 ALA A CA 1
ATOM 5515 C C . ALA A 1 707 ? 15.431 -32.715 -22.227 1.00 93.62 707 ALA A C 1
ATOM 5517 O O . ALA A 1 707 ? 15.812 -32.834 -21.062 1.00 93.62 707 ALA A O 1
ATOM 5518 N N . ASP A 1 708 ? 16.256 -32.440 -23.237 1.00 95.00 708 ASP A N 1
ATOM 5519 C CA . ASP A 1 708 ? 17.650 -32.060 -23.041 1.00 95.00 708 ASP A CA 1
ATOM 5520 C C . ASP A 1 708 ? 17.727 -30.581 -22.670 1.00 95.00 708 ASP A C 1
ATOM 5522 O O . ASP A 1 708 ? 17.231 -29.705 -23.386 1.00 95.00 708 ASP A O 1
ATOM 5526 N N . VAL A 1 709 ? 18.359 -30.320 -21.533 1.00 93.75 709 VAL A N 1
ATOM 5527 C CA . VAL A 1 709 ? 18.472 -29.003 -20.924 1.00 93.75 709 VAL A CA 1
ATOM 5528 C C . VAL A 1 709 ? 19.934 -28.596 -20.888 1.00 93.75 709 VAL A C 1
ATOM 5530 O O . VAL A 1 709 ? 20.799 -29.289 -20.339 1.00 93.75 709 VAL A O 1
ATOM 5533 N N . ARG A 1 710 ? 20.218 -27.426 -21.456 1.00 90.56 710 ARG A N 1
ATOM 5534 C CA . ARG A 1 710 ? 21.531 -26.801 -21.383 1.00 90.56 710 ARG A CA 1
ATOM 5535 C C . ARG A 1 710 ? 21.709 -26.148 -20.013 1.00 90.56 710 ARG A C 1
ATOM 5537 O O . ARG A 1 710 ? 21.341 -25.003 -19.793 1.00 90.56 710 ARG A O 1
ATOM 5544 N N . GLU A 1 711 ? 22.338 -26.880 -19.109 1.00 85.88 711 GLU A N 1
ATOM 5545 C CA . GLU A 1 711 ? 22.691 -26.411 -17.772 1.00 85.88 711 GLU A CA 1
ATOM 5546 C C . GLU A 1 711 ? 24.156 -26.799 -17.492 1.00 85.88 711 GLU A C 1
ATOM 5548 O O . GLU A 1 711 ? 24.535 -27.971 -17.538 1.00 85.88 711 GLU A O 1
ATOM 5553 N N . ARG A 1 712 ? 25.022 -25.807 -17.249 1.00 82.44 712 ARG A N 1
ATOM 5554 C CA . ARG A 1 712 ? 26.478 -26.014 -17.121 1.00 82.44 712 ARG A CA 1
ATOM 5555 C C . ARG A 1 712 ? 26.979 -26.040 -15.680 1.00 82.44 712 ARG A C 1
ATOM 5557 O O . ARG A 1 712 ? 28.097 -26.504 -15.449 1.00 82.44 712 ARG A O 1
ATOM 5564 N N . THR A 1 713 ? 26.237 -25.468 -14.740 1.00 81.38 713 THR A N 1
ATOM 5565 C CA . THR A 1 713 ? 26.692 -25.257 -13.366 1.00 81.38 713 THR A CA 1
ATOM 5566 C C . THR A 1 713 ? 26.219 -26.393 -12.471 1.00 81.38 713 THR A C 1
ATOM 5568 O O . THR A 1 713 ? 27.065 -27.110 -11.934 1.00 81.38 713 THR A O 1
ATOM 5571 N N . ALA A 1 714 ? 24.910 -26.617 -12.383 1.00 79.88 714 ALA A N 1
ATOM 5572 C CA . ALA A 1 714 ? 24.299 -27.726 -11.654 1.00 79.88 714 ALA A CA 1
ATOM 5573 C C . ALA A 1 714 ? 24.692 -29.106 -12.220 1.00 79.88 714 ALA A C 1
ATOM 5575 O O . ALA A 1 714 ? 24.918 -30.038 -11.452 1.00 79.88 714 ALA A O 1
ATOM 5576 N N . SER A 1 715 ? 24.901 -29.258 -13.534 1.00 85.62 715 SER A N 1
ATOM 5577 C CA . SER A 1 715 ? 25.334 -30.531 -14.147 1.00 85.62 715 SER A CA 1
ATOM 5578 C C . SER A 1 715 ? 26.706 -31.016 -13.672 1.00 85.62 715 SER A C 1
ATOM 5580 O O . SER A 1 715 ? 27.064 -32.176 -13.877 1.00 85.62 715 SER A O 1
ATOM 5582 N N . ARG A 1 716 ? 27.507 -30.166 -13.017 1.00 85.75 716 ARG A N 1
ATOM 5583 C CA . ARG A 1 716 ? 28.789 -30.583 -12.424 1.00 85.75 716 ARG A CA 1
ATOM 5584 C C . ARG A 1 716 ? 28.604 -31.473 -11.196 1.00 85.75 716 ARG A C 1
ATOM 5586 O O . ARG A 1 716 ? 29.469 -32.320 -10.941 1.00 85.75 716 ARG A O 1
ATOM 5593 N N . THR A 1 717 ? 27.514 -31.272 -10.459 1.00 85.50 717 THR A N 1
ATOM 5594 C CA . THR A 1 717 ? 27.239 -31.885 -9.151 1.00 85.50 717 THR A CA 1
ATOM 5595 C C . THR A 1 717 ? 25.991 -32.768 -9.147 1.00 85.50 717 THR A C 1
ATOM 5597 O O . THR A 1 717 ? 25.963 -33.709 -8.356 1.00 85.50 717 THR A O 1
ATOM 5600 N N . ALA A 1 718 ? 25.029 -32.522 -10.043 1.00 85.38 718 ALA A N 1
ATOM 5601 C CA . ALA A 1 718 ? 23.788 -33.284 -10.165 1.00 85.38 718 ALA A CA 1
ATOM 5602 C C . ALA A 1 718 ? 24.030 -34.779 -10.431 1.00 85.38 718 ALA A C 1
ATOM 5604 O O . ALA A 1 718 ? 24.956 -35.172 -11.157 1.00 85.38 718 ALA A O 1
ATOM 5605 N N . ARG A 1 719 ? 23.169 -35.623 -9.862 1.00 89.88 719 ARG A N 1
ATOM 5606 C CA . ARG A 1 719 ? 23.201 -37.082 -9.998 1.00 89.88 719 ARG A CA 1
ATOM 5607 C C . ARG A 1 719 ? 21.916 -37.593 -10.636 1.00 89.88 719 ARG A C 1
ATOM 5609 O O . ARG A 1 719 ? 20.832 -37.064 -10.427 1.00 89.88 719 ARG A O 1
ATOM 5616 N N . VAL A 1 720 ? 22.048 -38.671 -11.403 1.00 93.62 720 VAL A N 1
ATOM 5617 C CA . VAL A 1 720 ? 20.895 -39.371 -11.983 1.00 93.62 720 VAL A CA 1
ATOM 5618 C C . VAL A 1 720 ? 19.976 -39.865 -10.863 1.00 93.62 720 VAL A C 1
ATOM 5620 O O . VAL A 1 720 ? 20.450 -40.465 -9.898 1.00 93.62 720 VAL A O 1
ATOM 5623 N N . GLY A 1 721 ? 18.676 -39.617 -11.014 1.00 89.44 721 GLY A N 1
ATOM 5624 C CA . GLY A 1 721 ? 17.631 -39.930 -10.041 1.00 89.44 721 GLY A CA 1
ATOM 5625 C C . GLY A 1 721 ? 17.336 -38.814 -9.034 1.00 89.44 721 GLY A C 1
ATOM 5626 O O . GLY A 1 721 ? 16.340 -38.918 -8.321 1.00 89.44 721 GLY A O 1
ATOM 5627 N N . GLU A 1 722 ? 18.149 -37.752 -8.972 1.00 91.31 722 GLU A N 1
ATOM 5628 C CA . GLU A 1 722 ? 17.805 -36.554 -8.195 1.00 91.31 722 GLU A CA 1
ATOM 5629 C C . GLU A 1 722 ? 16.610 -35.831 -8.826 1.00 91.31 722 GLU A C 1
ATOM 5631 O O . GLU A 1 722 ? 16.386 -35.903 -10.040 1.00 91.31 722 GLU A O 1
ATOM 5636 N N . ARG A 1 723 ? 15.827 -35.150 -7.986 1.00 93.06 723 ARG A N 1
ATOM 5637 C CA . ARG A 1 723 ? 14.619 -34.431 -8.389 1.00 93.06 723 ARG A CA 1
ATOM 5638 C C . ARG A 1 723 ? 14.732 -32.970 -8.000 1.00 93.06 723 ARG A C 1
ATOM 5640 O O . ARG A 1 723 ? 15.170 -32.653 -6.895 1.00 93.06 723 ARG A O 1
ATOM 5647 N N . TYR A 1 724 ? 14.302 -32.102 -8.901 1.00 92.62 724 TYR A N 1
ATOM 5648 C CA . TYR A 1 724 ? 14.331 -30.659 -8.710 1.00 92.62 724 TYR A CA 1
ATOM 5649 C C . TYR A 1 724 ? 13.009 -30.046 -9.135 1.00 92.62 724 TYR A C 1
ATOM 5651 O O . TYR A 1 724 ? 12.455 -30.420 -10.168 1.00 92.62 724 TYR A O 1
ATOM 5659 N N . CYS A 1 725 ? 12.533 -29.084 -8.359 1.00 94.69 725 CYS A N 1
ATOM 5660 C CA . CYS A 1 725 ? 11.487 -28.182 -8.794 1.00 94.69 725 CYS A CA 1
ATOM 5661 C C . CYS A 1 725 ? 12.141 -27.058 -9.600 1.00 94.69 725 CYS A C 1
ATOM 5663 O O . CYS A 1 725 ? 13.036 -26.380 -9.094 1.00 94.69 725 CYS A O 1
ATOM 5665 N N . ALA A 1 726 ? 11.760 -26.912 -10.867 1.00 94.25 726 ALA A N 1
ATOM 5666 C CA . ALA A 1 726 ? 12.394 -25.978 -11.794 1.00 94.25 726 ALA A CA 1
ATOM 5667 C C . ALA A 1 726 ? 11.446 -25.589 -12.934 1.00 94.25 726 ALA A C 1
ATOM 5669 O O . ALA A 1 726 ? 10.560 -26.367 -13.303 1.00 94.25 726 ALA A O 1
ATOM 5670 N N . ARG A 1 727 ? 11.686 -24.422 -13.544 1.00 94.94 727 ARG A N 1
ATOM 5671 C CA . ARG A 1 727 ? 11.037 -24.000 -14.791 1.00 94.94 727 ARG A CA 1
ATOM 5672 C C . ARG A 1 727 ? 11.947 -24.290 -15.981 1.00 94.94 727 ARG A C 1
ATOM 5674 O O . ARG A 1 727 ? 13.026 -23.712 -16.106 1.00 94.94 727 ARG A O 1
ATOM 5681 N N . VAL A 1 728 ? 11.521 -25.200 -16.856 1.00 95.75 728 VAL A N 1
ATOM 5682 C CA . VAL A 1 728 ? 12.266 -25.571 -18.069 1.00 95.75 728 VAL A CA 1
ATOM 5683 C C . VAL A 1 728 ? 11.650 -24.870 -19.273 1.00 95.75 728 VAL A C 1
ATOM 5685 O O . VAL A 1 728 ? 10.561 -25.228 -19.715 1.00 95.75 728 VAL A O 1
ATOM 5688 N N . VAL A 1 729 ? 12.376 -23.912 -19.844 1.00 95.06 729 VAL A N 1
ATOM 5689 C CA . VAL A 1 729 ? 11.892 -23.038 -20.921 1.00 95.06 729 VAL A CA 1
ATOM 5690 C C . VAL A 1 729 ? 12.629 -23.277 -22.239 1.00 95.06 729 VAL A C 1
ATOM 5692 O O . VAL A 1 729 ? 13.780 -23.729 -22.228 1.00 95.06 729 VAL A O 1
ATOM 5695 N N . PRO A 1 730 ? 12.026 -22.966 -23.402 1.00 95.12 730 PRO A N 1
ATOM 5696 C CA . PRO A 1 730 ? 12.779 -22.868 -24.650 1.00 95.12 730 PRO A CA 1
ATOM 5697 C C . PRO A 1 730 ? 13.848 -21.764 -24.564 1.00 95.12 730 PRO A C 1
ATOM 5699 O O . PRO A 1 730 ? 13.612 -20.717 -23.970 1.00 95.12 730 PRO A O 1
ATOM 5702 N N . ASP A 1 731 ? 15.008 -21.963 -25.201 1.00 91.69 731 ASP A N 1
ATOM 5703 C CA . ASP A 1 731 ? 16.102 -20.966 -25.263 1.00 91.69 731 ASP A CA 1
ATOM 5704 C C . ASP A 1 731 ? 16.406 -20.475 -26.697 1.00 91.69 731 ASP A C 1
ATOM 5706 O O . ASP A 1 731 ? 17.437 -19.854 -26.966 1.00 91.69 731 ASP A O 1
ATOM 5710 N N . GLY A 1 732 ? 15.524 -20.807 -27.646 1.00 87.19 732 GLY A N 1
ATOM 5711 C CA . GLY A 1 732 ? 15.680 -20.537 -29.078 1.00 87.19 732 GLY A CA 1
ATOM 5712 C C . GLY A 1 732 ? 16.467 -21.598 -29.862 1.00 87.19 732 GLY A C 1
ATOM 5713 O O . GLY A 1 732 ? 16.502 -21.528 -31.091 1.00 87.19 732 GLY A O 1
ATOM 5714 N N . ALA A 1 733 ? 17.076 -22.590 -29.201 1.00 87.69 733 ALA A N 1
ATOM 5715 C CA . ALA A 1 733 ? 17.765 -23.712 -29.859 1.00 87.69 733 ALA A CA 1
ATOM 5716 C C . ALA A 1 733 ? 17.426 -25.094 -29.264 1.00 87.69 733 ALA A C 1
ATOM 5718 O O . ALA A 1 733 ? 17.406 -26.095 -29.977 1.00 87.69 733 ALA A O 1
ATOM 5719 N N . SER A 1 734 ? 17.190 -25.142 -27.961 1.00 88.75 734 SER A N 1
ATOM 5720 C CA . SER A 1 734 ? 16.952 -26.303 -27.110 1.00 88.75 734 SER A CA 1
ATOM 5721 C C . SER A 1 734 ? 16.078 -25.863 -25.924 1.00 88.75 734 SER A C 1
ATOM 5723 O O . SER A 1 734 ? 15.084 -25.161 -26.132 1.00 88.75 734 SER A O 1
ATOM 5725 N N . ARG A 1 735 ? 16.429 -26.251 -24.693 1.00 94.06 735 ARG A N 1
ATOM 5726 C CA . ARG A 1 735 ? 15.793 -25.780 -23.461 1.00 94.06 735 ARG A CA 1
ATOM 5727 C C . ARG A 1 735 ? 16.833 -25.423 -22.401 1.00 94.06 735 ARG A C 1
ATOM 5729 O O . ARG A 1 735 ? 17.937 -25.969 -22.404 1.00 94.06 735 ARG A O 1
ATOM 5736 N N . GLN A 1 736 ? 16.471 -24.533 -21.486 1.00 93.38 736 GLN A N 1
ATOM 5737 C CA . GLN A 1 736 ? 17.267 -24.156 -20.315 1.00 93.38 736 GLN A CA 1
ATOM 5738 C C . GLN A 1 736 ? 16.383 -24.088 -19.074 1.00 93.38 736 GLN A C 1
ATOM 5740 O O . GLN A 1 736 ? 15.160 -24.040 -19.181 1.00 93.38 736 GLN A O 1
ATOM 5745 N N . ILE A 1 737 ? 17.016 -24.102 -17.904 1.00 92.81 737 ILE A N 1
ATOM 5746 C CA . ILE A 1 737 ? 16.347 -23.753 -16.653 1.00 92.81 737 ILE A CA 1
ATOM 5747 C C . ILE A 1 737 ? 16.528 -22.256 -16.438 1.00 92.81 737 ILE A C 1
ATOM 5749 O O . ILE A 1 737 ? 17.644 -21.753 -16.591 1.00 92.81 737 ILE A O 1
ATOM 5753 N N . ILE A 1 738 ? 15.445 -21.568 -16.093 1.00 91.44 738 ILE A N 1
ATOM 5754 C CA . ILE A 1 738 ? 15.477 -20.171 -15.655 1.00 91.44 738 ILE A CA 1
ATOM 5755 C C . ILE A 1 738 ? 14.941 -20.058 -14.230 1.00 91.44 738 ILE A C 1
ATOM 5757 O O . ILE A 1 738 ? 14.217 -20.943 -13.775 1.00 91.44 738 ILE A O 1
ATOM 5761 N N . GLY A 1 739 ? 15.311 -18.967 -13.558 1.00 86.56 739 GLY A N 1
ATOM 5762 C CA . GLY A 1 739 ? 14.760 -18.612 -12.255 1.00 86.56 739 GLY A CA 1
ATOM 5763 C C . GLY A 1 739 ? 15.216 -19.502 -11.096 1.00 86.56 739 GLY A C 1
ATOM 5764 O O . GLY A 1 739 ? 16.325 -20.046 -11.112 1.00 86.56 739 GLY A O 1
ATOM 5765 N N . GLY A 1 740 ? 14.371 -19.601 -10.070 1.00 87.00 740 GLY A N 1
ATOM 5766 C CA . GLY A 1 740 ? 14.652 -20.330 -8.835 1.00 87.00 740 GLY A CA 1
ATOM 5767 C C . GLY A 1 740 ? 14.505 -21.842 -8.988 1.00 87.00 740 GLY A C 1
ATOM 5768 O O . GLY A 1 740 ? 13.601 -22.336 -9.666 1.00 87.00 740 GLY A O 1
ATOM 5769 N N . VAL A 1 741 ? 15.392 -22.591 -8.330 1.00 89.19 741 VAL A N 1
ATOM 5770 C CA . VAL A 1 741 ? 15.417 -24.061 -8.339 1.00 89.19 741 VAL A CA 1
ATOM 5771 C C . VAL A 1 741 ? 15.639 -24.570 -6.925 1.00 89.19 741 VAL A C 1
ATOM 5773 O O . VAL A 1 741 ? 16.583 -24.143 -6.264 1.00 89.19 741 VAL A O 1
ATOM 5776 N N . PHE A 1 742 ? 14.852 -25.558 -6.497 1.00 88.06 742 PHE A N 1
ATOM 5777 C CA . PHE A 1 742 ? 15.065 -26.231 -5.215 1.00 88.06 742 PHE A CA 1
ATOM 5778 C C . PHE A 1 742 ? 14.965 -27.760 -5.336 1.00 88.06 742 PHE A C 1
ATOM 5780 O O . PHE A 1 742 ? 14.258 -28.284 -6.206 1.00 88.06 742 PHE A O 1
ATOM 5787 N N . PRO A 1 743 ? 15.706 -28.515 -4.504 1.00 87.88 743 PRO A N 1
ATOM 5788 C CA . PRO A 1 743 ? 15.677 -29.972 -4.532 1.00 87.88 743 PRO A CA 1
ATOM 5789 C C . PRO A 1 743 ? 14.359 -30.521 -3.971 1.00 87.88 743 PRO A C 1
ATOM 5791 O O . PRO A 1 743 ? 13.846 -30.035 -2.965 1.00 87.88 743 PRO A O 1
ATOM 5794 N N . VAL A 1 744 ? 13.857 -31.602 -4.570 1.00 85.50 744 VAL A N 1
ATOM 5795 C CA . VAL A 1 744 ? 12.671 -32.329 -4.095 1.00 85.50 744 VAL A CA 1
ATOM 5796 C C . VAL A 1 744 ? 13.117 -33.641 -3.461 1.00 85.50 744 VAL A C 1
ATOM 5798 O O . VAL A 1 744 ? 13.709 -34.502 -4.115 1.00 85.50 744 VAL A O 1
ATOM 5801 N N . ARG A 1 745 ? 12.865 -33.784 -2.156 1.00 79.50 745 ARG A N 1
ATOM 5802 C CA . ARG A 1 745 ? 13.202 -35.002 -1.408 1.00 79.50 745 ARG A CA 1
ATOM 5803 C C . ARG A 1 745 ? 12.236 -36.128 -1.771 1.00 79.50 745 ARG A C 1
ATOM 5805 O O . ARG A 1 745 ? 11.062 -35.887 -2.034 1.00 79.50 745 ARG A O 1
ATOM 5812 N N . THR A 1 746 ? 12.732 -37.363 -1.730 1.00 76.62 746 THR A N 1
ATOM 5813 C CA . THR A 1 746 ? 11.897 -38.554 -1.920 1.00 76.62 746 THR A CA 1
ATOM 5814 C C . THR A 1 746 ? 10.759 -38.575 -0.902 1.00 76.62 746 THR A C 1
ATOM 5816 O O . THR A 1 746 ? 11.021 -38.498 0.297 1.00 76.62 746 THR A O 1
ATOM 5819 N N . GLY A 1 747 ? 9.524 -38.716 -1.375 1.00 78.88 747 GLY A N 1
ATOM 5820 C CA . GLY A 1 747 ? 8.303 -38.665 -0.573 1.00 78.88 747 GLY A CA 1
ATOM 5821 C C . GLY A 1 747 ? 7.579 -37.317 -0.608 1.00 78.88 747 GLY A C 1
ATOM 5822 O O . GLY A 1 747 ? 6.451 -37.256 -0.136 1.00 78.88 747 GLY A O 1
ATOM 5823 N N . HIS A 1 748 ? 8.183 -36.261 -1.166 1.00 83.44 748 HIS A N 1
ATOM 5824 C CA . HIS A 1 748 ? 7.550 -34.941 -1.322 1.00 83.44 748 HIS A CA 1
ATOM 5825 C C . HIS A 1 748 ? 7.162 -34.630 -2.775 1.00 83.44 748 HIS A C 1
ATOM 5827 O O . HIS A 1 748 ? 6.777 -33.506 -3.077 1.00 83.44 748 HIS A O 1
ATOM 5833 N N . GLU A 1 749 ? 7.290 -35.584 -3.703 1.00 89.38 749 GLU A N 1
ATOM 5834 C CA . GLU A 1 749 ? 7.023 -35.337 -5.122 1.00 89.38 749 GLU A CA 1
ATOM 5835 C C . GLU A 1 749 ? 5.577 -34.916 -5.376 1.00 89.38 749 GLU A C 1
ATOM 5837 O O . GLU A 1 749 ? 5.360 -33.967 -6.117 1.00 89.38 749 GLU A O 1
ATOM 5842 N N . GLU A 1 750 ? 4.612 -35.604 -4.763 1.00 91.38 750 GLU A N 1
ATOM 5843 C CA . GLU A 1 750 ? 3.183 -35.308 -4.921 1.00 91.38 750 GLU A CA 1
ATOM 5844 C C . GLU A 1 750 ? 2.847 -33.923 -4.360 1.00 91.38 750 GLU A C 1
ATOM 5846 O O . GLU A 1 750 ? 2.304 -33.100 -5.085 1.00 91.38 750 GLU A O 1
ATOM 5851 N N . THR A 1 751 ? 3.315 -33.609 -3.148 1.00 91.25 751 THR A N 1
ATOM 5852 C CA . THR A 1 751 ? 3.136 -32.292 -2.517 1.00 91.25 751 THR A CA 1
ATOM 5853 C C . THR A 1 751 ? 3.704 -31.154 -3.365 1.00 91.25 751 THR A C 1
ATOM 5855 O O . THR A 1 751 ? 3.034 -30.156 -3.597 1.00 91.25 751 THR A O 1
ATOM 5858 N N . VAL A 1 752 ? 4.933 -31.292 -3.879 1.00 91.94 752 VAL A N 1
ATOM 5859 C CA . VAL A 1 752 ? 5.541 -30.228 -4.697 1.00 91.94 752 VAL A CA 1
ATOM 5860 C C . VAL A 1 752 ? 4.886 -30.141 -6.081 1.00 91.94 752 VAL A C 1
ATOM 5862 O O . VAL A 1 752 ? 4.835 -29.062 -6.665 1.00 91.94 752 VAL A O 1
ATOM 5865 N N . LEU A 1 753 ? 4.372 -31.248 -6.626 1.00 95.75 753 LEU A N 1
ATOM 5866 C CA . LEU A 1 753 ? 3.591 -31.230 -7.866 1.00 95.75 753 LEU A CA 1
ATOM 5867 C C . LEU A 1 753 ? 2.246 -30.520 -7.685 1.00 95.75 753 LEU A C 1
ATOM 5869 O O . LEU A 1 753 ? 1.863 -29.756 -8.566 1.00 95.75 753 LEU A O 1
ATOM 5873 N N . GLU A 1 754 ? 1.561 -30.746 -6.564 1.00 95.44 754 GLU A N 1
ATOM 5874 C CA . GLU A 1 754 ? 0.338 -30.023 -6.196 1.00 95.44 754 GLU A CA 1
ATOM 5875 C C . GLU A 1 754 ? 0.618 -28.528 -6.039 1.00 95.44 754 GLU A C 1
ATOM 5877 O O . GLU A 1 754 ? -0.077 -27.722 -6.653 1.00 95.44 754 GLU A O 1
ATOM 5882 N N . LEU A 1 755 ? 1.703 -28.171 -5.347 1.00 93.69 755 LEU A N 1
ATOM 5883 C CA . LEU A 1 755 ? 2.162 -26.789 -5.206 1.00 93.69 755 LEU A CA 1
ATOM 5884 C C . LEU A 1 755 ? 2.423 -26.120 -6.570 1.00 93.69 755 LEU A C 1
ATOM 5886 O O . LEU A 1 755 ? 1.963 -25.013 -6.832 1.00 93.69 755 LEU A O 1
ATOM 5890 N N . CYS A 1 756 ? 3.105 -26.817 -7.489 1.00 95.31 756 CYS A N 1
ATOM 5891 C CA . CYS A 1 756 ? 3.317 -26.315 -8.853 1.00 95.31 756 CYS A CA 1
ATOM 5892 C C . CYS A 1 756 ? 2.005 -26.163 -9.641 1.00 95.31 756 CYS A C 1
ATOM 5894 O O . CYS A 1 756 ? 1.916 -25.293 -10.499 1.00 95.31 756 CYS A O 1
ATOM 5896 N N . ALA A 1 757 ? 1.015 -27.029 -9.400 1.00 95.00 757 ALA A N 1
ATOM 5897 C CA . ALA A 1 757 ? -0.269 -27.000 -10.097 1.00 95.00 757 ALA A CA 1
ATOM 5898 C C . ALA A 1 757 ? -1.211 -25.910 -9.565 1.00 95.00 757 ALA A C 1
ATOM 5900 O O . ALA A 1 757 ? -2.010 -25.384 -10.337 1.00 95.00 757 ALA A O 1
ATOM 5901 N N . GLN A 1 758 ? -1.125 -25.585 -8.272 1.00 94.50 758 GLN A N 1
ATOM 5902 C CA . GLN A 1 758 ? -1.823 -24.449 -7.666 1.00 94.50 758 GLN A CA 1
ATOM 5903 C C . GLN A 1 758 ? -1.264 -23.119 -8.173 1.00 94.50 758 GLN A C 1
ATOM 5905 O O . GLN A 1 758 ? -2.038 -22.191 -8.383 1.00 94.50 758 GLN A O 1
ATOM 5910 N N . ALA A 1 759 ? 0.052 -23.065 -8.418 1.00 92.88 759 ALA A N 1
ATOM 5911 C CA . ALA A 1 759 ? 0.758 -21.868 -8.872 1.00 92.88 759 ALA A CA 1
ATOM 5912 C C . ALA A 1 759 ? 0.566 -20.667 -7.927 1.00 92.88 759 ALA A C 1
ATOM 5914 O O . ALA A 1 759 ? 0.563 -19.523 -8.372 1.00 92.88 759 ALA A O 1
ATOM 5915 N N . ASP A 1 760 ? 0.418 -20.939 -6.628 1.00 95.50 760 ASP A N 1
ATOM 5916 C CA . ASP A 1 760 ? 0.343 -19.910 -5.597 1.00 95.50 760 ASP A CA 1
ATOM 5917 C C . ASP A 1 760 ? 1.762 -19.406 -5.269 1.00 95.50 760 ASP A C 1
ATOM 5919 O O . ASP A 1 760 ? 2.635 -20.206 -4.892 1.00 95.50 760 ASP A O 1
ATOM 5923 N N . PRO A 1 761 ? 2.035 -18.102 -5.447 1.00 95.25 761 PRO A N 1
ATOM 5924 C CA . PRO A 1 761 ? 3.365 -17.566 -5.243 1.00 95.25 761 PRO A CA 1
ATOM 5925 C C . PRO A 1 761 ? 3.786 -17.539 -3.760 1.00 95.25 761 PRO A C 1
ATOM 5927 O O . PRO A 1 761 ? 4.964 -17.779 -3.474 1.00 95.25 761 PRO A O 1
ATOM 5930 N N . LEU A 1 762 ? 2.858 -17.320 -2.820 1.00 94.88 762 LEU A N 1
ATOM 5931 C CA . LEU A 1 762 ? 3.151 -17.278 -1.381 1.00 94.88 762 LEU A CA 1
ATOM 5932 C C . LEU A 1 762 ? 3.557 -18.662 -0.877 1.00 94.88 762 LEU A C 1
ATOM 5934 O O . LEU A 1 762 ? 4.614 -18.811 -0.264 1.00 94.88 762 LEU A O 1
ATOM 5938 N N . GLU A 1 763 ? 2.794 -19.691 -1.240 1.00 95.50 763 GLU A N 1
ATOM 5939 C CA . GLU A 1 763 ? 3.068 -21.086 -0.871 1.00 95.50 763 GLU A CA 1
ATOM 5940 C C . GLU A 1 763 ? 4.421 -21.583 -1.414 1.00 95.50 763 GLU A C 1
ATOM 5942 O O . GLU A 1 763 ? 5.176 -22.290 -0.736 1.00 95.50 763 GLU A O 1
ATOM 5947 N N . LEU A 1 764 ? 4.793 -21.180 -2.636 1.00 93.81 764 LEU A N 1
ATOM 5948 C CA . LEU A 1 764 ? 6.096 -21.514 -3.222 1.00 93.81 764 LEU A CA 1
ATOM 5949 C C . LEU A 1 764 ? 7.259 -20.862 -2.468 1.00 93.81 764 LEU A C 1
ATOM 5951 O O . LEU A 1 764 ? 8.287 -21.514 -2.240 1.00 93.81 764 LEU A O 1
ATOM 5955 N N . CYS A 1 765 ? 7.110 -19.591 -2.094 1.00 93.44 765 CYS A N 1
ATOM 5956 C CA . CYS A 1 765 ? 8.111 -18.869 -1.317 1.00 93.44 765 CYS A CA 1
ATOM 5957 C C . CYS A 1 765 ? 8.222 -19.415 0.110 1.00 93.44 765 CYS A C 1
ATOM 5959 O O . CYS A 1 765 ? 9.341 -19.681 0.556 1.00 93.44 765 CYS A O 1
ATOM 5961 N N . ALA A 1 766 ? 7.099 -19.682 0.777 1.00 92.31 766 ALA A N 1
ATOM 5962 C CA . ALA A 1 766 ? 7.047 -20.312 2.093 1.00 92.31 766 ALA A CA 1
ATOM 5963 C C . ALA A 1 766 ? 7.745 -21.678 2.099 1.00 92.31 766 ALA A C 1
ATOM 5965 O O . ALA A 1 766 ? 8.625 -21.937 2.926 1.00 92.31 766 ALA A O 1
ATOM 5966 N N . TRP A 1 767 ? 7.449 -22.532 1.113 1.00 89.75 767 TRP A N 1
ATOM 5967 C CA . TRP A 1 767 ? 8.096 -23.837 0.977 1.00 89.75 767 TRP A CA 1
ATOM 5968 C C . TRP A 1 767 ? 9.619 -23.722 0.826 1.00 89.75 767 TRP A C 1
ATOM 5970 O O . TRP A 1 767 ? 10.383 -24.462 1.455 1.00 89.75 767 TRP A O 1
ATOM 5980 N N . ALA A 1 768 ? 10.086 -22.797 -0.012 1.00 85.94 768 ALA A N 1
ATOM 5981 C CA . ALA A 1 768 ? 11.513 -22.583 -0.223 1.00 85.94 768 ALA A CA 1
ATOM 5982 C C . ALA A 1 768 ? 12.214 -21.987 1.002 1.00 85.94 768 ALA A C 1
ATOM 5984 O O . ALA A 1 768 ? 13.299 -22.453 1.365 1.00 85.94 768 ALA A O 1
ATOM 5985 N N . GLY A 1 769 ? 11.564 -21.041 1.677 1.00 83.94 769 GLY A N 1
ATOM 5986 C CA . GLY A 1 769 ? 11.985 -20.503 2.963 1.00 83.94 769 GLY A CA 1
ATOM 5987 C C . GLY A 1 769 ? 12.181 -21.602 4.001 1.00 83.94 769 GLY A C 1
ATOM 5988 O O . GLY A 1 769 ? 13.268 -21.759 4.562 1.00 83.94 769 GLY A O 1
ATOM 5989 N N . ALA A 1 770 ? 11.180 -22.469 4.165 1.00 83.12 770 ALA A N 1
ATOM 5990 C CA . ALA A 1 770 ? 11.231 -23.607 5.079 1.00 83.12 770 ALA A CA 1
ATOM 5991 C C . ALA A 1 770 ? 12.364 -24.603 4.747 1.00 83.12 770 ALA A C 1
ATOM 5993 O O . ALA A 1 770 ? 12.947 -25.210 5.649 1.00 83.12 770 ALA A O 1
ATOM 5994 N N . LEU A 1 771 ? 12.721 -24.773 3.466 1.00 79.19 771 LEU A N 1
ATOM 5995 C CA . LEU A 1 771 ? 13.872 -25.589 3.051 1.00 79.19 771 LEU A CA 1
ATOM 5996 C C . LEU A 1 771 ? 15.224 -24.942 3.384 1.00 79.19 771 LEU A C 1
ATOM 5998 O O . LEU A 1 771 ? 16.197 -25.669 3.621 1.00 79.19 771 LEU A O 1
ATOM 6002 N N . ALA A 1 772 ? 15.298 -23.611 3.348 1.00 70.31 772 ALA A N 1
ATOM 6003 C CA . ALA A 1 772 ? 16.495 -22.834 3.661 1.00 70.31 772 ALA A CA 1
ATOM 6004 C C . ALA A 1 772 ? 16.710 -22.671 5.176 1.00 70.31 772 ALA A C 1
ATOM 6006 O O . ALA A 1 772 ? 17.844 -22.468 5.625 1.00 70.31 772 ALA A O 1
ATOM 6007 N N . GLN A 1 773 ? 15.642 -22.793 5.964 1.00 61.19 773 GLN A N 1
ATOM 6008 C CA . GLN A 1 773 ? 15.680 -22.724 7.417 1.00 61.19 773 GLN A CA 1
ATOM 6009 C C . GLN A 1 773 ? 16.168 -24.031 8.074 1.00 61.19 773 GLN A C 1
ATOM 6011 O O . GLN A 1 773 ? 16.053 -25.130 7.514 1.00 61.19 773 GLN A O 1
ATOM 6016 N N . PRO A 1 774 ? 16.704 -23.954 9.307 1.00 48.09 774 PRO A N 1
ATOM 6017 C CA . PRO A 1 774 ? 16.895 -25.135 10.137 1.00 48.09 774 PRO A CA 1
ATOM 6018 C C . PRO A 1 774 ? 15.550 -25.856 10.332 1.00 48.09 774 PRO A C 1
ATOM 6020 O O . PRO A 1 774 ? 14.543 -25.196 10.579 1.00 48.09 774 PRO A O 1
ATOM 6023 N N . PRO A 1 775 ? 15.496 -27.199 10.267 1.00 45.25 775 PRO A N 1
ATOM 6024 C CA . PRO A 1 775 ? 14.244 -27.921 10.462 1.00 45.25 775 PRO A CA 1
ATOM 6025 C C . PRO A 1 775 ? 13.655 -27.610 11.844 1.00 45.25 775 PRO A C 1
ATOM 6027 O O . PRO A 1 775 ? 14.276 -27.916 12.864 1.00 45.25 775 PRO A O 1
ATOM 6030 N N . ARG A 1 776 ? 12.448 -27.034 11.872 1.00 37.59 776 ARG A N 1
ATOM 6031 C CA . ARG A 1 776 ? 11.674 -26.830 13.101 1.00 37.59 776 ARG A CA 1
ATOM 6032 C C . ARG A 1 776 ? 11.210 -28.185 13.638 1.00 37.59 776 ARG A C 1
ATOM 6034 O O . ARG A 1 776 ? 10.563 -28.967 12.940 1.00 37.59 776 ARG A O 1
ATOM 6041 N N . ILE A 1 777 ? 11.554 -28.481 14.888 1.00 38.81 777 ILE A N 1
ATOM 6042 C CA . ILE A 1 777 ? 11.007 -29.637 15.599 1.00 38.81 777 ILE A CA 1
ATOM 6043 C C . ILE A 1 777 ? 9.603 -29.238 16.053 1.00 38.81 777 ILE A C 1
ATOM 6045 O O . ILE A 1 777 ? 9.452 -28.421 16.953 1.00 38.81 777 ILE A O 1
ATOM 6049 N N . VAL A 1 778 ? 8.568 -29.793 15.422 1.00 31.88 778 VAL A N 1
ATOM 6050 C CA . VAL A 1 778 ? 7.182 -29.537 15.834 1.00 31.88 778 VAL A CA 1
ATOM 6051 C C . VAL A 1 778 ? 6.928 -30.247 17.164 1.00 31.88 778 VAL A C 1
ATOM 6053 O O . VAL A 1 778 ? 6.846 -31.477 17.225 1.00 31.88 778 VAL A O 1
ATOM 6056 N N . HIS A 1 779 ? 6.834 -29.473 18.244 1.00 31.12 779 HIS A N 1
ATOM 6057 C CA . HIS A 1 779 ? 6.538 -29.989 19.575 1.00 31.12 779 HIS A CA 1
ATOM 6058 C C . HIS A 1 779 ? 5.063 -30.387 19.687 1.00 31.12 779 HIS A C 1
ATOM 6060 O O . HIS A 1 779 ? 4.165 -29.638 19.312 1.00 31.12 779 HIS A O 1
ATOM 6066 N N . ARG A 1 780 ? 4.800 -31.566 20.258 1.00 32.22 780 ARG A N 1
ATOM 6067 C CA . ARG A 1 780 ? 3.475 -31.899 20.800 1.00 32.22 780 ARG A CA 1
ATOM 6068 C C . ARG A 1 780 ? 3.449 -31.520 22.288 1.00 32.22 780 ARG A C 1
ATOM 6070 O O . ARG A 1 780 ? 4.442 -31.793 22.969 1.00 32.22 780 ARG A O 1
ATOM 6077 N N . PRO A 1 781 ? 2.353 -30.949 22.818 1.00 27.53 781 PRO A N 1
ATOM 6078 C CA . PRO A 1 781 ? 2.219 -30.689 24.253 1.00 27.53 781 PRO A CA 1
ATOM 6079 C C . PRO A 1 781 ? 2.520 -31.955 25.082 1.00 27.53 781 PRO A C 1
ATOM 6081 O O . PRO A 1 781 ? 2.002 -33.030 24.774 1.00 27.53 781 PRO A O 1
ATOM 6084 N N . GLY A 1 782 ? 3.404 -31.845 26.085 1.00 35.06 782 GLY A N 1
ATOM 6085 C CA . GLY A 1 782 ? 3.885 -32.958 26.929 1.00 35.06 782 GLY A CA 1
ATOM 6086 C C . GLY A 1 782 ? 5.147 -33.692 26.432 1.00 35.06 782 GLY A C 1
ATOM 6087 O O . GLY A 1 782 ? 5.628 -34.626 27.079 1.00 35.06 782 GLY A O 1
ATOM 6088 N N . MET A 1 783 ? 5.718 -33.291 25.291 1.00 36.78 783 MET A N 1
ATOM 6089 C CA . MET A 1 783 ? 6.930 -33.916 24.749 1.00 36.78 783 MET A CA 1
ATOM 6090 C C . MET A 1 783 ? 8.159 -33.670 25.644 1.00 36.78 783 MET A C 1
ATOM 6092 O O . MET A 1 783 ? 8.820 -34.634 26.006 1.00 36.78 783 MET A O 1
ATOM 6096 N N . PHE A 1 784 ? 8.416 -32.436 26.093 1.00 32.06 784 PHE A N 1
ATOM 6097 C CA . PHE A 1 784 ? 9.558 -32.120 26.971 1.00 32.06 784 PHE A CA 1
ATOM 6098 C C . PHE A 1 784 ? 9.441 -32.718 28.382 1.00 32.06 784 PHE A C 1
ATOM 6100 O O . PHE A 1 784 ? 10.401 -33.291 28.892 1.00 32.06 784 PHE A O 1
ATOM 6107 N N . GLU A 1 785 ? 8.253 -32.662 28.986 1.00 37.38 785 GLU A N 1
ATOM 6108 C CA . GLU A 1 785 ? 7.990 -33.155 30.350 1.00 37.38 785 GLU A CA 1
ATOM 6109 C C . GLU A 1 785 ? 8.079 -34.686 30.462 1.00 37.38 785 GLU A C 1
ATOM 6111 O O . GLU A 1 785 ? 8.283 -35.222 31.547 1.00 37.38 785 GLU A O 1
ATOM 6116 N N . SER A 1 786 ? 7.969 -35.400 29.335 1.00 41.34 786 SER A N 1
ATOM 6117 C CA . SER A 1 786 ? 8.164 -36.854 29.249 1.00 41.34 786 SER A CA 1
ATOM 6118 C C . SER A 1 786 ? 9.553 -37.265 28.736 1.00 41.34 786 SER A C 1
ATOM 6120 O O . SER A 1 786 ? 9.799 -38.460 28.544 1.00 41.34 786 SER A O 1
ATOM 6122 N N . MET A 1 787 ? 10.445 -36.304 28.449 1.00 43.47 787 MET A N 1
ATOM 6123 C CA . MET A 1 787 ? 11.723 -36.537 27.760 1.00 43.47 787 MET A CA 1
ATOM 6124 C C . MET A 1 787 ? 12.967 -36.566 28.636 1.00 43.47 787 MET A C 1
ATOM 6126 O O . MET A 1 787 ? 13.957 -37.158 28.208 1.00 43.47 787 MET A O 1
ATOM 6130 N N . LEU A 1 788 ? 12.914 -36.003 29.839 1.00 49.94 788 LEU A N 1
ATOM 6131 C CA . LEU A 1 788 ? 14.070 -35.872 30.718 1.00 49.94 788 LEU A CA 1
ATOM 6132 C C . LEU A 1 788 ? 13.778 -36.499 32.083 1.00 49.94 788 LEU A C 1
ATOM 6134 O O . LEU A 1 788 ? 12.713 -36.282 32.661 1.00 49.94 788 LEU A O 1
ATOM 6138 N N . ASP A 1 789 ? 14.725 -37.285 32.592 1.00 59.12 789 ASP A N 1
ATOM 6139 C CA . ASP A 1 789 ? 14.687 -37.799 33.959 1.00 59.12 789 ASP A CA 1
ATOM 6140 C C . ASP A 1 789 ? 15.095 -36.666 34.907 1.00 59.12 789 ASP A C 1
ATOM 6142 O O . ASP A 1 789 ? 16.278 -36.341 35.054 1.00 59.12 789 ASP A O 1
ATOM 6146 N N . ARG A 1 790 ? 14.082 -36.012 35.484 1.00 52.06 790 ARG A N 1
ATOM 6147 C CA . ARG A 1 790 ? 14.243 -34.826 36.332 1.00 52.06 790 ARG A CA 1
ATOM 6148 C C . ARG A 1 790 ? 15.093 -35.120 37.567 1.00 52.06 790 ARG A C 1
ATOM 6150 O O . ARG A 1 790 ? 15.941 -34.302 37.902 1.00 52.06 790 ARG A O 1
ATOM 6157 N N . ASP A 1 791 ? 14.944 -36.309 38.148 1.00 60.75 791 ASP A N 1
ATOM 6158 C CA . ASP A 1 791 ? 15.693 -36.736 39.334 1.00 60.75 791 ASP A CA 1
ATOM 6159 C C . ASP A 1 791 ? 17.188 -36.921 39.003 1.00 60.75 791 ASP A C 1
ATOM 6161 O O . ASP A 1 791 ? 18.061 -36.633 39.822 1.00 60.75 791 ASP A O 1
ATOM 6165 N N . ALA A 1 792 ? 17.509 -37.366 37.782 1.00 58.78 792 ALA A N 1
ATOM 6166 C CA . ALA A 1 792 ? 18.890 -37.498 37.314 1.00 58.78 792 ALA A CA 1
ATOM 6167 C C . ALA A 1 792 ? 19.545 -36.142 36.995 1.00 58.78 792 ALA A C 1
ATOM 6169 O O . ALA A 1 792 ? 20.749 -35.984 37.193 1.00 58.78 792 ALA A O 1
ATOM 6170 N N . ILE A 1 793 ? 18.765 -35.165 36.522 1.00 53.41 793 ILE A N 1
ATOM 6171 C CA . ILE A 1 793 ? 19.244 -33.799 36.269 1.00 53.41 793 ILE A CA 1
ATOM 6172 C C . ILE A 1 793 ? 19.464 -33.048 37.588 1.00 53.41 793 ILE A C 1
ATOM 6174 O O . ILE A 1 793 ? 20.513 -32.429 37.754 1.00 53.41 793 ILE A O 1
ATOM 6178 N N . GLU A 1 794 ? 18.541 -33.161 38.547 1.00 61.69 794 GLU A N 1
ATOM 6179 C CA . GLU A 1 794 ? 18.709 -32.605 39.898 1.00 61.69 794 GLU A CA 1
ATOM 6180 C C . GLU A 1 794 ? 19.929 -33.200 40.609 1.00 61.69 794 GLU A C 1
ATOM 6182 O O . GLU A 1 794 ? 20.727 -32.454 41.166 1.00 61.69 794 GLU A O 1
ATOM 6187 N N . ALA A 1 795 ? 20.166 -34.512 40.501 1.00 65.31 795 ALA A N 1
ATOM 6188 C CA . ALA A 1 795 ? 21.351 -35.140 41.089 1.00 65.31 795 ALA A CA 1
ATOM 6189 C C . ALA A 1 795 ? 22.679 -34.623 40.497 1.00 65.31 795 ALA A C 1
ATOM 6191 O O . ALA A 1 795 ? 23.672 -34.519 41.216 1.00 65.31 795 ALA A O 1
ATOM 6192 N N . VAL A 1 796 ? 22.714 -34.289 39.199 1.00 58.00 796 VAL A N 1
ATOM 6193 C CA . VAL A 1 796 ? 23.900 -33.692 38.559 1.00 58.00 796 VAL A CA 1
ATOM 6194 C C . VAL A 1 796 ? 24.102 -32.247 39.007 1.00 58.00 796 VAL A C 1
ATOM 6196 O O . VAL A 1 796 ? 25.242 -31.847 39.229 1.00 58.00 796 VAL A O 1
ATOM 6199 N N . LEU A 1 797 ? 23.025 -31.476 39.170 1.00 53.69 797 LEU A N 1
ATOM 6200 C CA . LEU A 1 797 ? 23.090 -30.102 39.675 1.00 53.69 797 LEU A CA 1
ATOM 6201 C C . LEU A 1 797 ? 23.531 -30.064 41.150 1.00 53.69 797 LEU A C 1
ATOM 6203 O O . LEU A 1 797 ? 24.404 -29.273 41.500 1.00 53.69 797 LEU A O 1
ATOM 6207 N N . ASP A 1 798 ? 23.040 -30.989 41.978 1.00 66.31 798 ASP A N 1
ATOM 6208 C CA . ASP A 1 798 ? 23.441 -31.141 43.384 1.00 66.31 798 ASP A CA 1
ATOM 6209 C C . ASP A 1 798 ? 24.919 -31.554 43.545 1.00 66.31 798 ASP A C 1
ATOM 6211 O O . ASP A 1 798 ? 25.586 -31.143 44.497 1.00 66.31 798 ASP A O 1
ATOM 6215 N N . GLU A 1 799 ? 25.464 -32.356 42.620 1.00 64.62 799 GLU A N 1
ATOM 6216 C CA . GLU A 1 799 ? 26.884 -32.743 42.617 1.00 64.62 799 GLU A CA 1
ATOM 6217 C C . GLU A 1 799 ? 27.831 -31.588 42.242 1.00 64.62 799 GLU A C 1
ATOM 6219 O O . GLU A 1 799 ? 29.024 -31.656 42.560 1.00 64.62 799 GLU A O 1
ATOM 6224 N N . LEU A 1 800 ? 27.333 -30.548 41.562 1.00 57.97 800 LEU A N 1
ATOM 6225 C CA . LEU A 1 800 ? 28.153 -29.463 41.015 1.00 57.97 800 LEU A CA 1
ATOM 6226 C C . LEU A 1 800 ? 28.368 -28.294 41.985 1.00 57.97 800 LEU A C 1
ATOM 6228 O O . LEU A 1 800 ? 29.387 -27.616 41.856 1.00 57.97 800 LEU A O 1
ATOM 6232 N N . GLY A 1 801 ? 27.501 -28.106 42.986 1.00 65.88 801 GLY A N 1
ATOM 6233 C CA . GLY A 1 801 ? 27.658 -27.060 44.008 1.00 65.88 801 GLY A CA 1
ATOM 6234 C C . GLY A 1 801 ? 27.899 -25.667 43.403 1.00 65.88 801 GLY A C 1
ATOM 6235 O O . GLY A 1 801 ? 27.202 -25.277 42.473 1.00 65.88 801 GLY A O 1
ATOM 6236 N N . ASP A 1 802 ? 28.920 -24.948 43.888 1.00 55.88 802 ASP A N 1
ATOM 6237 C CA . ASP A 1 802 ? 29.286 -23.581 43.456 1.00 55.88 802 ASP A CA 1
ATOM 6238 C C . ASP A 1 802 ? 30.142 -23.540 42.162 1.00 55.88 802 ASP A C 1
ATOM 6240 O O . ASP A 1 802 ? 31.084 -22.751 42.045 1.00 55.88 802 ASP A O 1
ATOM 6244 N N . ALA A 1 803 ? 29.912 -24.444 41.206 1.00 60.81 803 ALA A N 1
ATOM 6245 C CA . ALA A 1 803 ? 30.644 -24.429 39.938 1.00 60.81 803 ALA A CA 1
ATOM 6246 C C . ALA A 1 803 ? 30.272 -23.201 39.084 1.00 60.81 803 ALA A C 1
ATOM 6248 O O . ALA A 1 803 ? 29.129 -22.752 39.096 1.00 60.81 803 ALA A O 1
ATOM 6249 N N . ASP A 1 804 ? 31.229 -22.682 38.304 1.00 55.78 804 ASP A N 1
ATOM 6250 C CA . ASP A 1 804 ? 30.954 -21.586 37.372 1.00 55.78 804 ASP A CA 1
ATOM 6251 C C . ASP A 1 804 ? 29.928 -21.988 36.299 1.00 55.78 804 ASP A C 1
ATOM 6253 O O . ASP A 1 804 ? 29.787 -23.163 35.940 1.00 55.78 804 ASP A O 1
ATOM 6257 N N . GLU A 1 805 ? 29.226 -20.989 35.765 1.00 45.41 805 GLU A N 1
ATOM 6258 C CA . GLU A 1 805 ? 28.127 -21.169 34.814 1.00 45.41 805 GLU A CA 1
ATOM 6259 C C . GLU A 1 805 ? 28.535 -22.009 33.592 1.00 45.41 805 GLU A C 1
ATOM 6261 O O . GLU A 1 805 ? 27.780 -22.874 33.146 1.00 45.41 805 GLU A O 1
ATOM 6266 N N . SER A 1 806 ? 29.768 -21.840 33.099 1.00 48.09 806 SER A N 1
ATOM 6267 C CA . SER A 1 806 ? 30.283 -22.598 31.953 1.00 48.09 806 SER A CA 1
ATOM 6268 C C . SER A 1 806 ? 30.416 -24.094 32.262 1.00 48.09 806 SER A C 1
ATOM 6270 O O . SER A 1 806 ? 30.086 -24.946 31.432 1.00 48.09 806 SER A O 1
ATOM 6272 N N . THR A 1 807 ? 30.835 -24.425 33.483 1.00 58.69 807 THR A N 1
ATOM 6273 C CA . THR A 1 807 ? 30.995 -25.795 33.969 1.00 58.69 807 THR A CA 1
ATOM 6274 C C . THR A 1 807 ? 29.640 -26.450 34.232 1.00 58.69 807 THR A C 1
ATOM 6276 O O . THR A 1 807 ? 29.445 -27.619 33.874 1.00 58.69 807 THR A O 1
ATOM 6279 N N . VAL A 1 808 ? 28.687 -25.698 34.795 1.00 53.94 808 VAL A N 1
ATOM 6280 C CA . VAL A 1 808 ? 27.302 -26.148 35.002 1.00 53.94 808 VAL A CA 1
ATOM 6281 C C . VAL A 1 808 ? 26.630 -26.438 33.661 1.00 53.94 808 VAL A C 1
ATOM 6283 O O . VAL A 1 808 ? 26.128 -27.544 33.453 1.00 53.94 808 VAL A O 1
ATOM 6286 N N . LEU A 1 809 ? 26.707 -25.505 32.708 1.00 48.06 809 LEU A N 1
ATOM 6287 C CA . LEU A 1 809 ? 26.156 -25.660 31.359 1.00 48.06 809 LEU A CA 1
ATOM 6288 C C . LEU A 1 809 ? 26.795 -26.826 30.601 1.00 48.06 809 LEU A C 1
ATOM 6290 O O . LEU A 1 809 ? 26.089 -27.611 29.968 1.00 48.06 809 LEU A O 1
ATOM 6294 N N . ALA A 1 810 ? 28.118 -26.990 30.677 1.00 56.38 810 ALA A N 1
ATOM 6295 C CA . ALA A 1 810 ? 28.808 -28.101 30.025 1.00 56.38 810 ALA A CA 1
ATOM 6296 C C . ALA A 1 810 ? 28.370 -29.462 30.591 1.00 56.38 810 ALA A C 1
ATOM 6298 O O . ALA A 1 810 ? 28.181 -30.421 29.834 1.00 56.38 810 ALA A O 1
ATOM 6299 N N . ARG A 1 811 ? 28.176 -29.568 31.913 1.00 61.50 811 ARG A N 1
ATOM 6300 C CA . ARG A 1 811 ? 27.731 -30.820 32.542 1.00 61.50 811 ARG A CA 1
ATOM 6301 C C . ARG A 1 811 ? 26.256 -31.111 32.326 1.00 61.50 811 ARG A C 1
ATOM 6303 O O . ARG A 1 811 ? 25.924 -32.268 32.068 1.00 61.50 811 ARG A O 1
ATOM 6310 N N . LEU A 1 812 ? 25.410 -30.088 32.342 1.00 54.69 812 LEU A N 1
ATOM 6311 C CA . LEU A 1 812 ? 23.994 -30.210 32.022 1.00 54.69 812 LEU A CA 1
ATOM 6312 C C . LEU A 1 812 ? 23.797 -30.651 30.563 1.00 54.69 812 LEU A C 1
ATOM 6314 O O . LEU A 1 812 ? 23.066 -31.605 30.305 1.00 54.69 812 LEU A O 1
ATOM 6318 N N . HIS A 1 813 ? 24.527 -30.052 29.615 1.00 55.88 813 HIS A N 1
ATOM 6319 C CA . HIS A 1 813 ? 24.504 -30.483 28.214 1.00 55.88 813 HIS A CA 1
ATOM 6320 C C . HIS A 1 813 ? 24.977 -31.924 28.030 1.00 55.88 813 HIS A C 1
ATOM 6322 O O . HIS A 1 813 ? 24.369 -32.665 27.255 1.00 55.88 813 HIS A O 1
ATOM 6328 N N . ALA A 1 814 ? 26.035 -32.341 28.730 1.00 61.81 814 ALA A N 1
ATOM 6329 C CA . ALA A 1 814 ? 26.523 -33.715 28.659 1.00 61.81 814 ALA A CA 1
ATOM 6330 C C . ALA A 1 814 ? 25.472 -34.717 29.168 1.00 61.81 814 ALA A C 1
ATOM 6332 O O . ALA A 1 814 ? 25.268 -35.763 28.551 1.00 61.81 814 ALA A O 1
ATOM 6333 N N . GLU A 1 815 ? 24.778 -34.390 30.259 1.00 64.69 815 GLU A N 1
ATOM 6334 C CA . GLU A 1 815 ? 23.749 -35.250 30.842 1.00 64.69 815 GLU A CA 1
ATOM 6335 C C . GLU A 1 815 ? 22.480 -35.310 29.978 1.00 64.69 815 GLU A C 1
ATOM 6337 O O . GLU A 1 815 ? 21.986 -36.400 29.682 1.00 64.69 815 GLU A O 1
ATOM 6342 N N . ILE A 1 816 ? 22.005 -34.169 29.472 1.00 56.62 816 ILE A N 1
ATOM 6343 C CA . ILE A 1 816 ? 20.869 -34.101 28.540 1.00 56.62 816 ILE A CA 1
ATOM 6344 C C . ILE A 1 816 ? 21.180 -34.876 27.253 1.00 56.62 816 ILE A C 1
ATOM 6346 O O . ILE A 1 816 ? 20.357 -35.666 26.783 1.00 56.62 816 ILE A O 1
ATOM 6350 N N . SER A 1 817 ? 22.392 -34.721 26.712 1.00 56.97 817 SER A N 1
ATOM 6351 C CA . SER A 1 817 ? 22.825 -35.448 25.513 1.00 56.97 817 SER A CA 1
ATOM 6352 C C . SER A 1 817 ? 22.895 -36.955 25.762 1.00 56.97 817 SER A C 1
ATOM 6354 O O . SER A 1 817 ? 22.454 -37.738 24.922 1.00 56.97 817 SER A O 1
ATOM 6356 N N . ARG A 1 818 ? 23.364 -37.383 26.941 1.00 68.62 818 ARG A N 1
ATOM 6357 C CA . ARG A 1 818 ? 23.390 -38.795 27.346 1.00 68.62 818 ARG A CA 1
ATOM 6358 C C . ARG A 1 818 ? 21.982 -39.394 27.425 1.00 68.62 818 ARG A C 1
ATOM 6360 O O . ARG A 1 818 ? 21.768 -40.507 26.941 1.00 68.62 818 ARG A O 1
ATOM 6367 N N . GLN A 1 819 ? 21.023 -38.678 28.017 1.00 63.94 819 GLN A N 1
ATOM 6368 C CA . GLN A 1 819 ? 19.631 -39.132 28.123 1.00 63.94 819 GLN A CA 1
ATOM 6369 C C . GLN A 1 819 ? 18.953 -39.210 26.745 1.00 63.94 819 GLN A C 1
ATOM 6371 O O . GLN A 1 819 ? 18.312 -40.216 26.428 1.00 63.94 819 GLN A O 1
ATOM 6376 N N . ALA A 1 820 ? 19.175 -38.207 25.890 1.00 56.75 820 ALA A N 1
ATOM 6377 C CA . ALA A 1 820 ? 18.671 -38.188 24.519 1.00 56.75 820 ALA A CA 1
ATOM 6378 C C . ALA A 1 820 ? 19.242 -39.339 23.668 1.00 56.75 820 ALA A C 1
ATOM 6380 O O . ALA A 1 820 ? 18.491 -40.024 22.974 1.00 56.75 820 ALA A O 1
ATOM 6381 N N . GLN A 1 821 ? 20.548 -39.617 23.766 1.00 65.25 821 GLN A N 1
ATOM 6382 C CA . GLN A 1 821 ? 21.202 -40.736 23.073 1.00 65.25 821 GLN A CA 1
ATOM 6383 C C . GLN A 1 821 ? 20.676 -42.098 23.543 1.00 65.25 821 GLN A C 1
ATOM 6385 O O . GLN A 1 821 ? 20.404 -42.975 22.722 1.00 65.25 821 GLN A O 1
ATOM 6390 N N . ALA A 1 822 ? 20.501 -42.280 24.855 1.00 67.94 822 ALA A N 1
ATOM 6391 C CA . ALA A 1 822 ? 19.987 -43.527 25.416 1.00 67.94 822 ALA A CA 1
ATOM 6392 C C . ALA A 1 822 ? 18.564 -43.831 24.928 1.00 67.94 822 ALA A C 1
ATOM 6394 O O . ALA A 1 822 ? 18.254 -44.984 24.633 1.00 67.94 822 ALA A O 1
ATOM 6395 N N . ARG A 1 823 ? 17.722 -42.800 24.806 1.00 64.25 823 ARG A N 1
ATOM 6396 C CA . ARG A 1 823 ? 16.351 -42.923 24.307 1.00 64.25 823 ARG A CA 1
ATOM 6397 C C . ARG A 1 823 ? 16.286 -43.110 22.794 1.00 64.25 823 ARG A C 1
ATOM 6399 O O . ARG A 1 823 ? 15.505 -43.934 22.328 1.00 64.25 823 ARG A O 1
ATOM 6406 N N . TRP A 1 824 ? 17.146 -42.427 22.037 1.00 71.44 824 TRP A N 1
ATOM 6407 C CA . TRP A 1 824 ? 17.224 -42.571 20.580 1.00 71.44 824 TRP A CA 1
ATOM 6408 C C . TRP A 1 824 ? 17.403 -44.033 20.148 1.00 71.44 824 TRP A C 1
ATOM 6410 O O . TRP A 1 824 ? 16.819 -44.454 19.155 1.00 71.44 824 TRP A O 1
ATOM 6420 N N . LEU A 1 825 ? 18.130 -44.841 20.933 1.00 72.62 825 LEU A N 1
ATOM 6421 C CA . LEU A 1 825 ? 18.306 -46.281 20.692 1.00 72.62 825 LEU A CA 1
ATOM 6422 C C . LEU A 1 825 ? 16.995 -47.088 20.682 1.00 72.62 825 LEU A C 1
ATOM 6424 O O . LEU A 1 825 ? 16.939 -48.167 20.076 1.00 72.62 825 LEU A O 1
ATOM 6428 N N . ASP A 1 826 ? 15.965 -46.573 21.347 1.00 75.00 826 ASP A N 1
ATOM 6429 C CA . ASP A 1 826 ? 14.691 -47.235 21.608 1.00 75.00 826 ASP A CA 1
ATOM 6430 C C . ASP A 1 826 ? 13.491 -46.522 20.943 1.00 75.00 826 ASP A C 1
ATOM 6432 O O . ASP A 1 826 ? 12.390 -47.074 20.930 1.00 75.00 826 ASP A O 1
ATOM 6436 N N . ASP A 1 827 ? 13.708 -45.369 20.298 1.00 67.56 827 ASP A N 1
ATOM 6437 C CA . ASP A 1 827 ? 12.704 -44.657 19.501 1.00 67.56 827 ASP A CA 1
ATOM 6438 C C . ASP A 1 827 ? 12.634 -45.189 18.061 1.00 67.56 827 ASP A C 1
ATOM 6440 O O . ASP A 1 827 ? 13.635 -45.555 17.445 1.00 67.56 827 ASP A O 1
ATOM 6444 N N . THR A 1 828 ? 11.430 -45.241 17.488 1.00 66.88 828 THR A N 1
ATOM 6445 C CA . THR A 1 828 ? 11.222 -45.685 16.102 1.00 66.88 828 THR A CA 1
ATOM 6446 C C . THR A 1 828 ? 11.685 -44.619 15.118 1.00 66.88 828 THR A C 1
ATOM 6448 O O . THR A 1 828 ? 11.144 -43.513 15.107 1.00 66.88 828 THR A O 1
ATOM 6451 N N . ILE A 1 829 ? 12.632 -44.958 14.244 1.00 64.56 829 ILE A N 1
ATOM 6452 C CA . ILE A 1 829 ? 13.249 -44.000 13.326 1.00 64.56 829 ILE A CA 1
ATOM 6453 C C . ILE A 1 829 ? 12.691 -44.199 11.910 1.00 64.56 829 ILE A C 1
ATOM 6455 O O . ILE A 1 829 ? 12.899 -45.261 11.310 1.00 64.56 829 ILE A O 1
ATOM 6459 N N . PRO A 1 830 ? 12.028 -43.187 11.315 1.00 60.84 830 PRO A N 1
ATOM 6460 C CA . PRO A 1 830 ? 11.494 -43.275 9.954 1.00 60.84 830 PRO A CA 1
ATOM 6461 C C . PRO A 1 830 ? 12.550 -43.656 8.904 1.00 60.84 830 P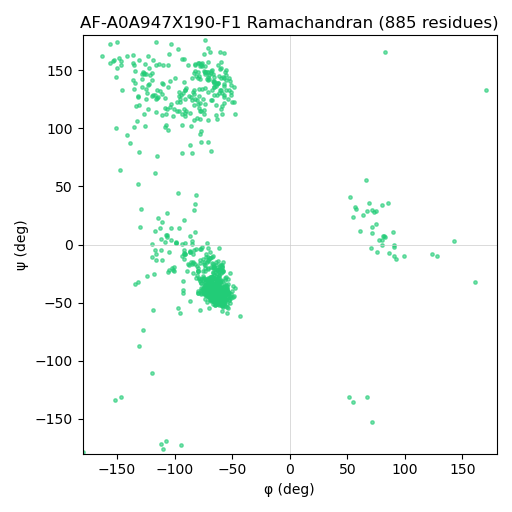RO A C 1
ATOM 6463 O O . PRO A 1 830 ? 12.282 -44.488 8.039 1.00 60.84 830 PRO A O 1
ATOM 6466 N N . ALA A 1 831 ? 13.783 -43.149 9.037 1.00 53.25 831 ALA A N 1
ATOM 6467 C CA . ALA A 1 831 ? 14.911 -43.482 8.158 1.00 53.25 831 ALA A CA 1
ATOM 6468 C C . ALA A 1 831 ? 15.330 -44.968 8.215 1.00 53.25 831 ALA A C 1
ATOM 6470 O O . ALA A 1 831 ? 15.911 -45.485 7.263 1.00 53.25 831 ALA A O 1
ATOM 6471 N N . LEU A 1 832 ? 14.987 -45.677 9.297 1.00 62.81 832 LEU A N 1
ATOM 6472 C CA . LEU A 1 832 ? 15.191 -47.122 9.456 1.00 62.81 832 LEU A CA 1
ATOM 6473 C C . LEU A 1 832 ? 13.930 -47.929 9.093 1.00 62.81 832 LEU A C 1
ATOM 6475 O O . LEU A 1 832 ? 13.834 -49.115 9.408 1.00 62.81 832 LEU A O 1
ATOM 6479 N N . GLY A 1 833 ? 12.950 -47.301 8.432 1.00 61.28 833 GLY A N 1
ATOM 6480 C CA . GLY A 1 833 ? 11.664 -47.913 8.096 1.00 61.28 833 GLY A CA 1
ATOM 6481 C C . GLY A 1 833 ? 10.725 -48.049 9.296 1.00 61.28 833 GLY A C 1
ATOM 6482 O O . GLY A 1 833 ? 9.929 -48.983 9.334 1.00 61.28 833 GLY A O 1
ATOM 6483 N N . GLY A 1 834 ? 10.848 -47.159 10.287 1.00 67.81 834 GLY A N 1
ATOM 6484 C CA . GLY A 1 834 ? 10.056 -47.188 11.519 1.00 67.81 834 GLY A CA 1
ATOM 6485 C C . GLY A 1 834 ? 10.571 -48.169 12.578 1.00 67.81 834 GLY A C 1
ATOM 6486 O O . GLY A 1 834 ? 9.904 -48.367 13.588 1.00 67.81 834 GLY A O 1
ATOM 6487 N N . LEU A 1 835 ? 11.743 -48.782 12.372 1.00 68.44 835 LEU A N 1
ATOM 6488 C CA . LEU A 1 835 ? 12.427 -49.597 13.382 1.00 68.44 835 LEU A CA 1
ATOM 6489 C C . LEU A 1 835 ? 13.226 -48.723 14.351 1.00 68.44 835 LEU A C 1
ATOM 6491 O O . LEU A 1 835 ? 13.683 -47.638 13.985 1.00 68.44 835 LEU A O 1
ATOM 6495 N N . THR A 1 836 ? 13.450 -49.222 15.566 1.00 82.00 836 THR A N 1
ATOM 6496 C CA . THR A 1 836 ? 14.407 -48.594 16.489 1.00 82.00 836 THR A CA 1
ATOM 6497 C C . THR A 1 836 ? 15.850 -48.917 16.091 1.00 82.00 836 THR A C 1
ATOM 6499 O O . THR A 1 836 ? 16.089 -49.954 15.459 1.00 82.00 836 THR A O 1
ATOM 6502 N N . PRO A 1 837 ? 16.852 -48.104 16.469 1.00 79.06 837 PRO A N 1
ATOM 6503 C CA . PRO A 1 837 ? 18.256 -48.409 16.205 1.00 79.06 837 PRO A CA 1
ATOM 6504 C C . PRO A 1 837 ? 18.691 -49.774 16.749 1.00 79.06 837 PRO A C 1
ATOM 6506 O O . PRO A 1 837 ? 19.379 -50.513 16.045 1.00 79.06 837 PRO A O 1
ATOM 6509 N N . ARG A 1 838 ? 18.221 -50.196 17.935 1.00 83.69 838 ARG A N 1
ATOM 6510 C CA . ARG A 1 838 ? 18.490 -51.560 18.440 1.00 83.69 838 ARG A CA 1
ATOM 6511 C C . ARG A 1 838 ? 17.895 -52.650 17.548 1.00 83.69 838 ARG A C 1
ATOM 6513 O O . ARG A 1 838 ? 18.536 -53.676 17.321 1.00 83.69 838 ARG A O 1
ATOM 6520 N N . GLN A 1 839 ? 16.680 -52.444 17.041 1.00 83.38 839 GLN A N 1
ATOM 6521 C CA . GLN A 1 839 ? 16.024 -53.391 16.138 1.00 83.38 839 GLN A CA 1
ATOM 6522 C C . GLN A 1 839 ? 16.725 -53.440 14.775 1.00 83.38 839 GLN A C 1
ATOM 6524 O O . GLN A 1 839 ? 16.977 -54.526 14.256 1.00 83.38 839 GLN A O 1
ATOM 6529 N N . ALA A 1 840 ? 17.112 -52.286 14.231 1.00 82.06 840 ALA A N 1
ATOM 6530 C CA . ALA A 1 840 ? 17.851 -52.185 12.977 1.00 82.06 840 ALA A CA 1
ATOM 6531 C C . ALA A 1 840 ? 19.268 -52.778 13.080 1.00 82.06 840 ALA A C 1
ATOM 6533 O O . ALA A 1 840 ? 19.741 -53.391 12.127 1.00 82.06 840 ALA A O 1
ATOM 6534 N N . ALA A 1 841 ? 19.928 -52.669 14.239 1.00 83.94 841 ALA A N 1
ATOM 6535 C CA . ALA A 1 841 ? 21.223 -53.303 14.498 1.00 83.94 841 ALA A CA 1
ATOM 6536 C C . ALA A 1 841 ? 21.137 -54.840 14.553 1.00 83.94 841 ALA A C 1
ATOM 6538 O O . ALA A 1 841 ? 22.098 -55.530 14.184 1.00 83.94 841 ALA A O 1
ATOM 6539 N N . ALA A 1 842 ? 20.000 -55.369 15.024 1.00 83.31 842 ALA A N 1
ATOM 6540 C CA . ALA A 1 842 ? 19.709 -56.799 15.109 1.00 83.31 842 ALA A CA 1
ATOM 6541 C C . ALA A 1 842 ? 19.208 -57.405 13.780 1.00 83.31 842 ALA A C 1
ATOM 6543 O O . ALA A 1 842 ? 19.264 -58.625 13.620 1.00 83.31 842 ALA A O 1
ATOM 6544 N N . ASP A 1 843 ? 18.758 -56.580 12.826 1.00 79.56 843 ASP A N 1
ATOM 6545 C CA . ASP A 1 843 ? 18.347 -56.991 11.479 1.00 79.56 843 ASP A CA 1
ATOM 6546 C C . ASP A 1 843 ? 19.523 -56.877 10.478 1.00 79.56 843 ASP A C 1
ATOM 6548 O O . ASP A 1 843 ? 19.941 -55.768 10.124 1.00 79.56 843 ASP A O 1
ATOM 6552 N N . PRO A 1 844 ? 20.044 -58.002 9.943 1.00 75.31 844 PRO A N 1
ATOM 6553 C CA . PRO A 1 844 ? 21.170 -57.996 9.006 1.00 75.31 844 PRO A CA 1
ATOM 6554 C C . PRO A 1 844 ? 20.934 -57.183 7.724 1.00 75.31 844 PRO A C 1
ATOM 6556 O O . PRO A 1 844 ? 21.898 -56.772 7.087 1.00 75.31 844 PRO A O 1
ATOM 6559 N N . THR A 1 845 ? 19.677 -56.963 7.327 1.00 72.50 845 THR A N 1
ATOM 6560 C CA . THR A 1 845 ? 19.311 -56.218 6.110 1.00 72.50 845 THR A CA 1
ATOM 6561 C C . THR A 1 845 ? 19.173 -54.710 6.336 1.00 72.50 845 THR A C 1
ATOM 6563 O O . THR A 1 845 ? 19.201 -53.941 5.375 1.00 72.50 845 THR A O 1
ATOM 6566 N N . ARG A 1 846 ? 19.053 -54.276 7.598 1.00 70.62 846 ARG A N 1
ATOM 6567 C CA . ARG A 1 846 ? 18.879 -52.868 8.002 1.00 70.62 846 ARG A CA 1
ATOM 6568 C C . ARG A 1 846 ? 20.097 -52.290 8.717 1.00 70.62 846 ARG A C 1
ATOM 6570 O O . ARG A 1 846 ? 20.228 -51.071 8.789 1.00 70.62 846 ARG A O 1
ATOM 6577 N N . ARG A 1 847 ? 21.037 -53.140 9.141 1.00 79.81 847 ARG A N 1
ATOM 6578 C CA . ARG A 1 847 ? 22.302 -52.736 9.768 1.00 79.81 847 ARG A CA 1
ATOM 6579 C C . ARG A 1 847 ? 23.107 -51.736 8.932 1.00 79.81 847 ARG A C 1
ATOM 6581 O O . ARG A 1 847 ? 23.599 -50.756 9.471 1.00 79.81 847 ARG A O 1
ATOM 6588 N N . GLU A 1 848 ? 23.170 -51.925 7.615 1.00 76.25 848 GLU A N 1
ATOM 6589 C CA . GLU A 1 848 ? 23.883 -51.007 6.710 1.00 76.25 848 GLU A CA 1
ATOM 6590 C C . GLU A 1 848 ? 23.204 -49.624 6.610 1.00 76.25 848 GLU A C 1
ATOM 6592 O O . GLU A 1 848 ? 23.867 -48.611 6.400 1.00 76.25 848 GLU A O 1
ATOM 6597 N N . GLN A 1 849 ? 21.877 -49.559 6.781 1.00 69.56 849 GLN A N 1
ATOM 6598 C CA . GLN A 1 849 ? 21.125 -48.297 6.815 1.00 69.56 849 GLN A CA 1
ATOM 6599 C C . GLN A 1 849 ? 21.344 -47.559 8.141 1.00 69.56 849 GLN A C 1
ATOM 6601 O O . GLN A 1 849 ? 21.503 -46.343 8.132 1.00 69.56 849 GLN A O 1
ATOM 6606 N N . LEU A 1 850 ? 21.427 -48.294 9.256 1.00 78.44 850 LEU A N 1
ATOM 6607 C CA . LEU A 1 850 ? 21.804 -47.738 10.557 1.00 78.44 850 LEU A CA 1
ATOM 6608 C C . LEU A 1 850 ? 23.249 -47.219 10.562 1.00 78.44 850 LEU A C 1
ATOM 6610 O O . LEU A 1 850 ? 23.499 -46.120 11.044 1.00 78.44 850 LEU A O 1
ATOM 6614 N N . GLU A 1 851 ? 24.195 -47.963 9.983 1.00 80.19 851 GLU A N 1
ATOM 6615 C CA . GLU A 1 851 ? 25.592 -47.522 9.868 1.00 80.19 851 GLU A CA 1
ATOM 6616 C C . GLU A 1 851 ? 25.730 -46.265 8.993 1.00 80.19 851 GLU A C 1
ATOM 6618 O O . GLU A 1 851 ? 26.501 -45.368 9.336 1.00 80.19 851 GLU A O 1
ATOM 6623 N N . ARG A 1 852 ? 24.942 -46.152 7.912 1.00 71.69 852 ARG A N 1
ATOM 6624 C CA . ARG A 1 852 ? 24.870 -44.931 7.091 1.00 71.69 852 ARG A CA 1
ATOM 6625 C C . ARG A 1 852 ? 24.276 -43.745 7.847 1.00 71.69 852 ARG A C 1
ATOM 6627 O O . ARG A 1 852 ? 24.840 -42.661 7.771 1.00 71.69 852 ARG A O 1
ATOM 6634 N N . LEU A 1 853 ? 23.206 -43.957 8.612 1.00 67.12 853 LEU A N 1
ATOM 6635 C CA . LEU A 1 853 ? 22.592 -42.914 9.437 1.00 67.12 853 LEU A CA 1
ATOM 6636 C C . LEU A 1 853 ? 23.568 -42.378 10.501 1.00 67.12 853 LEU A C 1
ATOM 6638 O O . LEU A 1 853 ? 23.683 -41.171 10.683 1.00 67.12 853 LEU A O 1
ATOM 6642 N N . LEU A 1 854 ? 24.329 -43.262 11.154 1.00 74.31 854 LEU A N 1
ATOM 6643 C CA . LEU A 1 854 ? 25.365 -42.862 12.114 1.00 74.31 854 LEU A CA 1
ATOM 6644 C C . LEU A 1 854 ? 26.536 -42.126 11.438 1.00 74.31 854 LEU A C 1
ATOM 6646 O O . LEU A 1 854 ? 27.101 -41.211 12.025 1.00 74.31 854 LEU A O 1
ATOM 6650 N N . ALA A 1 855 ? 26.892 -42.486 10.201 1.00 70.62 855 ALA A N 1
ATOM 6651 C CA . ALA A 1 855 ? 27.905 -41.762 9.427 1.00 70.62 855 ALA A CA 1
ATOM 6652 C C . ALA A 1 855 ? 27.430 -40.370 8.961 1.00 70.62 855 ALA A C 1
ATOM 6654 O O . ALA A 1 855 ? 28.242 -39.462 8.805 1.00 70.62 855 ALA A O 1
ATOM 6655 N N . GLU A 1 856 ? 26.125 -40.172 8.753 1.00 62.44 856 GLU A N 1
ATOM 6656 C CA . GLU A 1 856 ? 25.553 -38.849 8.470 1.00 62.44 856 GLU A CA 1
ATOM 6657 C C . GLU A 1 856 ? 25.608 -37.920 9.689 1.00 62.44 856 GLU A C 1
ATOM 6659 O O . GLU A 1 856 ? 25.798 -36.715 9.519 1.00 62.44 856 GLU A O 1
ATOM 6664 N N . PHE A 1 857 ? 25.495 -38.465 10.905 1.00 59.38 857 PHE A N 1
ATOM 6665 C CA . PHE A 1 857 ? 25.695 -37.695 12.138 1.00 59.38 857 PHE A CA 1
ATOM 6666 C C . PHE A 1 857 ? 27.155 -37.230 12.260 1.00 59.38 857 PHE A C 1
ATOM 6668 O O . PHE A 1 857 ? 27.385 -36.044 12.485 1.00 59.38 857 PHE A O 1
ATOM 6675 N N . ASP A 1 858 ? 28.122 -38.111 11.971 1.00 57.28 858 ASP A N 1
ATOM 6676 C CA . ASP A 1 858 ? 29.557 -37.770 11.944 1.00 57.28 858 ASP A CA 1
ATOM 6677 C C . ASP A 1 858 ? 29.867 -36.617 10.966 1.00 57.28 858 ASP A C 1
ATOM 6679 O O . ASP A 1 858 ? 30.548 -35.654 11.314 1.00 57.28 858 ASP A O 1
ATOM 6683 N N . LEU A 1 859 ? 29.316 -36.673 9.746 1.00 51.47 859 LEU A N 1
ATOM 6684 C CA . LEU A 1 859 ? 29.535 -35.657 8.703 1.00 51.47 859 LEU A CA 1
ATOM 6685 C C . LEU A 1 859 ? 28.903 -34.295 9.032 1.00 51.47 859 LEU A C 1
ATOM 6687 O O . LEU A 1 859 ? 29.353 -33.258 8.534 1.00 51.47 859 LEU A O 1
ATOM 6691 N N . ARG A 1 860 ? 27.824 -34.288 9.821 1.00 50.88 860 ARG A N 1
ATOM 6692 C CA . ARG A 1 860 ? 27.142 -33.064 10.253 1.00 50.88 860 ARG A CA 1
ATOM 6693 C C . ARG A 1 860 ? 27.924 -32.372 11.367 1.00 50.88 860 ARG A C 1
ATOM 6695 O O . ARG A 1 860 ? 28.100 -31.159 11.287 1.00 50.88 860 ARG A O 1
ATOM 6702 N N . ASP A 1 861 ? 28.454 -33.139 12.317 1.00 51.41 861 ASP A N 1
ATOM 6703 C CA . ASP A 1 861 ? 29.327 -32.630 13.380 1.00 51.41 861 ASP A CA 1
ATOM 6704 C C . ASP A 1 861 ? 30.661 -32.103 12.823 1.00 51.41 861 ASP A C 1
ATOM 6706 O O . ASP A 1 861 ? 31.135 -31.053 13.255 1.00 51.41 861 ASP A O 1
ATOM 6710 N N . GLU A 1 862 ? 31.242 -32.758 11.810 1.00 44.44 862 GLU A N 1
ATOM 6711 C CA . GLU A 1 862 ? 32.438 -32.256 11.112 1.00 44.44 862 GLU A CA 1
ATOM 6712 C C . GLU A 1 862 ? 32.174 -30.928 10.377 1.00 44.44 862 GLU A C 1
ATOM 6714 O O . GLU A 1 862 ? 32.978 -30.005 10.480 1.00 44.44 862 GLU A O 1
ATOM 6719 N N . ARG A 1 863 ? 31.020 -30.767 9.708 1.00 38.81 863 ARG A N 1
ATOM 6720 C CA . ARG A 1 863 ? 30.651 -29.501 9.035 1.00 38.81 863 ARG A CA 1
ATOM 6721 C C . ARG A 1 863 ? 30.388 -28.346 10.000 1.00 38.81 863 ARG A C 1
ATOM 6723 O O . ARG A 1 863 ? 30.610 -27.203 9.618 1.00 38.81 863 ARG A O 1
ATOM 6730 N N . VAL A 1 864 ? 29.903 -28.631 11.209 1.00 37.19 864 VAL A N 1
ATOM 6731 C CA . VAL A 1 864 ? 29.729 -27.627 12.273 1.00 37.19 864 VAL A CA 1
ATOM 6732 C C . VAL A 1 864 ? 31.083 -27.234 12.875 1.00 37.19 864 VAL A C 1
ATOM 6734 O O . VAL A 1 864 ? 31.280 -26.065 13.177 1.00 37.19 864 VAL A O 1
ATOM 6737 N N . ARG A 1 865 ? 32.042 -28.167 12.977 1.00 36.97 865 ARG A N 1
ATOM 6738 C CA . ARG A 1 865 ? 33.416 -27.888 13.442 1.00 36.97 865 ARG A CA 1
ATOM 6739 C C . ARG A 1 865 ? 34.289 -27.146 12.424 1.00 36.97 865 ARG A C 1
ATOM 6741 O O . ARG A 1 865 ? 35.139 -26.367 12.834 1.00 36.97 865 ARG A O 1
ATOM 6748 N N . ASP A 1 866 ? 34.091 -27.369 11.124 1.00 32.41 866 ASP A N 1
ATOM 6749 C CA . ASP A 1 866 ? 34.838 -26.680 10.053 1.00 32.41 866 ASP A CA 1
ATOM 6750 C C . ASP A 1 866 ? 34.378 -25.221 9.830 1.00 32.41 866 ASP A C 1
ATOM 6752 O O . ASP A 1 866 ? 35.053 -24.445 9.147 1.00 32.41 866 ASP A O 1
ATOM 6756 N N . LEU A 1 867 ? 33.240 -24.827 10.412 1.00 29.56 867 LEU A N 1
ATOM 6757 C CA . LEU A 1 867 ? 32.788 -23.439 10.513 1.00 29.56 867 LEU A CA 1
ATOM 6758 C C . LEU A 1 867 ? 33.430 -22.795 11.753 1.00 29.56 867 LEU A C 1
ATOM 6760 O O . LEU A 1 867 ? 32.795 -22.663 12.794 1.00 29.56 867 LEU A O 1
ATOM 6764 N N . ASP A 1 868 ? 34.700 -22.404 11.648 1.00 31.12 868 ASP A N 1
ATOM 6765 C CA . ASP A 1 868 ? 35.422 -21.667 12.697 1.00 31.12 868 ASP A CA 1
ATOM 6766 C C . ASP A 1 868 ? 34.848 -20.239 12.852 1.00 31.12 868 ASP A C 1
ATOM 6768 O O . ASP A 1 868 ? 35.343 -19.270 12.273 1.00 31.12 868 ASP A O 1
ATOM 6772 N N . LEU A 1 869 ? 33.727 -20.124 13.574 1.00 30.09 869 LEU A N 1
ATOM 6773 C CA . LEU A 1 869 ? 33.023 -18.872 13.883 1.00 30.09 869 LEU A CA 1
ATOM 6774 C C . LEU A 1 869 ? 33.565 -18.167 15.141 1.00 30.09 869 LEU A C 1
ATOM 6776 O O . LEU A 1 869 ? 32.981 -17.178 15.576 1.00 30.09 869 LEU A O 1
ATOM 6780 N N . GLY A 1 870 ? 34.666 -18.638 15.738 1.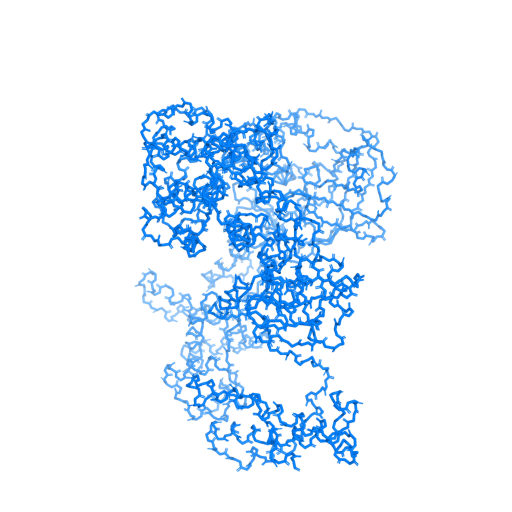00 27.31 870 GLY A N 1
ATOM 6781 C CA . GLY A 1 870 ? 35.262 -17.991 16.913 1.00 27.31 870 GLY A CA 1
ATOM 6782 C C . GLY A 1 870 ? 34.369 -17.983 18.163 1.00 27.31 870 GLY A C 1
ATOM 6783 O O . GLY A 1 870 ? 34.531 -17.117 19.019 1.00 27.31 870 GLY A O 1
ATOM 6784 N N . LEU A 1 871 ? 33.439 -18.935 18.277 1.00 32.31 871 LEU A N 1
ATOM 6785 C CA . LEU A 1 871 ? 32.510 -19.090 19.405 1.00 32.31 871 LEU A CA 1
ATOM 6786 C C . LEU A 1 871 ? 33.005 -20.132 20.426 1.00 32.31 871 LEU A C 1
ATOM 6788 O O . LEU A 1 871 ? 32.236 -20.963 20.907 1.00 32.31 871 LEU A O 1
ATOM 6792 N N . ASP A 1 872 ? 34.289 -20.095 20.780 1.00 32.62 872 ASP A N 1
ATOM 6793 C CA . ASP A 1 872 ? 34.796 -20.864 21.919 1.00 32.62 872 ASP A CA 1
ATOM 6794 C C . ASP A 1 872 ? 34.402 -20.143 23.218 1.00 32.62 872 ASP A C 1
ATOM 6796 O O . ASP A 1 872 ? 35.154 -19.319 23.740 1.00 32.62 872 ASP A O 1
ATOM 6800 N N . GLY A 1 873 ? 33.212 -20.439 23.752 1.00 37.31 873 GLY A N 1
ATOM 6801 C CA . GLY A 1 873 ? 32.942 -20.149 25.164 1.00 37.31 873 GLY A CA 1
ATOM 6802 C C . GLY A 1 873 ? 31.491 -20.075 25.620 1.00 37.31 873 GLY A C 1
ATOM 6803 O O . GLY A 1 873 ? 31.228 -20.427 26.763 1.00 37.31 873 GLY A O 1
ATOM 6804 N N . VAL A 1 874 ? 30.540 -19.636 24.797 1.00 30.77 874 VAL A N 1
ATOM 6805 C CA . VAL A 1 874 ? 29.182 -19.340 25.289 1.00 30.77 874 VAL A CA 1
ATOM 6806 C C . VAL A 1 874 ? 28.170 -19.574 24.174 1.00 30.77 874 VAL A C 1
ATOM 6808 O O . VAL A 1 874 ? 28.065 -18.764 23.264 1.00 30.77 874 VAL A O 1
ATOM 6811 N N . THR A 1 875 ? 27.490 -20.720 24.191 1.00 30.11 875 THR A N 1
ATOM 6812 C CA . THR A 1 875 ? 26.113 -20.959 23.701 1.00 30.11 875 THR A CA 1
ATOM 6813 C C . THR A 1 875 ? 25.848 -22.467 23.704 1.00 30.11 875 THR A C 1
ATOM 6815 O O . THR A 1 875 ? 26.672 -23.268 23.262 1.00 30.11 875 THR A O 1
ATOM 6818 N N . GLY A 1 876 ? 24.695 -22.876 24.238 1.00 36.19 876 GLY A N 1
ATOM 6819 C CA . GLY A 1 876 ? 24.232 -24.255 24.153 1.00 36.19 876 GLY A CA 1
ATOM 6820 C C . GLY A 1 876 ? 23.984 -24.656 22.707 1.00 36.19 876 GLY A C 1
ATOM 6821 O O . GLY A 1 876 ? 23.042 -24.187 22.074 1.00 36.19 876 GLY A O 1
ATOM 6822 N N . GLY A 1 877 ? 24.866 -25.501 22.178 1.00 33.22 877 GLY A N 1
ATOM 6823 C CA . GLY A 1 877 ? 24.725 -26.080 20.850 1.00 33.22 877 GLY A CA 1
ATOM 6824 C C . GLY A 1 877 ? 23.598 -27.123 20.776 1.00 33.22 877 GLY A C 1
ATOM 6825 O O . GLY A 1 877 ? 23.077 -27.564 21.803 1.00 33.22 877 GLY A O 1
ATOM 6826 N N . PRO A 1 878 ? 23.228 -27.562 19.557 1.00 42.56 878 PRO A N 1
ATOM 6827 C CA . PRO A 1 878 ? 22.298 -28.674 19.367 1.00 42.56 878 PRO A CA 1
ATOM 6828 C C . PRO A 1 878 ? 22.794 -29.931 20.098 1.00 42.56 878 PRO A C 1
ATOM 6830 O O . PRO A 1 878 ? 24.001 -30.135 20.222 1.00 42.56 878 PRO A O 1
ATOM 6833 N N . ILE A 1 879 ? 21.869 -30.791 20.552 1.00 48.19 879 ILE A N 1
ATOM 6834 C CA . ILE A 1 879 ? 22.191 -32.101 21.145 1.00 48.19 879 ILE A CA 1
ATOM 6835 C C . ILE A 1 879 ? 23.190 -32.818 20.231 1.00 48.19 879 ILE A C 1
ATOM 6837 O O . ILE A 1 879 ? 22.852 -33.191 19.104 1.00 48.19 879 ILE A O 1
ATOM 6841 N N . THR A 1 880 ? 24.417 -32.999 20.715 1.00 49.31 880 THR A N 1
ATOM 6842 C CA . THR A 1 880 ? 25.459 -33.718 19.983 1.00 49.31 880 THR A CA 1
ATOM 6843 C C . THR A 1 880 ? 25.305 -35.207 20.267 1.00 49.31 880 THR A C 1
ATOM 6845 O O . THR A 1 880 ? 25.199 -35.654 21.415 1.00 49.31 880 THR A O 1
ATOM 6848 N N . TYR A 1 881 ? 25.226 -36.002 19.204 1.00 53.34 881 TYR A N 1
ATOM 6849 C CA . TYR A 1 881 ? 25.146 -37.452 19.313 1.00 53.34 881 TYR A CA 1
ATOM 6850 C C . TYR A 1 881 ? 26.568 -38.006 19.281 1.00 53.34 881 TYR A C 1
ATOM 6852 O O . TYR A 1 881 ? 27.239 -37.927 18.258 1.00 53.34 881 TYR A O 1
ATOM 6860 N N . ASP A 1 882 ? 27.027 -38.591 20.387 1.00 64.31 882 ASP A N 1
ATOM 6861 C CA . ASP A 1 882 ? 28.279 -39.341 20.429 1.00 64.31 882 ASP A CA 1
ATOM 6862 C C . ASP A 1 882 ? 28.081 -40.646 19.651 1.00 64.31 882 ASP A C 1
ATOM 6864 O O . ASP A 1 882 ? 27.669 -41.686 20.169 1.00 64.31 882 ASP A O 1
ATOM 6868 N N . THR A 1 883 ? 28.336 -40.570 18.353 1.00 62.09 883 THR A N 1
ATOM 6869 C CA . THR A 1 883 ? 28.243 -41.690 17.419 1.00 62.09 883 THR A CA 1
ATOM 6870 C C . THR A 1 883 ? 29.206 -42.824 17.769 1.00 62.09 883 THR A C 1
ATOM 6872 O O . THR A 1 883 ? 28.950 -43.961 17.376 1.00 62.09 883 THR A O 1
ATOM 6875 N N . ALA A 1 884 ? 30.291 -42.560 18.509 1.00 66.19 884 ALA A N 1
ATOM 6876 C CA . ALA A 1 884 ? 31.207 -43.588 18.992 1.00 66.19 884 ALA A CA 1
ATOM 6877 C C . ALA A 1 884 ? 30.634 -44.336 20.201 1.00 66.19 884 ALA A C 1
ATOM 6879 O O . ALA A 1 884 ? 30.870 -45.534 20.322 1.00 66.19 884 ALA A O 1
ATOM 6880 N N . ALA A 1 885 ? 29.862 -43.662 21.056 1.00 64.50 885 ALA A N 1
ATOM 6881 C CA . ALA A 1 885 ? 29.110 -44.294 22.140 1.00 64.50 885 ALA A CA 1
ATOM 6882 C C . ALA A 1 885 ? 27.832 -45.009 21.656 1.00 64.50 885 ALA A C 1
ATOM 6884 O O . ALA A 1 885 ? 27.410 -45.989 22.268 1.00 64.50 885 ALA A O 1
ATOM 6885 N N . LEU A 1 886 ? 27.209 -44.529 20.572 1.00 65.62 886 LEU A N 1
ATOM 6886 C CA . LEU A 1 886 ? 26.028 -45.151 19.955 1.00 65.62 886 LEU A CA 1
ATOM 6887 C C . LEU A 1 886 ? 26.346 -46.422 19.147 1.00 65.62 886 LEU A C 1
ATOM 6889 O O . LEU A 1 886 ? 25.461 -47.267 18.982 1.00 65.62 886 LEU A O 1
ATOM 6893 N N . ARG A 1 887 ? 27.566 -46.535 18.609 1.00 69.75 887 ARG A N 1
ATOM 6894 C CA . ARG A 1 887 ? 28.079 -47.721 17.897 1.00 69.75 887 ARG A CA 1
ATOM 6895 C C . ARG A 1 887 ? 28.500 -48.816 18.871 1.00 69.75 887 ARG A C 1
ATOM 6897 O O . ARG A 1 887 ? 28.204 -49.996 18.561 1.00 69.75 887 ARG A O 1
#

Foldseek 3Di:
DVLLVVLCCLQANPVPVVCCVVADLVDLVRLLVSCCVRVQDDPDDPCRPVLSSLLSVLSNCSNVCVPVLSVVLVVVVVVVVDHSNLSSVQLSLLVVLQVCCCVPVVDDRDSVLSSLQSNPDDDDDLLLLQLLLLVQCVVPPFDALVVSLVVSCVVSVHPSPCVSSSVSSSVSVVVCCLAQWHAAFRRTIHGLCVLCALFKFKDQAAPVCVVVQKAWCLARNVSPVRAPWEAEPVRFTWDWDAPDVSTIMTHGPPCPCVVDDGRFMKIKHWDWDRDSGRDGIYIHMDIDTDPDAADDDPVLLVLLLVQQCRRCVRPVAWDFSSNSSSSSSVVPVPPRNDYHHGRVVSCVSNCWDDDRRTIDNDQVRVLVVLLVVLLVVLVVLAVDPVLSVLLSQQSSQLLDPPHDLVSNQVSQLSQLAQRRQVSSLPSLADQADAPCQCVFDPGSPRNVSSVVSLCSQCVRHDALSSLLSSLQSVLSNCLSNLNNVSSLVSLVRSCVSPVLRQVSLQVQLLLCLQLVNLVRNVVSQVSDPDRDPCNVVSVVLPDFDPDDDDDDQQDQDPVPPRHRCVVPCPVVVRDDALLVCQSSLLCSQLVVLVPRDPPSVVLLVLLLQLLLQLHLPDDPVSLPPDDPVVSVVSSVVSSVFLLSSVLCCQLVVCLVVSCSSRLVSHDPVSSVQSVQLNVWFWAKWFFAAADAQFWTWTAGPVPRDIFTEGDRPVSNPDDGGWIKTFTWGDSPPGIYTDTGMDTDDPPCRVVVRVVRVVSHSSNSSSNNSCVVDDPDDDDDPCPVVVQDDVVQLVVQVVVQPPPDPQVNLVSSLVRSLVSVQVVQQVFQDVQLVRHHVVRLCVDPVNVVSSVVVLVVLVVVVVVVVVPPPVPPTDDDDDSRHPSVVSD